Protein AF-0000000074755611 (afdb_homodimer)

Foldseek 3Di:
DDKDQLFDPLLCVVPPDGSCQFANDPAPDNFGPLVSQFFLDGSLRGGAIFAADPVLQVQLLVQQCPPPVRVVVSPDPLNVGSSLLLLLLLQQFLQSVCNRNNAPPVPQHAVQQVPQRDGDRHGLSSLVHNQTNLLNPVVDDDDPLLVVQLCVLCVPFAADEPVLVVVLCVVCVVLVNNQFKKKWWQDLNAIDIDDDDDDQLVLLVSLVRNLSSSDVSSDPFDTDIAMETSDLEPQEAEPPVVVPVRDQDDPSDAYEYFKYFPLDSHRFAHDSQLSHSNNQSVLLLVLSNLADDLVQAALAEEEEEELFFFAAVPQQDDPSRHGYGDDCDPVPSCQAQLNVLLVCCLVPVNHYHYAYEQPYPDPVCNVVCVVSVRYDPDDDDPSNVLNHQEYEDAAGNHHDPVVLNQLQSLHAYEYEDDSMDHSCVSVDDDPQQHPYAYNSRPCVVVSSVVCVVDPCRSRNSVRSNSSSSNQSGNSNSSSSVRVSSNVVCNRYPNPPDDDPDDPDNPDPPPVNVVVVVVSPPSVVSSVLSSCSSPPSDDPPDDDDDPVHDPPQPCLCPPPRDQCQQVVCVCHVLRPCVSADDQNGSVRHHDPPD/DDKDQLFDPLLCVVPPDGSCQFANPPAPDNFGPLVSQFFLDGSLRGGAIFAADPVLQVQLLVQQCVPPVRVVLSVDPLNVGSSLLLQQLLQQFLQSVCNRNNAPPVPQHAVQQVPQRDGDRDGLSSLVHNQGNLLNQVVDDDDPLLVVQLCVLCVPFAADEPVLVVVVCVVCVVLVNNQFKKKWWQDLNAIDIDDDDDDQLVLLVSLVRNLSSSDVSSDPFDTDIAMETSDLEPQEAEPPVVVVVRPQDDPSDAYEYFKYFPLDSHRFAHDSQLSHSNNQSVLLSVLSNLADDLVQAALAEEEEEELFFFFAVPQQDDSSRHGYGDDCDPVCSCQAQLNVLLVCCLVPVNHYHYAYEQPYPDPVCNVVCVVSVRYDPDDDDPSNVLNHQEYEDAAGNHHDPVVLNQLQSLHAYEYEDDSMDHSCVSVDDDPQQHPYAYNSNPCVVVSSVCCVVDPCRSRNSVRSNSSSSNQSGNSNSSSSVRVSSNVVPNRYDNPPDDDPDDDDNPDPDPVNVVVVVVSPPNVVSSVSSSLSSPPRDDDDDDDFDDVTPPPQPCLCPSVDDQCQQQVCVCHVLHDCVSADDQRGSVRNHDPPD

Nearest PDB structures (foldseek):
  5ub5-assembly1_A  TM=7.762E-01  e=1.566E-16  Homo sapiens
  5f87-assembly3_C  TM=6.706E-01  e=4.121E-13  Drosophila melanogaster
  7sch-assembly1_A  TM=5.087E-01  e=2.419E-03  Homo sapiens
  7sch-assembly1_B  TM=4.863E-01  e=8.321E-03  Homo sapiens
  7zay-assembly1_B  TM=4.577E-01  e=5.308E-02  Homo sapiens

Secondary structure (DSSP, 8-state):
-PEETT--GGGGTTSS--HHHHHSTTSSBTTB-GGG--TT--IIIIIS-EE--HHHHHHHHHHHHH-TTSHHHHT-GGGSSHHHHHHHHTSSSHHHHHHHH--GGGSS-EEE-TTT-PEEEEEHHHHHHS-HHHHHHTTSPPPHHHHHHHHHHHTT-----HHHHHHHHHHHHHTT-TTTEEEEEEETTEEE-----STHHHHHHHHHHHHHHHHHHHSPPPPEEEEEE-SSSTTEE-SGGGGS-PPP----S-EEESEEETT--PEE---GGGG-HHHHHHHHHHHHHT---GGGSEEEEEEEE-------TT-B-TTSS-EEPPP--TTTGGGSHHHHHHHHHHH-TTTEEEEE-SS-S-GGGHHHHHHTT-B-SS---GGGGGGEEEEEE--SSS--THHHHHTTSSSEEEEE--SEEETTTTT--BTTTBEEE-TT-TTHHHHHHHHHT-TTHHHHHHHHHHHHHHHSSHHHHHHHHHHHHHHHTTTS-----------------HHHHHHHHHHT-HHHHHHHHHHHHH-----------SS-S-----TTTTS--HHHHS-GGG-BTB-GGG-BTTB-HHHHS----/-EEETT--GGGGTTSS--HHHHHSTTSSBTTB-GGG--TT--IIIIIS-EEE-HHHHHHHHHHHHH-TTSHHHHT-GGGSSHHHHHHHHTSSSHHHHHHHH--GGGSS-EEE-TTT-PEEEEEHHHHHHS-HHHHHHTTSPPPHHHHHHHHHHHTT-----HHHHHHHHHHHHHTT-TTTEEEEEEETTEEE-----STHHHHHHHHHHHHHHHHHHHSPPPPEEEEEE-SSSTTEE-GGGGGS-PPP----S-EEESSEETT--PEE---HHHH-HHHHHHHHHHHHHT---GGGSEEEEEEEE-------TT-B-TTSS-EEPPP--TTTGGGSHHHHHHHHHHH-TTTEEEEE-SS-S-GGGHHHHHHTT-B-SS---GGGGGGEEEEEE--SSS--THHHHHTTSSSEEEEE--SEE-TTTTT--BTTTBEEE-TT-TTHHHHHHHHHT-TTHHHHHHHHHHHHHHHSSHHHHHHHHHHHHHHHTTTS-----------------HHHHHHHHHHT-HHHHHHHHHHHHH-----------SS-------TTTTS--HHHHS-GGG-TTS-GGG-BTTB-HHHHS----

Sequence (1186 aa):
MATSTQGNPLCWQDGGYSFDFCCGEGAHNMLGNPSCWEGPRSFQTCCLPASYEAACWREARDFLRTQTLLPSLADKEVLATDLNLAHFCCRPGSFSAEVCWGGESRGKGLVQEQVDGMALNMSLRYVECCFPRLQAALKTEPPKWMQAQISQDLQHWAPLNTSDLDAFERWTQEAGYSTRFCRFQVTRSGVQHCQVTKGSHVLLIETLRDALHVLRLLTPLPDLDFFVSQDEAMCVENAGHLEQALQPLNLTVPVLAQAQPASCAGILMPWWAFLQQDWTRRYTDKLARSRVPWEKKASKLFWRGSDTHCLLPGSCGEGGLACSCANFSAQQWMQFPRSRLVLYSMLMPDKVDAKFTKDVVNRELLEVFRGHQLLVQEIVPPEAHLDYKFLMYVDGVSLSDRLFWLLHTESVVFKAQSRLKVWLDRALRPWEHYLPVAEDLSDLPDRIRSAEEDVHLHEIALRAAHLASFDLSLEGSLLYLHHLLVALSQVSPTSAAPAPERAAPPAPSARWERQRQQQMNARQYLAHALEMLSSKEALVPEAPIQASVPAKLDCWTLGFSEDLCCNLALGPEGNAACWDEEYTFAACCPEPGMATSTQGNPLCWQDGGYSFDFCCGEGAHNMLGNPSCWEGPRSFQTCCLPASYEAACWREARDFLRTQTLLPSLADKEVLATDLNLAHFCCRPGSFSAEVCWGGESRGKGLVQEQVDGMALNMSLRYVECCFPRLQAALKTEPPKWMQAQISQDLQHWAPLNTSDLDAFERWTQEAGYSTRFCRFQVTRSGVQHCQVTKGSHVLLIETLRDALHVLRLLTPLPDLDFFVSQDEAMCVENAGHLEQALQPLNLTVPVLAQAQPASCAGILMPWWAFLQQDWTRRYTDKLARSRVPWEKKASKLFWRGSDTHCLLPGSCGEGGLACSCANFSAQQWMQFPRSRLVLYSMLMPDKVDAKFTKDVVNRELLEVFRGHQLLVQEIVPPEAHLDYKFLMYVDGVSLSDRLFWLLHTESVVFKAQSRLKVWLDRALRPWEHYLPVAEDLSDLPDRIRSAEEDVHLHEIALRAAHLASFDLSLEGSLLYLHHLLVALSQVSPTSAAPAPERAAPPAPSARWERQRQQQMNARQYLAHALEMLSSKEALVPEAPIQASVPAKLDCWTLGFSEDLCCNLALGPEGNAACWDEEYTFAACCPEPG

pLDDT: mean 78.22, std 20.44, range [22.06, 98.75]

Radius of gyration: 40.83 Å; Cα contacts (8 Å, |Δi|>4): 2053; chains: 2; bounding box: 84×118×88 Å

Organism: NCBI:txid2562239

Structure (mmCIF, N/CA/C/O backbone):
data_AF-0000000074755611-model_v1
#
loop_
_entity.id
_entity.type
_entity.pdbx_description
1 polymer 'Glycosyl transferase CAP10 domain-containing protein'
#
loop_
_atom_site.group_PDB
_atom_site.id
_atom_site.type_symbol
_atom_site.label_atom_id
_atom_site.label_alt_id
_atom_site.label_comp_id
_atom_site.label_asym_id
_atom_site.label_entity_id
_atom_site.label_seq_id
_atom_site.pdbx_PDB_ins_code
_atom_site.Cartn_x
_atom_site.Cartn_y
_atom_site.Cartn_z
_atom_site.occupancy
_atom_site.B_iso_or_equiv
_atom_site.auth_seq_id
_atom_site.auth_comp_id
_atom_site.auth_asym_id
_atom_site.auth_atom_id
_atom_site.pdbx_PDB_model_num
ATOM 1 N N . MET A 1 1 ? 0.108 -44.906 -36.031 1 47.44 1 MET A N 1
ATOM 2 C CA . MET A 1 1 ? -0.789 -43.781 -35.719 1 47.44 1 MET A CA 1
ATOM 3 C C . MET A 1 1 ? -0.455 -42.562 -36.562 1 47.44 1 MET A C 1
ATOM 5 O O . MET A 1 1 ? 0.716 -42.188 -36.719 1 47.44 1 MET A O 1
ATOM 9 N N . ALA A 1 2 ? -1.307 -42.125 -37.438 1 50.62 2 ALA A N 1
ATOM 10 C CA . ALA A 1 2 ? -1.07 -41 -38.312 1 50.62 2 ALA A CA 1
ATOM 11 C C . ALA A 1 2 ? -1.186 -39.656 -37.562 1 50.62 2 ALA A C 1
ATOM 13 O O . ALA A 1 2 ? -2.08 -39.5 -36.719 1 50.62 2 ALA A O 1
ATOM 14 N N . THR A 1 3 ? -0.082 -38.844 -37.562 1 64.38 3 THR A N 1
ATOM 15 C CA . THR A 1 3 ? -0.104 -37.531 -36.938 1 64.38 3 THR A CA 1
ATOM 16 C C . THR A 1 3 ? -0.869 -36.531 -37.844 1 64.38 3 THR A C 1
ATOM 18 O O . THR A 1 3 ? -0.642 -36.5 -39.031 1 64.38 3 THR A O 1
ATOM 21 N N . SER A 1 4 ? -2.004 -36.031 -37.25 1 67.56 4 SER A N 1
ATOM 22 C CA . SER A 1 4 ? -2.764 -35.031 -38 1 67.56 4 SER A CA 1
ATOM 23 C C . SER A 1 4 ? -2.268 -33.625 -37.688 1 67.56 4 SER A C 1
ATOM 25 O O . SER A 1 4 ? -2.244 -33.219 -36.5 1 67.56 4 SER A O 1
ATOM 27 N N . THR A 1 5 ? -1.87 -32.938 -38.75 1 71.62 5 THR A N 1
ATOM 28 C CA . THR A 1 5 ? -1.496 -31.547 -38.594 1 71.62 5 THR A CA 1
ATOM 29 C C . THR A 1 5 ? -2.736 -30.672 -38.531 1 71.62 5 THR A C 1
ATOM 31 O O . THR A 1 5 ? -2.639 -29.469 -38.219 1 71.62 5 THR A O 1
ATOM 34 N N . GLN A 1 6 ? -3.861 -31.469 -38.719 1 77.19 6 GLN A N 1
ATOM 35 C CA . GLN A 1 6 ? -5.117 -30.734 -38.656 1 77.19 6 GLN A CA 1
ATOM 36 C C . GLN A 1 6 ? -5.859 -31.016 -37.344 1 77.19 6 GLN A C 1
ATOM 38 O O . GLN A 1 6 ? -7.07 -31.25 -37.344 1 77.19 6 GLN A O 1
ATOM 43 N N . GLY A 1 7 ? -5.117 -31.125 -36.281 1 87.25 7 GLY A N 1
ATOM 44 C CA . GLY A 1 7 ? -5.695 -31.25 -34.969 1 87.25 7 GLY A CA 1
ATOM 45 C C . GLY A 1 7 ? -6.289 -32.625 -34.688 1 87.25 7 GLY A C 1
ATOM 46 O O . GLY A 1 7 ? -5.805 -33.625 -35.219 1 87.25 7 GLY A O 1
ATOM 47 N N . ASN A 1 8 ? -7.121 -32.719 -33.781 1 88.5 8 ASN A N 1
ATOM 48 C CA . ASN A 1 8 ? -7.836 -33.906 -33.406 1 88.5 8 ASN A CA 1
ATOM 49 C C . ASN A 1 8 ? -9.008 -34.219 -34.312 1 88.5 8 ASN A C 1
ATOM 51 O O . ASN A 1 8 ? -10.016 -33.5 -34.281 1 88.5 8 ASN A O 1
ATOM 55 N N . PRO A 1 9 ? -8.898 -35.219 -35.062 1 87.19 9 PRO A N 1
ATOM 56 C CA . PRO A 1 9 ? -9.961 -35.5 -36.031 1 87.19 9 PRO A CA 1
ATOM 57 C C . PRO A 1 9 ? -11.312 -35.75 -35.375 1 87.19 9 PRO A C 1
ATOM 59 O O . PRO A 1 9 ? -12.359 -35.562 -36 1 87.19 9 PRO A O 1
ATOM 62 N N . LEU A 1 10 ? -11.352 -36.156 -34.156 1 88.31 10 LEU A N 1
ATOM 63 C CA . LEU A 1 10 ? -12.594 -36.438 -33.438 1 88.31 10 LEU A CA 1
ATOM 64 C C . LEU A 1 10 ? -13.445 -35.188 -33.312 1 88.31 10 LEU A C 1
ATOM 66 O O . LEU A 1 10 ? -14.664 -35.25 -33.125 1 88.31 10 LEU A O 1
ATOM 70 N N . CYS A 1 11 ? -12.844 -34.031 -33.406 1 90.25 11 CYS A N 1
ATOM 71 C CA . CYS A 1 11 ? -13.516 -32.781 -33.188 1 90.25 11 CYS A CA 1
ATOM 72 C C . CYS A 1 11 ? -14.352 -32.375 -34.406 1 90.25 11 CYS A C 1
ATOM 74 O O . CYS A 1 11 ? -15.211 -31.484 -34.281 1 90.25 11 CYS A O 1
ATOM 76 N N . TRP A 1 12 ? -14.094 -33 -35.5 1 88.06 12 TRP A N 1
ATOM 77 C CA . TRP A 1 12 ? -14.695 -32.531 -36.75 1 88.06 12 TRP A CA 1
ATOM 78 C C . TRP A 1 12 ? -15.648 -33.594 -37.312 1 88.06 12 TRP A C 1
ATOM 80 O O . TRP A 1 12 ? -16.141 -33.438 -38.438 1 88.06 12 TRP A O 1
ATOM 90 N N . GLN A 1 13 ? -15.938 -34.625 -36.688 1 81.56 13 GLN A N 1
ATOM 91 C CA . GLN A 1 13 ? -16.688 -35.781 -37.219 1 81.56 13 GLN A CA 1
ATOM 92 C C . GLN A 1 13 ? -18.172 -35.438 -37.375 1 81.56 13 GLN A C 1
ATOM 94 O O . GLN A 1 13 ? -18.859 -36 -38.219 1 81.56 13 GLN A O 1
ATOM 99 N N . ASP A 1 14 ? -18.734 -34.531 -36.594 1 73.5 14 ASP A N 1
ATOM 100 C CA . ASP A 1 14 ? -20.172 -34.25 -36.625 1 73.5 14 ASP A CA 1
ATOM 101 C C . ASP A 1 14 ? -20.531 -33.219 -37.688 1 73.5 14 ASP A C 1
ATOM 103 O O . ASP A 1 14 ? -21.703 -32.844 -37.812 1 73.5 14 ASP A O 1
ATOM 107 N N . GLY A 1 15 ? -19.625 -32.844 -38.531 1 68 15 GLY A N 1
ATOM 108 C CA . GLY A 1 15 ? -19.844 -32 -39.719 1 68 15 GLY A CA 1
ATOM 109 C C . GLY A 1 15 ? -20.125 -30.547 -39.375 1 68 15 GLY A C 1
ATOM 110 O O . GLY A 1 15 ? -20.234 -29.703 -40.25 1 68 15 GLY A O 1
ATOM 111 N N . GLY A 1 16 ? -20.328 -30.125 -38.219 1 72.94 16 GLY A N 1
ATOM 112 C CA . GLY A 1 16 ? -20.672 -28.75 -37.938 1 72.94 16 GLY A CA 1
ATOM 113 C C . GLY A 1 16 ? -19.484 -27.812 -37.969 1 72.94 16 GLY A C 1
ATOM 114 O O . GLY A 1 16 ? -19.594 -26.672 -38.438 1 72.94 16 GLY A O 1
ATOM 115 N N . TYR A 1 17 ? -18.359 -28.234 -37.562 1 83.94 17 TYR A N 1
ATOM 116 C CA . TYR A 1 17 ? -17.188 -27.375 -37.5 1 83.94 17 TYR A CA 1
ATOM 117 C C . TYR A 1 17 ? -16.031 -28 -38.281 1 83.94 17 TYR A C 1
ATOM 119 O O . TYR A 1 17 ? -15.961 -29.234 -38.438 1 83.94 17 TYR A O 1
ATOM 127 N N . SER A 1 18 ? -15.219 -27.141 -38.969 1 88.12 18 SER A N 1
ATOM 128 C CA . SER A 1 18 ? -14.008 -27.594 -39.625 1 88.12 18 SER A CA 1
ATOM 129 C C . SER A 1 18 ? -12.758 -27.062 -38.938 1 88.12 18 SER A C 1
ATOM 131 O O . SER A 1 18 ? -12.828 -26.047 -38.219 1 88.12 18 SER A O 1
ATOM 133 N N . PHE A 1 19 ? -11.688 -27.781 -39.125 1 91.12 19 PHE A N 1
ATOM 134 C CA . PHE A 1 19 ? -10.414 -27.328 -38.594 1 91.12 19 PHE A CA 1
ATOM 135 C C . PHE A 1 19 ? -10.094 -25.906 -39.062 1 91.12 19 PHE A C 1
ATOM 137 O O . PHE A 1 19 ? -9.688 -25.062 -38.25 1 91.12 19 PHE A O 1
ATOM 144 N N . ASP A 1 20 ? -10.297 -25.625 -40.344 1 88.12 20 ASP A N 1
ATOM 145 C CA . ASP A 1 20 ? -9.961 -24.328 -40.906 1 88.12 20 ASP A CA 1
ATOM 146 C C . ASP A 1 20 ? -10.789 -23.219 -40.281 1 88.12 20 ASP A C 1
ATOM 148 O O . ASP A 1 20 ? -10.273 -22.125 -40 1 88.12 20 ASP A O 1
ATOM 152 N N . PHE A 1 21 ? -12.055 -23.516 -40.031 1 89.38 21 PHE A N 1
ATOM 153 C CA . PHE A 1 21 ? -12.953 -22.531 -39.438 1 89.38 21 PHE A CA 1
ATOM 154 C C . PHE A 1 21 ? -12.586 -22.281 -37.969 1 89.38 21 PHE A C 1
ATOM 156 O O . PHE A 1 21 ? -12.57 -21.141 -37.5 1 89.38 21 PHE A O 1
ATOM 163 N N . CYS A 1 22 ? -12.219 -23.328 -37.219 1 92.62 22 CYS A N 1
ATOM 164 C CA . CYS A 1 22 ? -12.016 -23.25 -35.781 1 92.62 22 CYS A CA 1
ATOM 165 C C . CYS A 1 22 ? -10.57 -22.922 -35.438 1 92.62 22 CYS A C 1
ATOM 167 O O . CYS A 1 22 ? -10.289 -22.188 -34.5 1 92.62 22 CYS A O 1
ATOM 169 N N . CYS A 1 23 ? -9.578 -23.438 -36.219 1 92.62 23 CYS A N 1
ATOM 170 C CA . CYS A 1 23 ? -8.18 -23.422 -35.844 1 92.62 23 CYS A CA 1
ATOM 171 C C . CYS A 1 23 ? -7.32 -22.734 -36.906 1 92.62 23 CYS A C 1
ATOM 173 O O . CYS A 1 23 ? -6.129 -22.516 -36.688 1 92.62 23 CYS A O 1
ATOM 175 N N . GLY A 1 24 ? -7.832 -22.484 -38.156 1 85.31 24 GLY A N 1
ATOM 176 C CA . GLY A 1 24 ? -7.043 -22.016 -39.281 1 85.31 24 GLY A CA 1
ATOM 177 C C . GLY A 1 24 ? -6.5 -20.609 -39.062 1 85.31 24 GLY A C 1
ATOM 178 O O . GLY A 1 24 ? -6.77 -19.969 -38.062 1 85.31 24 GLY A O 1
ATOM 179 N N . GLU A 1 25 ? -5.613 -20.297 -40.25 1 75.75 25 GLU A N 1
ATOM 180 C CA . GLU A 1 25 ? -4.949 -19 -40.344 1 75.75 25 GLU A CA 1
ATOM 181 C C . GLU A 1 25 ? -5.961 -17.859 -40.469 1 75.75 25 GLU A C 1
ATOM 183 O O . GLU A 1 25 ? -6.871 -17.938 -41.281 1 75.75 25 GLU A O 1
ATOM 188 N N . GLY A 1 26 ? -6.48 -17.328 -39.594 1 65.19 26 GLY A N 1
ATOM 189 C CA . GLY A 1 26 ? -7.473 -16.266 -39.625 1 65.19 26 GLY A CA 1
ATOM 190 C C . GLY A 1 26 ? -8.594 -16.469 -38.625 1 65.19 26 GLY A C 1
ATOM 191 O O . GLY A 1 26 ? -9.539 -15.672 -38.594 1 65.19 26 GLY A O 1
ATOM 192 N N . ALA A 1 27 ? -8.352 -17.5 -38.156 1 65.69 27 ALA A N 1
ATOM 193 C CA . ALA A 1 27 ? -9.336 -17.641 -37.062 1 65.69 27 ALA A CA 1
ATOM 194 C C . ALA A 1 27 ? -9.141 -16.562 -36 1 65.69 27 ALA A C 1
ATOM 196 O O . ALA A 1 27 ? -8.016 -16.109 -35.781 1 65.69 27 ALA A O 1
ATOM 197 N N . HIS A 1 28 ? -10.141 -15.93 -35.594 1 75.19 28 HIS A N 1
ATOM 198 C CA . HIS A 1 28 ? -10.438 -14.852 -34.625 1 75.19 28 HIS A CA 1
ATOM 199 C C . HIS A 1 28 ? -9.18 -14.406 -33.906 1 75.19 28 HIS A C 1
ATOM 201 O O . HIS A 1 28 ? -8.711 -13.281 -34.094 1 75.19 28 HIS A O 1
ATOM 207 N N . ASN A 1 29 ? -8.391 -15.477 -33.188 1 83.19 29 ASN A N 1
ATOM 208 C CA . ASN A 1 29 ? -7.148 -15.156 -32.469 1 83.19 29 ASN A CA 1
ATOM 209 C C . ASN A 1 29 ? -6.258 -16.391 -32.344 1 83.19 29 ASN A C 1
ATOM 211 O O . ASN A 1 29 ? -6.512 -17.422 -32.969 1 83.19 29 ASN A O 1
ATOM 215 N N . MET A 1 30 ? -5.148 -16.328 -31.672 1 88.69 30 MET A N 1
ATOM 216 C CA . MET A 1 30 ? -4.152 -17.391 -31.562 1 88.69 30 MET A CA 1
ATOM 217 C C . MET A 1 30 ? -4.727 -18.609 -30.844 1 88.69 30 MET A C 1
ATOM 219 O O . MET A 1 30 ? -4.133 -19.688 -30.875 1 88.69 30 MET A O 1
ATOM 223 N N . LEU A 1 31 ? -5.953 -18.484 -30.266 1 92.31 31 LEU A N 1
ATOM 224 C CA . LEU A 1 31 ? -6.617 -19.594 -29.609 1 92.31 31 LEU A CA 1
ATOM 225 C C . LEU A 1 31 ? -7.816 -20.062 -30.422 1 92.31 31 LEU A C 1
ATOM 227 O O . LEU A 1 31 ? -8.703 -20.75 -29.906 1 92.31 31 LEU A O 1
ATOM 231 N N . GLY A 1 32 ? -7.824 -19.656 -31.672 1 92.12 32 GLY A N 1
ATOM 232 C CA . GLY A 1 32 ? -8.875 -20.094 -32.562 1 92.12 32 GLY A CA 1
ATOM 233 C C . GLY A 1 32 ? -10.172 -19.328 -32.406 1 92.12 32 GLY A C 1
ATOM 234 O O . GLY A 1 32 ? -10.188 -18.25 -31.812 1 92.12 32 GLY A O 1
ATOM 235 N N . ASN A 1 33 ? -11.203 -19.812 -33.062 1 90.06 33 ASN A N 1
ATOM 236 C CA . ASN A 1 33 ? -12.531 -19.219 -33 1 90.06 33 ASN A CA 1
ATOM 237 C C . ASN A 1 33 ? -13.305 -19.641 -31.766 1 90.06 33 ASN A C 1
ATOM 239 O O . ASN A 1 33 ? -13.703 -20.812 -31.656 1 90.06 33 ASN A O 1
ATOM 243 N N . PRO A 1 34 ? -13.578 -18.688 -30.922 1 87.38 34 PRO A N 1
ATOM 244 C CA . PRO A 1 34 ? -14.203 -19.047 -29.656 1 87.38 34 PRO A CA 1
ATOM 245 C C . PRO A 1 34 ? -15.586 -19.672 -29.828 1 87.38 34 PRO A C 1
ATOM 247 O O . PRO A 1 34 ? -16.062 -20.391 -28.953 1 87.38 34 PRO A O 1
ATOM 250 N N . SER A 1 35 ? -16.203 -19.516 -30.922 1 86 35 SER A N 1
ATOM 251 C CA . SER A 1 35 ? -17.547 -20.031 -31.172 1 86 35 SER A CA 1
ATOM 252 C C . SER A 1 35 ? -17.516 -21.547 -31.359 1 86 35 SER A C 1
ATOM 254 O O . SER A 1 35 ? -18.562 -22.203 -31.297 1 86 35 SER A O 1
ATOM 256 N N . CYS A 1 36 ? -16.344 -22.047 -31.578 1 89.06 36 CYS A N 1
ATOM 257 C CA . CYS A 1 36 ? -16.203 -23.469 -31.859 1 89.06 36 CYS A CA 1
ATOM 258 C C . CYS A 1 36 ? -16.094 -24.266 -30.562 1 89.06 36 CYS A C 1
ATOM 260 O O . CYS A 1 36 ? -16.188 -25.5 -30.594 1 89.06 36 CYS A O 1
ATOM 262 N N . TRP A 1 37 ? -15.875 -23.609 -29.453 1 87.75 37 TRP A N 1
ATOM 263 C CA . TRP A 1 37 ? -15.523 -24.312 -28.219 1 87.75 37 TRP A CA 1
ATOM 264 C C . TRP A 1 37 ? -16.766 -24.578 -27.375 1 87.75 37 TRP A C 1
ATOM 266 O O . TRP A 1 37 ? -17.156 -23.75 -26.562 1 87.75 37 TRP A O 1
ATOM 276 N N . GLU A 1 38 ? -17.391 -25.656 -27.672 1 82 38 GLU A N 1
ATOM 277 C CA . GLU A 1 38 ? -18.562 -26.141 -26.938 1 82 38 GLU A CA 1
ATOM 278 C C . GLU A 1 38 ? -18.375 -27.594 -26.5 1 82 38 GLU A C 1
ATOM 280 O O . GLU A 1 38 ? -17.797 -28.406 -27.219 1 82 38 GLU A O 1
ATOM 285 N N . GLY A 1 39 ? -18.828 -27.922 -25.328 1 80.12 39 GLY A N 1
ATOM 286 C CA . GLY A 1 39 ? -18.641 -29.266 -24.828 1 80.12 39 GLY A CA 1
ATOM 287 C C . GLY A 1 39 ? -17.172 -29.609 -24.594 1 80.12 39 GLY A C 1
ATOM 288 O O . GLY A 1 39 ? -16.453 -28.859 -23.938 1 80.12 39 GLY A O 1
ATOM 289 N N . PRO A 1 40 ? -16.766 -30.812 -25.172 1 85.5 40 PRO A N 1
ATOM 290 C CA . PRO A 1 40 ? -15.367 -31.219 -24.969 1 85.5 40 PRO A CA 1
ATOM 291 C C . PRO A 1 40 ? -14.398 -30.516 -25.922 1 85.5 40 PRO A C 1
ATOM 293 O O . PRO A 1 40 ? -13.188 -30.75 -25.859 1 85.5 40 PRO A O 1
ATOM 296 N N . ARG A 1 41 ? -14.977 -29.656 -26.766 1 89.31 41 ARG A N 1
ATOM 297 C CA . ARG A 1 41 ? -14.125 -28.984 -27.719 1 89.31 41 ARG A CA 1
ATOM 298 C C . ARG A 1 41 ? -13.414 -27.797 -27.078 1 89.31 41 ARG A C 1
ATOM 300 O O . ARG A 1 41 ? -14.039 -27 -26.359 1 89.31 41 ARG A O 1
ATOM 307 N N . SER A 1 42 ? -12.227 -27.734 -27.297 1 90.94 42 SER A N 1
ATOM 308 C CA . SER A 1 42 ? -11.367 -26.625 -26.906 1 90.94 42 SER A CA 1
ATOM 309 C C . SER A 1 42 ? -10.203 -26.453 -27.875 1 90.94 42 SER A C 1
ATOM 311 O O . SER A 1 42 ? -9.938 -27.328 -28.703 1 90.94 42 SER A O 1
ATOM 313 N N . PHE A 1 43 ? -9.633 -25.359 -27.781 1 91.75 43 PHE A N 1
ATOM 314 C CA . PHE A 1 43 ? -8.461 -25.156 -28.609 1 91.75 43 PHE A CA 1
ATOM 315 C C . PHE A 1 43 ? -7.43 -26.25 -28.375 1 91.75 43 PHE A C 1
ATOM 317 O O . PHE A 1 43 ? -6.898 -26.828 -29.328 1 91.75 43 PHE A O 1
ATOM 324 N N . GLN A 1 44 ? -7.172 -26.578 -27.141 1 91.5 44 GLN A N 1
ATOM 325 C CA . GLN A 1 44 ? -6.164 -27.562 -26.781 1 91.5 44 GLN A CA 1
ATOM 326 C C . GLN A 1 44 ? -6.551 -28.953 -27.297 1 91.5 44 GLN A C 1
ATOM 328 O O . GLN A 1 44 ? -5.703 -29.688 -27.812 1 91.5 44 GLN A O 1
ATOM 333 N N . THR A 1 45 ? -7.773 -29.266 -27.234 1 90.12 45 THR A N 1
ATOM 334 C CA . THR A 1 45 ? -8.234 -30.594 -27.609 1 90.12 45 THR A CA 1
ATOM 335 C C . THR A 1 45 ? -8.352 -30.719 -29.125 1 90.12 45 THR A C 1
ATOM 337 O O . THR A 1 45 ? -8.086 -31.797 -29.688 1 90.12 45 THR A O 1
ATOM 340 N N . CYS A 1 46 ? -8.672 -29.641 -29.797 1 91.81 46 CYS A N 1
ATOM 341 C CA . CYS A 1 46 ? -9.094 -29.781 -31.188 1 91.81 46 CYS A CA 1
ATOM 342 C C . CYS A 1 46 ? -8.023 -29.266 -32.125 1 91.81 46 CYS A C 1
ATOM 344 O O . CYS A 1 46 ? -7.871 -29.781 -33.25 1 91.81 46 CYS A O 1
ATOM 346 N N . CYS A 1 47 ? -7.336 -28.281 -31.75 1 92.38 47 CYS A N 1
ATOM 347 C CA . CYS A 1 47 ? -6.543 -27.562 -32.719 1 92.38 47 CYS A CA 1
ATOM 348 C C . CYS A 1 47 ? -5.098 -28.031 -32.719 1 92.38 47 CYS A C 1
ATOM 350 O O . CYS A 1 47 ? -4.367 -27.812 -33.688 1 92.38 47 CYS A O 1
ATOM 352 N N . LEU A 1 48 ? -4.637 -28.594 -31.656 1 92.19 48 LEU A N 1
ATOM 353 C CA . LEU A 1 48 ? -3.236 -28.984 -31.547 1 92.19 48 LEU A CA 1
ATOM 354 C C . LEU A 1 48 ? -2.992 -30.312 -32.25 1 92.19 48 LEU A C 1
ATOM 356 O O . LEU A 1 48 ? -3.875 -31.172 -32.281 1 92.19 48 LEU A O 1
ATOM 360 N N . PRO A 1 49 ? -1.755 -30.484 -32.781 1 89.75 49 PRO A N 1
ATOM 361 C CA . PRO A 1 49 ? -1.442 -31.766 -33.406 1 89.75 49 PRO A CA 1
ATOM 362 C C . PRO A 1 49 ? -1.604 -32.938 -32.469 1 89.75 49 PRO A C 1
ATOM 364 O O . PRO A 1 49 ? -1.26 -32.844 -31.281 1 89.75 49 PRO A O 1
ATOM 367 N N . ALA A 1 50 ? -2.188 -34.062 -33 1 90.81 50 ALA A N 1
ATOM 368 C CA . ALA A 1 50 ? -2.449 -35.25 -32.188 1 90.81 50 ALA A CA 1
ATOM 369 C C . ALA A 1 50 ? -2.4 -36.531 -33.031 1 90.81 50 ALA A C 1
ATOM 371 O O . ALA A 1 50 ? -2.678 -36.5 -34.219 1 90.81 50 ALA A O 1
ATOM 372 N N . SER A 1 51 ? -1.934 -37.531 -32.375 1 87.06 51 SER A N 1
ATOM 373 C CA . SER A 1 51 ? -1.984 -38.875 -32.969 1 87.06 51 SER A CA 1
ATOM 374 C C . SER A 1 51 ? -3.15 -39.688 -32.406 1 87.06 51 SER A C 1
ATOM 376 O O . SER A 1 51 ? -3.18 -40 -31.219 1 87.06 51 SER A O 1
ATOM 378 N N . TYR A 1 52 ? -4.098 -39.938 -33.219 1 80.06 52 TYR A N 1
ATOM 379 C CA . TYR A 1 52 ? -5.297 -40.656 -32.781 1 80.06 52 TYR A CA 1
ATOM 380 C C . TYR A 1 52 ? -5.395 -42.031 -33.406 1 80.06 52 TYR A C 1
ATOM 382 O O . TYR A 1 52 ? -5.066 -42.219 -34.562 1 80.06 52 TYR A O 1
ATOM 390 N N . GLU A 1 53 ? -5.785 -42.938 -32.531 1 79.81 53 GLU A N 1
ATOM 391 C CA . GLU A 1 53 ? -6.105 -44.281 -33 1 79.81 53 GLU A CA 1
ATOM 392 C C . GLU A 1 53 ? -7.609 -44.531 -33 1 79.81 53 GLU A C 1
ATOM 394 O O . GLU A 1 53 ? -8.227 -44.656 -31.938 1 79.81 53 GLU A O 1
ATOM 399 N N . ALA A 1 54 ? -8.18 -44.625 -34.094 1 79.06 54 ALA A N 1
ATOM 400 C CA . ALA A 1 54 ? -9.617 -44.812 -34.219 1 79.06 54 ALA A CA 1
ATOM 401 C C . ALA A 1 54 ? -10.07 -46.062 -33.469 1 79.06 54 ALA A C 1
ATOM 403 O O . ALA A 1 54 ? -11.188 -46.125 -32.969 1 79.06 54 ALA A O 1
ATOM 404 N N . ALA A 1 55 ? -9.203 -47 -33.406 1 87.88 55 ALA A N 1
ATOM 405 C CA . ALA A 1 55 ? -9.523 -48.281 -32.781 1 87.88 55 ALA A CA 1
ATOM 406 C C . ALA A 1 55 ? -9.844 -48.094 -31.297 1 87.88 55 ALA A C 1
ATOM 408 O O . ALA A 1 55 ? -10.625 -48.844 -30.734 1 87.88 55 ALA A O 1
ATOM 409 N N . CYS A 1 56 ? -9.25 -47.094 -30.703 1 89.25 56 CYS A N 1
ATOM 410 C CA . CYS A 1 56 ? -9.461 -46.812 -29.281 1 89.25 56 CYS A CA 1
ATOM 411 C C . CYS A 1 56 ? -10.945 -46.656 -28.984 1 89.25 56 CYS A C 1
ATOM 413 O O . CYS A 1 56 ? -11.469 -47.281 -28.078 1 89.25 56 CYS A O 1
ATOM 415 N N . TRP A 1 57 ? -11.602 -45.938 -29.75 1 88.69 57 TRP A N 1
ATOM 416 C CA . TRP A 1 57 ? -12.961 -45.531 -29.438 1 88.69 57 TRP A CA 1
ATOM 417 C C . TRP A 1 57 ? -13.969 -46.531 -29.953 1 88.69 57 TRP A C 1
ATOM 419 O O . TRP A 1 57 ? -15.023 -46.75 -29.344 1 88.69 57 TRP A O 1
ATOM 429 N N . ARG A 1 58 ? -13.594 -47.156 -31.047 1 86.88 58 ARG A N 1
ATOM 430 C CA . ARG A 1 58 ? -14.406 -48.281 -31.484 1 86.88 58 ARG A CA 1
ATOM 431 C C . ARG A 1 58 ? -14.43 -49.406 -30.438 1 86.88 58 ARG A C 1
ATOM 433 O O . ARG A 1 58 ? -15.5 -49.938 -30.109 1 86.88 58 ARG A O 1
ATOM 440 N N . GLU A 1 59 ? -13.305 -49.688 -29.891 1 86.31 59 GLU A N 1
ATOM 441 C CA . GLU A 1 59 ? -13.188 -50.719 -28.875 1 86.31 59 GLU A CA 1
ATOM 442 C C . GLU A 1 59 ? -13.953 -50.344 -27.609 1 86.31 59 GLU A C 1
ATOM 444 O O . GLU A 1 59 ? -14.609 -51.188 -26.984 1 86.31 59 GLU A O 1
ATOM 449 N N . ALA A 1 60 ? -13.773 -49.094 -27.234 1 86.31 60 ALA A N 1
ATOM 450 C CA . ALA A 1 60 ? -14.469 -48.625 -26.047 1 86.31 60 ALA A CA 1
ATOM 451 C C . ALA A 1 60 ? -15.984 -48.719 -26.219 1 86.31 60 ALA A C 1
ATOM 453 O O . ALA A 1 60 ? -16.703 -49.188 -25.328 1 86.31 60 ALA A O 1
ATOM 454 N N . ARG A 1 61 ? -16.453 -48.281 -27.391 1 85.69 61 ARG A N 1
ATOM 455 C CA . ARG A 1 61 ? -17.875 -48.344 -27.688 1 85.69 61 ARG A CA 1
ATOM 456 C C . ARG A 1 61 ? -18.375 -49.781 -27.672 1 85.69 61 ARG A C 1
ATOM 458 O O . ARG A 1 61 ? -19.438 -50.062 -27.125 1 85.69 61 ARG A O 1
ATOM 465 N N . ASP A 1 62 ? -17.672 -50.594 -28.312 1 82.38 62 ASP A N 1
ATOM 466 C CA . ASP A 1 62 ? -18.031 -52 -28.359 1 82.38 62 ASP A CA 1
ATOM 467 C C . ASP A 1 62 ? -18.078 -52.625 -26.969 1 82.38 62 ASP A C 1
ATOM 469 O O . ASP A 1 62 ? -18.984 -53.375 -26.656 1 82.38 62 ASP A O 1
ATOM 473 N N . PHE A 1 63 ? -17.094 -52.281 -26.219 1 82 63 PHE A N 1
ATOM 474 C CA . PHE A 1 63 ? -17.031 -52.812 -24.859 1 82 63 PHE A CA 1
ATOM 475 C C . PHE A 1 63 ? -18.219 -52.344 -24.031 1 82 63 PHE A C 1
ATOM 477 O O . PHE A 1 63 ? -18.844 -53.125 -23.312 1 82 63 PHE A O 1
ATOM 484 N N . LEU A 1 64 ? -18.516 -51.094 -24.109 1 78 64 LEU A N 1
ATOM 485 C CA . LEU A 1 64 ? -19.641 -50.5 -23.375 1 78 64 LEU A CA 1
ATOM 486 C C . LEU A 1 64 ? -20.953 -51.156 -23.781 1 78 64 LEU A C 1
ATOM 488 O O . LEU A 1 64 ? -21.859 -51.312 -22.953 1 78 64 LEU A O 1
ATOM 492 N N . ARG A 1 65 ? -21.078 -51.531 -24.984 1 77.06 65 ARG A N 1
ATOM 493 C CA . ARG A 1 65 ? -22.312 -52.156 -25.484 1 77.06 65 ARG A CA 1
ATOM 494 C C . ARG A 1 65 ? -22.438 -53.594 -25.016 1 77.06 65 ARG A C 1
ATOM 496 O O . ARG A 1 65 ? -23.562 -54.094 -24.875 1 77.06 65 ARG A O 1
ATOM 503 N N . THR A 1 66 ? -21.391 -54.188 -24.859 1 74.5 66 THR A N 1
ATOM 504 C CA . THR A 1 66 ? -21.422 -55.625 -24.578 1 74.5 66 THR A CA 1
ATOM 505 C C . THR A 1 66 ? -21.516 -55.875 -23.062 1 74.5 66 THR A C 1
ATOM 507 O O . THR A 1 66 ? -21.859 -56.969 -22.641 1 74.5 66 THR A O 1
ATOM 510 N N . GLN A 1 67 ? -21.109 -54.844 -22.375 1 64.31 67 GLN A N 1
ATOM 511 C CA . GLN A 1 67 ? -21.188 -55.031 -20.938 1 64.31 67 GLN A CA 1
ATOM 512 C C . GLN A 1 67 ? -22.609 -54.875 -20.422 1 64.31 67 GLN A C 1
ATOM 514 O O . GLN A 1 67 ? -23.281 -53.875 -20.703 1 64.31 67 GLN A O 1
ATOM 519 N N . THR A 1 68 ? -23.188 -55.906 -19.938 1 52.34 68 THR A N 1
ATOM 520 C CA . THR A 1 68 ? -24.578 -56.094 -19.547 1 52.34 68 THR A CA 1
ATOM 521 C C . THR A 1 68 ? -25.031 -54.938 -18.641 1 52.34 68 THR A C 1
ATOM 523 O O . THR A 1 68 ? -26.188 -54.531 -18.688 1 52.34 68 THR A O 1
ATOM 526 N N . LEU A 1 69 ? -24.125 -54.531 -17.766 1 51.28 69 LEU A N 1
ATOM 527 C CA . LEU A 1 69 ? -24.531 -53.531 -16.766 1 51.28 69 LEU A CA 1
ATOM 528 C C . LEU A 1 69 ? -24.547 -52.125 -17.375 1 51.28 69 LEU A C 1
ATOM 530 O O . LEU A 1 69 ? -25.016 -51.188 -16.75 1 51.28 69 LEU A O 1
ATOM 534 N N . LEU A 1 70 ? -24.062 -52.031 -18.656 1 55.94 70 LEU A N 1
ATOM 535 C CA . LEU A 1 70 ? -23.891 -50.688 -19.141 1 55.94 70 LEU A CA 1
ATOM 536 C C . LEU A 1 70 ? -24.375 -50.531 -20.578 1 55.94 70 LEU A C 1
ATOM 538 O O . LEU A 1 70 ? -23.875 -49.688 -21.328 1 55.94 70 LEU A O 1
ATOM 542 N N . PRO A 1 71 ? -25.125 -51.562 -21.094 1 56.28 71 PRO A N 1
ATOM 543 C CA . PRO A 1 71 ? -25.469 -51.406 -22.516 1 56.28 71 PRO A CA 1
ATOM 544 C C . PRO A 1 71 ? -26.109 -50.031 -22.828 1 56.28 71 PRO A C 1
ATOM 546 O O . PRO A 1 71 ? -25.891 -49.5 -23.906 1 56.28 71 PRO A O 1
ATOM 549 N N . SER A 1 72 ? -26.781 -49.562 -21.781 1 59.72 72 SER A N 1
ATOM 550 C CA . SER A 1 72 ? -27.547 -48.344 -22.016 1 59.72 72 SER A CA 1
ATOM 551 C C . SER A 1 72 ? -26.641 -47.094 -21.969 1 59.72 72 SER A C 1
ATOM 553 O O . SER A 1 72 ? -26.984 -46.062 -22.516 1 59.72 72 SER A O 1
ATOM 555 N N . LEU A 1 73 ? -25.438 -47.219 -21.484 1 62.31 73 LEU A N 1
ATOM 556 C CA . LEU A 1 73 ? -24.547 -46.094 -21.375 1 62.31 73 LEU A CA 1
ATOM 557 C C . LEU A 1 73 ? -23.969 -45.719 -22.75 1 62.31 73 LEU A C 1
ATOM 559 O O . LEU A 1 73 ? -23.844 -44.531 -23.078 1 62.31 73 LEU A O 1
ATOM 563 N N . ALA A 1 74 ? -23.688 -46.781 -23.5 1 62.59 74 ALA A N 1
ATOM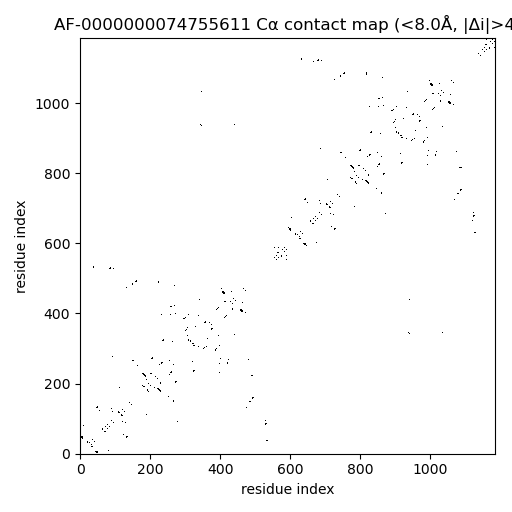 564 C CA . ALA A 1 74 ? -23.062 -46.562 -24.797 1 62.59 74 ALA A CA 1
ATOM 565 C C . ALA A 1 74 ? -23.969 -45.75 -25.719 1 62.59 74 ALA A C 1
ATOM 567 O O . ALA A 1 74 ? -23.484 -45.062 -26.625 1 62.59 74 ALA A O 1
ATOM 568 N N . ASP A 1 75 ? -25.234 -45.875 -25.391 1 64.31 75 ASP A N 1
ATOM 569 C CA . ASP A 1 75 ? -26.156 -45.281 -26.344 1 64.31 75 ASP A CA 1
ATOM 570 C C . ASP A 1 75 ? -26.703 -43.938 -25.828 1 64.31 75 ASP A C 1
ATOM 572 O O . ASP A 1 75 ? -27.562 -43.312 -26.453 1 64.31 75 ASP A O 1
ATOM 576 N N . LYS A 1 76 ? -26.062 -43.531 -24.797 1 70.62 76 LYS A N 1
ATOM 577 C CA . LYS A 1 76 ? -26.438 -42.219 -24.312 1 70.62 76 LYS A CA 1
ATOM 578 C C . LYS A 1 76 ? -25.953 -41.125 -25.25 1 70.62 76 LYS A C 1
ATOM 580 O O . LYS A 1 76 ? -24.844 -41.188 -25.797 1 70.62 76 LYS A O 1
ATOM 585 N N . GLU A 1 77 ? -26.766 -40.156 -25.391 1 65.25 77 GLU A N 1
ATOM 586 C CA . GLU A 1 77 ? -26.484 -39.062 -26.312 1 65.25 77 GLU A CA 1
ATOM 587 C C . GLU A 1 77 ? -25.188 -38.344 -25.922 1 65.25 77 GLU A C 1
ATOM 589 O O . GLU A 1 77 ? -24.438 -37.906 -26.797 1 65.25 77 GLU A O 1
ATOM 594 N N . VAL A 1 78 ? -24.875 -38.375 -24.656 1 67.12 78 VAL A N 1
ATOM 595 C CA . VAL A 1 78 ? -23.719 -37.656 -24.172 1 67.12 78 VAL A CA 1
ATOM 596 C C . VAL A 1 78 ? -22.438 -38.344 -24.562 1 67.12 78 VAL A C 1
ATOM 598 O O . VAL A 1 78 ? -21.359 -37.75 -24.625 1 67.12 78 VAL A O 1
ATOM 601 N N . LEU A 1 79 ? -22.578 -39.656 -24.969 1 77.81 79 LEU A N 1
ATOM 602 C CA . LEU A 1 79 ? -21.422 -40.406 -25.375 1 77.81 79 LEU A CA 1
ATOM 603 C C . LEU A 1 79 ? -21.516 -40.781 -26.859 1 77.81 79 LEU A C 1
ATOM 605 O O . LEU A 1 79 ? -20.797 -41.656 -27.328 1 77.81 79 LEU A O 1
ATOM 609 N N . ALA A 1 80 ? -22.406 -40.094 -27.531 1 76.75 80 ALA A N 1
ATOM 610 C CA . ALA A 1 80 ? -22.766 -40.469 -28.891 1 76.75 80 ALA A CA 1
ATOM 611 C C . ALA A 1 80 ? -21.594 -40.281 -29.844 1 76.75 80 ALA A C 1
ATOM 613 O O . ALA A 1 80 ? -21.359 -41.094 -30.75 1 76.75 80 ALA A O 1
ATOM 614 N N . THR A 1 81 ? -20.828 -39.219 -29.562 1 83.44 81 THR A N 1
ATOM 615 C CA . THR A 1 81 ? -19.703 -38.969 -30.453 1 83.44 81 THR A CA 1
ATOM 616 C C . THR A 1 81 ? -18.422 -39.562 -29.891 1 83.44 81 THR A C 1
ATOM 618 O O . THR A 1 81 ? -18.297 -39.719 -28.672 1 83.44 81 THR A O 1
ATOM 621 N N . ASP A 1 82 ? -17.484 -39.844 -30.734 1 86.31 82 ASP A N 1
ATOM 622 C CA . ASP A 1 82 ? -16.188 -40.344 -30.281 1 86.31 82 ASP A CA 1
ATOM 623 C C . ASP A 1 82 ? -15.469 -39.344 -29.422 1 86.31 82 ASP A C 1
ATOM 625 O O . ASP A 1 82 ? -14.727 -39.688 -28.5 1 86.31 82 ASP A O 1
ATOM 629 N N . LEU A 1 83 ? -15.742 -38.062 -29.75 1 87.69 83 LEU A N 1
ATOM 630 C CA . LEU A 1 83 ? -15.125 -37.031 -28.938 1 87.69 83 LEU A CA 1
ATOM 631 C C . LEU A 1 83 ? -15.656 -37.062 -27.516 1 87.69 83 LEU A C 1
ATOM 633 O O . LEU A 1 83 ? -14.891 -36.938 -26.547 1 87.69 83 LEU A O 1
ATOM 637 N N . ASN A 1 84 ? -16.938 -37.188 -27.375 1 85.31 84 ASN A N 1
ATOM 638 C CA . ASN A 1 84 ? -17.547 -37.281 -26.062 1 85.31 84 ASN A CA 1
ATOM 639 C C . ASN A 1 84 ? -17.094 -38.562 -25.328 1 85.31 84 ASN A C 1
ATOM 641 O O . ASN A 1 84 ? -16.891 -38.531 -24.125 1 85.31 84 ASN A O 1
ATOM 645 N N . LEU A 1 85 ? -17 -39.625 -26.109 1 85.69 85 LEU A N 1
ATOM 646 C CA . LEU A 1 85 ? -16.531 -40.875 -25.531 1 85.69 85 LEU A CA 1
ATOM 647 C C . LEU A 1 85 ? -15.086 -40.75 -25.031 1 85.69 85 LEU A C 1
ATOM 649 O O . LEU A 1 85 ? -14.75 -41.25 -23.953 1 85.69 85 LEU A O 1
ATOM 653 N N . ALA A 1 86 ? -14.266 -40.156 -25.844 1 88.56 86 ALA A N 1
ATOM 654 C CA . ALA A 1 86 ? -12.875 -39.906 -25.453 1 88.56 86 ALA A CA 1
ATOM 655 C C . ALA A 1 86 ? -12.797 -39.062 -24.188 1 88.56 86 ALA A C 1
ATOM 657 O O . ALA A 1 86 ? -11.977 -39.344 -23.312 1 88.56 86 ALA A O 1
ATOM 658 N N . HIS A 1 87 ? -13.609 -38.031 -24.188 1 86.12 87 HIS A N 1
ATOM 659 C CA . HIS A 1 87 ? -13.648 -37.156 -23.031 1 86.12 87 HIS A CA 1
ATOM 660 C C . HIS A 1 87 ? -14.031 -37.938 -21.766 1 86.12 87 HIS A C 1
ATOM 662 O O . HIS A 1 87 ? -13.523 -37.656 -20.688 1 86.12 87 HIS A O 1
ATOM 668 N N . PHE A 1 88 ? -14.859 -38.812 -21.891 1 80.62 88 PHE A N 1
ATOM 669 C CA . PHE A 1 88 ? -15.32 -39.625 -20.766 1 80.62 88 PHE A CA 1
ATOM 670 C C . PHE A 1 88 ? -14.266 -40.656 -20.391 1 80.62 88 PHE A C 1
ATOM 672 O O . PHE A 1 88 ? -13.891 -40.781 -19.219 1 80.62 88 PHE A O 1
ATOM 679 N N . CYS A 1 89 ? -13.766 -41.406 -21.344 1 83.06 89 CYS A N 1
ATOM 680 C CA . CYS A 1 89 ? -12.867 -42.531 -21.094 1 83.06 89 CYS A CA 1
ATOM 681 C C . CYS A 1 89 ? -11.516 -42.062 -20.594 1 83.06 89 CYS A C 1
ATOM 683 O O . CYS A 1 89 ? -10.82 -42.781 -19.875 1 83.06 89 CYS A O 1
ATOM 685 N N . CYS A 1 90 ? -11.125 -40.875 -20.938 1 87.69 90 CYS A N 1
ATOM 686 C CA . CYS A 1 90 ? -9.789 -40.375 -20.594 1 87.69 90 CYS A CA 1
ATOM 687 C C . CYS A 1 90 ? -9.805 -39.594 -19.297 1 87.69 90 CYS A C 1
ATOM 689 O O . CYS A 1 90 ? -8.812 -38.938 -18.938 1 87.69 90 CYS A O 1
ATOM 691 N N . ARG A 1 91 ? -10.922 -39.594 -18.688 1 76.62 91 ARG A N 1
ATOM 692 C CA . ARG A 1 91 ? -10.922 -39.094 -17.312 1 76.62 91 ARG A CA 1
ATOM 693 C C . ARG A 1 91 ? -10.055 -39.969 -16.406 1 76.62 91 ARG A C 1
ATOM 695 O O . ARG A 1 91 ? -10.094 -41.188 -16.484 1 76.62 91 ARG A O 1
ATOM 702 N N . PRO A 1 92 ? -9.188 -39.156 -15.758 1 65.19 92 PRO A N 1
ATOM 703 C CA . PRO A 1 92 ? -8.273 -40 -14.961 1 65.19 92 PRO A CA 1
ATOM 704 C C . PRO A 1 92 ? -8.992 -40.781 -13.867 1 65.19 92 PRO A C 1
ATOM 706 O O . PRO A 1 92 ? -9.945 -40.281 -13.266 1 65.19 92 PRO A O 1
ATOM 709 N N . GLY A 1 93 ? -8.672 -41.938 -13.656 1 62.34 93 GLY A N 1
ATOM 710 C CA . GLY A 1 93 ? -9.227 -42.844 -12.664 1 62.34 93 GLY A CA 1
ATOM 711 C C . GLY A 1 93 ? -9.445 -44.25 -13.203 1 62.34 93 GLY A C 1
ATOM 712 O O . GLY A 1 93 ? -9.547 -44.438 -14.414 1 62.34 93 GLY A O 1
ATOM 713 N N . SER A 1 94 ? -9.227 -45.062 -12.453 1 57.06 94 SER A N 1
ATOM 714 C CA . SER A 1 94 ? -9.352 -46.469 -12.836 1 57.06 94 SER A CA 1
ATOM 715 C C . SER A 1 94 ? -10.758 -46.781 -13.344 1 57.06 94 SER A C 1
ATOM 717 O O . SER A 1 94 ? -10.93 -47.625 -14.234 1 57.06 94 SER A O 1
ATOM 719 N N . PHE A 1 95 ? -11.594 -45.969 -13.039 1 58.09 95 PHE A N 1
ATOM 720 C CA . PHE A 1 95 ? -12.984 -46.312 -13.328 1 58.09 95 PHE A CA 1
ATOM 721 C C . PHE A 1 95 ? -13.289 -46.094 -14.805 1 58.09 95 PHE A C 1
ATOM 723 O O . PHE A 1 95 ? -13.797 -47 -15.477 1 58.09 95 PHE A O 1
ATOM 730 N N . SER A 1 96 ? -12.922 -44.875 -15.266 1 66.69 96 SER A N 1
ATOM 731 C CA . SER A 1 96 ? -13.242 -44.594 -16.656 1 66.69 96 SER A CA 1
ATOM 732 C C . SER A 1 96 ? -12.547 -45.594 -17.594 1 66.69 96 SER A C 1
ATOM 734 O O . SER A 1 96 ? -13.148 -46.062 -18.547 1 66.69 96 SER A O 1
ATOM 736 N N . ALA A 1 97 ? -11.438 -45.906 -17.156 1 69.62 97 ALA A N 1
ATOM 737 C CA . ALA A 1 97 ? -10.688 -46.844 -18 1 69.62 97 ALA A CA 1
ATOM 738 C C . ALA A 1 97 ? -11.32 -48.219 -17.969 1 69.62 97 ALA A C 1
ATOM 740 O O . ALA A 1 97 ? -11.438 -48.875 -19.016 1 69.62 97 ALA A O 1
ATOM 741 N N . GLU A 1 98 ? -11.844 -48.562 -16.797 1 68.56 98 GLU A N 1
ATOM 742 C CA . GLU A 1 98 ? -12.469 -49.875 -16.656 1 68.56 98 GLU A CA 1
ATOM 743 C C . GLU A 1 98 ? -13.797 -49.938 -17.391 1 68.56 98 GLU A C 1
ATOM 745 O O . GLU A 1 98 ? -14.125 -50.969 -18 1 68.56 98 GLU A O 1
ATOM 750 N N . VAL A 1 99 ? -14.43 -48.906 -17.312 1 71.81 99 VAL A N 1
ATOM 751 C CA . VAL A 1 99 ? -15.742 -48.844 -17.953 1 71.81 99 VAL A CA 1
ATOM 752 C C . VAL A 1 99 ? -15.578 -48.844 -19.469 1 71.81 99 VAL A C 1
ATOM 754 O O . VAL A 1 99 ? -16.391 -49.438 -20.188 1 71.81 99 VAL A O 1
ATOM 757 N N . CYS A 1 100 ? -14.562 -48.312 -19.906 1 81.12 100 CYS A N 1
ATOM 758 C CA . CYS A 1 100 ? -14.398 -48.094 -21.344 1 81.12 100 CYS A CA 1
ATOM 759 C C . CYS A 1 100 ? -13.672 -49.281 -21.969 1 81.12 100 CYS A C 1
ATOM 761 O O . CYS A 1 100 ? -13.945 -49.656 -23.109 1 81.12 100 CYS A O 1
ATOM 763 N N . TRP A 1 101 ? -12.82 -49.844 -21.234 1 79.06 101 TRP A N 1
ATOM 764 C CA . TRP A 1 101 ? -12 -50.844 -21.875 1 79.06 101 TRP A CA 1
ATOM 765 C C . TRP A 1 101 ? -11.906 -52.094 -21 1 79.06 101 TRP A C 1
ATOM 767 O O . TRP A 1 101 ? -11.211 -53.062 -21.344 1 79.06 101 TRP A O 1
ATOM 777 N N . GLY A 1 102 ? -12.656 -52.188 -19.875 1 66.94 102 GLY A N 1
ATOM 778 C CA . GLY A 1 102 ? -12.664 -53.344 -19.016 1 66.94 102 GLY A CA 1
ATOM 779 C C . GLY A 1 102 ? -11.547 -53.344 -17.984 1 66.94 102 GLY A C 1
ATOM 780 O O . GLY A 1 102 ? -10.57 -52.594 -18.141 1 66.94 102 GLY A O 1
ATOM 781 N N . GLY A 1 103 ? -11.898 -53.906 -16.734 1 55.75 103 GLY A N 1
ATOM 782 C CA . GLY A 1 103 ? -10.922 -54 -15.656 1 55.75 103 GLY A CA 1
ATOM 783 C C . GLY A 1 103 ? -9.945 -55.125 -15.812 1 55.75 103 GLY A C 1
ATOM 784 O O . GLY A 1 103 ? -9.953 -55.844 -16.828 1 55.75 103 GLY A O 1
ATOM 785 N N . GLU A 1 104 ? -9.094 -55.594 -14.781 1 48.88 104 GLU A N 1
ATOM 786 C CA . GLU A 1 104 ? -8.078 -56.625 -14.625 1 48.88 104 GLU A CA 1
ATOM 787 C C . GLU A 1 104 ? -8.625 -58 -15 1 48.88 104 GLU A C 1
ATOM 789 O O . GLU A 1 104 ? -7.863 -58.938 -15.188 1 48.88 104 GLU A O 1
ATOM 794 N N . SER A 1 105 ? -9.781 -58.406 -14.672 1 39.5 105 SER A N 1
ATOM 795 C CA . SER A 1 105 ? -10 -59.844 -14.719 1 39.5 105 SER A CA 1
ATOM 796 C C . SER A 1 105 ? -9.617 -60.406 -16.078 1 39.5 105 SER A C 1
ATOM 798 O O . SER A 1 105 ? -9.492 -61.625 -16.234 1 39.5 105 SER A O 1
ATOM 800 N N . ARG A 1 106 ? -9.844 -59.812 -17.109 1 39.44 106 ARG A N 1
ATOM 801 C CA . ARG A 1 106 ? -9.586 -60.531 -18.344 1 39.44 106 ARG A CA 1
ATOM 802 C C . ARG A 1 106 ? -8.148 -60.312 -18.812 1 39.44 106 ARG A C 1
ATOM 804 O O . ARG A 1 106 ? -7.852 -60.469 -20 1 39.44 106 ARG A O 1
ATOM 811 N N . GLY A 1 107 ? -7.074 -60.375 -18.047 1 35.66 107 GLY A N 1
ATOM 812 C CA . GLY A 1 107 ? -5.652 -60.469 -18.359 1 35.66 107 GLY A CA 1
ATOM 813 C C . GLY A 1 107 ? -5.035 -59.125 -18.703 1 35.66 107 GLY A C 1
ATOM 814 O O . GLY A 1 107 ? -3.814 -59.031 -18.859 1 35.66 107 GLY A O 1
ATOM 815 N N . LYS A 1 108 ? -5.629 -58.344 -19.438 1 41.5 108 LYS A N 1
ATOM 816 C CA . LYS A 1 108 ? -4.965 -57.125 -19.922 1 41.5 108 LYS A CA 1
ATOM 817 C C . LYS A 1 108 ? -4.879 -56.094 -18.828 1 41.5 108 LYS A C 1
ATOM 819 O O . LYS A 1 108 ? -5.828 -55.344 -18.609 1 41.5 108 LYS A O 1
ATOM 824 N N . GLY A 1 109 ? -4.297 -56.344 -17.625 1 41.47 109 GLY A N 1
ATOM 825 C CA . GLY A 1 109 ? -4.207 -55.719 -16.312 1 41.47 109 GLY A CA 1
ATOM 826 C C . GLY A 1 109 ? -3.729 -54.281 -16.375 1 41.47 109 GLY A C 1
ATOM 827 O O . GLY A 1 109 ? -3.215 -53.844 -17.391 1 41.47 109 GLY A O 1
ATOM 828 N N . LEU A 1 110 ? -4.207 -53.469 -15.219 1 50.28 110 LEU A N 1
ATOM 829 C CA . LEU A 1 110 ? -3.682 -52.219 -14.656 1 50.28 110 LEU A CA 1
ATOM 830 C C . LEU A 1 110 ? -2.156 -52.25 -14.633 1 50.28 110 LEU A C 1
ATOM 832 O O . LEU A 1 110 ? -1.547 -53.312 -14.438 1 50.28 110 LEU A O 1
ATOM 836 N N . VAL A 1 111 ? -1.643 -51.312 -15.492 1 53.59 111 VAL A N 1
ATOM 837 C CA . VAL A 1 111 ? -0.203 -51.125 -15.32 1 53.59 111 VAL A CA 1
ATOM 838 C C . VAL A 1 111 ? 0.17 -51.375 -13.859 1 53.59 111 VAL A C 1
ATOM 840 O O . VAL A 1 111 ? -0.4 -50.781 -12.953 1 53.59 111 VAL A O 1
ATOM 843 N N . GLN A 1 112 ? 0.251 -52.688 -13.477 1 49.69 112 GLN A N 1
ATOM 844 C CA . GLN A 1 112 ? 0.694 -52.969 -12.117 1 49.69 112 GLN A CA 1
ATOM 845 C C . GLN A 1 112 ? 2.166 -52.625 -11.93 1 49.69 112 GLN A C 1
ATOM 847 O O . GLN A 1 112 ? 2.982 -52.844 -12.828 1 49.69 112 GLN A O 1
ATOM 852 N N . GLU A 1 113 ? 2.344 -51.625 -11.031 1 51 113 GLU A N 1
ATOM 853 C CA . GLU A 1 113 ? 3.738 -51.469 -10.633 1 51 113 GLU A CA 1
ATOM 854 C C . GLU A 1 113 ? 4.297 -52.781 -10.078 1 51 113 GLU A C 1
ATOM 856 O O . GLU A 1 113 ? 3.801 -53.312 -9.07 1 51 113 GLU A O 1
ATOM 861 N N . GLN A 1 114 ? 4.734 -53.656 -10.906 1 46.84 114 GLN A N 1
ATOM 862 C CA . GLN A 1 114 ? 5.254 -54.938 -10.477 1 46.84 114 GLN A CA 1
ATOM 863 C C . GLN A 1 114 ? 6.18 -54.781 -9.273 1 46.84 114 GLN A C 1
ATOM 865 O O . GLN A 1 114 ? 6.309 -55.719 -8.461 1 46.84 114 GLN A O 1
ATOM 870 N N . VAL A 1 115 ? 6.852 -53.625 -9.242 1 45.84 115 VAL A N 1
ATOM 871 C CA . VAL A 1 115 ? 7.949 -53.594 -8.273 1 45.84 115 VAL A CA 1
ATOM 872 C C . VAL A 1 115 ? 7.402 -53.312 -6.879 1 45.84 115 VAL A C 1
ATOM 874 O O . VAL A 1 115 ? 7.742 -54 -5.918 1 45.84 115 VAL A O 1
ATOM 877 N N . ASP A 1 116 ? 6.664 -52.281 -6.707 1 49.47 116 ASP A N 1
ATOM 878 C CA . ASP A 1 116 ? 6.262 -51.938 -5.348 1 49.47 116 ASP A CA 1
ATOM 879 C C . ASP A 1 116 ? 4.852 -52.438 -5.047 1 49.47 116 ASP A C 1
ATOM 881 O O . ASP A 1 116 ? 4.371 -52.312 -3.918 1 49.47 116 ASP A O 1
ATOM 885 N N . GLY A 1 117 ? 4.359 -53.281 -5.98 1 51.94 117 GLY A N 1
ATOM 886 C CA . GLY A 1 117 ? 3.051 -53.875 -5.801 1 51.94 117 GLY A CA 1
ATOM 887 C C . GLY A 1 117 ? 1.923 -52.875 -5.777 1 51.94 117 GLY A C 1
ATOM 888 O O . GLY A 1 117 ? 0.786 -53.219 -5.441 1 51.94 117 GLY A O 1
ATOM 889 N N . MET A 1 118 ? 2.377 -51.594 -6.059 1 56.44 118 MET A N 1
ATOM 890 C CA . MET A 1 118 ? 1.341 -50.562 -5.969 1 56.44 118 MET A CA 1
ATOM 891 C C . MET A 1 118 ? 0.492 -50.562 -7.234 1 56.44 118 MET A C 1
ATOM 893 O O . MET A 1 118 ? 1.006 -50.75 -8.336 1 56.44 118 MET A O 1
ATOM 897 N N . ALA A 1 119 ? -0.732 -50.562 -7.012 1 56.28 119 ALA A N 1
ATOM 898 C CA . ALA A 1 119 ? -1.66 -50.5 -8.141 1 56.28 119 ALA A CA 1
ATOM 899 C C . ALA A 1 119 ? -1.617 -49.156 -8.812 1 56.28 119 ALA A C 1
ATOM 901 O O . ALA A 1 119 ? -1.54 -48.125 -8.148 1 56.28 119 ALA A O 1
ATOM 902 N N . LEU A 1 120 ? -1.263 -49.219 -10.164 1 67.69 120 LEU A N 1
ATOM 903 C CA . LEU A 1 120 ? -1.421 -48 -10.953 1 67.69 120 LEU A CA 1
ATOM 904 C C . LEU A 1 120 ? -2.871 -47.812 -11.391 1 67.69 120 LEU A C 1
ATOM 906 O O . LEU A 1 120 ? -3.568 -48.812 -11.664 1 67.69 120 LEU A O 1
ATOM 910 N N . ASN A 1 121 ? -3.451 -46.688 -11.172 1 63.88 121 ASN A N 1
ATOM 911 C CA . ASN A 1 121 ? -4.84 -46.438 -11.531 1 63.88 121 ASN A CA 1
ATOM 912 C C . ASN A 1 121 ? -4.98 -46.125 -13.023 1 63.88 121 ASN A C 1
ATOM 914 O O . ASN A 1 121 ? -5.637 -45.156 -13.406 1 63.88 121 ASN A O 1
ATOM 918 N N . MET A 1 122 ? -4.246 -46.969 -13.898 1 74.56 122 MET A N 1
ATOM 919 C CA . MET A 1 122 ? -4.391 -46.781 -15.344 1 74.56 122 MET A CA 1
ATOM 920 C C . MET A 1 122 ? -4.227 -48.125 -16.062 1 74.56 122 MET A C 1
ATOM 922 O O . MET A 1 122 ? -3.494 -49 -15.602 1 74.56 122 MET A O 1
ATOM 926 N N . SER A 1 123 ? -4.945 -48.281 -17.172 1 75.12 123 SER A N 1
ATOM 927 C CA . SER A 1 123 ? -4.805 -49.469 -18.031 1 75.12 123 SER A CA 1
ATOM 928 C C . SER A 1 123 ? -3.902 -49.156 -19.219 1 75.12 123 SER A C 1
ATOM 930 O O . SER A 1 123 ? -3.633 -48 -19.531 1 75.12 123 SER A O 1
ATOM 932 N N . LEU A 1 124 ? -3.404 -50.188 -19.812 1 79.69 124 LEU A N 1
ATOM 933 C CA . LEU A 1 124 ? -2.588 -50.031 -21.016 1 79.69 124 LEU A CA 1
ATOM 934 C C . LEU A 1 124 ? -3.35 -49.281 -22.094 1 79.69 124 LEU A C 1
ATOM 936 O O . LEU A 1 124 ? -2.793 -48.375 -22.734 1 79.69 124 LEU A O 1
ATOM 940 N N . ARG A 1 125 ? -4.645 -49.656 -22.25 1 82.56 125 ARG A N 1
ATOM 941 C CA . ARG A 1 125 ? -5.445 -49 -23.281 1 82.56 125 ARG A CA 1
ATOM 942 C C . ARG A 1 125 ? -5.672 -47.531 -22.969 1 82.56 125 ARG A C 1
ATOM 944 O O . ARG A 1 125 ? -5.742 -46.688 -23.875 1 82.56 125 ARG A O 1
ATOM 951 N N . TYR A 1 126 ? -5.805 -47.219 -21.703 1 86.56 126 TYR A N 1
ATOM 952 C CA . TYR A 1 126 ? -5.914 -45.844 -21.297 1 86.56 126 TYR A CA 1
ATOM 953 C C . TYR A 1 126 ? -4.688 -45.031 -21.734 1 86.56 126 TYR A C 1
ATOM 955 O O . TYR A 1 126 ? -4.816 -43.969 -22.312 1 86.56 126 TYR A O 1
ATOM 963 N N . VAL A 1 127 ? -3.479 -45.594 -21.5 1 87.5 127 VAL A N 1
ATOM 964 C CA . VAL A 1 127 ? -2.234 -44.906 -21.828 1 87.5 127 VAL A CA 1
ATOM 965 C C . VAL A 1 127 ? -2.111 -44.75 -23.344 1 87.5 127 VAL A C 1
ATOM 967 O O . VAL A 1 127 ? -1.736 -43.688 -23.844 1 87.5 127 VAL A O 1
ATOM 970 N N . GLU A 1 128 ? -2.543 -45.75 -24.031 1 87.62 128 GLU A N 1
ATOM 971 C CA . GLU A 1 128 ? -2.428 -45.75 -25.484 1 87.62 128 GLU A CA 1
ATOM 972 C C . GLU A 1 128 ? -3.398 -44.75 -26.109 1 87.62 128 GLU A C 1
ATOM 974 O O . GLU A 1 128 ? -3.096 -44.156 -27.156 1 87.62 128 GLU A O 1
ATOM 979 N N . CYS A 1 129 ? -4.531 -44.562 -25.5 1 90.69 129 CYS A N 1
ATOM 980 C CA . CYS A 1 129 ? -5.613 -43.812 -26.156 1 90.69 129 CYS A CA 1
ATOM 981 C C . CYS A 1 129 ? -5.691 -42.375 -25.656 1 90.69 129 CYS A C 1
ATOM 983 O O . CYS A 1 129 ? -6.215 -41.531 -26.344 1 90.69 129 CYS A O 1
ATOM 985 N N . CYS A 1 130 ? -5.188 -42.125 -24.484 1 91.94 130 CYS A N 1
ATOM 986 C CA . CYS A 1 130 ? -5.586 -40.875 -23.828 1 91.94 130 CYS A CA 1
ATOM 987 C C . CYS A 1 130 ? -4.445 -39.875 -23.828 1 91.94 130 CYS A C 1
ATOM 989 O O . CYS A 1 130 ? -4.5 -38.844 -23.109 1 91.94 130 CYS A O 1
ATOM 991 N N . PHE A 1 131 ? -3.352 -40.062 -24.594 1 93.5 131 PHE A N 1
ATOM 992 C CA . PHE A 1 131 ? -2.248 -39.125 -24.703 1 93.5 131 PHE A CA 1
ATOM 993 C C . PHE A 1 131 ? -1.873 -38.875 -26.156 1 93.5 131 PHE A C 1
ATOM 995 O O . PHE A 1 131 ? -0.708 -39.031 -26.547 1 93.5 131 PHE A O 1
ATOM 1002 N N . PRO A 1 132 ? -2.863 -38.406 -26.938 1 92.69 132 PRO A N 1
ATOM 1003 C CA . PRO A 1 132 ? -2.631 -38.312 -28.375 1 92.69 132 PRO A CA 1
ATOM 1004 C C . PRO A 1 132 ? -1.635 -37.219 -28.75 1 92.69 132 PRO A C 1
ATOM 1006 O O . PRO A 1 132 ? -0.875 -37.344 -29.703 1 92.69 132 PRO A O 1
ATOM 1009 N N . ARG A 1 133 ? -1.645 -36.125 -28.031 1 93.31 133 ARG A N 1
ATOM 1010 C CA . ARG A 1 133 ? -0.74 -35.031 -28.328 1 93.31 133 ARG A CA 1
ATOM 1011 C C . ARG A 1 133 ? 0.696 -35.375 -27.953 1 93.31 133 ARG A C 1
ATOM 1013 O O . ARG A 1 133 ? 1.636 -35 -28.656 1 93.31 133 ARG A O 1
ATOM 1020 N N . LEU A 1 134 ? 0.841 -36.031 -26.828 1 95.25 134 LEU A N 1
ATOM 1021 C CA . LEU A 1 134 ? 2.166 -36.5 -26.438 1 95.25 134 LEU A CA 1
ATOM 1022 C C . LEU A 1 134 ? 2.744 -37.438 -27.469 1 95.25 134 LEU A C 1
ATOM 1024 O O . LEU A 1 134 ? 3.914 -37.344 -27.844 1 95.25 134 LEU A O 1
ATOM 1028 N N . GLN A 1 135 ? 1.925 -38.375 -27.906 1 93.38 135 GLN A N 1
ATOM 1029 C CA . GLN A 1 135 ? 2.363 -39.375 -28.891 1 93.38 135 GLN A CA 1
ATOM 1030 C C . GLN A 1 135 ? 2.799 -38.688 -30.188 1 93.38 135 GLN A C 1
ATOM 1032 O O . GLN A 1 135 ? 3.758 -39.125 -30.828 1 93.38 135 GLN A O 1
ATOM 1037 N N . ALA A 1 136 ? 2.084 -37.656 -30.562 1 92.5 136 ALA A N 1
ATOM 1038 C CA . ALA A 1 136 ? 2.473 -36.875 -31.734 1 92.5 136 ALA A CA 1
ATOM 1039 C C . ALA A 1 136 ? 3.766 -36.094 -31.5 1 92.5 136 ALA A C 1
ATOM 1041 O O . ALA A 1 136 ? 4.645 -36.062 -32.344 1 92.5 136 ALA A O 1
ATOM 1042 N N . ALA A 1 137 ? 3.898 -35.5 -30.359 1 93.62 137 ALA A N 1
ATOM 1043 C CA . ALA A 1 137 ? 5.031 -34.656 -30.031 1 93.62 137 ALA A CA 1
ATOM 1044 C C . ALA A 1 137 ? 6.316 -35.469 -29.891 1 93.62 137 ALA A C 1
ATOM 1046 O O . ALA A 1 137 ? 7.406 -34.969 -30.203 1 93.62 137 ALA A O 1
ATOM 1047 N N . LEU A 1 138 ? 6.227 -36.719 -29.422 1 94.12 138 LEU A N 1
ATOM 1048 C CA . LEU A 1 138 ? 7.383 -37.594 -29.219 1 94.12 138 LEU A CA 1
ATOM 1049 C C . LEU A 1 138 ? 8.047 -37.906 -30.547 1 94.12 138 LEU A C 1
ATOM 1051 O O . LEU A 1 138 ? 9.188 -38.375 -30.562 1 94.12 138 LEU A O 1
ATOM 1055 N N . LYS A 1 139 ? 7.328 -37.656 -31.641 1 90.5 139 LYS A N 1
ATOM 1056 C CA . LYS A 1 139 ? 7.844 -37.969 -32.969 1 90.5 139 LYS A CA 1
ATOM 1057 C C . LYS A 1 139 ? 8.477 -36.75 -33.625 1 90.5 139 LYS A C 1
ATOM 1059 O O . LYS A 1 139 ? 8.977 -36.812 -34.75 1 90.5 139 LYS A O 1
ATOM 1064 N N . THR A 1 140 ? 8.43 -35.625 -32.938 1 89.5 140 THR A N 1
ATOM 1065 C CA . THR A 1 140 ? 8.969 -34.406 -33.469 1 89.5 140 THR A CA 1
ATOM 1066 C C . THR A 1 140 ? 10.062 -33.844 -32.562 1 89.5 140 THR A C 1
ATOM 1068 O O . THR A 1 140 ? 10.297 -34.375 -31.469 1 89.5 140 THR A O 1
ATOM 1071 N N . GLU A 1 141 ? 10.703 -32.75 -33.062 1 90.44 141 GLU A N 1
ATOM 1072 C CA . GLU A 1 141 ? 11.734 -32.125 -32.25 1 90.44 141 GLU A CA 1
ATOM 1073 C C . GLU A 1 141 ? 11.117 -31.375 -31.062 1 90.44 141 GLU A C 1
ATOM 1075 O O . GLU A 1 141 ? 10.062 -30.75 -31.188 1 90.44 141 GLU A O 1
ATOM 1080 N N . PRO A 1 142 ? 11.758 -31.594 -29.969 1 90.56 142 PRO A N 1
ATOM 1081 C CA . PRO A 1 142 ? 11.219 -30.859 -28.812 1 90.56 142 PRO A CA 1
ATOM 1082 C C . PRO A 1 142 ? 11.289 -29.344 -28.984 1 90.56 142 PRO A C 1
ATOM 1084 O O . PRO A 1 142 ? 12.164 -28.844 -29.703 1 90.56 142 PRO A O 1
ATOM 1087 N N . PRO A 1 143 ? 10.383 -28.625 -28.328 1 93.62 143 PRO A N 1
ATOM 1088 C CA . PRO A 1 143 ? 10.477 -27.172 -28.328 1 93.62 143 PRO A CA 1
ATOM 1089 C C . PRO A 1 143 ? 11.852 -26.672 -27.906 1 93.62 143 PRO A C 1
ATOM 1091 O O . PRO A 1 143 ? 12.484 -27.25 -27.016 1 93.62 143 PRO A O 1
ATOM 1094 N N . LYS A 1 144 ? 12.312 -25.578 -28.469 1 95.25 144 LYS A N 1
ATOM 1095 C CA . LYS A 1 144 ? 13.664 -25.047 -28.266 1 95.25 144 LYS A CA 1
ATOM 1096 C C . LYS A 1 144 ? 13.898 -24.688 -26.812 1 95.25 144 LYS A C 1
ATOM 1098 O O . LYS A 1 144 ? 15 -24.891 -26.281 1 95.25 144 LYS A O 1
ATOM 1103 N N . TRP A 1 145 ? 12.914 -24.141 -26.188 1 96.25 145 TRP A N 1
ATOM 1104 C CA . TRP A 1 145 ? 13.109 -23.719 -24.812 1 96.25 145 TRP A CA 1
ATOM 1105 C C . TRP A 1 145 ? 13.359 -24.906 -23.891 1 96.25 145 TRP A C 1
ATOM 1107 O O . TRP A 1 145 ? 14.141 -24.812 -22.938 1 96.25 145 TRP A O 1
ATOM 1117 N N . MET A 1 146 ? 12.695 -26.094 -24.156 1 97 146 MET A N 1
ATOM 1118 C CA . MET A 1 146 ? 12.922 -27.297 -23.359 1 97 146 MET A CA 1
ATOM 1119 C C . MET A 1 146 ? 14.375 -27.766 -23.469 1 97 146 MET A C 1
ATOM 1121 O O . MET A 1 146 ? 15.016 -28.062 -22.469 1 97 146 MET A O 1
ATOM 1125 N N . GLN A 1 147 ? 14.828 -27.75 -24.719 1 95.81 147 GLN A N 1
ATOM 1126 C CA . GLN A 1 147 ? 16.203 -28.141 -24.969 1 95.81 147 GLN A CA 1
ATOM 1127 C C . GLN A 1 147 ? 17.188 -27.234 -24.25 1 95.81 147 GLN A C 1
ATOM 1129 O O . GLN A 1 147 ? 18.156 -27.703 -23.656 1 95.81 147 GLN A O 1
ATOM 1134 N N . ALA A 1 148 ? 16.922 -26 -24.359 1 96.31 148 ALA A N 1
ATOM 1135 C CA . ALA A 1 148 ? 17.797 -25.016 -23.719 1 96.31 148 ALA A CA 1
ATOM 1136 C C . ALA A 1 148 ? 17.828 -25.203 -22.219 1 96.31 148 ALA A C 1
ATOM 1138 O O . ALA A 1 148 ? 18.906 -25.156 -21.609 1 96.31 148 ALA A O 1
ATOM 1139 N N . GLN A 1 149 ? 16.688 -25.375 -21.578 1 96.25 149 GLN A N 1
ATOM 1140 C CA . GLN A 1 149 ? 16.609 -25.547 -20.125 1 96.25 149 GLN A CA 1
ATOM 1141 C C . GLN A 1 149 ? 17.344 -26.812 -19.688 1 96.25 149 GLN A C 1
ATOM 1143 O O . GLN A 1 149 ? 18.141 -26.781 -18.766 1 96.25 149 GLN A O 1
ATOM 1148 N N . ILE A 1 150 ? 17.109 -27.906 -20.375 1 96.31 150 ILE A N 1
ATOM 1149 C CA . ILE A 1 150 ? 17.688 -29.203 -20.031 1 96.31 150 ILE A CA 1
ATOM 1150 C C . ILE A 1 150 ? 19.203 -29.156 -20.219 1 96.31 150 ILE A C 1
ATOM 1152 O O . ILE A 1 150 ? 19.953 -29.609 -19.344 1 96.31 150 ILE A O 1
ATOM 1156 N N . SER A 1 151 ? 19.609 -28.531 -21.312 1 94.56 151 SER A N 1
ATOM 1157 C CA . SER A 1 151 ? 21.047 -28.406 -21.578 1 94.56 151 SER A CA 1
ATOM 1158 C C . SER A 1 151 ? 21.734 -27.578 -20.5 1 94.56 151 SER A C 1
ATOM 1160 O O . SER A 1 151 ? 22.828 -27.922 -20.047 1 94.56 151 SER A O 1
ATOM 1162 N N . GLN A 1 152 ? 21.078 -26.562 -20.125 1 93.94 152 GLN A N 1
ATOM 1163 C CA . GLN A 1 152 ? 21.641 -25.703 -19.109 1 93.94 152 GLN A CA 1
ATOM 1164 C C . GLN A 1 152 ? 21.781 -26.438 -17.781 1 93.94 152 GLN A C 1
ATOM 1166 O O . GLN A 1 152 ? 22.812 -26.312 -17.109 1 93.94 152 GLN A O 1
ATOM 1171 N N . ASP A 1 153 ? 20.812 -27.188 -17.375 1 94 153 ASP A N 1
ATOM 1172 C CA . ASP A 1 153 ? 20.828 -27.875 -16.078 1 94 153 ASP A CA 1
ATOM 1173 C C . ASP A 1 153 ? 21.844 -29 -16.078 1 94 153 ASP A C 1
ATOM 1175 O O . ASP A 1 153 ? 22.406 -29.344 -15.039 1 94 153 ASP A O 1
ATOM 1179 N N . LEU A 1 154 ? 22.156 -29.578 -17.234 1 92.94 154 LEU A N 1
ATOM 1180 C CA . LEU A 1 154 ? 23 -30.766 -17.312 1 92.94 154 LEU A CA 1
ATOM 1181 C C . LEU A 1 154 ? 24.438 -30.391 -17.672 1 92.94 154 LEU A C 1
ATOM 1183 O O . LEU A 1 154 ? 25.328 -31.234 -17.656 1 92.94 154 LEU A O 1
ATOM 1187 N N . GLN A 1 155 ? 24.625 -29.109 -17.938 1 88.25 155 GLN A N 1
ATOM 1188 C CA . GLN A 1 155 ? 25.891 -28.656 -18.516 1 88.25 155 GLN A CA 1
ATOM 1189 C C . GLN A 1 155 ? 27.062 -28.984 -17.594 1 88.25 155 GLN A C 1
ATOM 1191 O O . GLN A 1 155 ? 28.172 -29.219 -18.062 1 88.25 155 GLN A O 1
ATOM 1196 N N . HIS A 1 156 ? 26.859 -29.094 -16.328 1 83.25 156 HIS A N 1
ATOM 1197 C CA . HIS A 1 156 ? 27.984 -29.25 -15.422 1 83.25 156 HIS A CA 1
ATOM 1198 C C . HIS A 1 156 ? 28.156 -30.703 -14.977 1 83.25 156 HIS A C 1
ATOM 1200 O O . HIS A 1 156 ? 29 -31 -14.148 1 83.25 156 HIS A O 1
ATOM 1206 N N . TRP A 1 157 ? 27.406 -31.562 -15.508 1 87.56 157 TRP A N 1
ATOM 1207 C CA . TRP A 1 157 ? 27.469 -32.938 -15.047 1 87.56 157 TRP A CA 1
ATOM 1208 C C . TRP A 1 157 ? 28.203 -33.812 -16.047 1 87.56 157 TRP A C 1
ATOM 1210 O O . TRP A 1 157 ? 27.953 -33.75 -17.25 1 87.56 157 TRP A O 1
ATOM 1220 N N . ALA A 1 158 ? 29.188 -34.562 -15.523 1 81 158 ALA A N 1
ATOM 1221 C CA . ALA A 1 158 ? 29.906 -35.562 -16.281 1 81 158 ALA A CA 1
ATOM 1222 C C . ALA A 1 158 ? 29.266 -36.938 -16.125 1 81 158 ALA A C 1
ATOM 1224 O O . ALA A 1 158 ? 28.453 -37.156 -15.219 1 81 158 ALA A O 1
ATOM 1225 N N . PRO A 1 159 ? 29.562 -37.844 -17 1 82.5 159 PRO A N 1
ATOM 1226 C CA . PRO A 1 159 ? 29.031 -39.219 -16.844 1 82.5 159 PRO A CA 1
ATOM 1227 C C . PRO A 1 159 ? 29.375 -39.812 -15.5 1 82.5 159 PRO A C 1
ATOM 1229 O O . PRO A 1 159 ? 30.484 -39.656 -15.008 1 82.5 159 PRO A O 1
ATOM 1232 N N . LEU A 1 160 ? 28.422 -40.375 -14.953 1 84.5 160 LEU A N 1
ATOM 1233 C CA . LEU A 1 160 ? 28.562 -41 -13.641 1 84.5 160 LEU A CA 1
ATOM 1234 C C . LEU A 1 160 ? 28.422 -42.5 -13.734 1 84.5 160 LEU A C 1
ATOM 1236 O O . LEU A 1 160 ? 27.938 -43.031 -14.742 1 84.5 160 LEU A O 1
ATOM 1240 N N . ASN A 1 161 ? 28.953 -43.156 -12.68 1 82.12 161 ASN A N 1
ATOM 1241 C CA . ASN A 1 161 ? 28.75 -44.594 -12.555 1 82.12 161 ASN A CA 1
ATOM 1242 C C . ASN A 1 161 ? 27.844 -44.938 -11.375 1 82.12 161 ASN A C 1
ATOM 1244 O O . ASN A 1 161 ? 27.484 -44.031 -10.594 1 82.12 161 ASN A O 1
ATOM 1248 N N . THR A 1 162 ? 27.406 -46.062 -11.344 1 85.25 162 THR A N 1
ATOM 1249 C CA . THR A 1 162 ? 26.5 -46.562 -10.312 1 85.25 162 THR A CA 1
ATOM 1250 C C . THR A 1 162 ? 27.094 -46.344 -8.922 1 85.25 162 THR A C 1
ATOM 1252 O O . THR A 1 162 ? 26.375 -46.094 -7.957 1 85.25 162 THR A O 1
ATOM 1255 N N . SER A 1 163 ? 28.375 -46.5 -8.859 1 88.19 163 SER A N 1
ATOM 1256 C CA . SER A 1 163 ? 29.062 -46.344 -7.574 1 88.19 163 SER A CA 1
ATOM 1257 C C . SER A 1 163 ? 28.906 -44.938 -7.027 1 88.19 163 SER A C 1
ATOM 1259 O O . SER A 1 163 ? 28.844 -44.75 -5.812 1 88.19 163 SER A O 1
ATOM 1261 N N . ASP A 1 164 ? 28.891 -44.031 -7.969 1 89.94 164 ASP A N 1
ATOM 1262 C CA . ASP A 1 164 ? 28.688 -42.656 -7.562 1 89.94 164 ASP A CA 1
ATOM 1263 C C . ASP A 1 164 ? 27.312 -42.469 -6.93 1 89.94 164 ASP A C 1
ATOM 1265 O O . ASP A 1 164 ? 27.188 -41.781 -5.906 1 89.94 164 ASP A O 1
ATOM 1269 N N . LEU A 1 165 ? 26.297 -43 -7.504 1 91.25 165 LEU A N 1
ATOM 1270 C CA . LEU A 1 165 ? 24.938 -42.938 -6.992 1 91.25 165 LEU A CA 1
ATOM 1271 C C . LEU A 1 165 ? 24.812 -43.625 -5.645 1 91.25 165 LEU A C 1
ATOM 1273 O O . LEU A 1 165 ? 24.156 -43.125 -4.73 1 91.25 165 LEU A O 1
ATOM 1277 N N . ASP A 1 166 ? 25.531 -44.75 -5.535 1 91.75 166 ASP A N 1
ATOM 1278 C CA . ASP A 1 166 ? 25.547 -45.5 -4.273 1 91.75 166 ASP A CA 1
ATOM 1279 C C . ASP A 1 166 ? 26.219 -44.656 -3.17 1 91.75 166 ASP A C 1
ATOM 1281 O O . ASP A 1 166 ? 25.766 -44.688 -2.023 1 91.75 166 ASP A O 1
ATOM 1285 N N . ALA A 1 167 ? 27.234 -44.062 -3.547 1 91.69 167 ALA A N 1
ATOM 1286 C CA . ALA A 1 167 ? 27.953 -43.219 -2.586 1 91.69 167 ALA A CA 1
ATOM 1287 C C . ALA A 1 167 ? 27.078 -42.062 -2.104 1 91.69 167 ALA A C 1
ATOM 1289 O O . ALA A 1 167 ? 27.078 -41.719 -0.919 1 91.69 167 ALA A O 1
ATOM 1290 N N . PHE A 1 168 ? 26.391 -41.438 -3.023 1 91.88 168 PHE A N 1
ATOM 1291 C CA . PHE A 1 168 ? 25.484 -40.375 -2.658 1 91.88 168 PHE A CA 1
ATOM 1292 C C . PHE A 1 168 ? 24.375 -40.875 -1.746 1 91.88 168 PHE A C 1
ATOM 1294 O O . PHE A 1 168 ? 24.031 -40.219 -0.755 1 91.88 168 PHE A O 1
ATOM 1301 N N . GLU A 1 169 ? 23.812 -41.969 -2.047 1 91.69 169 GLU A N 1
ATOM 1302 C CA . GLU A 1 169 ? 22.766 -42.562 -1.219 1 91.69 169 GLU A CA 1
ATOM 1303 C C . GLU A 1 169 ? 23.266 -42.844 0.199 1 91.69 169 GLU A C 1
ATOM 1305 O O . GLU A 1 169 ? 22.562 -42.531 1.173 1 91.69 169 GLU A O 1
ATOM 1310 N N . ARG A 1 170 ? 24.453 -43.375 0.302 1 92.06 170 ARG A N 1
ATOM 1311 C CA . ARG A 1 170 ? 25.062 -43.594 1.608 1 92.06 170 ARG A CA 1
ATOM 1312 C C . ARG A 1 170 ? 25.25 -42.281 2.365 1 92.06 170 ARG A C 1
ATOM 1314 O O . ARG A 1 170 ? 24.969 -42.219 3.564 1 92.06 170 ARG A O 1
ATOM 1321 N N . TRP A 1 171 ? 25.703 -41.375 1.645 1 89 171 TRP A N 1
ATOM 1322 C CA . TRP A 1 171 ? 25.922 -40.094 2.266 1 89 171 TRP A CA 1
ATOM 1323 C C . TRP A 1 171 ? 24.609 -39.531 2.811 1 89 171 TRP A C 1
ATOM 1325 O O . TRP A 1 171 ? 24.562 -38.969 3.92 1 89 171 TRP A O 1
ATOM 1335 N N . THR A 1 172 ? 23.531 -39.531 1.959 1 88.38 172 THR A N 1
ATOM 1336 C CA . THR A 1 172 ? 22.234 -39.031 2.4 1 88.38 172 THR A CA 1
ATOM 1337 C C . THR A 1 172 ? 21.781 -39.719 3.676 1 88.38 172 THR A C 1
ATOM 1339 O O . THR A 1 172 ? 21.188 -39.125 4.555 1 88.38 172 THR A O 1
ATOM 1342 N N . GLN A 1 173 ? 22.062 -41 3.855 1 86.31 173 GLN A N 1
ATOM 1343 C CA . GLN A 1 173 ? 21.703 -41.75 5.047 1 86.31 173 GLN A CA 1
ATOM 1344 C C . GLN A 1 173 ? 22.516 -41.312 6.258 1 86.31 173 GLN A C 1
ATOM 1346 O O . GLN A 1 173 ? 21.969 -41.094 7.34 1 86.31 173 GLN A O 1
ATOM 1351 N N . GLU A 1 174 ? 23.75 -41.094 6.059 1 86.5 174 GLU A N 1
ATOM 1352 C CA . GLU A 1 174 ? 24.656 -40.719 7.137 1 86.5 174 GLU A CA 1
ATOM 1353 C C . GLU A 1 174 ? 24.406 -39.281 7.594 1 86.5 174 GLU A C 1
ATOM 1355 O O . GLU A 1 174 ? 24.516 -38.969 8.781 1 86.5 174 GLU A O 1
ATOM 1360 N N . ALA A 1 175 ? 24.047 -38.469 6.648 1 82.25 175 ALA A N 1
ATOM 1361 C CA . ALA A 1 175 ? 23.859 -37.062 6.93 1 82.25 175 ALA A CA 1
ATOM 1362 C C . ALA A 1 175 ? 22.438 -36.781 7.438 1 82.25 175 ALA A C 1
ATOM 1364 O O . ALA A 1 175 ? 22.109 -35.656 7.793 1 82.25 175 ALA A O 1
ATOM 1365 N N . GLY A 1 176 ? 21.594 -37.844 7.445 1 78.62 176 GLY A N 1
ATOM 1366 C CA . GLY A 1 176 ? 20.219 -37.688 7.895 1 78.62 176 GLY A CA 1
ATOM 1367 C C . GLY A 1 176 ? 19.328 -37.062 6.84 1 78.62 176 GLY A C 1
ATOM 1368 O O . GLY A 1 176 ? 18.312 -36.438 7.168 1 78.62 176 GLY A O 1
ATOM 1369 N N . TYR A 1 177 ? 19.688 -37.156 5.543 1 81.44 177 TYR A N 1
ATOM 1370 C CA . TYR A 1 177 ? 18.938 -36.562 4.43 1 81.44 177 TYR A CA 1
ATOM 1371 C C . TYR A 1 177 ? 18.125 -37.625 3.699 1 81.44 177 TYR A C 1
ATOM 1373 O O . TYR A 1 177 ? 17.641 -37.406 2.594 1 81.44 177 TYR A O 1
ATOM 1381 N N . SER A 1 178 ? 18 -38.781 4.312 1 78.19 178 SER A N 1
ATOM 1382 C CA . SER A 1 178 ? 17.391 -39.906 3.609 1 78.19 178 SER A CA 1
ATOM 1383 C C . SER A 1 178 ? 15.953 -39.625 3.223 1 78.19 178 SER A C 1
ATOM 1385 O O . SER A 1 178 ? 15.438 -40.156 2.244 1 78.19 178 SER A O 1
ATOM 1387 N N . THR A 1 179 ? 15.312 -38.719 3.912 1 82.56 179 THR A N 1
ATOM 1388 C CA . THR A 1 179 ? 13.922 -38.406 3.615 1 82.56 179 THR A CA 1
ATOM 1389 C C . THR A 1 179 ? 13.812 -37.25 2.643 1 82.56 179 THR A C 1
ATOM 1391 O O . THR A 1 179 ? 12.711 -36.906 2.199 1 82.56 179 THR A O 1
ATOM 1394 N N . ARG A 1 180 ? 14.906 -36.719 2.27 1 87.81 180 ARG A N 1
ATOM 1395 C CA . ARG A 1 180 ? 14.891 -35.531 1.412 1 87.81 180 ARG A CA 1
ATOM 1396 C C . ARG A 1 180 ? 15.133 -35.906 -0.045 1 87.81 180 ARG A C 1
ATOM 1398 O O . ARG A 1 180 ? 14.883 -35.125 -0.95 1 87.81 180 ARG A O 1
ATOM 1405 N N . PHE A 1 181 ? 15.641 -37.156 -0.219 1 91.12 181 PHE A N 1
ATOM 1406 C CA . PHE A 1 181 ? 15.953 -37.625 -1.569 1 91.12 181 PHE A CA 1
ATOM 1407 C C . PHE A 1 181 ? 15.375 -39 -1.813 1 91.12 181 PHE A C 1
ATOM 1409 O O . PHE A 1 181 ? 15.414 -39.844 -0.927 1 91.12 181 PHE A O 1
ATOM 1416 N N . CYS A 1 182 ? 14.82 -39.188 -2.934 1 92.38 182 CYS A N 1
ATOM 1417 C CA . CYS A 1 182 ? 14.312 -40.5 -3.336 1 92.38 182 CYS A CA 1
ATOM 1418 C C . CYS A 1 182 ? 15.016 -41 -4.59 1 92.38 182 CYS A C 1
ATOM 1420 O O . CYS A 1 182 ? 15.086 -40.281 -5.598 1 92.38 182 CYS A O 1
ATOM 1422 N N . ARG A 1 183 ? 15.555 -42.156 -4.516 1 91.5 183 ARG A N 1
ATOM 1423 C CA . ARG A 1 183 ? 16.203 -42.781 -5.668 1 91.5 183 ARG A CA 1
ATOM 1424 C C . ARG A 1 183 ? 15.195 -43.5 -6.547 1 91.5 183 ARG A C 1
ATOM 1426 O O . ARG A 1 183 ? 14.352 -44.25 -6.047 1 91.5 183 ARG A O 1
ATOM 1433 N N . PHE A 1 184 ? 15.18 -43.219 -7.836 1 92.31 184 PHE A N 1
ATOM 1434 C CA . PHE A 1 184 ? 14.336 -43.875 -8.836 1 92.31 184 PHE A CA 1
ATOM 1435 C C . PHE A 1 184 ? 15.172 -44.719 -9.789 1 92.31 184 PHE A C 1
ATOM 1437 O O . PHE A 1 184 ? 16.266 -44.312 -10.195 1 92.31 184 PHE A O 1
ATOM 1444 N N . GLN A 1 185 ? 14.664 -45.875 -10.078 1 89.62 185 GLN A N 1
ATOM 1445 C CA . GLN A 1 185 ? 15.234 -46.719 -11.109 1 89.62 185 GLN A CA 1
ATOM 1446 C C . GLN A 1 185 ? 14.18 -47.156 -12.125 1 89.62 185 GLN A C 1
ATOM 1448 O O . GLN A 1 185 ? 13.133 -47.688 -11.758 1 89.62 185 GLN A O 1
ATOM 1453 N N . VAL A 1 186 ? 14.484 -46.812 -13.359 1 88.94 186 VAL A N 1
ATOM 1454 C CA . VAL A 1 186 ? 13.594 -47.156 -14.453 1 88.94 186 VAL A CA 1
ATOM 1455 C C . VAL A 1 186 ? 14.266 -48.219 -15.344 1 88.94 186 VAL A C 1
ATOM 1457 O O . VAL A 1 186 ? 15.375 -48.031 -15.828 1 88.94 186 VAL A O 1
ATOM 1460 N N . THR A 1 187 ? 13.656 -49.344 -15.484 1 83.31 187 THR A N 1
ATOM 1461 C CA . THR A 1 187 ? 14.133 -50.406 -16.344 1 83.31 187 THR A CA 1
ATOM 1462 C C . THR A 1 187 ? 13.016 -50.938 -17.25 1 83.31 187 THR A C 1
ATOM 1464 O O . THR A 1 187 ? 11.883 -50.438 -17.172 1 83.31 187 THR A O 1
ATOM 1467 N N . ARG A 1 188 ? 13.367 -51.844 -18.109 1 74.69 188 ARG A N 1
ATOM 1468 C CA . ARG A 1 188 ? 12.375 -52.438 -18.984 1 74.69 188 ARG A CA 1
ATOM 1469 C C . ARG A 1 188 ? 11.281 -53.125 -18.172 1 74.69 188 ARG A C 1
ATOM 1471 O O . ARG A 1 188 ? 10.133 -53.219 -18.609 1 74.69 188 ARG A O 1
ATOM 1478 N N . SER A 1 189 ? 11.664 -53.531 -16.969 1 71.62 189 SER A N 1
ATOM 1479 C CA . SER A 1 189 ? 10.734 -54.312 -16.156 1 71.62 189 SER A CA 1
ATOM 1480 C C . SER A 1 189 ? 9.828 -53.438 -15.32 1 71.62 189 SER A C 1
ATOM 1482 O O . SER A 1 189 ? 8.789 -53.875 -14.828 1 71.62 189 SER A O 1
ATOM 1484 N N . GLY A 1 190 ? 10.25 -52.219 -15.148 1 79.25 190 GLY A N 1
ATOM 1485 C CA . GLY A 1 190 ? 9.375 -51.375 -14.359 1 79.25 190 GLY A CA 1
ATOM 1486 C C . GLY A 1 190 ? 10.094 -50.219 -13.719 1 79.25 190 GLY A C 1
ATOM 1487 O O . GLY A 1 190 ? 11.156 -49.781 -14.188 1 79.25 190 GLY A O 1
ATOM 1488 N N . VAL A 1 191 ? 9.367 -49.562 -12.742 1 86.19 191 VAL A N 1
ATOM 1489 C CA . VAL A 1 191 ? 9.875 -48.375 -12.031 1 86.19 191 VAL A CA 1
ATOM 1490 C C . VAL A 1 191 ? 10.023 -48.719 -10.547 1 86.19 191 VAL A C 1
ATOM 1492 O O . VAL A 1 191 ? 9.086 -49.219 -9.922 1 86.19 191 VAL A O 1
ATOM 1495 N N . GLN A 1 192 ? 11.188 -48.531 -10.023 1 84.44 192 GLN A N 1
ATOM 1496 C CA . GLN A 1 192 ? 11.453 -48.656 -8.594 1 84.44 192 GLN A CA 1
ATOM 1497 C C . GLN A 1 192 ? 11.789 -47.312 -7.961 1 84.44 192 GLN A C 1
ATOM 1499 O O . GLN A 1 192 ? 12.477 -46.5 -8.57 1 84.44 192 GLN A O 1
ATOM 1504 N N . HIS A 1 193 ? 11.242 -47.094 -6.785 1 87.81 193 HIS A N 1
ATOM 1505 C CA . HIS A 1 193 ? 11.539 -45.844 -6.074 1 87.81 193 HIS A CA 1
ATOM 1506 C C . HIS A 1 193 ? 11.57 -46.062 -4.566 1 87.81 193 HIS A C 1
ATOM 1508 O O . HIS A 1 193 ? 11.312 -47.188 -4.094 1 87.81 193 HIS A O 1
ATOM 1514 N N . CYS A 1 194 ? 11.93 -45.031 -3.852 1 83.56 194 CYS A N 1
ATOM 1515 C CA . CYS A 1 194 ? 12.016 -45.125 -2.4 1 83.56 194 CYS A CA 1
ATOM 1516 C C . CYS A 1 194 ? 10.633 -45.312 -1.781 1 83.56 194 CYS A C 1
ATOM 1518 O O . CYS A 1 194 ? 9.617 -45.062 -2.443 1 83.56 194 CYS A O 1
ATOM 1520 N N . GLN A 1 195 ? 10.594 -45.812 -0.59 1 73.56 195 GLN A N 1
ATOM 1521 C CA . GLN A 1 195 ? 9.352 -45.938 0.157 1 73.56 195 GLN A CA 1
ATOM 1522 C C . GLN A 1 195 ? 9.062 -44.656 0.94 1 73.56 195 GLN A C 1
ATOM 1524 O O . GLN A 1 195 ? 9.938 -44.156 1.642 1 73.56 195 GLN A O 1
ATOM 1529 N N . VAL A 1 196 ? 8.078 -44.031 0.501 1 69.5 196 VAL A N 1
ATOM 1530 C CA . VAL A 1 196 ? 7.762 -42.781 1.22 1 69.5 196 VAL A CA 1
ATOM 1531 C C . VAL A 1 196 ? 6.422 -42.938 1.932 1 69.5 196 VAL A C 1
ATOM 1533 O O . VAL A 1 196 ? 5.5 -43.562 1.411 1 69.5 196 VAL A O 1
ATOM 1536 N N . THR A 1 197 ? 6.293 -42.75 3.281 1 58.16 197 THR A N 1
ATOM 1537 C CA . THR A 1 197 ? 5.059 -42.906 4.039 1 58.16 197 THR A CA 1
ATOM 1538 C C . THR A 1 197 ? 4.484 -41.562 4.43 1 58.16 197 THR A C 1
ATOM 1540 O O . THR A 1 197 ? 3.398 -41.469 5.004 1 58.16 197 THR A O 1
ATOM 1543 N N . LYS A 1 198 ? 5.148 -40.438 4.172 1 57.16 198 LYS A N 1
ATOM 1544 C CA . LYS A 1 198 ? 4.562 -39.25 4.812 1 57.16 198 LYS A CA 1
ATOM 1545 C C . LYS A 1 198 ? 4.355 -38.125 3.807 1 57.16 198 LYS A C 1
ATOM 1547 O O . LYS A 1 198 ? 5.266 -37.812 3.043 1 57.16 198 LYS A O 1
ATOM 1552 N N . GLY A 1 199 ? 3.131 -37.594 3.711 1 55.03 199 GLY A N 1
ATOM 1553 C CA . GLY A 1 199 ? 2.801 -36.219 3.379 1 55.03 199 GLY A CA 1
ATOM 1554 C C . GLY A 1 199 ? 2.951 -35.906 1.9 1 55.03 199 GLY A C 1
ATOM 1555 O O . GLY A 1 199 ? 2.66 -36.75 1.053 1 55.03 199 GLY A O 1
ATOM 1556 N N . SER A 1 200 ? 3.246 -34.562 1.563 1 57.03 200 SER A N 1
ATOM 1557 C CA . SER A 1 200 ? 3.463 -34.031 0.228 1 57.03 200 SER A CA 1
ATOM 1558 C C . SER A 1 200 ? 4.535 -34.812 -0.523 1 57.03 200 SER A C 1
ATOM 1560 O O . SER A 1 200 ? 4.5 -34.906 -1.753 1 57.03 200 SER A O 1
ATOM 1562 N N . HIS A 1 201 ? 5.211 -35.5 0.104 1 68.75 201 HIS A N 1
ATOM 1563 C CA . HIS A 1 201 ? 6.27 -36.312 -0.505 1 68.75 201 HIS A CA 1
ATOM 1564 C C . HIS A 1 201 ? 5.703 -37.531 -1.2 1 68.75 201 HIS A C 1
ATOM 1566 O O . HIS A 1 201 ? 6.195 -37.938 -2.256 1 68.75 201 HIS A O 1
ATOM 1572 N N . VAL A 1 202 ? 4.598 -37.812 -0.602 1 73.12 202 VAL A N 1
ATOM 1573 C CA . VAL A 1 202 ? 3.973 -39 -1.173 1 73.12 202 VAL A CA 1
ATOM 1574 C C . VAL A 1 202 ? 3.375 -38.688 -2.537 1 73.12 202 VAL A C 1
ATOM 1576 O O . VAL A 1 202 ? 3.527 -39.438 -3.494 1 73.12 202 VAL A O 1
ATOM 1579 N N . LEU A 1 203 ? 2.82 -37.5 -2.609 1 82.5 203 LEU A N 1
ATOM 1580 C CA . LEU A 1 203 ? 2.172 -37.125 -3.855 1 82.5 203 LEU A CA 1
ATOM 1581 C C . LEU A 1 203 ? 3.201 -36.906 -4.961 1 82.5 203 LEU A C 1
ATOM 1583 O O . LEU A 1 203 ? 2.969 -37.281 -6.109 1 82.5 203 LEU A O 1
ATOM 1587 N N . LEU A 1 204 ? 4.285 -36.344 -4.605 1 89.56 204 LEU A N 1
ATOM 1588 C CA . LEU A 1 204 ? 5.352 -36.156 -5.578 1 89.56 204 LEU A CA 1
ATOM 1589 C C . LEU A 1 204 ? 5.836 -37.469 -6.141 1 89.56 204 LEU A C 1
ATOM 1591 O O . LEU A 1 204 ? 5.918 -37.656 -7.359 1 89.56 204 LEU A O 1
ATOM 1595 N N . ILE A 1 205 ? 6.07 -38.438 -5.277 1 87.69 205 ILE A N 1
ATOM 1596 C CA . ILE A 1 205 ? 6.637 -39.719 -5.676 1 87.69 205 ILE A CA 1
ATOM 1597 C C . ILE A 1 205 ? 5.613 -40.5 -6.496 1 87.69 205 ILE A C 1
ATOM 1599 O O . ILE A 1 205 ? 5.949 -41.062 -7.539 1 87.69 205 ILE A O 1
ATOM 1603 N N . GLU A 1 206 ? 4.391 -40.406 -6.062 1 83.75 206 GLU A N 1
ATOM 1604 C CA . GLU A 1 206 ? 3.338 -41.156 -6.762 1 83.75 206 GLU A CA 1
ATOM 1605 C C . GLU A 1 206 ? 3.088 -40.562 -8.148 1 83.75 206 GLU A C 1
ATOM 1607 O O . GLU A 1 206 ? 2.912 -41.312 -9.117 1 83.75 206 GLU A O 1
ATOM 1612 N N . THR A 1 207 ? 3.08 -39.344 -8.188 1 89.88 207 THR A N 1
ATOM 1613 C CA . THR A 1 207 ? 2.807 -38.688 -9.453 1 89.88 207 THR A CA 1
ATOM 1614 C C . THR A 1 207 ? 3.951 -38.906 -10.438 1 89.88 207 THR A C 1
ATOM 1616 O O . THR A 1 207 ? 3.719 -39.125 -11.633 1 89.88 207 THR A O 1
ATOM 1619 N N . LEU A 1 208 ? 5.125 -38.812 -9.953 1 93 208 LEU A N 1
ATOM 1620 C CA . LEU A 1 208 ? 6.27 -39.062 -10.812 1 93 208 LEU A CA 1
ATOM 1621 C C . LEU A 1 208 ? 6.297 -40.5 -11.273 1 93 208 LEU A C 1
ATOM 1623 O O . LEU A 1 208 ? 6.582 -40.781 -12.445 1 93 208 LEU A O 1
ATOM 1627 N N . ARG A 1 209 ? 6.016 -41.406 -10.367 1 89.06 209 ARG A N 1
ATOM 1628 C CA . ARG A 1 209 ? 5.918 -42.844 -10.719 1 89.06 209 ARG A CA 1
ATOM 1629 C C . ARG A 1 209 ? 4.922 -43.031 -11.852 1 89.06 209 ARG A C 1
ATOM 1631 O O . ARG A 1 209 ? 5.23 -43.719 -12.844 1 89.06 209 ARG A O 1
ATOM 1638 N N . ASP A 1 210 ? 3.744 -42.469 -11.703 1 87.88 210 ASP A N 1
ATOM 1639 C CA . ASP A 1 210 ? 2.705 -42.594 -12.719 1 87.88 210 ASP A CA 1
ATOM 1640 C C . ASP A 1 210 ? 3.156 -42.031 -14.055 1 87.88 210 ASP A C 1
ATOM 1642 O O . ASP A 1 210 ? 2.902 -42.625 -15.109 1 87.88 210 ASP A O 1
ATOM 1646 N N . ALA A 1 211 ? 3.801 -40.906 -14 1 94.06 211 ALA A N 1
ATOM 1647 C CA . ALA A 1 211 ? 4.309 -40.281 -15.211 1 94.06 211 ALA A CA 1
ATOM 1648 C C . ALA A 1 211 ? 5.34 -41.156 -15.906 1 94.06 211 ALA A C 1
ATOM 1650 O O . ALA A 1 211 ? 5.324 -41.281 -17.141 1 94.06 211 ALA A O 1
ATOM 1651 N N . LEU A 1 212 ? 6.203 -41.781 -15.133 1 93.06 212 LEU A N 1
ATOM 1652 C CA . LEU A 1 212 ? 7.238 -42.656 -15.688 1 93.06 212 LEU A CA 1
ATOM 1653 C C . LEU A 1 212 ? 6.625 -43.875 -16.344 1 93.06 212 LEU A C 1
ATOM 1655 O O . LEU A 1 212 ? 7.098 -44.344 -17.391 1 93.06 212 LEU A O 1
ATOM 1659 N N . HIS A 1 213 ? 5.578 -44.344 -15.734 1 87.81 213 HIS A N 1
ATOM 1660 C CA . HIS A 1 213 ? 4.895 -45.469 -16.328 1 87.81 213 HIS A CA 1
ATOM 1661 C C . HIS A 1 213 ? 4.242 -45.094 -17.656 1 87.81 213 HIS A C 1
ATOM 1663 O O . HIS A 1 213 ? 4.297 -45.875 -18.609 1 87.81 213 HIS A O 1
ATOM 1669 N N . VAL A 1 214 ? 3.594 -43.969 -17.688 1 91.19 214 VAL A N 1
ATOM 1670 C CA . VAL A 1 214 ? 2.984 -43.5 -18.938 1 91.19 214 VAL A CA 1
ATOM 1671 C C . VAL A 1 214 ? 4.047 -43.406 -20.031 1 91.19 214 VAL A C 1
ATOM 1673 O O . VAL A 1 214 ? 3.854 -43.906 -21.141 1 91.19 214 VAL A O 1
ATOM 1676 N N . LEU A 1 215 ? 5.156 -42.844 -19.719 1 94.44 215 LEU A N 1
ATOM 1677 C CA . LEU A 1 215 ? 6.219 -42.656 -20.703 1 94.44 215 LEU A CA 1
ATOM 1678 C C . LEU A 1 215 ? 6.801 -44 -21.141 1 94.44 215 LEU A C 1
ATOM 1680 O O . LEU A 1 215 ? 7.016 -44.219 -22.328 1 94.44 215 LEU A O 1
ATOM 1684 N N . ARG A 1 216 ? 7.012 -44.844 -20.203 1 89.25 216 ARG A N 1
ATOM 1685 C CA . ARG A 1 216 ? 7.59 -46.156 -20.5 1 89.25 216 ARG A CA 1
ATOM 1686 C C . ARG A 1 216 ? 6.699 -46.938 -21.469 1 89.25 216 ARG A C 1
ATOM 1688 O O . ARG A 1 216 ? 7.195 -47.688 -22.297 1 89.25 216 ARG A O 1
ATOM 1695 N N . LEU A 1 217 ? 5.445 -46.75 -21.312 1 85.31 217 LEU A N 1
ATOM 1696 C CA . LEU A 1 217 ? 4.488 -47.5 -22.125 1 85.31 217 LEU A CA 1
ATOM 1697 C C . LEU A 1 217 ? 4.344 -46.875 -23.516 1 85.31 217 LEU A C 1
ATOM 1699 O O . LEU A 1 217 ? 4.043 -47.562 -24.484 1 85.31 217 LEU A O 1
ATOM 1703 N N . LEU A 1 218 ? 4.562 -45.625 -23.641 1 90.62 218 LEU A N 1
ATOM 1704 C CA . LEU A 1 218 ? 4.344 -44.938 -24.906 1 90.62 218 LEU A CA 1
ATOM 1705 C C . LEU A 1 218 ? 5.605 -44.938 -25.75 1 90.62 218 LEU A C 1
ATOM 1707 O O . LEU A 1 218 ? 5.531 -44.906 -26.984 1 90.62 218 LEU A O 1
ATOM 1711 N N . THR A 1 219 ? 6.73 -44.969 -25.141 1 90.38 219 THR A N 1
ATOM 1712 C CA . THR A 1 219 ? 7.996 -44.906 -25.859 1 90.38 219 THR A CA 1
ATOM 1713 C C . THR A 1 219 ? 9.102 -45.594 -25.078 1 90.38 219 THR A C 1
ATOM 1715 O O . THR A 1 219 ? 9.062 -45.656 -23.844 1 90.38 219 THR A O 1
ATOM 1718 N N . PRO A 1 220 ? 10.031 -46.188 -25.781 1 86.31 220 PRO A N 1
ATOM 1719 C CA . PRO A 1 220 ? 11.156 -46.812 -25.062 1 86.31 220 PRO A CA 1
ATOM 1720 C C . PRO A 1 220 ? 11.977 -45.781 -24.281 1 86.31 220 PRO A C 1
ATOM 1722 O O . PRO A 1 220 ? 12.383 -44.75 -24.828 1 86.31 220 PRO A O 1
ATOM 1725 N N . LEU A 1 221 ? 12.078 -46.031 -23.016 1 89.38 221 LEU A N 1
ATOM 1726 C CA . LEU A 1 221 ? 12.953 -45.219 -22.172 1 89.38 221 LEU A CA 1
ATOM 1727 C C . LEU A 1 221 ? 14.273 -45.938 -21.922 1 89.38 221 LEU A C 1
ATOM 1729 O O . LEU A 1 221 ? 14.312 -47.188 -21.828 1 89.38 221 LEU A O 1
ATOM 1733 N N . PRO A 1 222 ? 15.305 -45.188 -21.875 1 89.38 222 PRO A N 1
ATOM 1734 C CA . PRO A 1 222 ? 16.547 -45.812 -21.422 1 89.38 222 PRO A CA 1
ATOM 1735 C C . PRO A 1 222 ? 16.469 -46.281 -19.969 1 89.38 222 PRO A C 1
ATOM 1737 O O . PRO A 1 222 ? 15.602 -45.812 -19.219 1 89.38 222 PRO A O 1
ATOM 1740 N N . ASP A 1 223 ? 17.344 -47.25 -19.641 1 86.88 223 ASP A N 1
ATOM 1741 C CA . ASP A 1 223 ? 17.5 -47.531 -18.219 1 86.88 223 ASP A CA 1
ATOM 1742 C C . ASP A 1 223 ? 18.031 -46.312 -17.453 1 86.88 223 ASP A C 1
ATOM 1744 O O . ASP A 1 223 ? 18.953 -45.625 -17.922 1 86.88 223 ASP A O 1
ATOM 1748 N N . LEU A 1 224 ? 17.391 -46.062 -16.422 1 90.81 224 LEU A N 1
ATOM 1749 C CA . LEU A 1 224 ? 17.734 -44.844 -15.68 1 90.81 224 LEU A CA 1
ATOM 1750 C C . LEU A 1 224 ? 17.906 -45.125 -14.195 1 90.81 224 LEU A C 1
ATOM 1752 O O . LEU A 1 224 ? 17.25 -46.031 -13.656 1 90.81 224 LEU A O 1
ATOM 1756 N N . ASP A 1 225 ? 18.812 -44.469 -13.539 1 91.5 225 ASP A N 1
ATOM 1757 C CA . ASP A 1 225 ? 19.062 -44.438 -12.102 1 91.5 225 ASP A CA 1
ATOM 1758 C C . ASP A 1 225 ? 19.375 -43.031 -11.633 1 91.5 225 ASP A C 1
ATOM 1760 O O . ASP A 1 225 ? 20.406 -42.469 -12 1 91.5 225 ASP A O 1
ATOM 1764 N N . PHE A 1 226 ? 18.484 -42.469 -10.867 1 92.75 226 PHE A N 1
ATOM 1765 C CA . PHE A 1 226 ? 18.656 -41.062 -10.531 1 92.75 226 PHE A CA 1
ATOM 1766 C C . PHE A 1 226 ? 17.969 -40.75 -9.211 1 92.75 226 PHE A C 1
ATOM 1768 O O . PHE A 1 226 ? 17.203 -41.562 -8.68 1 92.75 226 PHE A O 1
ATOM 1775 N N . PHE A 1 227 ? 18.266 -39.562 -8.68 1 93.5 227 PHE A N 1
ATOM 1776 C CA . PHE A 1 227 ? 17.672 -39.094 -7.43 1 93.5 227 PHE A CA 1
ATOM 1777 C C . PHE A 1 227 ? 16.719 -37.938 -7.688 1 93.5 227 PHE A C 1
ATOM 1779 O O . PHE A 1 227 ? 16.922 -37.125 -8.594 1 93.5 227 PHE A O 1
ATOM 1786 N N . VAL A 1 228 ? 15.648 -37.844 -6.883 1 94.94 228 VAL A N 1
ATOM 1787 C CA . VAL A 1 228 ? 14.695 -36.75 -6.871 1 94.94 228 VAL A CA 1
ATOM 1788 C C . VAL A 1 228 ? 14.656 -36.094 -5.484 1 94.94 228 VAL A C 1
ATOM 1790 O O . VAL A 1 228 ? 14.562 -36.812 -4.477 1 94.94 228 VAL A O 1
ATOM 1793 N N . SER A 1 229 ? 14.805 -34.781 -5.496 1 93 229 SER A N 1
ATOM 1794 C CA . SER A 1 229 ? 14.617 -34.094 -4.234 1 93 229 SER A CA 1
ATOM 1795 C C . SER A 1 229 ? 13.148 -34.062 -3.822 1 93 229 SER A C 1
ATOM 1797 O O . SER A 1 229 ? 12.273 -33.75 -4.637 1 93 229 SER A O 1
ATOM 1799 N N . GLN A 1 230 ? 12.883 -34.344 -2.547 1 91.19 230 GLN A N 1
ATOM 1800 C CA . GLN A 1 230 ? 11.516 -34.344 -2.041 1 91.19 230 GLN A CA 1
ATOM 1801 C C . GLN A 1 230 ? 11.156 -33 -1.435 1 91.19 230 GLN A C 1
ATOM 1803 O O . GLN A 1 230 ? 10 -32.75 -1.079 1 91.19 230 GLN A O 1
ATOM 1808 N N . ASP A 1 231 ? 12.148 -32.094 -1.383 1 86.75 231 ASP A N 1
ATOM 1809 C CA . ASP A 1 231 ? 11.883 -30.75 -0.889 1 86.75 231 ASP A CA 1
ATOM 1810 C C . ASP A 1 231 ? 11.055 -29.953 -1.893 1 86.75 231 ASP A C 1
ATOM 1812 O O . ASP A 1 231 ? 11.227 -30.094 -3.104 1 86.75 231 ASP A O 1
ATOM 1816 N N . GLU A 1 232 ? 10.188 -29.078 -1.396 1 87.19 232 GLU A N 1
ATOM 1817 C CA . GLU A 1 232 ? 9.469 -28.188 -2.295 1 87.19 232 GLU A CA 1
ATOM 1818 C C . GLU A 1 232 ? 10.43 -27.281 -3.072 1 87.19 232 GLU A C 1
ATOM 1820 O O . GLU A 1 232 ? 10.203 -27 -4.25 1 87.19 232 GLU A O 1
ATOM 1825 N N . ALA A 1 233 ? 11.422 -26.844 -2.367 1 91.19 233 ALA A N 1
ATOM 1826 C CA . ALA A 1 233 ? 12.539 -26.125 -2.971 1 91.19 233 ALA A CA 1
ATOM 1827 C C . ALA A 1 233 ? 13.875 -26.672 -2.482 1 91.19 233 ALA A C 1
ATOM 1829 O O . ALA A 1 233 ? 14.234 -26.5 -1.316 1 91.19 233 ALA A O 1
ATOM 1830 N N . MET A 1 234 ? 14.578 -27.281 -3.396 1 90.88 234 MET A N 1
ATOM 1831 C CA . MET A 1 234 ? 15.875 -27.844 -3.02 1 90.88 234 MET A CA 1
ATOM 1832 C C . MET A 1 234 ? 16.859 -26.75 -2.643 1 90.88 234 MET A C 1
ATOM 1834 O O . MET A 1 234 ? 16.891 -25.688 -3.279 1 90.88 234 MET A O 1
ATOM 1838 N N . CYS A 1 235 ? 17.656 -26.938 -1.63 1 87.81 235 CYS A N 1
ATOM 1839 C CA . CYS A 1 235 ? 18.703 -26.047 -1.14 1 87.81 235 CYS A CA 1
ATOM 1840 C C . CYS A 1 235 ? 18.109 -24.906 -0.338 1 87.81 235 CYS A C 1
ATOM 1842 O O . CYS A 1 235 ? 18.75 -23.859 -0.159 1 87.81 235 CYS A O 1
ATOM 1844 N N . VAL A 1 236 ? 16.844 -24.922 -0.008 1 88.44 236 VAL A N 1
ATOM 1845 C CA . VAL A 1 236 ? 16.219 -23.953 0.89 1 88.44 236 VAL A CA 1
ATOM 1846 C C . VAL A 1 236 ? 15.961 -24.609 2.248 1 88.44 236 VAL A C 1
ATOM 1848 O O . VAL A 1 236 ? 15.312 -25.656 2.33 1 88.44 236 VAL A O 1
ATOM 1851 N N . GLU A 1 237 ? 16.453 -23.969 3.23 1 82.94 237 GLU A N 1
ATOM 1852 C CA . GLU A 1 237 ? 16.297 -24.531 4.57 1 82.94 237 GLU A CA 1
ATOM 1853 C C . GLU A 1 237 ? 15.195 -23.812 5.34 1 82.94 237 GLU A C 1
ATOM 1855 O O . GLU A 1 237 ? 14.945 -22.625 5.113 1 82.94 237 GLU A O 1
ATOM 1860 N N . ASN A 1 238 ? 14.5 -24.516 6.246 1 74.19 238 ASN A N 1
ATOM 1861 C CA . ASN A 1 238 ? 13.461 -23.906 7.066 1 74.19 238 ASN A CA 1
ATOM 1862 C C . ASN A 1 238 ? 14.062 -23.031 8.172 1 74.19 238 ASN A C 1
ATOM 1864 O O . ASN A 1 238 ? 15.172 -23.297 8.641 1 74.19 238 ASN A O 1
ATOM 1868 N N . ALA A 1 239 ? 13.477 -21.828 8.469 1 60.91 239 ALA A N 1
ATOM 1869 C CA . ALA A 1 239 ? 13.969 -20.906 9.484 1 60.91 239 ALA A CA 1
ATOM 1870 C C . ALA A 1 239 ? 14.406 -21.656 10.742 1 60.91 239 ALA A C 1
ATOM 1872 O O . ALA A 1 239 ? 15.469 -21.375 11.297 1 60.91 239 ALA A O 1
ATOM 1873 N N . GLY A 1 240 ? 13.594 -22.453 11.445 1 51.5 240 GLY A N 1
ATOM 1874 C CA . GLY A 1 240 ? 13.844 -23.078 12.734 1 51.5 240 GLY A CA 1
ATOM 1875 C C . GLY A 1 240 ? 14.75 -24.281 12.641 1 51.5 240 GLY A C 1
ATOM 1876 O O . GLY A 1 240 ? 15.195 -24.828 13.656 1 51.5 240 GLY A O 1
ATOM 1877 N N . HIS A 1 241 ? 14.789 -24.828 11.602 1 48 241 HIS A N 1
ATOM 1878 C CA . HIS A 1 241 ? 15.586 -26.047 11.547 1 48 241 HIS A CA 1
ATOM 1879 C C . HIS A 1 241 ? 17.078 -25.734 11.5 1 48 241 HIS A C 1
ATOM 1881 O O . HIS A 1 241 ? 17.906 -26.625 11.281 1 48 241 HIS A O 1
ATOM 1887 N N . LEU A 1 242 ? 17.328 -24.5 11.602 1 43.94 242 LEU A N 1
ATOM 1888 C CA . LEU A 1 242 ? 18.75 -24.172 11.625 1 43.94 242 LEU A CA 1
ATOM 1889 C C . LEU A 1 242 ? 19.453 -24.891 12.766 1 43.94 242 LEU A C 1
ATOM 1891 O O . LEU A 1 242 ? 20.688 -24.812 12.898 1 43.94 242 LEU A O 1
ATOM 1895 N N . GLU A 1 243 ? 18.734 -25.266 13.734 1 41.97 243 GLU A N 1
ATOM 1896 C CA . GLU A 1 243 ? 19.609 -25.875 14.742 1 41.97 243 GLU A CA 1
ATOM 1897 C C . GLU A 1 243 ? 20.453 -26.984 14.141 1 41.97 243 GLU A C 1
ATOM 1899 O O . GLU A 1 243 ? 21.562 -27.25 14.602 1 41.97 243 GLU A O 1
ATOM 1904 N N . GLN A 1 244 ? 19.844 -27.859 13.477 1 43.38 244 GLN A N 1
ATOM 1905 C CA . GLN A 1 244 ? 20.766 -28.891 13.031 1 43.38 244 GLN A CA 1
ATOM 1906 C C . GLN A 1 244 ? 21.484 -28.469 11.75 1 43.38 244 GLN A C 1
ATOM 1908 O O . GLN A 1 244 ? 20.844 -28.125 10.758 1 43.38 244 GLN A O 1
ATOM 1913 N N . ALA A 1 245 ? 22.594 -27.891 11.953 1 47.56 245 ALA A N 1
ATOM 1914 C CA . ALA A 1 245 ? 23.562 -27.5 10.938 1 47.56 245 ALA A CA 1
ATOM 1915 C C . ALA A 1 245 ? 23.5 -28.438 9.734 1 47.56 245 ALA A C 1
ATOM 1917 O O . ALA A 1 245 ? 24.016 -29.547 9.773 1 47.56 245 ALA A O 1
ATOM 1918 N N . LEU A 1 246 ? 22.328 -28.422 9.031 1 52.19 246 LEU A N 1
ATOM 1919 C CA . LEU A 1 246 ? 22.406 -29.281 7.859 1 52.19 246 LEU A CA 1
ATOM 1920 C C . LEU A 1 246 ? 23.625 -28.953 7.016 1 52.19 246 LEU A C 1
ATOM 1922 O O . LEU A 1 246 ? 24.016 -27.781 6.918 1 52.19 246 LEU A O 1
ATOM 1926 N N . GLN A 1 247 ? 24.469 -29.906 6.887 1 57.47 247 GLN A N 1
ATOM 1927 C CA . GLN A 1 247 ? 25.625 -29.797 6.004 1 57.47 247 GLN A CA 1
ATOM 1928 C C . GLN A 1 247 ? 25.203 -29.234 4.641 1 57.47 247 GLN A C 1
ATOM 1930 O O . GLN A 1 247 ? 24.078 -29.438 4.199 1 57.47 247 GLN A O 1
ATOM 1935 N N . PRO A 1 248 ? 26 -28.391 4.168 1 61.88 248 PRO A N 1
ATOM 1936 C CA . PRO A 1 248 ? 25.75 -27.938 2.795 1 61.88 248 PRO A CA 1
ATOM 1937 C C . PRO A 1 248 ? 25.5 -29.094 1.831 1 61.88 248 PRO A C 1
ATOM 1939 O O . PRO A 1 248 ? 26.109 -30.156 1.96 1 61.88 248 PRO A O 1
ATOM 1942 N N . LEU A 1 249 ? 24.375 -29.031 1.179 1 65.5 249 LEU A N 1
ATOM 1943 C CA . LEU A 1 249 ? 24.062 -30.062 0.197 1 65.5 249 LEU A CA 1
ATOM 1944 C C . LEU A 1 249 ? 25.234 -30.281 -0.762 1 65.5 249 LEU A C 1
ATOM 1946 O O . LEU A 1 249 ? 25.75 -29.328 -1.34 1 65.5 249 LEU A O 1
ATOM 1950 N N . ASN A 1 250 ? 25.844 -31.422 -0.633 1 65.31 250 ASN A N 1
ATOM 1951 C CA . ASN A 1 250 ? 26.906 -31.859 -1.53 1 65.31 250 ASN A CA 1
ATOM 1952 C C . ASN A 1 250 ? 26.344 -32.562 -2.756 1 65.31 250 ASN A C 1
ATOM 1954 O O . ASN A 1 250 ? 26.234 -33.812 -2.764 1 65.31 250 ASN A O 1
ATOM 1958 N N . LEU A 1 251 ? 26 -31.844 -3.723 1 75.38 251 LEU A N 1
ATOM 1959 C CA . LEU A 1 251 ? 25.422 -32.469 -4.898 1 75.38 251 LEU A CA 1
ATOM 1960 C C . LEU A 1 251 ? 26.516 -33.094 -5.777 1 75.38 251 LEU A C 1
ATOM 1962 O O . LEU A 1 251 ? 27.047 -32.438 -6.66 1 75.38 251 LEU A O 1
ATOM 1966 N N . THR A 1 252 ? 26.844 -34.406 -5.406 1 82.81 252 THR A N 1
ATOM 1967 C CA . THR A 1 252 ? 27.859 -35.094 -6.168 1 82.81 252 THR A CA 1
ATOM 1968 C C . THR A 1 252 ? 27.25 -35.844 -7.344 1 82.81 252 THR A C 1
ATOM 1970 O O . THR A 1 252 ? 27.953 -36.406 -8.188 1 82.81 252 THR A O 1
ATOM 1973 N N . VAL A 1 253 ? 25.969 -35.938 -7.352 1 89.19 253 VAL A N 1
ATOM 1974 C CA . VAL A 1 253 ? 25.234 -36.562 -8.445 1 89.19 253 VAL A CA 1
ATOM 1975 C C . VAL A 1 253 ? 24.094 -35.656 -8.898 1 89.19 253 VAL A C 1
ATOM 1977 O O . VAL A 1 253 ? 23.641 -34.781 -8.141 1 89.19 253 VAL A O 1
ATOM 1980 N N . PRO A 1 254 ? 23.688 -35.812 -10.102 1 89.44 254 PRO A N 1
ATOM 1981 C CA . PRO A 1 254 ? 22.531 -35.031 -10.523 1 89.44 254 PRO A CA 1
ATOM 1982 C C . PRO A 1 254 ? 21.266 -35.406 -9.766 1 89.44 254 PRO A C 1
ATOM 1984 O O . PRO A 1 254 ? 20.969 -36.594 -9.594 1 89.44 254 PRO A O 1
ATOM 1987 N N . VAL A 1 255 ? 20.594 -34.406 -9.211 1 93.88 255 VAL A N 1
ATOM 1988 C CA . VAL A 1 255 ? 19.328 -34.562 -8.5 1 93.88 255 VAL A CA 1
ATOM 1989 C C . VAL A 1 255 ? 18.234 -33.75 -9.195 1 93.88 255 VAL A C 1
ATOM 1991 O O . VAL A 1 255 ? 18.422 -32.594 -9.523 1 93.88 255 VAL A O 1
ATOM 1994 N N . LEU A 1 256 ? 17.156 -34.469 -9.539 1 96.38 256 LEU A N 1
ATOM 1995 C CA . LEU A 1 256 ? 16.016 -33.75 -10.07 1 96.38 256 LEU A CA 1
ATOM 1996 C C . LEU A 1 256 ? 15.328 -32.938 -8.984 1 96.38 256 LEU A C 1
ATOM 1998 O O . LEU A 1 256 ? 15.141 -33.406 -7.863 1 96.38 256 LEU A O 1
ATOM 2002 N N . ALA A 1 257 ? 15.086 -31.719 -9.273 1 95.44 257 ALA A N 1
ATOM 2003 C CA . ALA A 1 257 ? 14.438 -30.797 -8.344 1 95.44 257 ALA A CA 1
ATOM 2004 C C . ALA A 1 257 ? 13.266 -30.078 -9.008 1 95.44 257 ALA A C 1
ATOM 2006 O O . ALA A 1 257 ? 13.289 -29.812 -10.211 1 95.44 257 ALA A O 1
ATOM 2007 N N . GLN A 1 258 ? 12.242 -29.766 -8.234 1 95.62 258 GLN A N 1
ATOM 2008 C CA . GLN A 1 258 ? 11.07 -29.062 -8.766 1 95.62 258 GLN A CA 1
ATOM 2009 C C . GLN A 1 258 ? 11.281 -27.562 -8.766 1 95.62 258 GLN A C 1
ATOM 2011 O O . GLN A 1 258 ? 10.781 -26.859 -9.648 1 95.62 258 GLN A O 1
ATOM 2016 N N . ALA A 1 259 ? 11.93 -27.047 -7.766 1 95 259 ALA A N 1
ATOM 2017 C CA . ALA A 1 259 ? 12.297 -25.641 -7.59 1 95 259 ALA A CA 1
ATOM 2018 C C . ALA A 1 259 ? 13.594 -25.516 -6.793 1 95 259 ALA A C 1
ATOM 2020 O O . ALA A 1 259 ? 13.891 -26.359 -5.941 1 95 259 ALA A O 1
ATOM 2021 N N . GLN A 1 260 ? 14.352 -24.484 -7.082 1 92.69 260 GLN A N 1
ATOM 2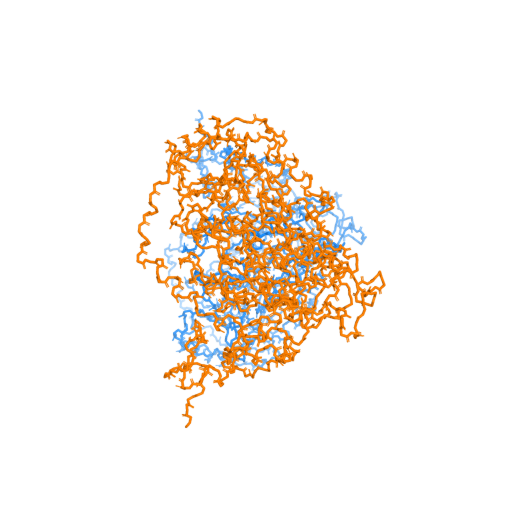022 C CA . GLN A 1 260 ? 15.617 -24.281 -6.383 1 92.69 260 GLN A CA 1
ATOM 2023 C C . GLN A 1 260 ? 16.141 -22.859 -6.586 1 92.69 260 GLN A C 1
ATOM 2025 O O . GLN A 1 260 ? 15.797 -22.203 -7.578 1 92.69 260 GLN A O 1
ATOM 2030 N N . PRO A 1 261 ? 16.891 -22.391 -5.66 1 89.81 261 PRO A N 1
ATOM 2031 C CA . PRO A 1 261 ? 17.562 -21.125 -5.922 1 89.81 261 PRO A CA 1
ATOM 2032 C C . PRO A 1 261 ? 18.594 -21.219 -7.047 1 89.81 261 PRO A C 1
ATOM 2034 O O . PRO A 1 261 ? 19 -22.312 -7.426 1 89.81 261 PRO A O 1
ATOM 2037 N N . ALA A 1 262 ? 18.984 -20.078 -7.555 1 83.94 262 ALA A N 1
ATOM 2038 C CA . ALA A 1 262 ? 19.906 -20.031 -8.688 1 83.94 262 ALA A CA 1
ATOM 2039 C C . ALA A 1 262 ? 21.25 -20.672 -8.336 1 83.94 262 ALA A C 1
ATOM 2041 O O . ALA A 1 262 ? 21.938 -21.203 -9.219 1 83.94 262 ALA A O 1
ATOM 2042 N N . SER A 1 263 ? 21.547 -20.703 -7.105 1 81.31 263 SER A N 1
ATOM 2043 C CA . SER A 1 263 ? 22.859 -21.203 -6.672 1 81.31 263 SER A CA 1
ATOM 2044 C C . SER A 1 263 ? 22.859 -22.719 -6.551 1 81.31 263 SER A C 1
ATOM 2046 O O . SER A 1 263 ? 23.906 -23.344 -6.402 1 81.31 263 SER A O 1
ATOM 2048 N N . CYS A 1 264 ? 21.766 -23.344 -6.645 1 86 264 CYS A N 1
ATOM 2049 C CA . CYS A 1 264 ? 21.641 -24.797 -6.504 1 86 264 CYS A CA 1
ATOM 2050 C C . CYS A 1 264 ? 21.781 -25.484 -7.855 1 86 264 CYS A C 1
ATOM 2052 O O . CYS A 1 264 ? 21.25 -25.016 -8.859 1 86 264 CYS A O 1
ATOM 2054 N N . ALA A 1 265 ? 22.469 -26.578 -7.887 1 87.31 265 ALA A N 1
ATOM 2055 C CA . ALA A 1 265 ? 22.828 -27.219 -9.156 1 87.31 265 ALA A CA 1
ATOM 2056 C C . ALA A 1 265 ? 21.938 -28.438 -9.422 1 87.31 265 ALA A C 1
ATOM 2058 O O . ALA A 1 265 ? 22.422 -29.469 -9.906 1 87.31 265 ALA A O 1
ATOM 2059 N N . GLY A 1 266 ? 20.75 -28.391 -9.023 1 92 266 GLY A N 1
ATOM 2060 C CA . GLY A 1 266 ? 19.812 -29.453 -9.375 1 92 266 GLY A CA 1
ATOM 2061 C C . GLY A 1 266 ? 19.359 -29.375 -10.82 1 92 266 GLY A C 1
ATOM 2062 O O . GLY A 1 266 ? 19.688 -28.438 -11.531 1 92 266 GLY A O 1
ATOM 2063 N N . ILE A 1 267 ? 18.797 -30.469 -11.312 1 95.56 267 ILE A N 1
ATOM 2064 C CA . ILE A 1 267 ? 18.172 -30.531 -12.625 1 95.56 267 ILE A CA 1
ATOM 2065 C C . ILE A 1 267 ? 16.656 -30.312 -12.484 1 95.56 267 ILE A C 1
ATOM 2067 O O . ILE A 1 267 ? 15.977 -31.109 -11.836 1 95.56 267 ILE A O 1
ATOM 2071 N N . LEU A 1 268 ? 16.156 -29.312 -13.156 1 96.88 268 LEU A N 1
ATOM 2072 C CA . LEU A 1 268 ? 14.773 -28.922 -12.945 1 96.88 268 LEU A CA 1
ATOM 2073 C C . LEU A 1 268 ? 13.82 -29.844 -13.695 1 96.88 268 LEU A C 1
ATOM 2075 O O . LEU A 1 268 ? 13.977 -30.062 -14.898 1 96.88 268 LEU A O 1
ATOM 2079 N N . MET A 1 269 ? 12.922 -30.438 -12.992 1 97.44 269 MET A N 1
ATOM 2080 C CA . MET A 1 269 ? 11.836 -31.25 -13.547 1 97.44 269 MET A CA 1
ATOM 2081 C C . MET A 1 269 ? 10.492 -30.562 -13.352 1 97.44 269 MET A C 1
ATOM 2083 O O . MET A 1 269 ? 10.383 -29.609 -12.586 1 97.44 269 MET A O 1
ATOM 2087 N N . PRO A 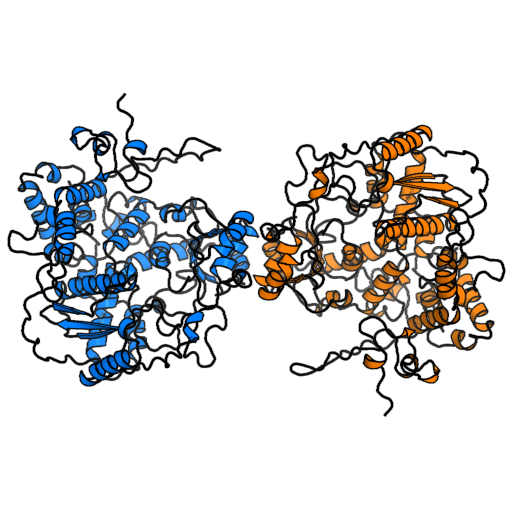1 270 ? 9.414 -30.984 -14.016 1 96.62 270 PRO A N 1
ATOM 2088 C CA . PRO A 1 270 ? 8.094 -30.359 -13.82 1 96.62 270 PRO A CA 1
ATOM 2089 C C . PRO A 1 270 ? 7.605 -30.469 -12.375 1 96.62 270 PRO A C 1
ATOM 2091 O O . PRO A 1 270 ? 7.875 -31.469 -11.703 1 96.62 270 PRO A O 1
ATOM 2094 N N . TRP A 1 271 ? 6.957 -29.453 -11.969 1 94.31 271 TRP A N 1
ATOM 2095 C CA . TRP A 1 271 ? 6.25 -29.484 -10.695 1 94.31 271 TRP A CA 1
ATOM 2096 C C . TRP A 1 271 ? 5.289 -30.672 -10.633 1 94.31 271 TRP A C 1
ATOM 2098 O O . TRP A 1 271 ? 4.629 -30.984 -11.625 1 94.31 271 TRP A O 1
ATOM 2108 N N . TRP A 1 272 ? 5.242 -31.375 -9.531 1 92.81 272 TRP A N 1
ATOM 2109 C CA . TRP A 1 272 ? 4.508 -32.625 -9.414 1 92.81 272 TRP A CA 1
ATOM 2110 C C . TRP A 1 272 ? 3.045 -32.438 -9.805 1 92.81 272 TRP A C 1
ATOM 2112 O O . TRP A 1 272 ? 2.455 -33.312 -10.453 1 92.81 272 TRP A O 1
ATOM 2122 N N . ALA A 1 273 ? 2.461 -31.328 -9.391 1 91.94 273 ALA A N 1
ATOM 2123 C CA . ALA A 1 273 ? 1.044 -31.109 -9.672 1 91.94 273 ALA A CA 1
ATOM 2124 C C . ALA A 1 273 ? 0.784 -31.031 -11.172 1 91.94 273 ALA A C 1
ATOM 2126 O O . ALA A 1 273 ? -0.289 -31.406 -11.641 1 91.94 273 ALA A O 1
ATOM 2127 N N . PHE A 1 274 ? 1.78 -30.609 -11.945 1 94.56 274 PHE A N 1
ATOM 2128 C CA . PHE A 1 274 ? 1.657 -30.516 -13.398 1 94.56 274 PHE A CA 1
ATOM 2129 C C . PHE A 1 274 ? 1.66 -31.891 -14.039 1 94.56 274 PHE A C 1
ATOM 2131 O O . PHE A 1 274 ? 1.291 -32.031 -15.211 1 94.56 274 PHE A O 1
ATOM 2138 N N . LEU A 1 275 ? 2.045 -32.938 -13.242 1 94.69 275 LEU A N 1
ATOM 2139 C CA . LEU A 1 275 ? 2.111 -34.312 -13.734 1 94.69 275 LEU A CA 1
ATOM 2140 C C . LEU A 1 275 ? 0.926 -35.125 -13.234 1 94.69 275 LEU A C 1
ATOM 2142 O O . LEU A 1 275 ? 0.738 -36.25 -13.648 1 94.69 275 LEU A O 1
ATOM 2146 N N . GLN A 1 276 ? 0.194 -34.469 -12.352 1 91 276 GLN A N 1
ATOM 2147 C CA . GLN A 1 276 ? -0.969 -35.156 -11.82 1 91 276 GLN A CA 1
ATOM 2148 C C . GLN A 1 276 ? -2.104 -35.188 -12.844 1 91 276 GLN A C 1
ATOM 2150 O O . GLN A 1 276 ? -2.713 -34.156 -13.133 1 91 276 GLN A O 1
ATOM 2155 N N . GLN A 1 277 ? -2.463 -36.344 -13.273 1 88.62 277 GLN A N 1
ATOM 2156 C CA . GLN A 1 277 ? -3.375 -36.5 -14.398 1 88.62 277 GLN A CA 1
ATOM 2157 C C . GLN A 1 277 ? -4.77 -35.969 -14.055 1 88.62 277 GLN A C 1
ATOM 2159 O O . GLN A 1 277 ? -5.355 -35.188 -14.812 1 88.62 277 GLN A O 1
ATOM 2164 N N . ASP A 1 278 ? -5.285 -36.406 -12.906 1 81.81 278 ASP A N 1
ATOM 2165 C CA . ASP A 1 278 ? -6.645 -36.031 -12.531 1 81.81 278 ASP A CA 1
ATOM 2166 C C . ASP A 1 278 ? -6.754 -34.5 -12.328 1 81.81 278 ASP A C 1
ATOM 2168 O O . ASP A 1 278 ? -7.656 -33.875 -12.875 1 81.81 278 ASP A O 1
ATOM 2172 N N . TRP A 1 279 ? -5.793 -33.969 -11.609 1 86.25 279 TRP A N 1
ATOM 2173 C CA . TRP A 1 279 ? -5.801 -32.562 -11.273 1 86.25 279 TRP A CA 1
ATOM 2174 C C . TRP A 1 279 ? -5.656 -31.688 -12.523 1 86.25 279 TRP A C 1
ATOM 2176 O O . TRP A 1 279 ? -6.449 -30.766 -12.742 1 86.25 279 TRP A O 1
ATOM 2186 N N . THR A 1 280 ? -4.711 -31.969 -13.414 1 90.69 280 THR A N 1
ATOM 2187 C CA . THR A 1 280 ? -4.434 -31.172 -14.609 1 90.69 280 THR A CA 1
ATOM 2188 C C . THR A 1 280 ? -5.602 -31.234 -15.586 1 90.69 280 THR A C 1
ATOM 2190 O O . THR A 1 280 ? -6.035 -30.219 -16.125 1 90.69 280 THR A O 1
ATOM 2193 N N . ARG A 1 281 ? -6.152 -32.438 -15.789 1 86.44 281 ARG A N 1
ATOM 2194 C CA . ARG A 1 281 ? -7.246 -32.594 -16.75 1 86.44 281 ARG A CA 1
ATOM 2195 C C . ARG A 1 281 ? -8.523 -31.938 -16.234 1 86.44 281 ARG A C 1
ATOM 2197 O O . ARG A 1 281 ? -9.258 -31.312 -17 1 86.44 281 ARG A O 1
ATOM 2204 N N . ARG A 1 282 ? -8.703 -32.062 -14.984 1 81.56 282 ARG A N 1
ATOM 2205 C CA . ARG A 1 282 ? -9.891 -31.469 -14.383 1 81.56 282 ARG A CA 1
ATOM 2206 C C . ARG A 1 282 ? -9.852 -29.953 -14.523 1 81.56 282 ARG A C 1
ATOM 2208 O O . ARG A 1 282 ? -10.836 -29.328 -14.945 1 81.56 282 ARG A O 1
ATOM 2215 N N . TYR A 1 283 ? -8.766 -29.344 -14.211 1 85.44 283 TYR A N 1
ATOM 2216 C CA . TYR A 1 283 ? -8.672 -27.875 -14.234 1 85.44 283 TYR A CA 1
ATOM 2217 C C . TYR A 1 283 ? -8.688 -27.359 -15.672 1 85.44 283 TYR A C 1
ATOM 2219 O O . TYR A 1 283 ? -9.305 -26.328 -15.953 1 85.44 283 TYR A O 1
ATOM 2227 N N . THR A 1 284 ? -8.023 -28.094 -16.531 1 86.81 284 THR A N 1
ATOM 2228 C CA . THR A 1 284 ? -8.031 -27.656 -17.922 1 86.81 284 THR A CA 1
ATOM 2229 C C . THR A 1 284 ? -9.445 -27.703 -18.5 1 86.81 284 THR A C 1
ATOM 2231 O O . THR A 1 284 ? -9.867 -26.766 -19.188 1 86.81 284 THR A O 1
ATOM 2234 N N . ASP A 1 285 ? -10.141 -28.719 -18.172 1 82.44 285 ASP A N 1
ATOM 2235 C CA . ASP A 1 285 ? -11.508 -28.859 -18.641 1 82.44 285 ASP A CA 1
ATOM 2236 C C . ASP A 1 285 ? -12.414 -27.781 -18.047 1 82.44 285 ASP A C 1
ATOM 2238 O O . ASP A 1 285 ? -13.195 -27.156 -18.75 1 82.44 285 ASP A O 1
ATOM 2242 N N . LYS A 1 286 ? -12.273 -27.594 -16.781 1 82 286 LYS A N 1
ATOM 2243 C CA . LYS A 1 286 ? -13.094 -26.625 -16.078 1 82 286 LYS A CA 1
ATOM 2244 C C . LYS A 1 286 ? -12.852 -25.219 -16.594 1 82 286 LYS A C 1
ATOM 2246 O O . LYS A 1 286 ? -13.797 -24.453 -16.812 1 82 286 LYS A O 1
ATOM 2251 N N . LEU A 1 287 ? -11.672 -24.844 -16.828 1 87.69 287 LEU A N 1
ATOM 2252 C CA . LEU A 1 287 ? -11.32 -23.5 -17.281 1 87.69 287 LEU A CA 1
ATOM 2253 C C . LEU A 1 287 ? -11.789 -23.281 -18.719 1 87.69 287 LEU A C 1
ATOM 2255 O O . LEU A 1 287 ? -12.242 -22.188 -19.062 1 87.69 287 LEU A O 1
ATOM 2259 N N . ALA A 1 288 ? -11.688 -24.328 -19.516 1 84.75 288 ALA A N 1
ATOM 2260 C CA . ALA A 1 288 ? -12.141 -24.219 -20.891 1 84.75 288 ALA A CA 1
ATOM 2261 C C . ALA A 1 288 ? -13.648 -23.984 -20.969 1 84.75 288 ALA A C 1
ATOM 2263 O O . ALA A 1 288 ? -14.133 -23.219 -21.797 1 84.75 288 ALA A O 1
ATOM 2264 N N . ARG A 1 289 ? -14.336 -24.516 -20.062 1 81.19 289 ARG A N 1
ATOM 2265 C CA . ARG A 1 289 ? -15.789 -24.438 -20.062 1 81.19 289 ARG A CA 1
ATOM 2266 C C . ARG A 1 289 ? -16.266 -23.141 -19.422 1 81.19 289 ARG A C 1
ATOM 2268 O O . ARG A 1 289 ? -17.391 -22.688 -19.672 1 81.19 289 ARG A O 1
ATOM 2275 N N . SER A 1 290 ? -15.453 -22.594 -18.609 1 86.56 290 SER A N 1
ATOM 2276 C CA . SER A 1 290 ? -15.844 -21.406 -17.844 1 86.56 290 SER A CA 1
ATOM 2277 C C . SER A 1 290 ? -15.242 -20.141 -18.453 1 86.56 290 SER A C 1
ATOM 2279 O O . SER A 1 290 ? -15.156 -19.109 -17.781 1 86.56 290 SER A O 1
ATOM 2281 N N . ARG A 1 291 ? -14.898 -20.25 -19.641 1 88.94 291 ARG A N 1
ATOM 2282 C CA . ARG A 1 291 ? -14.195 -19.156 -20.297 1 88.94 291 ARG A CA 1
ATOM 2283 C C . ARG A 1 291 ? -15.039 -17.875 -20.266 1 88.94 291 ARG A C 1
ATOM 2285 O O . ARG A 1 291 ? -16.25 -17.922 -20.484 1 88.94 291 ARG A O 1
ATOM 2292 N N . VAL A 1 292 ? -14.43 -16.703 -19.938 1 93.31 292 VAL A N 1
ATOM 2293 C CA . VAL A 1 292 ? -15.039 -15.375 -19.953 1 93.31 292 VAL A CA 1
ATOM 2294 C C . VAL A 1 292 ? -14.352 -14.508 -21 1 93.31 292 VAL A C 1
ATOM 2296 O O . VAL A 1 292 ? -13.133 -14.352 -20.984 1 93.31 292 VAL A O 1
ATOM 2299 N N . PRO A 1 293 ? -15.148 -13.977 -21.953 1 92.94 293 PRO A N 1
ATOM 2300 C CA . PRO A 1 293 ? -14.547 -13.086 -22.938 1 92.94 293 PRO A CA 1
ATOM 2301 C C . PRO A 1 293 ? -13.836 -11.891 -22.312 1 92.94 293 PRO A C 1
ATOM 2303 O O . PRO A 1 293 ? -14.289 -11.367 -21.281 1 92.94 293 PRO A O 1
ATOM 2306 N N . TRP A 1 294 ? -12.797 -11.445 -22.922 1 94.31 294 TRP A N 1
ATOM 2307 C CA . TRP A 1 294 ? -11.938 -10.375 -22.438 1 94.31 294 TRP A CA 1
ATOM 2308 C C . TRP A 1 294 ? -12.758 -9.133 -22.094 1 94.31 294 TRP A C 1
ATOM 2310 O O . TRP A 1 294 ? -12.539 -8.5 -21.062 1 94.31 294 TRP A O 1
ATOM 2320 N N . GLU A 1 295 ? -13.742 -8.789 -22.906 1 93.88 295 GLU A N 1
ATOM 2321 C CA . GLU A 1 295 ? -14.523 -7.562 -22.781 1 93.88 295 GLU A CA 1
ATOM 2322 C C . GLU A 1 295 ? -15.438 -7.602 -21.562 1 93.88 295 GLU A C 1
ATOM 2324 O O . GLU A 1 295 ? -15.883 -6.562 -21.078 1 93.88 295 GLU A O 1
ATOM 2329 N N . LYS A 1 296 ? -15.688 -8.812 -21.062 1 96.06 296 LYS A N 1
ATOM 2330 C CA . LYS A 1 296 ? -16.594 -8.969 -19.922 1 96.06 296 LYS A CA 1
ATOM 2331 C C . LYS A 1 296 ? -15.828 -9.062 -18.609 1 96.06 296 LYS A C 1
ATOM 2333 O O . LYS A 1 296 ? -16.438 -9.055 -17.531 1 96.06 296 LYS A O 1
ATOM 2338 N N . LYS A 1 297 ? -14.578 -9.133 -18.688 1 97.19 297 LYS A N 1
ATOM 2339 C CA . LYS A 1 297 ? -13.75 -9.25 -17.484 1 97.19 297 LYS A CA 1
ATOM 2340 C C . LYS A 1 297 ? -13.578 -7.902 -16.797 1 97.19 297 LYS A C 1
ATOM 2342 O O . LYS A 1 297 ? -13.461 -6.871 -17.453 1 97.19 297 LYS A O 1
ATOM 2347 N N . ALA A 1 298 ? -13.516 -7.91 -15.477 1 97 298 ALA A N 1
ATOM 2348 C CA . ALA A 1 298 ? -13.297 -6.699 -14.688 1 97 298 ALA A CA 1
ATOM 2349 C C . ALA A 1 298 ? -11.836 -6.277 -14.727 1 97 298 ALA A C 1
ATOM 2351 O O . ALA A 1 298 ? -10.938 -7.121 -14.648 1 97 298 ALA A O 1
ATOM 2352 N N . SER A 1 299 ? -11.602 -5.004 -14.836 1 95.94 299 SER A N 1
ATOM 2353 C CA . SER A 1 299 ? -10.242 -4.465 -14.82 1 95.94 299 SER A CA 1
ATOM 2354 C C . SER A 1 299 ? -9.742 -4.281 -13.391 1 95.94 299 SER A C 1
ATOM 2356 O O . SER A 1 299 ? -9.641 -3.152 -12.898 1 95.94 299 SER A O 1
ATOM 2358 N N . LYS A 1 300 ? -9.438 -5.273 -12.734 1 97.06 300 LYS A N 1
ATOM 2359 C CA . LYS A 1 300 ? -8.992 -5.332 -11.352 1 97.06 300 LYS A CA 1
ATOM 2360 C C . LYS A 1 300 ? -8.055 -6.512 -11.117 1 97.06 300 LYS A C 1
ATOM 2362 O O . LYS A 1 300 ? -8.258 -7.59 -11.68 1 97.06 300 LYS A O 1
ATOM 2367 N N . LEU A 1 301 ? -6.977 -6.277 -10.352 1 98.69 301 LEU A N 1
ATOM 2368 C CA . LEU A 1 301 ? -6.062 -7.359 -10 1 98.69 301 LEU A CA 1
ATOM 2369 C C . LEU A 1 301 ? -6.66 -8.242 -8.906 1 98.69 301 LEU A C 1
ATOM 2371 O O . LEU A 1 301 ? -6.992 -7.754 -7.824 1 98.69 301 LEU A O 1
ATOM 2375 N N . PHE A 1 302 ? -6.875 -9.492 -9.242 1 98.44 302 PHE A N 1
ATOM 2376 C CA . PHE A 1 302 ? -7.578 -10.406 -8.352 1 98.44 302 PHE A CA 1
ATOM 2377 C C . PHE A 1 302 ? -6.645 -11.508 -7.867 1 98.44 302 PHE A C 1
ATOM 2379 O O . PHE A 1 302 ? -5.824 -12.016 -8.633 1 98.44 302 PHE A O 1
ATOM 2386 N N . TRP A 1 303 ? -6.758 -11.914 -6.531 1 98 303 TRP A N 1
ATOM 2387 C CA . TRP A 1 303 ? -5.953 -12.992 -5.961 1 98 303 TRP A CA 1
ATOM 2388 C C . TRP A 1 303 ? -6.598 -13.539 -4.691 1 98 303 TRP A C 1
ATOM 2390 O O . TRP A 1 303 ? -7.133 -12.773 -3.883 1 98 303 TRP A O 1
ATOM 2400 N N . ARG A 1 304 ? -6.578 -14.844 -4.484 1 96.06 304 ARG A N 1
ATOM 2401 C CA . ARG A 1 304 ? -6.871 -15.562 -3.248 1 96.06 304 ARG A CA 1
ATOM 2402 C C . ARG A 1 304 ? -5.805 -16.609 -2.957 1 96.06 304 ARG A C 1
ATOM 2404 O O . ARG A 1 304 ? -5.395 -17.344 -3.854 1 96.06 304 ARG A O 1
ATOM 2411 N N . GLY A 1 305 ? -5.312 -16.656 -1.807 1 92.94 305 GLY A N 1
ATOM 2412 C CA . GLY A 1 305 ? -4.32 -17.656 -1.466 1 92.94 305 GLY A CA 1
ATOM 2413 C C . GLY A 1 305 ? -4.012 -17.719 0.019 1 92.94 305 GLY A C 1
ATOM 2414 O O . GLY A 1 305 ? -4.504 -16.891 0.792 1 92.94 305 GLY A O 1
ATOM 2415 N N . SER A 1 306 ? -3.242 -18.688 0.38 1 90.62 306 SER A N 1
ATOM 2416 C CA . SER A 1 306 ? -2.855 -18.844 1.778 1 90.62 306 SER A CA 1
ATOM 2417 C C . SER A 1 306 ? -1.777 -17.844 2.172 1 90.62 306 SER A C 1
ATOM 2419 O O . SER A 1 306 ? -1.182 -17.203 1.311 1 90.62 306 SER A O 1
ATOM 2421 N N . ASP A 1 307 ? -1.555 -17.734 3.545 1 91.75 307 ASP A N 1
ATOM 2422 C CA . ASP A 1 307 ? -0.51 -16.859 4.051 1 91.75 307 ASP A CA 1
ATOM 2423 C C . ASP A 1 307 ? 0.83 -17.578 4.137 1 91.75 307 ASP A C 1
ATOM 2425 O O . ASP A 1 307 ? 1.705 -17.188 4.91 1 91.75 307 ASP A O 1
ATOM 2429 N N . THR A 1 308 ? 0.978 -18.688 3.338 1 88.88 308 THR A N 1
ATOM 2430 C CA . THR A 1 308 ? 2.254 -19.391 3.334 1 88.88 308 THR A CA 1
ATOM 2431 C C . THR A 1 308 ? 3.371 -18.5 2.822 1 88.88 308 THR A C 1
ATOM 2433 O O . THR A 1 308 ? 3.133 -17.609 2.004 1 88.88 308 THR A O 1
ATOM 2436 N N . HIS A 1 309 ? 4.555 -18.75 3.322 1 85.31 309 HIS A N 1
ATOM 2437 C CA . HIS A 1 309 ? 5.699 -17.891 3.092 1 85.31 309 HIS A CA 1
ATOM 2438 C C . HIS A 1 309 ? 7.012 -18.641 3.248 1 85.31 309 HIS A C 1
ATOM 2440 O O . HIS A 1 309 ? 7.047 -19.703 3.873 1 85.31 309 HIS A O 1
ATOM 2446 N N . CYS A 1 310 ? 8.055 -18.016 2.631 1 90.38 310 CYS A N 1
ATOM 2447 C CA . CYS A 1 310 ? 9.367 -18.594 2.936 1 90.38 310 CYS A CA 1
ATOM 2448 C C . CYS A 1 310 ? 10.469 -17.562 2.74 1 90.38 310 CYS A C 1
ATOM 2450 O O . CYS A 1 310 ? 10.945 -16.953 3.709 1 90.38 310 CYS A O 1
ATOM 2452 N N . LEU A 1 311 ? 10.664 -17.156 1.522 1 88.38 311 LEU A N 1
ATOM 2453 C CA . LEU A 1 311 ? 11.867 -16.391 1.225 1 88.38 311 LEU A CA 1
ATOM 2454 C C . LEU A 1 311 ? 11.562 -14.891 1.225 1 88.38 311 LEU A C 1
ATOM 2456 O O . LEU A 1 311 ? 10.547 -14.453 0.679 1 88.38 311 LEU A O 1
ATOM 2460 N N . LEU A 1 312 ? 12.367 -14.148 1.968 1 87.62 312 LEU A N 1
ATOM 2461 C CA . LEU A 1 312 ? 12.414 -12.688 1.938 1 87.62 312 LEU A CA 1
ATOM 2462 C C . LEU A 1 312 ? 13.719 -12.195 1.31 1 87.62 312 LEU A C 1
ATOM 2464 O O . LEU A 1 312 ? 14.672 -12.961 1.167 1 87.62 312 LEU A O 1
ATOM 2468 N N . PRO A 1 313 ? 13.586 -10.914 0.868 1 74.88 313 PRO A N 1
ATOM 2469 C CA . PRO A 1 313 ? 14.883 -10.406 0.418 1 74.88 313 PRO A CA 1
ATOM 2470 C C . PRO A 1 313 ? 15.984 -10.602 1.454 1 74.88 313 PRO A C 1
ATOM 2472 O O . PRO A 1 313 ? 15.773 -10.359 2.645 1 74.88 313 PRO A O 1
ATOM 2475 N N . GLY A 1 314 ? 17.109 -11.164 1.064 1 73.94 314 GLY A N 1
ATOM 2476 C CA . GLY A 1 314 ? 18.234 -11.383 1.953 1 73.94 314 GLY A CA 1
ATOM 2477 C C . GLY A 1 314 ? 18.266 -12.773 2.549 1 73.94 314 GLY A C 1
ATOM 2478 O O . GLY A 1 314 ? 19.188 -13.125 3.279 1 73.94 314 GLY A O 1
ATOM 2479 N N . SER A 1 315 ? 17.281 -13.484 2.291 1 78.94 315 SER A N 1
ATOM 2480 C CA . SER A 1 315 ? 17.188 -14.828 2.859 1 78.94 315 SER A CA 1
ATOM 2481 C C . SER A 1 315 ? 18.25 -15.75 2.293 1 78.94 315 SER A C 1
ATOM 2483 O O . SER A 1 315 ? 18.516 -16.828 2.848 1 78.94 315 SER A O 1
ATOM 2485 N N . CYS A 1 316 ? 18.828 -15.32 1.168 1 77.44 316 CYS A N 1
ATOM 2486 C CA . CYS A 1 316 ? 19.844 -16.172 0.562 1 77.44 316 CYS A CA 1
ATOM 2487 C C . CYS A 1 316 ? 21.25 -15.602 0.809 1 77.44 316 CYS A C 1
ATOM 2489 O O . CYS A 1 316 ? 21.484 -14.414 0.578 1 77.44 316 CYS A O 1
ATOM 2491 N N . GLY A 1 317 ? 21.938 -16.141 1.954 1 62.81 317 GLY A N 1
ATOM 2492 C CA . GLY A 1 317 ? 23.266 -15.672 2.354 1 62.81 317 GLY A CA 1
ATOM 2493 C C . GLY A 1 317 ? 24.172 -15.375 1.178 1 62.81 317 GLY A C 1
ATOM 2494 O O . GLY A 1 317 ? 23.812 -15.625 0.027 1 62.81 317 GLY A O 1
ATOM 2495 N N . GLU A 1 318 ? 25.359 -14.719 1.695 1 56.66 318 GLU A N 1
ATOM 2496 C CA . GLU A 1 318 ? 26.422 -14.445 0.738 1 56.66 318 GLU A CA 1
ATOM 2497 C C . GLU A 1 318 ? 26.922 -15.734 0.091 1 56.66 318 GLU A C 1
ATOM 2499 O O . GLU A 1 318 ? 27.016 -16.766 0.749 1 56.66 318 GLU A O 1
ATOM 2504 N N . GLY A 1 319 ? 27.094 -15.812 -1.172 1 51.31 319 GLY A N 1
ATOM 2505 C CA . GLY A 1 319 ? 27.547 -16.922 -1.988 1 51.31 319 GLY A CA 1
ATOM 2506 C C . GLY A 1 319 ? 26.406 -17.828 -2.457 1 51.31 319 GLY A C 1
ATOM 2507 O O . GLY A 1 319 ? 26.641 -18.766 -3.211 1 51.31 319 GLY A O 1
ATOM 2508 N N . GLY A 1 320 ? 25.203 -17.484 -2.057 1 52.25 320 GLY A N 1
ATOM 2509 C CA . GLY A 1 320 ? 24 -18.047 -2.66 1 52.25 320 GLY A CA 1
ATOM 2510 C C . GLY A 1 320 ? 23.781 -19.5 -2.297 1 52.25 320 GLY A C 1
ATOM 2511 O O . GLY A 1 320 ? 22.922 -20.156 -2.877 1 52.25 320 GLY A O 1
ATOM 2512 N N . LEU A 1 321 ? 24.672 -20.125 -1.5 1 54.66 321 LEU A N 1
ATOM 2513 C CA . LEU A 1 321 ? 24.672 -21.578 -1.37 1 54.66 321 LEU A CA 1
ATOM 2514 C C . LEU A 1 321 ? 23.531 -22.047 -0.468 1 54.66 321 LEU A C 1
ATOM 2516 O O . LEU A 1 321 ? 23.047 -23.156 -0.612 1 54.66 321 LEU A O 1
ATOM 2520 N N . ALA A 1 322 ? 23.078 -21.172 0.461 1 67.44 322 ALA A N 1
ATOM 2521 C CA . ALA A 1 322 ? 21.953 -21.734 1.203 1 67.44 322 ALA A CA 1
ATOM 2522 C C . ALA A 1 322 ? 20.922 -20.656 1.539 1 67.44 322 ALA A C 1
ATOM 2524 O O . ALA A 1 322 ? 21.281 -19.562 1.993 1 67.44 322 ALA A O 1
ATOM 2525 N N . CYS A 1 323 ? 19.75 -20.797 0.956 1 83.31 323 CYS A N 1
ATOM 2526 C CA . CYS A 1 323 ? 18.609 -19.953 1.284 1 83.31 323 CYS A CA 1
ATOM 2527 C C . CYS A 1 323 ? 17.828 -20.516 2.465 1 83.31 323 CYS A C 1
ATOM 2529 O O . CYS A 1 323 ? 17.766 -21.734 2.643 1 83.31 323 CYS A O 1
ATOM 2531 N N . SER A 1 324 ? 17.406 -19.609 3.314 1 85.19 324 SER A N 1
ATOM 2532 C CA . SER A 1 324 ? 16.609 -20.031 4.465 1 85.19 324 SER A CA 1
ATOM 2533 C C . SER A 1 324 ? 15.297 -19.266 4.531 1 85.19 324 SER A C 1
ATOM 2535 O O . SER A 1 324 ? 15.25 -18.062 4.273 1 85.19 324 SER A O 1
ATOM 2537 N N . CYS A 1 325 ? 14.266 -19.984 4.879 1 88.56 325 CYS A N 1
ATOM 2538 C CA . CYS A 1 325 ? 12.961 -19.344 5.059 1 88.56 325 CYS A CA 1
ATOM 2539 C C . CYS A 1 325 ? 12.977 -18.406 6.25 1 88.56 325 CYS A C 1
ATOM 2541 O O . CYS A 1 325 ? 13.578 -18.703 7.281 1 88.56 325 CYS A O 1
ATOM 2543 N N . ALA A 1 326 ? 12.32 -17.281 6.094 1 85.75 326 ALA A N 1
ATOM 2544 C CA . ALA A 1 326 ? 12.188 -16.328 7.191 1 85.75 326 ALA A CA 1
ATOM 2545 C C . ALA A 1 326 ? 11.008 -16.703 8.094 1 85.75 326 ALA A C 1
ATOM 2547 O O . ALA A 1 326 ? 10.117 -17.438 7.688 1 85.75 326 ALA A O 1
ATOM 2548 N N . ASN A 1 327 ? 11.109 -16.141 9.297 1 82.81 327 ASN A N 1
ATOM 2549 C CA . ASN A 1 327 ? 10.031 -16.391 10.25 1 82.81 327 ASN A CA 1
ATOM 2550 C C . ASN A 1 327 ? 8.797 -15.539 9.93 1 82.81 327 ASN A C 1
ATOM 2552 O O . ASN A 1 327 ? 8.914 -14.352 9.633 1 82.81 327 ASN A O 1
ATOM 2556 N N . PHE A 1 328 ? 7.668 -16.156 9.953 1 87.62 328 PHE A N 1
ATOM 2557 C CA . PHE A 1 328 ? 6.383 -15.484 9.828 1 87.62 328 PHE A CA 1
ATOM 2558 C C . PHE A 1 328 ? 5.781 -15.203 11.195 1 87.62 328 PHE A C 1
ATOM 2560 O O . PHE A 1 328 ? 5.27 -16.109 11.852 1 87.62 328 PHE A O 1
ATOM 2567 N N . SER A 1 329 ? 5.887 -13.945 11.656 1 87.25 329 SER A N 1
ATOM 2568 C CA . SER A 1 329 ? 5.469 -13.547 13 1 87.25 329 SER A CA 1
ATOM 2569 C C . SER A 1 329 ? 4.652 -12.258 12.969 1 87.25 329 SER A C 1
ATOM 2571 O O . SER A 1 329 ? 4.531 -11.625 11.922 1 87.25 329 SER A O 1
ATOM 2573 N N . ALA A 1 330 ? 4.102 -11.914 14.117 1 87.56 330 ALA A N 1
ATOM 2574 C CA . ALA A 1 330 ? 3.322 -10.688 14.258 1 87.56 330 ALA A CA 1
ATOM 2575 C C . ALA A 1 330 ? 4.176 -9.461 13.945 1 87.56 330 ALA A C 1
ATOM 2577 O O . ALA A 1 330 ? 3.646 -8.406 13.562 1 87.56 330 ALA A O 1
ATOM 2578 N N . GLN A 1 331 ? 5.539 -9.617 14.016 1 89.06 331 GLN A N 1
ATOM 2579 C CA . GLN A 1 331 ? 6.438 -8.484 13.852 1 89.06 331 GLN A CA 1
ATOM 2580 C C . GLN A 1 331 ? 7.047 -8.461 12.453 1 89.06 331 GLN A C 1
ATOM 2582 O O . GLN A 1 331 ? 7.754 -7.516 12.094 1 89.06 331 GLN A O 1
ATOM 2587 N N . GLN A 1 332 ? 6.617 -9.516 11.641 1 90.5 332 GLN A N 1
ATOM 2588 C CA . GLN A 1 332 ? 7.34 -9.555 10.375 1 90.5 332 GLN A CA 1
ATOM 2589 C C . GLN A 1 332 ? 6.418 -9.953 9.227 1 90.5 332 GLN A C 1
ATOM 2591 O O . GLN A 1 332 ? 6.797 -9.859 8.055 1 90.5 332 GLN A O 1
ATOM 2596 N N . TRP A 1 333 ? 5.207 -10.312 9.461 1 93.38 333 TRP A N 1
ATOM 2597 C CA . TRP A 1 333 ? 4.344 -10.938 8.469 1 93.38 333 TRP A CA 1
ATOM 2598 C C . TRP A 1 333 ? 4.094 -10 7.293 1 93.38 333 TRP A C 1
ATOM 2600 O O . TRP A 1 333 ? 3.93 -10.445 6.152 1 93.38 333 TRP A O 1
ATOM 2610 N N . MET A 1 334 ? 4.18 -8.68 7.504 1 95.5 334 MET A N 1
ATOM 2611 C CA . MET A 1 334 ? 3.816 -7.719 6.465 1 95.5 334 MET A CA 1
ATOM 2612 C C . MET A 1 334 ? 4.91 -7.621 5.406 1 95.5 334 MET A C 1
ATOM 2614 O O . MET A 1 334 ? 4.699 -7.039 4.34 1 95.5 334 MET A O 1
ATOM 2618 N N . GLN A 1 335 ? 6.066 -8.227 5.699 1 93.88 335 GLN A N 1
ATOM 2619 C CA . GLN A 1 335 ? 7.199 -8.094 4.789 1 93.88 335 GLN A CA 1
ATOM 2620 C C . GLN A 1 335 ? 7.109 -9.117 3.656 1 93.88 335 GLN A C 1
ATOM 2622 O O . GLN A 1 335 ? 7.793 -8.977 2.637 1 93.88 335 GLN A O 1
ATOM 2627 N N . PHE A 1 336 ? 6.359 -10.109 3.82 1 94.19 336 PHE A N 1
ATOM 2628 C CA . PHE A 1 336 ? 6.293 -11.188 2.842 1 94.19 336 PHE A CA 1
ATOM 2629 C C . PHE A 1 336 ? 5.453 -10.773 1.638 1 94.19 336 PHE A C 1
ATOM 2631 O O . PHE A 1 336 ? 4.465 -10.047 1.781 1 94.19 336 PHE A O 1
ATOM 2638 N N . PRO A 1 337 ? 5.754 -11.258 0.47 1 95.06 337 PRO A N 1
ATOM 2639 C CA . PRO A 1 337 ? 5.121 -10.797 -0.767 1 95.06 337 PRO A CA 1
ATOM 2640 C C . PRO A 1 337 ? 3.609 -10.992 -0.766 1 95.06 337 PRO A C 1
ATOM 2642 O O . PRO A 1 337 ? 2.865 -10.102 -1.171 1 95.06 337 PRO A O 1
ATOM 2645 N N . ARG A 1 338 ? 3.072 -12.148 -0.349 1 95.88 338 ARG A N 1
ATOM 2646 C CA . ARG A 1 338 ? 1.631 -12.375 -0.344 1 95.88 338 ARG A CA 1
ATOM 2647 C C . ARG A 1 338 ? 0.933 -11.43 0.63 1 95.88 338 ARG A C 1
ATOM 2649 O O . ARG A 1 338 ? -0.172 -10.953 0.359 1 95.88 338 ARG A O 1
ATOM 2656 N N . SER A 1 339 ? 1.609 -11.164 1.751 1 96.06 339 SER A N 1
ATOM 2657 C CA . SER A 1 339 ? 1.074 -10.195 2.707 1 96.06 339 SER A CA 1
ATOM 2658 C C . SER A 1 339 ? 1.03 -8.797 2.109 1 96.06 339 SER A C 1
ATOM 2660 O O . SER A 1 339 ? 0.042 -8.07 2.273 1 96.06 339 SER A O 1
ATOM 2662 N N . ARG A 1 340 ? 2.09 -8.414 1.482 1 97.31 340 ARG A N 1
ATOM 2663 C CA . ARG A 1 340 ? 2.145 -7.105 0.838 1 97.31 340 ARG A CA 1
ATOM 2664 C C . ARG A 1 340 ? 1.028 -6.957 -0.191 1 97.31 340 ARG A C 1
ATOM 2666 O O . ARG A 1 340 ? 0.428 -5.887 -0.312 1 97.31 340 ARG A O 1
ATOM 2673 N N . LEU A 1 341 ? 0.776 -8.031 -0.917 1 98.12 341 LEU A N 1
ATOM 2674 C CA . LEU A 1 341 ? -0.305 -8.023 -1.896 1 98.12 341 LEU A CA 1
ATOM 2675 C C . LEU A 1 341 ? -1.647 -7.766 -1.221 1 98.12 341 LEU A C 1
ATOM 2677 O O . LEU A 1 341 ? -2.443 -6.953 -1.701 1 98.12 341 LEU A O 1
ATOM 2681 N N . VAL A 1 342 ? -1.903 -8.422 -0.176 1 97.69 342 VAL A N 1
ATOM 2682 C CA . VAL A 1 342 ? -3.16 -8.273 0.55 1 97.69 342 VAL A CA 1
ATOM 2683 C C . VAL A 1 342 ? -3.258 -6.867 1.138 1 97.69 342 VAL A C 1
ATOM 2685 O O . VAL A 1 342 ? -4.34 -6.277 1.173 1 97.69 342 VAL A O 1
ATOM 2688 N N . LEU A 1 343 ? -2.166 -6.344 1.59 1 98.06 343 LEU A N 1
ATOM 2689 C CA . LEU A 1 343 ? -2.146 -4.98 2.107 1 98.06 343 LEU A CA 1
ATOM 2690 C C . LEU A 1 343 ? -2.461 -3.977 1.003 1 98.06 343 LEU A C 1
ATOM 2692 O O . LEU A 1 343 ? -3.166 -2.99 1.235 1 98.06 343 LEU A O 1
ATOM 2696 N N . TYR A 1 344 ? -1.898 -4.156 -0.173 1 98.56 344 TYR A N 1
ATOM 2697 C CA . TYR A 1 344 ? -2.275 -3.309 -1.298 1 98.56 344 TYR A CA 1
ATOM 2698 C C . TYR A 1 344 ? -3.783 -3.324 -1.514 1 98.56 344 TYR A C 1
ATOM 2700 O O . TYR A 1 344 ? -4.379 -2.299 -1.851 1 98.56 344 TYR A O 1
ATOM 2708 N N . SER A 1 345 ? -4.375 -4.551 -1.381 1 98.12 345 SER A N 1
ATOM 2709 C CA . SER A 1 345 ? -5.824 -4.66 -1.545 1 98.12 345 SER A CA 1
ATOM 2710 C C . SER A 1 345 ? -6.562 -3.775 -0.546 1 98.12 345 SER A C 1
ATOM 2712 O O . SER A 1 345 ? -7.57 -3.152 -0.888 1 98.12 345 SER A O 1
ATOM 2714 N N . MET A 1 346 ? -6.094 -3.725 0.667 1 97.19 346 MET A N 1
ATOM 2715 C CA . MET A 1 346 ? -6.699 -2.889 1.701 1 97.19 346 MET A CA 1
ATOM 2716 C C . MET A 1 346 ? -6.512 -1.41 1.383 1 97.19 346 MET A C 1
ATOM 2718 O O . MET A 1 346 ? -7.438 -0.614 1.553 1 97.19 346 MET A O 1
ATOM 2722 N N . LEU A 1 347 ? -5.402 -1.028 0.871 1 97.69 347 LEU A N 1
ATOM 2723 C CA . LEU A 1 347 ? -5.035 0.367 0.651 1 97.69 347 LEU A CA 1
ATOM 2724 C C . LEU A 1 347 ? -5.641 0.889 -0.647 1 97.69 347 LEU A C 1
ATOM 2726 O O . LEU A 1 347 ? -5.984 2.07 -0.748 1 97.69 347 LEU A O 1
ATOM 2730 N N . MET A 1 348 ? -5.754 0.034 -1.666 1 97.38 348 MET A N 1
ATOM 2731 C CA . MET A 1 348 ? -6.281 0.395 -2.979 1 97.38 348 MET A CA 1
ATOM 2732 C C . MET A 1 348 ? -7.363 -0.585 -3.418 1 97.38 348 MET A C 1
ATOM 2734 O O . MET A 1 348 ? -7.215 -1.265 -4.438 1 97.38 348 MET A O 1
ATOM 2738 N N . PRO A 1 349 ? -8.492 -0.585 -2.797 1 96.19 349 PRO A N 1
ATOM 2739 C CA . PRO A 1 349 ? -9.516 -1.612 -3.02 1 96.19 349 PRO A CA 1
ATOM 2740 C C . PRO A 1 349 ? -10.141 -1.534 -4.41 1 96.19 349 PRO A C 1
ATOM 2742 O O . PRO A 1 349 ? -10.695 -2.52 -4.898 1 96.19 349 PRO A O 1
ATOM 2745 N N . ASP A 1 350 ? -10.016 -0.423 -5.094 1 96.12 350 ASP A N 1
ATOM 2746 C CA . ASP A 1 350 ? -10.594 -0.287 -6.426 1 96.12 350 ASP A CA 1
ATOM 2747 C C . ASP A 1 350 ? -9.703 -0.939 -7.48 1 96.12 350 ASP A C 1
ATOM 2749 O O . ASP A 1 350 ? -10.164 -1.242 -8.586 1 96.12 350 ASP A O 1
ATOM 2753 N N . LYS A 1 351 ? -8.398 -1.241 -7.125 1 97.75 351 LYS A N 1
ATOM 2754 C CA . LYS A 1 351 ? -7.441 -1.729 -8.109 1 97.75 351 LYS A CA 1
ATOM 2755 C C . LYS A 1 351 ? -7.035 -3.17 -7.816 1 97.75 351 LYS A C 1
ATOM 2757 O O . LYS A 1 351 ? -6.625 -3.902 -8.719 1 97.75 351 LYS A O 1
ATOM 2762 N N . VAL A 1 352 ? -7.031 -3.512 -6.566 1 98.5 352 VAL A N 1
ATOM 2763 C CA . VAL A 1 352 ? -6.566 -4.824 -6.133 1 98.5 352 VAL A CA 1
ATOM 2764 C C . VAL A 1 352 ? -7.621 -5.484 -5.25 1 98.5 352 VAL A C 1
ATOM 2766 O O . VAL A 1 352 ? -8.172 -4.848 -4.348 1 98.5 352 VAL A O 1
ATOM 2769 N N . ASP A 1 353 ? -7.996 -6.621 -5.496 1 98 353 ASP A N 1
ATOM 2770 C CA . ASP A 1 353 ? -8.82 -7.48 -4.648 1 98 353 ASP A CA 1
ATOM 2771 C C . ASP A 1 353 ? -8.086 -8.766 -4.285 1 98 353 ASP A C 1
ATOM 2773 O O . ASP A 1 353 ? -8.227 -9.781 -4.969 1 98 353 ASP A O 1
ATOM 2777 N N . ALA A 1 354 ? -7.289 -8.773 -3.293 1 98.12 354 ALA A N 1
ATOM 2778 C CA . ALA A 1 354 ? -6.473 -9.883 -2.795 1 98.12 354 ALA A CA 1
ATOM 2779 C C . ALA A 1 354 ? -6.754 -10.148 -1.318 1 98.12 354 ALA A C 1
ATOM 2781 O O . ALA A 1 354 ? -6.684 -9.234 -0.491 1 98.12 354 ALA A O 1
ATOM 2782 N N . LYS A 1 355 ? -7.07 -11.359 -0.972 1 96.5 355 LYS A N 1
ATOM 2783 C CA . LYS A 1 355 ? -7.355 -11.75 0.405 1 96.5 355 LYS A CA 1
ATOM 2784 C C . LYS A 1 355 ? -6.785 -13.125 0.716 1 96.5 355 LYS A C 1
ATOM 2786 O O . LYS A 1 355 ? -6.641 -13.961 -0.18 1 96.5 355 LYS A O 1
ATOM 2791 N N . PHE A 1 356 ? -6.496 -13.32 1.986 1 94.88 356 PHE A N 1
ATOM 2792 C CA . PHE A 1 356 ? -6.117 -14.648 2.461 1 94.88 356 PHE A CA 1
ATOM 2793 C C . PHE A 1 356 ? -7.332 -15.562 2.541 1 94.88 356 PHE A C 1
ATOM 2795 O O . PHE A 1 356 ? -8.438 -15.117 2.859 1 94.88 356 PHE A O 1
ATOM 2802 N N . THR A 1 357 ? -7.035 -16.781 2.221 1 88.5 357 THR A N 1
ATOM 2803 C CA . THR A 1 357 ? -8.086 -17.766 2.469 1 88.5 357 THR A CA 1
ATOM 2804 C C . THR A 1 357 ? -8.219 -18.031 3.963 1 88.5 357 THR A C 1
ATOM 2806 O O . THR A 1 357 ? -7.273 -17.844 4.727 1 88.5 357 THR A O 1
ATOM 2809 N N . LYS A 1 358 ? -9.383 -18.359 4.473 1 76 358 LYS A N 1
ATOM 2810 C CA . LYS A 1 358 ? -9.734 -18.531 5.883 1 76 358 LYS A CA 1
ATOM 2811 C C . LYS A 1 358 ? -8.844 -19.578 6.547 1 76 358 LYS A C 1
ATOM 2813 O O . LYS A 1 358 ? -8.711 -19.594 7.773 1 76 358 LYS A O 1
ATOM 2818 N N . ASP A 1 359 ? -8.32 -20.516 5.844 1 73.62 359 ASP A N 1
ATOM 2819 C CA . ASP A 1 359 ? -7.434 -21.531 6.391 1 73.62 359 ASP A CA 1
ATOM 2820 C C . ASP A 1 359 ? -6.016 -21 6.562 1 73.62 359 ASP A C 1
ATOM 2822 O O . ASP A 1 359 ? -5.074 -21.516 5.953 1 73.62 359 ASP A O 1
ATOM 2826 N N . VAL A 1 360 ? -5.914 -20 7.449 1 68.94 360 VAL A N 1
ATOM 2827 C CA . VAL A 1 360 ? -4.656 -19.312 7.695 1 68.94 360 VAL A CA 1
ATOM 2828 C C . VAL A 1 360 ? -3.664 -20.266 8.367 1 68.94 360 VAL A C 1
ATOM 2830 O O . VAL A 1 360 ? -4.047 -21.062 9.219 1 68.94 360 VAL A O 1
ATOM 2833 N N . VAL A 1 361 ? -2.498 -20.172 7.945 1 69 361 VAL A N 1
ATOM 2834 C CA . VAL A 1 361 ? -1.443 -21.016 8.492 1 69 361 VAL A CA 1
ATOM 2835 C C . VAL A 1 361 ? -1.04 -20.5 9.875 1 69 361 VAL A C 1
ATOM 2837 O O . VAL A 1 361 ? -0.849 -21.297 10.805 1 69 361 VAL A O 1
ATOM 2840 N N . ASN A 1 362 ? -0.957 -19.203 10 1 77.38 362 ASN A N 1
ATOM 2841 C CA . ASN A 1 362 ? -0.558 -18.625 11.281 1 77.38 362 ASN A CA 1
ATOM 2842 C C . ASN A 1 362 ? -1.769 -18.203 12.102 1 77.38 362 ASN A C 1
ATOM 2844 O O . ASN A 1 362 ? -2.252 -17.062 11.969 1 77.38 362 ASN A O 1
ATOM 2848 N N . ARG A 1 363 ? -2.141 -18.906 13.07 1 80.38 363 ARG A N 1
ATOM 2849 C CA . ARG A 1 363 ? -3.363 -18.703 13.844 1 80.38 363 ARG A CA 1
ATOM 2850 C C . ARG A 1 363 ? -3.275 -17.453 14.703 1 80.38 363 ARG A C 1
ATOM 2852 O O . ARG A 1 363 ? -4.297 -16.828 15.008 1 80.38 363 ARG A O 1
ATOM 2859 N N . GLU A 1 364 ? -2.066 -17.109 15.102 1 82.88 364 GLU A N 1
ATOM 2860 C CA . GLU A 1 364 ? -1.882 -15.93 15.953 1 82.88 364 GLU A CA 1
ATOM 2861 C C . GLU A 1 364 ? -2.301 -14.656 15.227 1 82.88 364 GLU A C 1
ATOM 2863 O O . GLU A 1 364 ? -2.641 -13.648 15.859 1 82.88 364 GLU A O 1
ATOM 2868 N N . LEU A 1 365 ? -2.322 -14.727 13.961 1 89.94 365 LEU A N 1
ATOM 2869 C CA . LEU A 1 365 ? -2.613 -13.539 13.156 1 89.94 365 LEU A CA 1
ATOM 2870 C C . LEU A 1 365 ? -4.059 -13.555 12.672 1 89.94 365 LEU A C 1
ATOM 2872 O O . LEU A 1 365 ? -4.512 -12.602 12.031 1 89.94 365 LEU A O 1
ATOM 2876 N N . LEU A 1 366 ? -4.793 -14.609 13.062 1 89.69 366 LEU A N 1
ATOM 2877 C CA . LEU A 1 366 ? -6.156 -14.773 12.578 1 89.69 366 LEU A CA 1
ATOM 2878 C C . LEU A 1 366 ? -7.012 -13.562 12.93 1 89.69 366 LEU A C 1
ATOM 2880 O O . LEU A 1 366 ? -7.715 -13.023 12.078 1 89.69 366 LEU A O 1
ATOM 2884 N N . GLU A 1 367 ? -6.965 -13.078 14.195 1 89.5 367 GLU A N 1
ATOM 2885 C CA . GLU A 1 367 ? -7.789 -11.961 14.633 1 89.5 367 GLU A CA 1
ATOM 2886 C C . GLU A 1 367 ? -7.34 -10.656 13.977 1 89.5 367 GLU A C 1
ATOM 2888 O O . GLU A 1 367 ? -8.164 -9.781 13.695 1 89.5 367 GLU A O 1
ATOM 2893 N N . VAL A 1 368 ? -6.062 -10.516 13.781 1 91.25 368 VAL A N 1
ATOM 2894 C CA . VAL A 1 368 ? -5.527 -9.352 13.086 1 91.25 368 VAL A CA 1
ATOM 2895 C C . VAL A 1 368 ? -6.059 -9.312 11.656 1 91.25 368 VAL A C 1
ATOM 2897 O O . VAL A 1 368 ? -6.535 -8.273 11.195 1 91.25 368 VAL A O 1
ATOM 2900 N N . PHE A 1 369 ? -6.043 -10.477 10.977 1 93.69 369 PHE A N 1
ATOM 2901 C CA . PHE A 1 369 ? -6.516 -10.555 9.602 1 93.69 369 PHE A CA 1
ATOM 2902 C C . PHE A 1 369 ? -8.016 -10.305 9.523 1 93.69 369 PHE A C 1
ATOM 2904 O O . PHE A 1 369 ? -8.484 -9.586 8.641 1 93.69 369 PHE A O 1
ATOM 2911 N N . ARG A 1 370 ? -8.711 -10.883 10.469 1 90.94 370 ARG A N 1
ATOM 2912 C CA . ARG A 1 370 ? -10.156 -10.695 10.5 1 90.94 370 ARG A CA 1
ATOM 2913 C C . ARG A 1 370 ? -10.516 -9.242 10.773 1 90.94 370 ARG A C 1
ATOM 2915 O O . ARG A 1 370 ? -11.367 -8.664 10.094 1 90.94 370 ARG A O 1
ATOM 2922 N N . GLY A 1 371 ? -9.906 -8.672 11.766 1 90.5 371 GLY A N 1
ATOM 2923 C CA . GLY A 1 371 ? -10.18 -7.297 12.156 1 90.5 371 GLY A CA 1
ATOM 2924 C C . GLY A 1 371 ? -9.93 -6.297 11.047 1 90.5 371 GLY A C 1
ATOM 2925 O O . GLY A 1 371 ? -10.664 -5.312 10.906 1 90.5 371 GLY A O 1
ATOM 2926 N N . HIS A 1 372 ? -8.922 -6.539 10.266 1 93.06 372 HIS A N 1
ATOM 2927 C CA . HIS A 1 372 ? -8.578 -5.633 9.18 1 93.06 372 HIS A CA 1
ATOM 2928 C C . HIS A 1 372 ? -9.227 -6.066 7.867 1 93.06 372 HIS A C 1
ATOM 2930 O O . HIS A 1 372 ? -8.914 -5.527 6.805 1 93.06 372 HIS A O 1
ATOM 2936 N N . GLN A 1 373 ? -10.055 -7.145 7.906 1 91.56 373 GLN A N 1
ATOM 2937 C CA . GLN A 1 373 ? -10.812 -7.648 6.766 1 91.56 373 GLN A CA 1
ATOM 2938 C C . GLN A 1 373 ? -9.883 -8.117 5.652 1 91.56 373 GLN A C 1
ATOM 2940 O O . GLN A 1 373 ? -10.086 -7.781 4.484 1 91.56 373 GLN A O 1
ATOM 2945 N N . LEU A 1 374 ? -8.836 -8.875 6.051 1 95.19 374 LEU A N 1
ATOM 2946 C CA . LEU A 1 374 ? -7.844 -9.359 5.098 1 95.19 374 LEU A CA 1
ATOM 2947 C C . LEU A 1 374 ? -8.141 -10.797 4.684 1 95.19 374 LEU A C 1
ATOM 2949 O O . LEU A 1 374 ? -7.398 -11.391 3.902 1 95.19 374 LEU A O 1
ATOM 2953 N N . LEU A 1 375 ? -9.297 -11.359 5.199 1 91.06 375 LEU A N 1
ATOM 2954 C CA . LEU A 1 375 ? -9.656 -12.75 4.957 1 91.06 375 LEU A CA 1
ATOM 2955 C C . LEU A 1 375 ? -10.914 -12.844 4.102 1 91.06 375 LEU A C 1
ATOM 2957 O O . LEU A 1 375 ? -11.766 -11.953 4.148 1 91.06 375 LEU A O 1
ATOM 2961 N N . VAL A 1 376 ? -10.875 -13.852 3.316 1 85.44 376 VAL A N 1
ATOM 2962 C CA . VAL A 1 376 ? -12.133 -14.219 2.686 1 85.44 376 VAL A CA 1
ATOM 2963 C C . VAL A 1 376 ? -12.82 -15.32 3.49 1 85.44 376 VAL A C 1
ATOM 2965 O O . VAL A 1 376 ? -12.148 -16.203 4.043 1 85.44 376 VAL A O 1
ATOM 2968 N N . GLN A 1 377 ? -14.07 -15.18 3.529 1 77.06 377 GLN A N 1
ATOM 2969 C CA . GLN A 1 377 ? -14.836 -16.094 4.355 1 77.06 377 GLN A CA 1
ATOM 2970 C C . GLN A 1 377 ? -15.031 -17.438 3.652 1 77.06 377 GLN A C 1
ATOM 2972 O O . GLN A 1 377 ? -15.062 -18.484 4.301 1 77.06 377 GLN A O 1
ATOM 2977 N N . GLU A 1 378 ? -15.109 -17.406 2.309 1 78.31 378 GLU A N 1
ATOM 2978 C CA . GLU A 1 378 ? -15.352 -18.625 1.54 1 78.31 378 GLU A CA 1
ATOM 2979 C C . GLU A 1 378 ? -14.273 -18.828 0.477 1 78.31 378 GLU A C 1
ATOM 2981 O O . GLU A 1 378 ? -13.727 -17.859 -0.056 1 78.31 378 GLU A O 1
ATOM 2986 N N . ILE A 1 379 ? -13.977 -20.125 0.22 1 79.69 379 ILE A N 1
ATOM 2987 C CA . ILE A 1 379 ? -13 -20.453 -0.814 1 79.69 379 ILE A CA 1
ATOM 2988 C C . ILE A 1 379 ? -13.523 -20 -2.176 1 79.69 379 ILE A C 1
ATOM 2990 O O . ILE A 1 379 ? -14.688 -20.219 -2.51 1 79.69 379 ILE A O 1
ATOM 2994 N N . VAL A 1 380 ? -12.734 -19.297 -2.875 1 86.75 380 VAL A N 1
ATOM 2995 C CA . VAL A 1 380 ? -13.055 -18.875 -4.23 1 86.75 380 VAL A CA 1
ATOM 2996 C C . VAL A 1 380 ? -12.453 -19.844 -5.238 1 86.75 380 VAL A C 1
ATOM 2998 O O . VAL A 1 380 ? -11.227 -20 -5.309 1 86.75 380 VAL A O 1
ATOM 3001 N N . PRO A 1 381 ? -13.242 -20.547 -5.992 1 86.12 381 PRO A N 1
ATOM 3002 C CA . PRO A 1 381 ? -12.711 -21.516 -6.945 1 86.12 381 PRO A CA 1
ATOM 3003 C C . PRO A 1 381 ? -11.977 -20.859 -8.117 1 86.12 381 PRO A C 1
ATOM 3005 O O . PRO A 1 381 ? -12.211 -19.688 -8.414 1 86.12 381 PRO A O 1
ATOM 3008 N N . PRO A 1 382 ? -11.156 -21.562 -8.836 1 89.56 382 PRO A N 1
ATOM 3009 C CA . PRO A 1 382 ? -10.352 -21.016 -9.938 1 89.56 382 PRO A CA 1
ATOM 3010 C C . PRO A 1 382 ? -11.211 -20.391 -11.031 1 89.56 382 PRO A C 1
ATOM 3012 O O . PRO A 1 382 ? -10.805 -19.391 -11.633 1 89.56 382 PRO A O 1
ATOM 3015 N N . GLU A 1 383 ? -12.422 -20.891 -11.273 1 89.88 383 GLU A N 1
ATOM 3016 C CA . GLU A 1 383 ? -13.266 -20.391 -12.352 1 89.88 383 GLU A CA 1
ATOM 3017 C C . GLU A 1 383 ? -13.703 -18.953 -12.086 1 89.88 383 GLU A C 1
ATOM 3019 O O . GLU A 1 383 ? -13.875 -18.172 -13.016 1 89.88 383 GLU A O 1
ATOM 3024 N N . ALA A 1 384 ? -13.789 -18.656 -10.781 1 91.06 384 ALA A N 1
ATOM 3025 C CA . ALA A 1 384 ? -14.195 -17.297 -10.414 1 91.06 384 ALA A CA 1
ATOM 3026 C C . ALA A 1 384 ? -13.102 -16.297 -10.742 1 91.06 384 ALA A C 1
ATOM 3028 O O . ALA A 1 384 ? -13.375 -15.094 -10.898 1 91.06 384 ALA A O 1
ATOM 3029 N N . HIS A 1 385 ? -11.891 -16.734 -10.875 1 96.38 385 HIS A N 1
ATOM 3030 C CA . HIS A 1 385 ? -10.766 -15.859 -11.211 1 96.38 385 HIS A CA 1
ATOM 3031 C C . HIS A 1 385 ? -10.852 -15.375 -12.648 1 96.38 385 HIS A C 1
ATOM 3033 O O . HIS A 1 385 ? -10.273 -14.344 -13 1 96.38 385 HIS A O 1
ATOM 3039 N N . LEU A 1 386 ? -11.617 -16.094 -13.477 1 96.75 386 LEU A N 1
ATOM 3040 C CA . LEU A 1 386 ? -11.719 -15.797 -14.898 1 96.75 386 LEU A CA 1
ATOM 3041 C C . LEU A 1 386 ? -12.484 -14.5 -15.133 1 96.75 386 LEU A C 1
ATOM 3043 O O . LEU A 1 386 ? -12.469 -13.945 -16.234 1 96.75 386 LEU A O 1
ATOM 3047 N N . ASP A 1 387 ? -13.141 -13.945 -14.094 1 97.5 387 ASP A N 1
ATOM 3048 C CA . ASP A 1 387 ? -13.93 -12.719 -14.195 1 97.5 387 ASP A CA 1
ATOM 3049 C C . ASP A 1 387 ? -13.031 -11.484 -14.219 1 97.5 387 ASP A C 1
ATOM 3051 O O . ASP A 1 387 ? -13.508 -10.367 -14.422 1 97.5 387 ASP A O 1
ATOM 3055 N N . TYR A 1 388 ? -11.734 -11.695 -14.094 1 98.12 388 TYR A N 1
ATOM 3056 C CA . TYR A 1 388 ? -10.836 -10.562 -13.938 1 98.12 388 TYR A CA 1
ATOM 3057 C C . TYR A 1 388 ? -9.789 -10.531 -15.047 1 98.12 388 TYR A C 1
ATOM 3059 O O . TYR A 1 388 ? -9.281 -11.578 -15.453 1 98.12 388 TYR A O 1
ATOM 3067 N N . LYS A 1 389 ? -9.43 -9.375 -15.484 1 97.81 389 LYS A N 1
ATOM 3068 C CA . LYS A 1 389 ? -8.422 -9.203 -16.516 1 97.81 389 LYS A CA 1
ATOM 3069 C C . LYS A 1 389 ? -7.023 -9.461 -15.984 1 97.81 389 LYS A C 1
ATOM 3071 O O . LYS A 1 389 ? -6.141 -9.914 -16.719 1 97.81 389 LYS A O 1
ATOM 3076 N N . PHE A 1 390 ? -6.855 -9.109 -14.68 1 98.56 390 PHE A N 1
ATOM 3077 C CA . PHE A 1 390 ? -5.531 -9.203 -14.07 1 98.56 390 PHE A CA 1
ATOM 3078 C C . PHE A 1 390 ? -5.523 -10.227 -12.945 1 98.56 390 PHE A C 1
ATOM 3080 O O . PHE A 1 390 ? -6.363 -10.172 -12.039 1 98.56 390 PHE A O 1
ATOM 3087 N N . LEU A 1 391 ? -4.621 -11.148 -13.008 1 98.62 391 LEU A N 1
ATOM 3088 C CA . LEU A 1 391 ? -4.43 -12.141 -11.961 1 98.62 391 LEU A CA 1
ATOM 3089 C C . LEU A 1 391 ? -2.996 -12.109 -11.438 1 98.62 391 LEU A C 1
ATOM 3091 O O . LEU A 1 391 ? -2.062 -11.828 -12.188 1 98.62 391 LEU A O 1
ATOM 3095 N N . MET A 1 392 ? -2.834 -12.406 -10.164 1 98.56 392 MET A N 1
ATOM 3096 C CA . MET A 1 392 ? -1.514 -12.305 -9.547 1 98.56 392 MET A CA 1
ATOM 3097 C C . MET A 1 392 ? -0.925 -13.695 -9.297 1 98.56 392 MET A C 1
ATOM 3099 O O . MET A 1 392 ? -1.627 -14.594 -8.836 1 98.56 392 MET A O 1
ATOM 3103 N N . TYR A 1 393 ? 0.306 -13.836 -9.664 1 97.94 393 TYR A N 1
ATOM 3104 C CA . TYR A 1 393 ? 1.101 -14.977 -9.211 1 97.94 393 TYR A CA 1
ATOM 3105 C C . TYR A 1 393 ? 2.221 -14.516 -8.281 1 97.94 393 TYR A C 1
ATOM 3107 O O . TYR A 1 393 ? 3.061 -13.703 -8.664 1 97.94 393 TYR A O 1
ATOM 3115 N N . VAL A 1 394 ? 2.227 -15.039 -7.121 1 96.44 394 VAL A N 1
ATOM 3116 C CA . VAL A 1 394 ? 3.24 -14.805 -6.102 1 96.44 394 VAL A CA 1
ATOM 3117 C C . VAL A 1 394 ? 3.582 -16.109 -5.398 1 96.44 394 VAL A C 1
ATOM 3119 O O . VAL A 1 394 ? 2.693 -16.922 -5.094 1 96.44 394 VAL A O 1
ATOM 3122 N N . ASP A 1 395 ? 4.895 -16.297 -5.125 1 94.25 395 ASP A N 1
ATOM 3123 C CA . ASP A 1 395 ? 5.34 -17.516 -4.461 1 94.25 395 ASP A CA 1
ATOM 3124 C C . ASP A 1 395 ? 4.75 -17.625 -3.055 1 94.25 395 ASP A C 1
ATOM 3126 O O . ASP A 1 395 ? 4.43 -16.609 -2.434 1 94.25 395 ASP A O 1
ATOM 3130 N N . GLY A 1 396 ? 4.516 -18.844 -2.621 1 91.44 396 GLY A N 1
ATOM 3131 C CA . GLY A 1 396 ? 4.316 -19.141 -1.211 1 91.44 396 GLY A CA 1
ATOM 3132 C C . GLY A 1 396 ? 5.582 -19.609 -0.512 1 91.44 396 GLY A C 1
ATOM 3133 O O . GLY A 1 396 ? 6.602 -18.906 -0.535 1 91.44 396 GLY A O 1
ATOM 3134 N N . VAL A 1 397 ? 5.5 -20.844 -0.098 1 88.25 397 VAL A N 1
ATOM 3135 C CA . VAL A 1 397 ? 6.73 -21.438 0.397 1 88.25 397 VAL A CA 1
ATOM 3136 C C . VAL A 1 397 ? 7.703 -21.656 -0.759 1 88.25 397 VAL A C 1
ATOM 3138 O O . VAL A 1 397 ? 8.906 -21.422 -0.619 1 88.25 397 VAL A O 1
ATOM 3141 N N . SER A 1 398 ? 7.18 -22.125 -1.779 1 90.94 398 SER A N 1
ATOM 3142 C CA . SER A 1 398 ? 7.883 -22.281 -3.049 1 90.94 398 SER A CA 1
ATOM 3143 C C . SER A 1 398 ? 6.977 -21.953 -4.227 1 90.94 398 SER A C 1
ATOM 3145 O O . SER A 1 398 ? 6.199 -21 -4.164 1 90.94 398 SER A O 1
ATOM 3147 N N . LEU A 1 399 ? 7.121 -22.75 -5.273 1 91.5 399 LEU A N 1
ATOM 3148 C CA . LEU A 1 399 ? 6.246 -22.594 -6.43 1 91.5 399 LEU A CA 1
ATOM 3149 C C . LEU A 1 399 ? 4.809 -22.953 -6.078 1 91.5 399 LEU A C 1
ATOM 3151 O O . LEU A 1 399 ? 4.57 -23.969 -5.402 1 91.5 399 LEU A O 1
ATOM 3155 N N . SER A 1 400 ? 3.916 -22.062 -6.484 1 92.06 400 SER A N 1
ATOM 3156 C CA . SER A 1 400 ? 2.494 -22.359 -6.328 1 92.06 400 SER A CA 1
ATOM 3157 C C . SER A 1 400 ? 1.939 -23.078 -7.551 1 92.06 400 SER A C 1
ATOM 3159 O O . SER A 1 400 ? 2.162 -22.656 -8.688 1 92.06 400 SER A O 1
ATOM 3161 N N . ASP A 1 401 ? 1.136 -24.125 -7.289 1 91.19 401 ASP A N 1
ATOM 3162 C CA . ASP A 1 401 ? 0.54 -24.906 -8.359 1 91.19 401 ASP A CA 1
ATOM 3163 C C . ASP A 1 401 ? -0.412 -24.062 -9.203 1 91.19 401 ASP A C 1
ATOM 3165 O O . ASP A 1 401 ? -0.708 -24.406 -10.352 1 91.19 401 ASP A O 1
ATOM 3169 N N . ARG A 1 402 ? -0.81 -22.922 -8.625 1 93.44 402 ARG A N 1
ATOM 3170 C CA . ARG A 1 402 ? -1.809 -22.125 -9.32 1 93.44 402 ARG A CA 1
ATOM 3171 C C . ARG A 1 402 ? -1.252 -21.562 -10.625 1 93.44 402 ARG A C 1
ATOM 3173 O O . ARG A 1 402 ? -2.01 -21.125 -11.492 1 93.44 402 ARG A O 1
ATOM 3180 N N . LEU A 1 403 ? 0.102 -21.547 -10.703 1 94.5 403 LEU A N 1
ATOM 3181 C CA . LEU A 1 403 ? 0.69 -21.047 -11.945 1 94.5 403 LEU A CA 1
ATOM 3182 C C . LEU A 1 403 ? 0.166 -21.828 -13.148 1 94.5 403 LEU A C 1
ATOM 3184 O O . LEU A 1 403 ? -0.021 -21.25 -14.227 1 94.5 403 LEU A O 1
ATOM 3188 N N . PHE A 1 404 ? -0.136 -23.141 -12.938 1 91.94 404 PHE A N 1
ATOM 3189 C CA . PHE A 1 404 ? -0.667 -23.984 -14 1 91.94 404 PHE A CA 1
ATOM 3190 C C . PHE A 1 404 ? -1.962 -23.406 -14.555 1 91.94 404 PHE A C 1
ATOM 3192 O O . PHE A 1 404 ? -2.047 -23.094 -15.75 1 91.94 404 PHE A O 1
ATOM 3199 N N . TRP A 1 405 ? -2.895 -23.188 -13.688 1 93.5 405 TRP A N 1
ATOM 3200 C CA . TRP A 1 405 ? -4.207 -22.828 -14.211 1 93.5 405 TRP A CA 1
ATOM 3201 C C . TRP A 1 405 ? -4.293 -21.328 -14.477 1 93.5 405 TRP A C 1
ATOM 3203 O O . TRP A 1 405 ? -5.039 -20.891 -15.359 1 93.5 405 TRP A O 1
ATOM 3213 N N . LEU A 1 406 ? -3.465 -20.5 -13.828 1 96.5 406 LEU A N 1
ATOM 3214 C CA . LEU A 1 406 ? -3.453 -19.062 -14.117 1 96.5 406 LEU A CA 1
ATOM 3215 C C . LEU A 1 406 ? -3.115 -18.812 -15.578 1 96.5 406 LEU A C 1
ATOM 3217 O O . LEU A 1 406 ? -3.742 -17.969 -16.234 1 96.5 406 LEU A O 1
ATOM 3221 N N . LEU A 1 407 ? -2.164 -19.578 -16.109 1 95.44 407 LEU A N 1
ATOM 3222 C CA . LEU A 1 407 ? -1.684 -19.359 -17.469 1 95.44 407 LEU A CA 1
ATOM 3223 C C . LEU A 1 407 ? -2.721 -19.812 -18.484 1 95.44 407 LEU A C 1
ATOM 3225 O O . LEU A 1 407 ? -2.643 -19.438 -19.656 1 95.44 407 LEU A O 1
ATOM 3229 N N . HIS A 1 408 ? -3.736 -20.562 -18.047 1 93.88 408 HIS A N 1
ATOM 3230 C CA . HIS A 1 408 ? -4.766 -21.078 -18.938 1 93.88 408 HIS A CA 1
ATOM 3231 C C . HIS A 1 408 ? -5.988 -20.172 -18.953 1 93.88 408 HIS A C 1
ATOM 3233 O O . HIS A 1 408 ? -6.938 -20.406 -19.703 1 93.88 408 HIS A O 1
ATOM 3239 N N . THR A 1 409 ? -6.098 -19.016 -18.219 1 94.88 409 THR A N 1
ATOM 3240 C CA . THR A 1 409 ? -7.316 -18.266 -17.953 1 94.88 409 THR A CA 1
ATOM 3241 C C . THR A 1 409 ? -7.547 -17.219 -19.047 1 94.88 409 THR A C 1
ATOM 3243 O O . THR A 1 409 ? -8.617 -16.625 -19.109 1 94.88 409 THR A O 1
ATOM 3246 N N . GLU A 1 410 ? -6.668 -16.938 -19.938 1 94.94 410 GLU A N 1
ATOM 3247 C CA . GLU A 1 410 ? -6.715 -15.852 -20.906 1 94.94 410 GLU A CA 1
ATOM 3248 C C . GLU A 1 410 ? -6.793 -14.492 -20.203 1 94.94 410 GLU A C 1
ATOM 3250 O O . GLU A 1 410 ? -7.426 -13.562 -20.719 1 94.94 410 GLU A O 1
ATOM 3255 N N . SER A 1 411 ? -6.398 -14.391 -18.984 1 97.75 411 SER A N 1
ATOM 3256 C CA . SER A 1 411 ? -6.152 -13.156 -18.25 1 97.75 411 SER A CA 1
ATOM 3257 C C . SER A 1 411 ? -4.664 -12.82 -18.219 1 97.75 411 SER A C 1
ATOM 3259 O O . SER A 1 411 ? -3.826 -13.664 -18.547 1 97.75 411 SER A O 1
ATOM 3261 N N . VAL A 1 412 ? -4.375 -11.609 -17.953 1 98.44 412 VAL A N 1
ATOM 3262 C CA . VAL A 1 412 ? -2.98 -11.211 -17.812 1 98.44 412 VAL A CA 1
ATOM 3263 C C . VAL A 1 412 ? -2.471 -11.586 -16.422 1 98.44 412 VAL A C 1
ATOM 3265 O O . VAL A 1 412 ? -3.051 -11.18 -15.414 1 98.44 412 VAL A O 1
ATOM 3268 N N . VAL A 1 413 ? -1.457 -12.336 -16.438 1 98.56 413 VAL A N 1
ATOM 3269 C CA . VAL A 1 413 ? -0.869 -12.734 -15.172 1 98.56 413 VAL A CA 1
ATOM 3270 C C . VAL A 1 413 ? 0.243 -11.766 -14.789 1 98.56 413 VAL A C 1
ATOM 3272 O O . VAL A 1 413 ? 1.193 -11.562 -15.547 1 98.56 413 VAL A O 1
ATOM 3275 N N . PHE A 1 414 ? 0.048 -11.047 -13.664 1 98.75 414 PHE A N 1
ATOM 3276 C CA . PHE A 1 414 ? 1.167 -10.383 -13.008 1 98.75 414 PHE A CA 1
ATOM 3277 C C . PHE A 1 414 ? 2.029 -11.383 -12.25 1 98.75 414 PHE A C 1
ATOM 3279 O O . PHE A 1 414 ? 1.539 -12.094 -11.367 1 98.75 414 PHE A O 1
ATOM 3286 N N . LYS A 1 415 ? 3.24 -11.477 -12.617 1 98.38 415 LYS A N 1
ATOM 3287 C CA . LYS A 1 415 ? 4.105 -12.469 -11.992 1 98.38 415 LYS A CA 1
ATOM 3288 C C . LYS A 1 415 ? 5.234 -11.805 -11.211 1 98.38 415 LYS A C 1
ATOM 3290 O O . LYS A 1 415 ? 6.059 -11.094 -11.789 1 98.38 415 LYS A O 1
ATOM 3295 N N . ALA A 1 416 ? 5.246 -12.008 -9.93 1 97.19 416 ALA A N 1
ATOM 3296 C CA . ALA A 1 416 ? 6.32 -11.484 -9.086 1 97.19 416 ALA A CA 1
ATOM 3297 C C . ALA A 1 416 ? 7.637 -12.203 -9.367 1 97.19 416 ALA A C 1
ATOM 3299 O O . ALA A 1 416 ? 7.656 -13.414 -9.562 1 97.19 416 ALA A O 1
ATOM 3300 N N . GLN A 1 417 ? 8.688 -11.453 -9.391 1 95.44 417 GLN A N 1
ATOM 3301 C CA . GLN A 1 417 ? 10.008 -12.062 -9.492 1 95.44 417 GLN A CA 1
ATOM 3302 C C . GLN A 1 417 ? 10.258 -13.047 -8.359 1 95.44 417 GLN A C 1
ATOM 3304 O O . GLN A 1 417 ? 9.875 -12.797 -7.215 1 95.44 417 GLN A O 1
ATOM 3309 N N . SER A 1 418 ? 10.812 -14.164 -8.688 1 93 418 SER A N 1
ATOM 3310 C CA . SER A 1 418 ? 11.07 -15.219 -7.715 1 93 418 SER A CA 1
ATOM 3311 C C . SER A 1 418 ? 12.562 -15.469 -7.547 1 93 418 SER A C 1
ATOM 3313 O O . SER A 1 418 ? 13.328 -15.336 -8.508 1 93 418 SER A O 1
ATOM 3315 N N . ARG A 1 419 ? 12.945 -15.867 -6.414 1 90.19 419 ARG A N 1
ATOM 3316 C CA . ARG A 1 419 ? 14.312 -16.297 -6.164 1 90.19 419 ARG A CA 1
ATOM 3317 C C . ARG A 1 419 ? 14.516 -17.766 -6.547 1 90.19 419 ARG A C 1
ATOM 3319 O O . ARG A 1 419 ? 15.648 -18.25 -6.598 1 90.19 419 ARG A O 1
ATOM 3326 N N . LEU A 1 420 ? 13.469 -18.359 -6.84 1 93.12 420 LEU A N 1
ATOM 3327 C CA . LEU A 1 420 ? 13.508 -19.766 -7.215 1 93.12 420 LEU A CA 1
ATOM 3328 C C . LEU A 1 420 ? 13.453 -19.938 -8.727 1 93.12 420 LEU A C 1
ATOM 3330 O O . LEU A 1 420 ? 12.734 -19.188 -9.414 1 93.12 420 LEU A O 1
ATOM 3334 N N . LYS A 1 421 ? 14.234 -20.875 -9.148 1 94.19 421 LYS A N 1
ATOM 3335 C CA . LYS A 1 421 ? 14.172 -21.312 -10.539 1 94.19 421 LYS A CA 1
ATOM 3336 C C . LYS A 1 421 ? 13.281 -22.547 -10.68 1 94.19 421 LYS A C 1
ATOM 3338 O O . LYS A 1 421 ? 13.281 -23.422 -9.812 1 94.19 421 LYS A O 1
ATOM 3343 N N . VAL A 1 422 ? 12.562 -22.547 -11.742 1 95.88 422 VAL A N 1
ATOM 3344 C CA . VAL A 1 422 ? 11.711 -23.688 -12.047 1 95.88 422 VAL A CA 1
ATOM 3345 C C . VAL A 1 422 ? 11.836 -24.047 -13.531 1 95.88 422 VAL A C 1
ATOM 3347 O O . VAL A 1 422 ? 12.414 -23.281 -14.305 1 95.88 422 VAL A O 1
ATOM 3350 N N . TRP A 1 423 ? 11.273 -25.172 -13.93 1 95.19 423 TRP A N 1
ATOM 3351 C CA . TRP A 1 423 ? 11.492 -25.766 -15.242 1 95.19 423 TRP A CA 1
ATOM 3352 C C . TRP A 1 423 ? 10.922 -24.875 -16.344 1 95.19 423 TRP A C 1
ATOM 3354 O O . TRP A 1 423 ? 11.391 -24.906 -17.484 1 95.19 423 TRP A O 1
ATOM 3364 N N . LEU A 1 424 ? 9.945 -24.031 -16.047 1 94.06 424 LEU A N 1
ATOM 3365 C CA . LEU A 1 424 ? 9.234 -23.281 -17.078 1 94.06 424 LEU A CA 1
ATOM 3366 C C . LEU A 1 424 ? 9.852 -21.891 -17.266 1 94.06 424 LEU A C 1
ATOM 3368 O O . LEU A 1 424 ? 9.375 -21.109 -18.078 1 94.06 424 LEU A O 1
ATOM 3372 N N . ASP A 1 425 ? 10.867 -21.609 -16.594 1 92.94 425 ASP A N 1
ATOM 3373 C CA . ASP A 1 425 ? 11.43 -20.266 -16.562 1 92.94 425 ASP A CA 1
ATOM 3374 C C . ASP A 1 425 ? 11.859 -19.812 -17.953 1 92.94 425 ASP A C 1
ATOM 3376 O O . ASP A 1 425 ? 11.703 -18.641 -18.312 1 92.94 425 ASP A O 1
ATOM 3380 N N . ARG A 1 426 ? 12.336 -20.75 -18.75 1 94.44 426 ARG A N 1
ATOM 3381 C CA . ARG A 1 426 ? 12.805 -20.375 -20.078 1 94.44 426 ARG A CA 1
ATOM 3382 C C . ARG A 1 426 ? 11.656 -20.312 -21.078 1 94.44 426 ARG A C 1
ATOM 3384 O O . ARG A 1 426 ? 11.797 -19.766 -22.172 1 94.44 426 ARG A O 1
ATOM 3391 N N . ALA A 1 427 ? 10.562 -20.922 -20.719 1 96.31 427 ALA A N 1
ATOM 3392 C CA . ALA A 1 427 ? 9.383 -20.891 -21.578 1 96.31 427 ALA A CA 1
ATOM 3393 C C . ALA A 1 427 ? 8.641 -19.562 -21.453 1 96.31 427 ALA A C 1
ATOM 3395 O O . ALA A 1 427 ? 8.164 -19.016 -22.438 1 96.31 427 ALA A O 1
ATOM 3396 N N . LEU A 1 428 ? 8.516 -19.031 -20.25 1 97.06 428 LEU A N 1
ATOM 3397 C CA . LEU A 1 428 ? 7.742 -17.828 -19.938 1 97.06 428 LEU A CA 1
ATOM 3398 C C . LEU A 1 428 ? 8.602 -16.578 -20.078 1 97.06 428 LEU A C 1
ATOM 3400 O O . LEU A 1 428 ? 9.531 -16.375 -19.297 1 97.06 428 LEU A O 1
ATOM 3404 N N . ARG A 1 429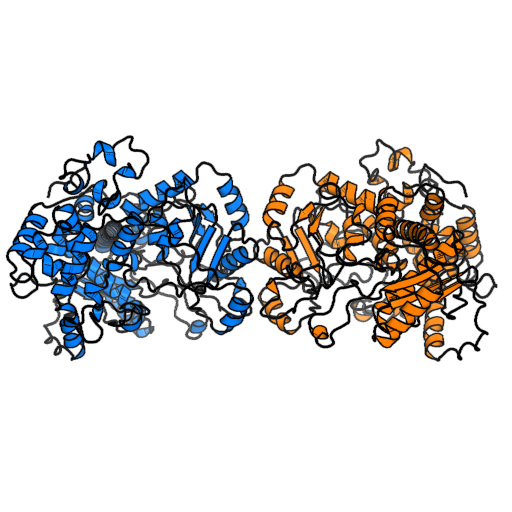 ? 8.25 -15.734 -20.969 1 97.06 429 ARG A N 1
ATOM 3405 C CA . ARG A 1 429 ? 8.984 -14.492 -21.203 1 97.06 429 ARG A CA 1
ATOM 3406 C C . ARG A 1 429 ? 8.195 -13.289 -20.688 1 97.06 429 ARG A C 1
ATOM 3408 O O . ARG A 1 429 ? 7.016 -13.133 -21 1 97.06 429 ARG A O 1
ATOM 3415 N N . PRO A 1 430 ? 8.867 -12.445 -19.891 1 97.56 430 PRO A N 1
ATOM 3416 C CA . PRO A 1 430 ? 8.18 -11.234 -19.406 1 97.56 430 PRO A CA 1
ATOM 3417 C C . PRO A 1 430 ? 7.695 -10.344 -20.562 1 97.56 430 PRO A C 1
ATOM 3419 O O . PRO A 1 430 ? 8.359 -10.242 -21.594 1 97.56 430 PRO A O 1
ATOM 3422 N N . TRP A 1 431 ? 6.512 -9.703 -20.422 1 97.12 431 TRP A N 1
ATOM 3423 C CA . TRP A 1 431 ? 5.883 -8.773 -21.344 1 97.12 431 TRP A CA 1
ATOM 3424 C C . TRP A 1 431 ? 5.34 -9.516 -22.562 1 97.12 431 TRP A C 1
ATOM 3426 O O . TRP A 1 431 ? 4.645 -8.922 -23.406 1 97.12 431 TRP A O 1
ATOM 3436 N N . GLU A 1 432 ? 5.688 -10.758 -22.672 1 97.31 432 GLU A N 1
ATOM 3437 C CA . GLU A 1 432 ? 5.133 -11.57 -23.75 1 97.31 432 GLU A CA 1
ATOM 3438 C C . GLU A 1 432 ? 4.059 -12.523 -23.219 1 97.31 432 GLU A C 1
ATOM 3440 O O . GLU A 1 432 ? 3.016 -12.695 -23.844 1 97.31 432 GLU A O 1
ATOM 3445 N N . HIS A 1 433 ? 4.375 -13.125 -22.062 1 97.81 433 HIS A N 1
ATOM 3446 C CA . HIS A 1 433 ? 3.461 -14.117 -21.531 1 97.81 433 HIS A CA 1
ATOM 3447 C C . HIS A 1 433 ? 2.896 -13.68 -20.188 1 97.81 433 HIS A C 1
ATOM 3449 O O . HIS A 1 433 ? 1.924 -14.258 -19.688 1 97.81 433 HIS A O 1
ATOM 3455 N N . TYR A 1 434 ? 3.539 -12.68 -19.578 1 98.06 434 TYR A N 1
ATOM 3456 C CA . TYR A 1 434 ? 3.088 -12.148 -18.297 1 98.06 434 TYR A CA 1
ATOM 3457 C C . TYR A 1 434 ? 3.67 -10.758 -18.062 1 98.06 434 TYR A C 1
ATOM 3459 O O . TYR A 1 434 ? 4.574 -10.32 -18.781 1 98.06 434 TYR A O 1
ATOM 3467 N N . LEU A 1 435 ? 3.125 -10.031 -17.156 1 98.31 435 LEU A N 1
ATOM 3468 C CA . LEU A 1 435 ? 3.691 -8.766 -16.703 1 98.31 435 LEU A CA 1
ATOM 3469 C C . LEU A 1 435 ? 4.547 -8.969 -15.453 1 98.31 435 LEU A C 1
ATOM 3471 O O . LEU A 1 435 ? 4.047 -9.406 -14.422 1 98.31 435 LEU A O 1
ATOM 3475 N N . PRO A 1 436 ? 5.836 -8.672 -15.578 1 98.31 436 PRO A N 1
ATOM 3476 C CA . PRO A 1 436 ? 6.703 -8.867 -14.414 1 98.31 436 PRO A CA 1
ATOM 3477 C C . PRO A 1 436 ? 6.531 -7.777 -13.359 1 98.31 436 PRO A C 1
ATOM 3479 O O . PRO A 1 436 ? 6.316 -6.609 -13.695 1 98.31 436 PRO A O 1
ATOM 3482 N N . VAL A 1 437 ? 6.527 -8.109 -12.109 1 98 437 VAL A N 1
ATOM 3483 C CA . VAL A 1 437 ? 6.578 -7.176 -10.984 1 98 437 VAL A CA 1
ATOM 3484 C C . VAL A 1 437 ? 7.711 -7.566 -10.039 1 98 437 VAL A C 1
ATOM 3486 O O . VAL A 1 437 ? 8.195 -8.695 -10.078 1 98 437 VAL A O 1
ATOM 3489 N N . ALA A 1 438 ? 8.148 -6.66 -9.266 1 97.06 438 ALA A N 1
ATOM 3490 C CA . ALA A 1 438 ? 9.25 -6.895 -8.328 1 97.06 438 ALA A CA 1
ATOM 3491 C C . ALA A 1 438 ? 8.875 -7.965 -7.301 1 97.06 438 ALA A C 1
ATOM 3493 O O . ALA A 1 438 ? 7.699 -8.172 -7.012 1 97.06 438 ALA A O 1
ATOM 3494 N N . GLU A 1 439 ? 9.898 -8.625 -6.754 1 94.31 439 GLU A N 1
ATOM 3495 C CA . GLU A 1 439 ? 9.695 -9.672 -5.758 1 94.31 439 GLU A CA 1
ATOM 3496 C C . GLU A 1 439 ? 8.922 -9.148 -4.551 1 94.31 439 GLU A C 1
ATOM 3498 O O . GLU A 1 439 ? 8.039 -9.836 -4.027 1 94.31 439 GLU A O 1
ATOM 3503 N N . ASP A 1 440 ? 9.258 -7.93 -4.129 1 94.94 440 ASP A N 1
ATOM 3504 C CA . ASP A 1 440 ? 8.617 -7.352 -2.949 1 94.94 440 ASP A CA 1
ATOM 3505 C C . ASP A 1 440 ? 7.387 -6.539 -3.33 1 94.94 440 ASP A C 1
ATOM 3507 O O . ASP A 1 440 ? 6.809 -5.844 -2.49 1 94.94 440 ASP A O 1
ATOM 3511 N N . LEU A 1 441 ? 7.031 -6.449 -4.629 1 97.5 441 LEU A N 1
ATOM 3512 C CA . LEU A 1 441 ? 5.836 -5.824 -5.188 1 97.5 441 LEU A CA 1
ATOM 3513 C C . LEU A 1 441 ? 5.898 -4.309 -5.047 1 97.5 441 LEU A C 1
ATOM 3515 O O . LEU A 1 441 ? 4.867 -3.633 -5.09 1 97.5 441 LEU A O 1
ATOM 3519 N N . SER A 1 442 ? 7.078 -3.727 -4.855 1 97.06 442 SER A N 1
ATOM 3520 C CA . SER A 1 442 ? 7.211 -2.287 -4.664 1 97.06 442 SER A CA 1
ATOM 3521 C C . SER A 1 442 ? 6.766 -1.521 -5.906 1 97.06 442 SER A C 1
ATOM 3523 O O . SER A 1 442 ? 6.449 -0.331 -5.828 1 97.06 442 SER A O 1
ATOM 3525 N N . ASP A 1 443 ? 6.727 -2.148 -7.051 1 97.44 443 ASP A N 1
ATOM 3526 C CA . ASP A 1 443 ? 6.371 -1.486 -8.305 1 97.44 443 ASP A CA 1
ATOM 3527 C C . ASP A 1 443 ? 4.953 -1.861 -8.734 1 97.44 443 ASP A C 1
ATOM 3529 O O . ASP A 1 443 ? 4.531 -1.528 -9.844 1 97.44 443 ASP A O 1
ATOM 3533 N N . LEU A 1 444 ? 4.199 -2.584 -7.902 1 98.25 444 LEU A N 1
ATOM 3534 C CA . LEU A 1 444 ? 2.902 -3.129 -8.297 1 98.25 444 LEU A CA 1
ATOM 3535 C C . LEU A 1 444 ? 1.938 -2.012 -8.68 1 98.25 444 LEU A C 1
ATOM 3537 O O . LEU A 1 444 ? 1.297 -2.078 -9.734 1 98.25 444 LEU A O 1
ATOM 3541 N N . PRO A 1 445 ? 1.795 -0.869 -7.852 1 97.5 445 PRO A N 1
ATOM 3542 C CA . PRO A 1 445 ? 0.85 0.179 -8.25 1 97.5 445 PRO A CA 1
ATOM 3543 C C . PRO A 1 445 ? 1.178 0.79 -9.609 1 97.5 445 PRO A C 1
ATOM 3545 O O . PRO A 1 445 ? 0.28 1.004 -10.422 1 97.5 445 PRO A O 1
ATOM 3548 N N . ASP A 1 446 ? 2.477 1.015 -9.867 1 95.75 446 ASP A N 1
ATOM 3549 C CA . ASP A 1 446 ? 2.893 1.552 -11.164 1 95.75 446 ASP A CA 1
ATOM 3550 C C . ASP A 1 446 ? 2.584 0.568 -12.289 1 95.75 446 ASP A C 1
ATOM 3552 O O . ASP A 1 446 ? 2.176 0.975 -13.383 1 95.75 446 ASP A O 1
ATOM 3556 N N . ARG A 1 447 ? 2.822 -0.722 -12.016 1 97.19 447 ARG A N 1
ATOM 3557 C CA . ARG A 1 447 ? 2.57 -1.751 -13.023 1 97.19 447 ARG A CA 1
ATOM 3558 C C . ARG A 1 447 ? 1.084 -1.841 -13.352 1 97.19 447 ARG A C 1
ATOM 3560 O O . ARG A 1 447 ? 0.708 -1.979 -14.516 1 97.19 447 ARG A O 1
ATOM 3567 N N . ILE A 1 448 ? 0.215 -1.747 -12.32 1 97.38 448 ILE A N 1
ATOM 3568 C CA . ILE A 1 448 ? -1.229 -1.788 -12.531 1 97.38 448 ILE A CA 1
ATOM 3569 C C . ILE A 1 448 ? -1.661 -0.596 -13.383 1 97.38 448 ILE A C 1
ATOM 3571 O O . ILE A 1 448 ? -2.414 -0.754 -14.344 1 97.38 448 ILE A O 1
ATOM 3575 N N . ARG A 1 449 ? -1.174 0.574 -13.078 1 93.88 449 ARG A N 1
ATOM 3576 C CA . ARG A 1 449 ? -1.536 1.773 -13.828 1 93.88 449 ARG A CA 1
ATOM 3577 C C . ARG A 1 449 ? -1.102 1.661 -15.289 1 93.88 449 ARG A C 1
ATOM 3579 O O . ARG A 1 449 ? -1.864 1.998 -16.188 1 93.88 449 ARG A O 1
ATOM 3586 N N . SER A 1 450 ? 0.12 1.196 -15.453 1 94 450 SER A N 1
ATOM 3587 C CA . SER A 1 450 ? 0.627 1.018 -16.812 1 94 450 SER A CA 1
ATOM 3588 C C . SER A 1 450 ? -0.209 0.005 -17.594 1 94 450 SER A C 1
ATOM 3590 O O . SER A 1 450 ? -0.456 0.18 -18.781 1 94 450 SER A O 1
ATOM 3592 N N . ALA A 1 451 ? -0.621 -1.039 -16.906 1 95.62 451 ALA A N 1
ATOM 3593 C CA . ALA A 1 451 ? -1.428 -2.078 -17.531 1 95.62 451 ALA A CA 1
ATOM 3594 C C . ALA A 1 451 ? -2.795 -1.539 -17.953 1 95.62 451 ALA A C 1
ATOM 3596 O O . ALA A 1 451 ? -3.314 -1.885 -19.016 1 95.62 451 ALA A O 1
ATOM 3597 N N . GLU A 1 452 ? -3.385 -0.659 -17.125 1 91.62 452 GLU A N 1
ATOM 3598 C CA . GLU A 1 452 ? -4.695 -0.079 -17.406 1 91.62 452 GLU A CA 1
ATOM 3599 C C . GLU A 1 452 ? -4.664 0.77 -18.672 1 91.62 452 GLU A C 1
ATOM 3601 O O . GLU A 1 452 ? -5.684 0.923 -19.344 1 91.62 452 GLU A O 1
ATOM 3606 N N . GLU A 1 453 ? -3.527 1.219 -19.016 1 86.88 453 GLU A N 1
ATOM 3607 C CA . GLU A 1 453 ? -3.389 2.115 -20.156 1 86.88 453 GLU A CA 1
ATOM 3608 C C . GLU A 1 453 ? -2.836 1.378 -21.375 1 86.88 453 GLU A C 1
ATOM 3610 O O . GLU A 1 453 ? -2.744 1.948 -22.469 1 86.88 453 GLU A O 1
ATOM 3615 N N . ASP A 1 454 ? -2.473 0.106 -21.156 1 87.31 454 ASP A N 1
ATOM 3616 C CA . ASP A 1 454 ? -1.793 -0.654 -22.203 1 87.31 454 ASP A CA 1
ATOM 3617 C C . ASP A 1 454 ? -2.797 -1.34 -23.125 1 87.31 454 ASP A C 1
ATOM 3619 O O . ASP A 1 454 ? -3.484 -2.279 -22.719 1 87.31 454 ASP A O 1
ATOM 3623 N N . VAL A 1 455 ? -2.752 -1.104 -24.359 1 86.19 455 VAL A N 1
ATOM 3624 C CA . VAL A 1 455 ? -3.705 -1.612 -25.344 1 86.19 455 VAL A CA 1
ATOM 3625 C C . VAL A 1 455 ? -3.303 -3.021 -25.781 1 86.19 455 VAL A C 1
ATOM 3627 O O . VAL A 1 455 ? -4.094 -3.736 -26.391 1 86.19 455 VAL A O 1
ATOM 3630 N N . HIS A 1 456 ? -2.148 -3.518 -25.391 1 91.88 456 HIS A N 1
ATOM 3631 C CA . HIS A 1 456 ? -1.64 -4.805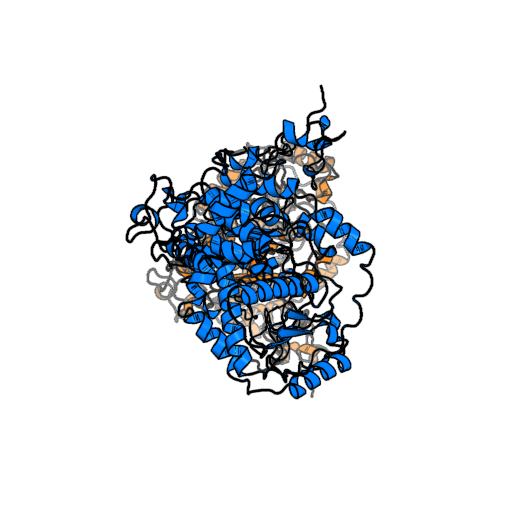 -25.844 1 91.88 456 HIS A CA 1
ATOM 3632 C C . HIS A 1 456 ? -1.844 -5.891 -24.797 1 91.88 456 HIS A C 1
ATOM 3634 O O . HIS A 1 456 ? -1.388 -7.023 -24.969 1 91.88 456 HIS A O 1
ATOM 3640 N N . LEU A 1 457 ? -2.529 -5.609 -23.781 1 94.88 457 LEU A N 1
ATOM 3641 C CA . LEU A 1 457 ? -2.646 -6.52 -22.641 1 94.88 457 LEU A CA 1
ATOM 3642 C C . LEU A 1 457 ? -3.334 -7.816 -23.047 1 94.88 457 LEU A C 1
ATOM 3644 O O . LEU A 1 457 ? -2.949 -8.898 -22.594 1 94.88 457 LEU A O 1
ATOM 3648 N N . HIS A 1 458 ? -4.332 -7.664 -23.891 1 95.19 458 HIS A N 1
ATOM 3649 C CA . HIS A 1 458 ? -5.066 -8.852 -24.328 1 95.19 458 HIS A CA 1
ATOM 3650 C C . HIS A 1 458 ? -4.156 -9.828 -25.062 1 95.19 458 HIS A C 1
ATOM 3652 O O . HIS A 1 458 ? -4.266 -11.039 -24.875 1 95.19 458 HIS A O 1
ATOM 3658 N N . GLU A 1 459 ? -3.283 -9.344 -25.812 1 95.88 459 GLU A N 1
ATOM 3659 C CA . GLU A 1 459 ? -2.354 -10.188 -26.562 1 95.88 459 GLU A CA 1
ATOM 3660 C C . GLU A 1 459 ? -1.426 -10.953 -25.625 1 95.88 459 GLU A C 1
ATOM 3662 O O . GLU A 1 459 ? -1.083 -12.109 -25.891 1 95.88 459 GLU A O 1
ATOM 3667 N N . ILE A 1 460 ? -0.988 -10.344 -24.578 1 97.31 460 ILE A N 1
ATOM 3668 C CA . ILE A 1 460 ? -0.144 -11.008 -23.578 1 97.31 460 ILE A CA 1
ATOM 3669 C C . ILE A 1 460 ? -0.894 -12.18 -22.969 1 97.31 460 ILE A C 1
ATOM 3671 O O . ILE A 1 460 ? -0.344 -13.281 -22.844 1 97.31 460 ILE A O 1
ATOM 3675 N N . ALA A 1 461 ? -2.17 -11.961 -22.641 1 97.12 461 ALA A N 1
ATOM 3676 C CA . ALA A 1 461 ? -3.018 -13 -22.062 1 97.12 461 ALA A CA 1
ATOM 3677 C C . ALA A 1 461 ? -3.182 -14.172 -23.031 1 97.12 461 ALA A C 1
ATOM 3679 O O . ALA A 1 461 ? -3.068 -15.336 -22.641 1 97.12 461 ALA A O 1
ATOM 3680 N N . LEU A 1 462 ? -3.393 -13.875 -24.297 1 95.5 462 LEU A N 1
ATOM 3681 C CA . LEU A 1 462 ? -3.602 -14.898 -25.312 1 95.5 462 LEU A CA 1
ATOM 3682 C C . LEU A 1 462 ? -2.324 -15.695 -25.547 1 95.5 462 LEU A C 1
ATOM 3684 O O . LEU A 1 462 ? -2.369 -16.922 -25.703 1 95.5 462 LEU A O 1
ATOM 3688 N N . ARG A 1 463 ? -1.204 -15.039 -25.562 1 96.62 463 ARG A N 1
ATOM 3689 C CA . ARG A 1 463 ? 0.07 -15.719 -25.766 1 96.62 463 ARG A CA 1
ATOM 3690 C C . ARG A 1 463 ? 0.381 -16.672 -24.625 1 96.62 463 ARG A C 1
ATOM 3692 O O . ARG A 1 463 ? 0.922 -17.75 -24.828 1 96.62 463 ARG A O 1
ATOM 3699 N N . ALA A 1 464 ? 0.065 -16.172 -23.438 1 97.31 464 ALA A N 1
ATOM 3700 C CA . ALA A 1 464 ? 0.268 -17.031 -22.281 1 97.31 464 ALA A CA 1
ATOM 3701 C C . ALA A 1 464 ? -0.603 -18.281 -22.359 1 97.31 464 ALA A C 1
ATOM 3703 O O . ALA A 1 464 ? -0.12 -19.391 -22.156 1 97.31 464 ALA A O 1
ATOM 3704 N N . ALA A 1 465 ? -1.847 -18.125 -22.703 1 95.94 465 ALA A N 1
ATOM 3705 C CA . ALA A 1 465 ? -2.775 -19.25 -22.797 1 95.94 465 ALA A CA 1
ATOM 3706 C C . ALA A 1 465 ? -2.379 -20.188 -23.938 1 95.94 465 ALA A C 1
ATOM 3708 O O . ALA A 1 465 ? -2.539 -21.406 -23.828 1 95.94 465 ALA A O 1
ATOM 3709 N N . HIS A 1 466 ? -1.917 -19.609 -24.969 1 95.25 466 HIS A N 1
ATOM 3710 C CA . HIS A 1 466 ? -1.443 -20.406 -26.094 1 95.25 466 HIS A CA 1
ATOM 3711 C C . HIS A 1 466 ? -0.257 -21.281 -25.703 1 95.25 466 HIS A C 1
ATOM 3713 O O . HIS A 1 466 ? -0.255 -22.484 -25.969 1 95.25 466 HIS A O 1
ATOM 3719 N N . LEU A 1 467 ? 0.693 -20.688 -25.062 1 96.06 467 LEU A N 1
ATOM 3720 C CA . LEU A 1 467 ? 1.854 -21.438 -24.578 1 96.06 467 LEU A CA 1
ATOM 3721 C C . LEU A 1 467 ? 1.438 -22.516 -23.594 1 96.06 467 LEU A C 1
ATOM 3723 O O . LEU A 1 467 ? 1.949 -23.641 -23.641 1 96.06 467 LEU A O 1
ATOM 3727 N N . ALA A 1 468 ? 0.552 -22.172 -22.719 1 95.5 468 ALA A N 1
ATOM 3728 C CA . ALA A 1 468 ? 0.077 -23.109 -21.703 1 95.5 468 ALA A CA 1
ATOM 3729 C C . ALA A 1 468 ? -0.597 -24.328 -22.344 1 95.5 468 ALA A C 1
ATOM 3731 O O . ALA A 1 468 ? -0.382 -25.453 -21.922 1 95.5 468 ALA A O 1
ATOM 3732 N N . SER A 1 469 ? -1.353 -24.094 -23.375 1 93.38 469 SER A N 1
ATOM 3733 C CA . SER A 1 469 ? -2.074 -25.172 -24.062 1 93.38 469 SER A CA 1
ATOM 3734 C C . SER A 1 469 ? -1.112 -26.156 -24.703 1 93.38 469 SER A C 1
ATOM 3736 O O . SER A 1 469 ? -1.38 -27.359 -24.75 1 93.38 469 SER A O 1
ATOM 3738 N N . PHE A 1 470 ? -0.01 -25.672 -25.078 1 89.88 470 PHE A N 1
ATOM 3739 C CA . PHE A 1 470 ? 0.965 -26.516 -25.75 1 89.88 470 PHE A CA 1
ATOM 3740 C C . PHE A 1 470 ? 1.913 -27.156 -24.75 1 89.88 470 PHE A C 1
ATOM 3742 O O . PHE A 1 470 ? 1.955 -28.391 -24.625 1 89.88 470 PHE A O 1
ATOM 3749 N N . ASP A 1 471 ? 2.498 -26.219 -23.953 1 90.62 471 ASP A N 1
ATOM 3750 C CA . ASP A 1 471 ? 3.717 -26.641 -23.266 1 90.62 471 ASP A CA 1
ATOM 3751 C C . ASP A 1 471 ? 3.467 -26.844 -21.781 1 90.62 471 ASP A C 1
ATOM 3753 O O . ASP A 1 471 ? 4.246 -27.531 -21.109 1 90.62 471 ASP A O 1
ATOM 3757 N N . LEU A 1 472 ? 2.422 -26.328 -21.281 1 88.12 472 LEU A N 1
ATOM 3758 C CA . LEU A 1 472 ? 2.24 -26.391 -19.828 1 88.12 472 LEU A CA 1
ATOM 3759 C C . LEU A 1 472 ? 0.985 -27.172 -19.469 1 88.12 472 LEU A C 1
ATOM 3761 O O . LEU A 1 472 ? 0.374 -26.938 -18.438 1 88.12 472 LEU A O 1
ATOM 3765 N N . SER A 1 473 ? 0.607 -28.016 -20.406 1 92.94 473 SER A N 1
ATOM 3766 C CA . SER A 1 473 ? -0.418 -29.031 -20.203 1 92.94 473 SER A CA 1
ATOM 3767 C C . SER A 1 473 ? 0.18 -30.312 -19.594 1 92.94 473 SER A C 1
ATOM 3769 O O . SER A 1 473 ? 1.4 -30.422 -19.469 1 92.94 473 SER A O 1
ATOM 3771 N N . LEU A 1 474 ? -0.707 -31.203 -19.203 1 95.06 474 LEU A N 1
ATOM 3772 C CA . LEU A 1 474 ? -0.236 -32.5 -18.75 1 95.06 474 LEU A CA 1
ATOM 3773 C C . LEU A 1 474 ? 0.708 -33.125 -19.766 1 95.06 474 LEU A C 1
ATOM 3775 O O . LEU A 1 474 ? 1.822 -33.531 -19.422 1 95.06 474 LEU A O 1
ATOM 3779 N N . GLU A 1 475 ? 0.305 -33.188 -21.016 1 95.94 475 GLU A N 1
ATOM 3780 C CA . GLU A 1 475 ? 1.088 -33.844 -22.062 1 95.94 475 GLU A CA 1
ATOM 3781 C C . GLU A 1 475 ? 2.352 -33.062 -22.391 1 95.94 475 GLU A C 1
ATOM 3783 O O . GLU A 1 475 ? 3.385 -33.656 -22.719 1 95.94 475 GLU A O 1
ATOM 3788 N N . GLY A 1 476 ? 2.234 -31.672 -22.266 1 95.94 476 GLY A N 1
ATOM 3789 C CA . GLY A 1 476 ? 3.441 -30.875 -22.391 1 95.94 476 GLY A CA 1
ATOM 3790 C C . GLY A 1 476 ? 4.441 -31.125 -21.281 1 95.94 476 GLY A C 1
ATOM 3791 O O . GLY A 1 476 ? 5.648 -31.203 -21.531 1 95.94 476 GLY A O 1
ATOM 3792 N N . SER A 1 477 ? 4.023 -31.297 -20.078 1 96.88 477 SER A N 1
ATOM 3793 C CA . SER A 1 477 ? 4.883 -31.594 -18.938 1 96.88 477 SER A CA 1
ATOM 3794 C C . SER A 1 477 ? 5.543 -32.969 -19.094 1 96.88 477 SER A C 1
ATOM 3796 O O . SER A 1 477 ? 6.719 -33.125 -18.766 1 96.88 477 SER A O 1
ATOM 3798 N N . LEU A 1 478 ? 4.75 -33.906 -19.578 1 97.5 478 LEU A N 1
ATOM 3799 C CA . LEU A 1 478 ? 5.277 -35.25 -19.812 1 97.5 478 LEU A CA 1
ATOM 3800 C C . LEU A 1 478 ? 6.336 -35.25 -20.922 1 97.5 478 LEU A C 1
ATOM 3802 O O . LEU A 1 478 ? 7.324 -35.969 -20.844 1 97.5 478 LEU A O 1
ATOM 3806 N N . LEU A 1 479 ? 6.066 -34.406 -21.922 1 97.5 479 LEU A N 1
ATOM 3807 C CA . LEU A 1 479 ? 7.051 -34.281 -22.984 1 97.5 479 LEU A CA 1
ATOM 3808 C C . LEU A 1 479 ? 8.375 -33.781 -22.438 1 97.5 479 LEU A C 1
ATOM 3810 O O . LEU A 1 479 ? 9.438 -34.312 -22.781 1 97.5 479 LEU A O 1
ATOM 3814 N N . TYR A 1 480 ? 8.344 -32.719 -21.609 1 97.81 480 TYR A N 1
ATOM 3815 C CA . TYR A 1 480 ? 9.555 -32.188 -20.984 1 97.81 480 TYR A CA 1
ATOM 3816 C C . TYR A 1 480 ? 10.266 -33.281 -20.188 1 97.81 480 TYR A C 1
ATOM 3818 O O . TYR A 1 480 ? 11.484 -33.438 -20.297 1 97.81 480 TYR A O 1
ATOM 3826 N N . LEU A 1 481 ? 9.469 -33.969 -19.359 1 97.88 481 LEU A N 1
ATOM 3827 C CA . LEU A 1 481 ? 10.039 -35.031 -18.547 1 97.88 481 LEU A CA 1
ATOM 3828 C C . LEU A 1 481 ? 10.719 -36.094 -19.406 1 97.88 481 LEU A C 1
ATOM 3830 O O . LEU A 1 481 ? 11.812 -36.562 -19.078 1 97.88 481 LEU A O 1
ATOM 3834 N N . HIS A 1 482 ? 10.125 -36.5 -20.531 1 97.44 482 HIS A N 1
ATOM 3835 C CA . HIS A 1 482 ? 10.711 -37.469 -21.438 1 97.44 482 HIS A CA 1
ATOM 3836 C C . HIS A 1 482 ? 12.078 -37 -21.938 1 97.44 482 HIS A C 1
ATOM 3838 O O . HIS A 1 482 ? 13.055 -37.75 -21.844 1 97.44 482 HIS A O 1
ATOM 3844 N N . HIS A 1 483 ? 12.086 -35.812 -22.438 1 96.81 483 HIS A N 1
ATOM 3845 C CA . HIS A 1 483 ? 13.336 -35.281 -22.984 1 96.81 483 HIS A CA 1
ATOM 3846 C C . HIS A 1 483 ? 14.391 -35.125 -21.891 1 96.81 483 HIS A C 1
ATOM 3848 O O . HIS A 1 483 ? 15.586 -35.344 -22.141 1 96.81 483 HIS A O 1
ATOM 3854 N N . LEU A 1 484 ? 13.961 -34.75 -20.734 1 96.94 484 LEU A N 1
ATOM 3855 C CA . LEU A 1 484 ? 14.859 -34.656 -19.594 1 96.94 484 LEU A CA 1
ATOM 3856 C C . LEU A 1 484 ? 15.477 -36 -19.266 1 96.94 484 LEU A C 1
ATOM 3858 O O . LEU A 1 484 ? 16.688 -36.125 -19.062 1 96.94 484 LEU A O 1
ATOM 3862 N N . LEU A 1 485 ? 14.648 -37.062 -19.219 1 95.88 485 LEU A N 1
ATOM 3863 C CA . LEU A 1 485 ? 15.102 -38.406 -18.875 1 95.88 485 LEU A CA 1
ATOM 3864 C C . LEU A 1 485 ? 16.062 -38.969 -19.938 1 95.88 485 LEU A C 1
ATOM 3866 O O . LEU A 1 485 ? 17.062 -39.594 -19.594 1 95.88 485 LEU A O 1
ATOM 3870 N N . VAL A 1 486 ? 15.766 -38.719 -21.156 1 94.31 486 VAL A N 1
ATOM 3871 C CA . VAL A 1 486 ? 16.641 -39.125 -22.234 1 94.31 486 VAL A CA 1
ATOM 3872 C C . VAL A 1 486 ? 18 -38.438 -22.109 1 94.31 486 VAL A C 1
ATOM 3874 O O . VAL A 1 486 ? 19.047 -39.094 -22.203 1 94.31 486 VAL A O 1
ATOM 3877 N N . ALA A 1 487 ? 17.953 -37.156 -21.844 1 93.81 487 ALA A N 1
ATOM 3878 C CA . ALA A 1 487 ? 19.203 -36.406 -21.688 1 93.81 487 ALA A CA 1
ATOM 3879 C C . ALA A 1 487 ? 19.969 -36.906 -20.453 1 93.81 487 ALA A C 1
ATOM 3881 O O . ALA A 1 487 ? 21.203 -37 -20.469 1 93.81 487 ALA A O 1
ATOM 3882 N N . LEU A 1 488 ? 19.25 -37.125 -19.391 1 93.56 488 LEU A N 1
ATOM 3883 C CA . LEU A 1 488 ? 19.844 -37.594 -18.141 1 93.56 488 LEU A CA 1
ATOM 3884 C C . LEU A 1 488 ? 20.562 -38.906 -18.328 1 93.56 488 LEU A C 1
ATOM 3886 O O . LEU A 1 488 ? 21.578 -39.188 -17.672 1 93.56 488 LEU A O 1
ATOM 3890 N N . SER A 1 489 ? 20.062 -39.812 -19.172 1 90.88 489 SER A N 1
ATOM 3891 C CA . SER A 1 489 ? 20.625 -41.125 -19.406 1 90.88 489 SER A CA 1
ATOM 3892 C C . SER A 1 489 ? 22.031 -41.062 -19.984 1 90.88 489 SER A C 1
ATOM 3894 O O . SER A 1 489 ? 22.797 -42 -19.906 1 90.88 489 SER A O 1
ATOM 3896 N N . GLN A 1 490 ? 22.328 -39.906 -20.547 1 86.69 490 GLN A N 1
ATOM 3897 C CA . GLN A 1 490 ? 23.656 -39.719 -21.109 1 86.69 490 GLN A CA 1
ATOM 3898 C C . GLN A 1 490 ? 24.672 -39.344 -20.031 1 86.69 490 GLN A C 1
ATOM 3900 O O . GLN A 1 490 ? 25.875 -39.469 -20.25 1 86.69 490 GLN A O 1
ATOM 3905 N N . VAL A 1 491 ? 24.234 -38.938 -18.938 1 85.06 491 VAL A N 1
ATOM 3906 C CA . VAL A 1 491 ? 25.094 -38.562 -17.828 1 85.06 491 VAL A CA 1
ATOM 3907 C C . VAL A 1 491 ? 25.156 -39.688 -16.812 1 85.06 491 VAL A C 1
ATOM 3909 O O . VAL A 1 491 ? 26.203 -39.906 -16.188 1 85.06 491 VAL A O 1
ATOM 3912 N N . SER A 1 492 ? 24.125 -40.344 -16.422 1 72.94 492 SER A N 1
ATOM 3913 C CA . SER A 1 492 ? 24.047 -41.406 -15.422 1 72.94 492 SER A CA 1
ATOM 3914 C C . SER A 1 492 ? 23.922 -42.781 -16.078 1 72.94 492 SER A C 1
ATOM 3916 O O . SER A 1 492 ? 23.031 -43 -16.875 1 72.94 492 SER A O 1
ATOM 3918 N N . PRO A 1 493 ? 25.125 -43.625 -15.922 1 60.56 493 PRO A N 1
ATOM 3919 C CA . PRO A 1 493 ? 25.125 -44.906 -16.594 1 60.56 493 PRO A CA 1
ATOM 3920 C C . PRO A 1 493 ? 24.125 -45.906 -15.961 1 60.56 493 PRO A C 1
ATOM 3922 O O . PRO A 1 493 ? 23.703 -45.719 -14.82 1 60.56 493 PRO A O 1
ATOM 3925 N N . THR A 1 494 ? 23.5 -46.844 -16.812 1 57.56 494 THR A N 1
ATOM 3926 C CA . THR A 1 494 ? 22.609 -47.938 -16.438 1 57.56 494 THR A CA 1
ATOM 3927 C C . THR A 1 494 ? 23.359 -49 -15.625 1 57.56 494 THR A C 1
ATOM 3929 O O . THR A 1 494 ? 24.438 -49.438 -16.016 1 57.56 494 THR A O 1
ATOM 3932 N N . SER A 1 495 ? 23.453 -48.938 -14.305 1 49.41 495 SER A N 1
ATOM 3933 C CA . SER A 1 495 ? 23.953 -50.188 -13.711 1 49.41 495 SER A CA 1
ATOM 3934 C C . SER A 1 495 ? 23.031 -51.375 -14.023 1 49.41 495 SER A C 1
ATOM 3936 O O . SER A 1 495 ? 21.828 -51.312 -13.734 1 49.41 495 SER A O 1
ATOM 3938 N N . ALA A 1 496 ? 23.281 -52.125 -15.039 1 44.66 496 ALA A N 1
ATOM 3939 C CA . ALA A 1 496 ? 22.578 -53.375 -15.234 1 44.66 496 ALA A CA 1
ATOM 3940 C C . ALA A 1 496 ? 22.641 -54.219 -13.969 1 44.66 496 ALA A C 1
ATOM 3942 O O . ALA A 1 496 ? 23.547 -55.062 -13.82 1 44.66 496 ALA A O 1
ATOM 3943 N N . ALA A 1 497 ? 22.812 -53.875 -12.703 1 42.31 497 ALA A N 1
ATOM 3944 C CA . ALA A 1 497 ? 22.891 -55 -11.773 1 42.31 497 ALA A CA 1
ATOM 3945 C C . ALA A 1 497 ? 21.594 -55.781 -11.773 1 42.31 497 ALA A C 1
ATOM 3947 O O . ALA A 1 497 ? 20.516 -55.219 -11.93 1 42.31 497 ALA A O 1
ATOM 3948 N N . PRO A 1 498 ? 21.719 -57.219 -11.672 1 37.44 498 PRO A N 1
ATOM 3949 C CA . PRO A 1 498 ? 20.594 -58.125 -11.641 1 37.44 498 PRO A CA 1
ATOM 3950 C C . PRO A 1 498 ? 19.625 -57.844 -10.5 1 37.44 498 PRO A C 1
ATOM 3952 O O . PRO A 1 498 ? 20.016 -57.312 -9.461 1 37.44 498 PRO A O 1
ATOM 3955 N N . ALA A 1 499 ? 18.328 -57.812 -10.727 1 36.84 499 ALA A N 1
ATOM 3956 C CA . ALA A 1 499 ? 17.219 -57.656 -9.789 1 36.84 499 ALA A CA 1
ATOM 3957 C C . ALA A 1 499 ? 17.453 -58.469 -8.523 1 36.84 499 ALA A C 1
ATOM 3959 O O . ALA A 1 499 ? 17.781 -59.656 -8.594 1 36.84 499 ALA A O 1
ATOM 3960 N N . PRO A 1 500 ? 17.922 -58.031 -7.375 1 34.56 500 PRO A N 1
ATOM 3961 C CA . PRO A 1 500 ? 17.875 -59 -6.27 1 34.56 500 PRO A CA 1
ATOM 3962 C C . PRO A 1 500 ? 16.625 -59.875 -6.297 1 34.56 500 PRO A C 1
ATOM 3964 O O . PRO A 1 500 ? 15.602 -59.469 -6.863 1 34.56 500 PRO A O 1
ATOM 3967 N N . GLU A 1 501 ? 16.734 -61.25 -5.898 1 31.92 501 GLU A N 1
ATOM 3968 C CA . GLU A 1 501 ? 15.672 -62.25 -5.844 1 31.92 501 GLU A CA 1
ATOM 3969 C C . GLU A 1 501 ? 14.414 -61.656 -5.211 1 31.92 501 GLU A C 1
ATOM 3971 O O . GLU A 1 501 ? 14.484 -60.906 -4.25 1 31.92 501 GLU A O 1
ATOM 3976 N N . ARG A 1 502 ? 13.266 -61.969 -5.672 1 35.47 502 ARG A N 1
ATOM 3977 C CA . ARG A 1 502 ? 11.852 -61.719 -5.402 1 35.47 502 ARG A CA 1
ATOM 3978 C C . ARG A 1 502 ? 11.539 -61.875 -3.918 1 35.47 502 ARG A C 1
ATOM 3980 O O . ARG A 1 502 ? 11.523 -63 -3.398 1 35.47 502 ARG A O 1
ATOM 3987 N N . ALA A 1 503 ? 12 -61.125 -2.965 1 34.56 503 ALA A N 1
ATOM 3988 C CA . ALA A 1 503 ? 11.266 -61.531 -1.762 1 34.56 503 ALA A CA 1
ATOM 3989 C C . ALA A 1 503 ? 9.758 -61.469 -1.984 1 34.56 503 ALA A C 1
ATOM 3991 O O . ALA A 1 503 ? 9.281 -60.625 -2.75 1 34.56 503 ALA A O 1
ATOM 3992 N N . ALA A 1 504 ? 8.945 -62.531 -1.593 1 31.33 504 ALA A N 1
ATOM 3993 C CA . ALA A 1 504 ? 7.496 -62.625 -1.703 1 31.33 504 ALA A CA 1
ATOM 3994 C C . ALA A 1 504 ? 6.812 -61.344 -1.235 1 31.33 504 ALA A C 1
ATOM 3996 O O . ALA A 1 504 ? 7.227 -60.75 -0.246 1 31.33 504 ALA A O 1
ATOM 3997 N N . PRO A 1 505 ? 6.16 -60.719 -2.125 1 31.52 505 PRO A N 1
ATOM 3998 C CA . PRO A 1 505 ? 5.469 -59.5 -1.743 1 31.52 505 PRO A CA 1
ATOM 3999 C C . PRO A 1 505 ? 4.871 -59.562 -0.341 1 31.52 505 PRO A C 1
ATOM 4001 O O . PRO A 1 505 ? 4.41 -60.625 0.088 1 31.52 505 PRO A O 1
ATOM 4004 N N . PRO A 1 506 ? 5.391 -58.875 0.601 1 33.34 506 PRO A N 1
ATOM 4005 C CA . PRO A 1 506 ? 4.656 -59.094 1.849 1 33.34 506 PRO A CA 1
ATOM 4006 C C . PRO A 1 506 ? 3.143 -59.125 1.646 1 33.34 506 PRO A C 1
ATOM 4008 O O . PRO A 1 506 ? 2.637 -58.594 0.651 1 33.34 506 PRO A O 1
ATOM 4011 N N . ALA A 1 507 ? 2.322 -59.969 2.352 1 31.67 507 ALA A N 1
ATOM 4012 C CA . ALA A 1 507 ? 0.873 -60.156 2.314 1 31.67 507 ALA A CA 1
ATOM 4013 C C . ALA A 1 507 ? 0.151 -58.812 2.287 1 31.67 507 ALA A C 1
ATOM 4015 O O . ALA A 1 507 ? 0.629 -57.844 2.863 1 31.67 507 ALA A O 1
ATOM 4016 N N . PRO A 1 508 ? -0.672 -58.562 1.259 1 31.56 508 PRO A N 1
ATOM 4017 C CA . PRO A 1 508 ? -1.467 -57.344 1.189 1 31.56 508 PRO A CA 1
ATOM 4018 C C . PRO A 1 508 ? -1.882 -56.812 2.566 1 31.56 508 PRO A C 1
ATOM 4020 O O . PRO A 1 508 ? -2.369 -57.594 3.396 1 31.56 508 PRO A O 1
ATOM 4023 N N . SER A 1 509 ? -1.15 -55.969 3.1 1 31.98 509 SER A N 1
ATOM 4024 C CA . SER A 1 509 ? -1.669 -55.5 4.379 1 31.98 509 SER A CA 1
ATOM 4025 C C . SER A 1 509 ? -3.15 -55.156 4.277 1 31.98 509 SER A C 1
ATOM 4027 O O . SER A 1 509 ? -3.676 -54.969 3.18 1 31.98 509 SER A O 1
ATOM 4029 N N . ALA A 1 510 ? -3.977 -55.25 5.355 1 33.81 510 ALA A N 1
ATOM 4030 C CA . ALA A 1 510 ? -5.406 -55 5.488 1 33.81 510 ALA A CA 1
ATOM 4031 C C . ALA A 1 510 ? -5.777 -53.656 4.844 1 33.81 510 ALA A C 1
ATOM 4033 O O . ALA A 1 510 ? -6.93 -53.438 4.465 1 33.81 510 ALA A O 1
ATOM 4034 N N . ARG A 1 511 ? -4.895 -52.75 4.812 1 33.22 511 ARG A N 1
ATOM 4035 C CA . ARG A 1 511 ? -5.215 -51.406 4.328 1 33.22 511 ARG A CA 1
ATOM 4036 C C . ARG A 1 511 ? -5.387 -51.406 2.814 1 33.22 511 ARG A C 1
ATOM 4038 O O . ARG A 1 511 ? -6.125 -50.594 2.273 1 33.22 511 ARG A O 1
ATOM 4045 N N . TRP A 1 512 ? -4.684 -52.219 2.049 1 31.72 512 TRP A N 1
ATOM 4046 C CA . TRP A 1 512 ? -4.781 -52.312 0.599 1 31.72 512 TRP A CA 1
ATOM 4047 C C . TRP A 1 512 ? -6.148 -52.875 0.189 1 31.72 512 TRP A C 1
ATOM 4049 O O . TRP A 1 512 ? -6.754 -52.375 -0.771 1 31.72 512 TRP A O 1
ATOM 4059 N N . GLU A 1 513 ? -6.645 -53.938 0.886 1 32.47 513 GLU A N 1
ATOM 4060 C CA . GLU A 1 513 ? -7.984 -54.469 0.654 1 32.47 513 GLU A CA 1
ATOM 4061 C C . GLU A 1 513 ? -9.039 -53.375 0.793 1 32.47 513 GLU A C 1
ATOM 4063 O O . GLU A 1 513 ? -10.016 -53.344 0.034 1 32.47 513 GLU A O 1
ATOM 4068 N N . ARG A 1 514 ? -8.82 -52.375 1.649 1 33.97 514 ARG A N 1
ATOM 4069 C CA . ARG A 1 514 ? -9.797 -51.312 1.825 1 33.97 514 ARG A CA 1
ATOM 4070 C C . ARG A 1 514 ? -9.773 -50.344 0.642 1 33.97 514 ARG A C 1
ATOM 4072 O O . ARG A 1 514 ? -10.828 -49.906 0.186 1 33.97 514 ARG A O 1
ATOM 4079 N N . GLN A 1 515 ? -8.648 -50.031 0.071 1 32.91 515 GLN A N 1
ATOM 4080 C CA . GLN A 1 515 ? -8.562 -49.125 -1.061 1 32.91 515 GLN A CA 1
ATOM 4081 C C . GLN A 1 515 ? -9.055 -49.781 -2.344 1 32.91 515 GLN A C 1
ATOM 4083 O O . GLN A 1 515 ? -9.719 -49.125 -3.164 1 32.91 515 GLN A O 1
ATOM 4088 N N . ARG A 1 516 ? -8.688 -51.062 -2.727 1 34.31 516 ARG A N 1
ATOM 4089 C CA . ARG A 1 516 ? -9.211 -51.812 -3.854 1 34.31 516 ARG A CA 1
ATOM 4090 C C . ARG A 1 516 ? -10.727 -51.938 -3.771 1 34.31 516 ARG A C 1
ATOM 4092 O O . ARG A 1 516 ? -11.422 -51.844 -4.785 1 34.31 516 ARG A O 1
ATOM 4099 N N . GLN A 1 517 ? -11.203 -52.312 -2.578 1 33.78 517 GLN A N 1
ATOM 4100 C CA . GLN A 1 517 ? -12.648 -52.375 -2.385 1 33.78 517 GLN A CA 1
ATOM 4101 C C . GLN A 1 517 ? -13.305 -51.031 -2.67 1 33.78 517 GLN A C 1
ATOM 4103 O O . GLN A 1 517 ? -14.43 -51 -3.178 1 33.78 517 GLN A O 1
ATOM 4108 N N . GLN A 1 518 ? -12.617 -49.906 -2.52 1 35.25 518 GLN A N 1
ATOM 4109 C CA . GLN A 1 518 ? -13.086 -48.562 -2.826 1 35.25 518 GLN A CA 1
ATOM 4110 C C . GLN A 1 518 ? -13.008 -48.281 -4.324 1 35.25 518 GLN A C 1
ATOM 4112 O O . GLN A 1 518 ? -13.875 -47.625 -4.883 1 35.25 518 GLN A O 1
ATOM 4117 N N . GLN A 1 519 ? -12 -48.688 -5.078 1 35.84 519 GLN A N 1
ATOM 4118 C CA . GLN A 1 519 ? -11.812 -48.5 -6.516 1 35.84 519 GLN A CA 1
ATOM 4119 C C . GLN A 1 519 ? -12.805 -49.375 -7.305 1 35.84 519 GLN A C 1
ATOM 4121 O O . GLN A 1 519 ? -13.031 -49.125 -8.492 1 35.84 519 GLN A O 1
ATOM 4126 N N . MET A 1 520 ? -13.047 -50.656 -6.945 1 34.47 520 MET A N 1
ATOM 4127 C CA . MET A 1 520 ? -13.859 -51.625 -7.68 1 34.47 520 MET A CA 1
ATOM 4128 C C . MET A 1 520 ? -15.258 -51.062 -7.941 1 34.47 520 MET A C 1
ATOM 4130 O O . MET A 1 520 ? -16.078 -51.719 -8.562 1 34.47 520 MET A O 1
ATOM 4134 N N . ASN A 1 521 ? -15.68 -50.094 -7.172 1 36.97 521 ASN A N 1
ATOM 4135 C CA . ASN A 1 521 ? -17.047 -49.906 -7.648 1 36.97 521 ASN A CA 1
ATOM 4136 C C . ASN A 1 521 ? -17.062 -49.219 -9.016 1 36.97 521 ASN A C 1
ATOM 4138 O O . ASN A 1 521 ? -16.906 -48 -9.117 1 36.97 521 ASN A O 1
ATOM 4142 N N . ALA A 1 522 ? -16.781 -49.844 -10.117 1 38.22 522 ALA A N 1
ATOM 4143 C CA . ALA A 1 522 ? -16.719 -49.688 -11.57 1 38.22 522 ALA A CA 1
ATOM 4144 C C . ALA A 1 522 ? -17.859 -48.812 -12.078 1 38.22 522 ALA A C 1
ATOM 4146 O O . ALA A 1 522 ? -17.672 -48 -12.977 1 38.22 522 ALA A O 1
ATOM 4147 N N . ARG A 1 523 ? -19.016 -49 -11.586 1 40.06 523 ARG A N 1
ATOM 4148 C CA . ARG A 1 523 ? -20.234 -48.344 -12.07 1 40.06 523 ARG A CA 1
ATOM 4149 C C . ARG A 1 523 ? -20.188 -46.844 -11.805 1 40.06 523 ARG A C 1
ATOM 4151 O O . ARG A 1 523 ? -20.609 -46.062 -12.648 1 40.06 523 ARG A O 1
ATOM 4158 N N . GLN A 1 524 ? -19.531 -46.469 -10.742 1 40.69 524 GLN A N 1
ATOM 4159 C CA . GLN A 1 524 ? -19.5 -45.062 -10.312 1 40.69 524 GLN A CA 1
ATOM 4160 C C . GLN A 1 524 ? -18.531 -44.25 -11.164 1 40.69 524 GLN A C 1
ATOM 4162 O O . GLN A 1 524 ? -18.844 -43.125 -11.555 1 40.69 524 GLN A O 1
ATOM 4167 N N . TYR A 1 525 ? -17.578 -44.812 -11.656 1 41.56 525 TYR A N 1
ATOM 4168 C CA . TYR A 1 525 ? -16.609 -44.156 -12.539 1 41.56 525 TYR A CA 1
ATOM 4169 C C . TYR A 1 525 ? -17.188 -43.938 -13.93 1 41.56 525 TYR A C 1
ATOM 4171 O O . TYR A 1 525 ? -17.047 -42.875 -14.516 1 41.56 525 TYR A O 1
ATOM 4179 N N . LEU A 1 526 ? -17.969 -44.812 -14.469 1 41.06 526 LEU A N 1
ATOM 4180 C CA . LEU A 1 526 ? -18.5 -44.75 -15.82 1 41.06 526 LEU A CA 1
ATOM 4181 C C . LEU A 1 526 ? -19.578 -43.656 -15.93 1 41.06 526 LEU A C 1
ATOM 4183 O O . LEU A 1 526 ? -19.594 -42.906 -16.891 1 41.06 526 LEU A O 1
ATOM 4187 N N . ALA A 1 527 ? -20.328 -43.438 -15.016 1 43.97 527 ALA A N 1
ATOM 4188 C CA . ALA A 1 527 ? -21.391 -42.406 -14.977 1 43.97 527 ALA A CA 1
ATOM 4189 C C . ALA A 1 527 ? -20.797 -41 -14.969 1 43.97 527 ALA A C 1
ATOM 4191 O O . ALA A 1 527 ? -21.25 -40.125 -15.703 1 43.97 527 ALA A O 1
ATOM 4192 N N . HIS A 1 528 ? -19.719 -40.844 -14.383 1 44.34 528 HIS A N 1
ATOM 4193 C CA . HIS A 1 528 ? -19.031 -39.562 -14.273 1 44.34 528 HIS A CA 1
ATOM 4194 C C . HIS A 1 528 ? -18.422 -39.156 -15.609 1 44.34 528 HIS A C 1
ATOM 4196 O O . HIS A 1 528 ? -18.531 -38 -16.016 1 44.34 528 HIS A O 1
ATOM 4202 N N . ALA A 1 529 ? -17.906 -40 -16.422 1 41.56 529 ALA A N 1
ATOM 4203 C CA . ALA A 1 529 ? -17.312 -39.75 -17.734 1 41.56 529 ALA A CA 1
ATOM 4204 C C . ALA A 1 529 ? -18.359 -39.375 -18.766 1 41.56 529 ALA A C 1
ATOM 4206 O O . ALA A 1 529 ? -18.172 -38.438 -19.547 1 41.56 529 ALA A O 1
ATOM 4207 N N . LEU A 1 530 ? -19.516 -39.875 -18.734 1 43.81 530 LEU A N 1
ATOM 4208 C CA . LEU A 1 530 ? -20.531 -39.625 -19.75 1 43.81 530 LEU A CA 1
ATOM 4209 C C . LEU A 1 530 ? -21.219 -38.281 -19.516 1 43.81 530 LEU A C 1
ATOM 4211 O O . LEU A 1 530 ? -21.531 -37.562 -20.469 1 43.81 530 LEU A O 1
ATOM 4215 N N . GLU A 1 531 ? -21.375 -37.75 -18.406 1 45.19 531 GLU A N 1
ATOM 4216 C CA . GLU A 1 531 ? -21.938 -36.438 -18.062 1 45.19 531 GLU A CA 1
ATOM 4217 C C . GLU A 1 531 ? -21.031 -35.312 -18.562 1 45.19 531 GLU A C 1
ATOM 4219 O O . GLU A 1 531 ? -21.516 -34.312 -19.094 1 45.19 531 GLU A O 1
ATOM 4224 N N . MET A 1 532 ? -19.797 -35.5 -18.5 1 42.5 532 MET A N 1
ATOM 4225 C CA . MET A 1 532 ? -18.844 -34.531 -19.031 1 42.5 532 MET A CA 1
ATOM 4226 C C . MET A 1 532 ? -19.047 -34.344 -20.531 1 42.5 532 MET A C 1
ATOM 4228 O O . MET A 1 532 ? -18.875 -33.25 -21.062 1 42.5 532 MET A O 1
ATOM 4232 N N . LEU A 1 533 ? -19.469 -35.375 -21.25 1 41.34 533 LEU A N 1
ATOM 4233 C CA . LEU A 1 533 ? -19.625 -35.25 -22.688 1 41.34 533 LEU A CA 1
ATOM 4234 C C . LEU A 1 533 ? -20.938 -34.594 -23.047 1 41.34 533 LEU A C 1
ATOM 4236 O O . LEU A 1 533 ? -21.062 -33.938 -24.094 1 41.34 533 LEU A O 1
ATOM 4240 N N . SER A 1 534 ? -21.969 -34.625 -22.359 1 35.34 534 SER A N 1
ATOM 4241 C CA . SER A 1 534 ? -23.281 -34.125 -22.75 1 35.34 534 SER A CA 1
ATOM 4242 C C . SER A 1 534 ? -23.484 -32.688 -22.266 1 35.34 534 SER A C 1
ATOM 4244 O O . SER A 1 534 ? -24.516 -32.094 -22.547 1 35.34 534 SER A O 1
ATOM 4246 N N . SER A 1 535 ? -22.859 -32.312 -21.438 1 34.5 535 SER A N 1
ATOM 4247 C CA . SER A 1 535 ? -23.328 -31.125 -20.75 1 34.5 535 SER A CA 1
ATOM 4248 C C . SER A 1 535 ? -23.25 -29.906 -21.656 1 34.5 535 SER A C 1
ATOM 4250 O O . SER A 1 535 ? -22.156 -29.516 -22.109 1 34.5 535 SER A O 1
ATOM 4252 N N . LYS A 1 536 ? -24.25 -29.719 -22.531 1 34.47 536 LYS A N 1
ATOM 4253 C CA . LYS A 1 536 ? -24.5 -28.422 -23.156 1 34.47 536 LYS A CA 1
ATOM 4254 C C . LYS A 1 536 ? -24.516 -27.312 -22.109 1 34.47 536 LYS A C 1
ATOM 4256 O O . LYS A 1 536 ? -24.703 -26.141 -22.453 1 34.47 536 LYS A O 1
ATOM 4261 N N . GLU A 1 537 ? -25.125 -27.484 -21.016 1 28.8 537 GLU A N 1
ATOM 4262 C CA . GLU A 1 537 ? -25.906 -26.453 -20.328 1 28.8 537 GLU A CA 1
ATOM 4263 C C . GLU A 1 537 ? -25.047 -25.234 -20.016 1 28.8 537 GLU A C 1
ATOM 4265 O O . GLU A 1 537 ? -23.844 -25.344 -19.797 1 28.8 537 GLU A O 1
ATOM 4270 N N . ALA A 1 538 ? -25.891 -24 -20.047 1 25.98 538 ALA A N 1
ATOM 4271 C CA . ALA A 1 538 ? -26.141 -22.578 -19.797 1 25.98 538 ALA A CA 1
ATOM 4272 C C . ALA A 1 538 ? -25.766 -22.203 -18.359 1 25.98 538 ALA A C 1
ATOM 4274 O O . ALA A 1 538 ? -26.266 -22.812 -17.406 1 25.98 538 ALA A O 1
ATOM 4275 N N . LEU A 1 539 ? -24.75 -21.5 -18.109 1 25.39 539 LEU A N 1
ATOM 4276 C CA . LEU A 1 539 ? -24.234 -20.812 -16.938 1 25.39 539 LEU A CA 1
ATOM 4277 C C . LEU A 1 539 ? -25.188 -19.703 -16.5 1 25.39 539 LEU A C 1
ATOM 4279 O O . LEU A 1 539 ? -25.188 -18.609 -17.078 1 25.39 539 LEU A O 1
ATOM 4283 N N . VAL A 1 540 ? -26.516 -19.828 -16.328 1 23.94 540 VAL A N 1
ATOM 4284 C CA . VAL A 1 540 ? -27.234 -18.656 -15.812 1 23.94 540 VAL A CA 1
ATOM 4285 C C . VAL A 1 540 ? -26.641 -18.234 -14.469 1 23.94 540 VAL A C 1
ATOM 4287 O O . VAL A 1 540 ? -26.281 -19.078 -13.648 1 23.94 540 VAL A O 1
ATOM 4290 N N . PRO A 1 541 ? -26.656 -16.812 -14.203 1 22.06 541 PRO A N 1
ATOM 4291 C CA . PRO A 1 541 ? -26.031 -15.883 -13.258 1 22.06 541 PRO A CA 1
ATOM 4292 C C . PRO A 1 541 ? -26.641 -15.961 -11.859 1 22.06 541 PRO A C 1
ATOM 4294 O O . PRO A 1 541 ? -27.859 -15.891 -11.711 1 22.06 541 PRO A O 1
ATOM 4297 N N . GLU A 1 542 ? -26.297 -16.672 -10.891 1 25.12 542 GLU A N 1
ATOM 4298 C CA . GLU A 1 542 ? -26.875 -16.562 -9.555 1 25.12 542 GLU A CA 1
ATOM 4299 C C . GLU A 1 542 ? -26.703 -15.148 -9 1 25.12 542 GLU A C 1
ATOM 4301 O O . GLU A 1 542 ? -25.625 -14.547 -9.133 1 25.12 542 GLU A O 1
ATOM 4306 N N . ALA A 1 543 ? -27.812 -14.352 -8.695 1 27.27 543 ALA A N 1
ATOM 4307 C CA . ALA A 1 543 ? -27.953 -13.078 -8 1 27.27 543 ALA A CA 1
ATOM 4308 C C . ALA A 1 543 ? -27.219 -13.102 -6.668 1 27.27 543 ALA A C 1
ATOM 4310 O O . ALA A 1 543 ? -27.109 -14.148 -6.023 1 27.27 543 ALA A O 1
ATOM 4311 N N . PRO A 1 544 ? -26.578 -11.945 -6.27 1 23.3 544 PRO A N 1
ATOM 4312 C CA . PRO A 1 544 ? -25.859 -11.719 -5.008 1 23.3 544 PRO A CA 1
ATOM 4313 C C . PRO A 1 544 ? -26.781 -11.836 -3.791 1 23.3 544 PRO A C 1
ATOM 4315 O O . PRO A 1 544 ? -27.922 -11.383 -3.832 1 23.3 544 PRO A O 1
ATOM 4318 N N . ILE A 1 545 ? -26.688 -12.883 -2.727 1 24.5 545 ILE A N 1
ATOM 4319 C CA . ILE A 1 545 ? -27.219 -12.828 -1.369 1 24.5 545 ILE A CA 1
ATOM 4320 C C . ILE A 1 545 ? -27.031 -11.422 -0.798 1 24.5 545 ILE A C 1
ATOM 4322 O O . ILE A 1 545 ? -25.906 -10.906 -0.776 1 24.5 545 ILE A O 1
ATOM 4326 N N . GLN A 1 546 ? -27.922 -10.359 -0.527 1 26.66 546 GLN A N 1
ATOM 4327 C CA . GLN A 1 546 ? -28.25 -9.594 0.669 1 26.66 546 GLN A CA 1
ATOM 4328 C C . GLN A 1 546 ? -28.062 -10.43 1.93 1 26.66 546 GLN A C 1
ATOM 4330 O O . GLN A 1 546 ? -28.047 -11.664 1.866 1 26.66 546 GLN A O 1
ATOM 4335 N N . ALA A 1 547 ? -28.141 -10.125 3.549 1 30.47 547 ALA A N 1
ATOM 4336 C CA . ALA A 1 547 ? -27.906 -11.203 4.508 1 30.47 547 ALA A CA 1
ATOM 4337 C C . ALA A 1 547 ? -28.562 -12.5 4.059 1 30.47 547 ALA A C 1
ATOM 4339 O O . ALA A 1 547 ? -29.625 -12.875 4.574 1 30.47 547 ALA A O 1
ATOM 4340 N N . SER A 1 548 ? -28.938 -12.812 2.885 1 25.55 548 SER A N 1
ATOM 4341 C CA . SER A 1 548 ? -29.875 -13.469 1.995 1 25.55 548 SER A CA 1
ATOM 4342 C C . SER A 1 548 ? -29.859 -14.984 2.186 1 25.55 548 SER A C 1
ATOM 4344 O O . SER A 1 548 ? -28.891 -15.531 2.742 1 25.55 548 SER A O 1
ATOM 4346 N N . VAL A 1 549 ? -30.781 -15.844 1.493 1 25.47 549 VAL A N 1
ATOM 4347 C CA . VAL A 1 549 ? -31.109 -17.266 1.523 1 25.47 549 VAL A CA 1
ATOM 4348 C C . VAL A 1 549 ? -29.828 -18.094 1.488 1 25.47 549 VAL A C 1
ATOM 4350 O O . VAL A 1 549 ? -28.891 -17.75 0.78 1 25.47 549 VAL A O 1
ATOM 4353 N N . PRO A 1 550 ? -29.766 -19 2.645 1 29.08 550 PRO A N 1
ATOM 4354 C CA . PRO A 1 550 ? -28.703 -20.016 2.643 1 29.08 550 PRO A CA 1
ATOM 4355 C C . PRO A 1 550 ? -28.281 -20.422 1.233 1 29.08 550 PRO A C 1
ATOM 4357 O O . PRO A 1 550 ? -29.141 -20.688 0.386 1 29.08 550 PRO A O 1
ATOM 4360 N N . ALA A 1 551 ? -27.5 -19.672 0.73 1 31.22 551 ALA A N 1
ATOM 4361 C CA . ALA A 1 551 ? -27.047 -20.141 -0.583 1 31.22 551 ALA A CA 1
ATOM 4362 C C . ALA A 1 551 ? -27.297 -21.625 -0.752 1 31.22 551 ALA A C 1
ATOM 4364 O O . ALA A 1 551 ? -26.828 -22.438 0.054 1 31.22 551 ALA A O 1
ATOM 4365 N N . LYS A 1 552 ? -28.578 -22 -1.113 1 38.84 552 LYS A N 1
ATOM 4366 C CA . LYS A 1 552 ? -28.969 -23.375 -1.418 1 38.84 552 LYS A CA 1
ATOM 4367 C C . LYS A 1 552 ? -27.781 -24.188 -1.905 1 38.84 552 LYS A C 1
ATOM 4369 O O . LYS A 1 552 ? -27.094 -23.781 -2.852 1 38.84 552 LYS A O 1
ATOM 4374 N N . LEU A 1 553 ? -27.266 -24.844 -0.936 1 40.44 553 LEU A N 1
ATOM 4375 C CA . LEU A 1 553 ? -26.25 -25.781 -1.407 1 40.44 553 LEU A CA 1
ATOM 4376 C C . LEU A 1 553 ? -26.609 -26.312 -2.791 1 40.44 553 LEU A C 1
ATOM 4378 O O . LEU A 1 553 ? -27.688 -26.891 -2.98 1 40.44 553 LEU A O 1
ATOM 4382 N N . ASP A 1 554 ? -26.453 -25.516 -3.686 1 43.69 554 ASP A N 1
ATOM 4383 C CA . ASP A 1 554 ? -26.75 -26.047 -5.02 1 43.69 554 ASP A CA 1
ATOM 4384 C C . ASP A 1 554 ? -26.234 -27.469 -5.176 1 43.69 554 ASP A C 1
ATOM 4386 O O . ASP A 1 554 ? -25.125 -27.688 -5.68 1 43.69 554 ASP A O 1
ATOM 4390 N N . CYS A 1 555 ? -27.031 -28.219 -4.418 1 47.91 555 CYS A N 1
ATOM 4391 C CA . CYS A 1 555 ? -26.719 -29.625 -4.266 1 47.91 555 CYS A CA 1
ATOM 4392 C C . CYS A 1 555 ? -26.5 -30.297 -5.621 1 47.91 555 CYS A C 1
ATOM 4394 O O . CYS A 1 555 ? -25.891 -31.359 -5.707 1 47.91 555 CYS A O 1
ATOM 4396 N N . TRP A 1 556 ? -27.219 -29.531 -6.398 1 52.22 556 TRP A N 1
ATOM 4397 C CA . TRP A 1 556 ? -27.281 -30.156 -7.711 1 52.22 556 TRP A CA 1
ATOM 4398 C C . TRP A 1 556 ? -26.359 -29.453 -8.695 1 52.22 556 TRP A C 1
ATOM 4400 O O . TRP A 1 556 ? -26.562 -29.531 -9.914 1 52.22 556 TRP A O 1
ATOM 4410 N N . THR A 1 557 ? -25.375 -28.828 -7.977 1 44.41 557 THR A N 1
ATOM 4411 C CA . THR A 1 557 ? -24.219 -28.234 -8.641 1 44.41 557 THR A CA 1
ATOM 4412 C C . THR A 1 557 ? -23.094 -29.266 -8.805 1 44.41 557 THR A C 1
ATOM 4414 O O . THR A 1 557 ? -23.062 -30.266 -8.102 1 44.41 557 THR A O 1
ATOM 4417 N N . LEU A 1 558 ? -22.703 -29.578 -10.156 1 41.66 558 LEU A N 1
ATOM 4418 C CA . LEU A 1 558 ? -21.625 -30.453 -10.617 1 41.66 558 LEU A CA 1
ATOM 4419 C C . LEU A 1 558 ? -22.188 -31.781 -11.125 1 41.66 558 LEU A C 1
ATOM 4421 O O . LEU A 1 558 ? -21.609 -32.844 -10.898 1 41.66 558 LEU A O 1
ATOM 4425 N N . GLY A 1 559 ? -23.578 -31.641 -11.594 1 42.5 559 GLY A N 1
ATOM 4426 C CA . GLY A 1 559 ? -24.25 -32.719 -12.289 1 42.5 559 GLY A CA 1
ATOM 4427 C C . GLY A 1 559 ? -25 -33.656 -11.352 1 42.5 559 GLY A C 1
ATOM 4428 O O . GLY A 1 559 ? -25.5 -34.719 -11.773 1 42.5 559 GLY A O 1
ATOM 4429 N N . PHE A 1 560 ? -25.047 -33.156 -10.164 1 54.34 560 PHE A N 1
ATOM 4430 C CA . PHE A 1 560 ? -25.891 -33.906 -9.25 1 54.34 560 PHE A CA 1
ATOM 4431 C C . PHE A 1 560 ? -27.344 -33.438 -9.352 1 54.34 560 PHE A C 1
ATOM 4433 O O . PHE A 1 560 ? -27.609 -32.312 -9.695 1 54.34 560 PHE A O 1
ATOM 4440 N N . SER A 1 561 ? -28.375 -34.406 -9.438 1 57.34 561 SER A N 1
ATOM 4441 C CA . SER A 1 561 ? -29.797 -34.094 -9.391 1 57.34 561 SER A CA 1
ATOM 4442 C C . SER A 1 561 ? -30.453 -34.625 -8.125 1 57.34 561 SER A C 1
ATOM 4444 O O . SER A 1 561 ? -29.922 -35.562 -7.504 1 57.34 561 SER A O 1
ATOM 4446 N N . GLU A 1 562 ? -31.531 -34.188 -7.938 1 66.12 562 GLU A N 1
ATOM 4447 C CA . GLU A 1 562 ? -32.312 -34.625 -6.781 1 66.12 562 GLU A CA 1
ATOM 4448 C C . GLU A 1 562 ? -32.688 -36.094 -6.898 1 66.12 562 GLU A C 1
ATOM 4450 O O . GLU A 1 562 ? -32.594 -36.844 -5.93 1 66.12 562 GLU A O 1
ATOM 4455 N N . ASP A 1 563 ? -33.219 -36.531 -8.055 1 62.94 563 ASP A N 1
ATOM 4456 C CA . ASP A 1 563 ? -33.688 -37.906 -8.281 1 62.94 563 ASP A CA 1
ATOM 4457 C C . ASP A 1 563 ? -32.531 -38.875 -8.086 1 62.94 563 ASP A C 1
ATOM 4459 O O . ASP A 1 563 ? -32.719 -39.969 -7.523 1 62.94 563 ASP A O 1
ATOM 4463 N N . LEU A 1 564 ? -31.359 -38.469 -8.492 1 59.62 564 LEU A N 1
ATOM 4464 C CA . LEU A 1 564 ? -30.156 -39.281 -8.336 1 59.62 564 LEU A CA 1
ATOM 4465 C C . LEU A 1 564 ? -29.688 -39.281 -6.887 1 59.62 564 LEU A C 1
ATOM 4467 O O . LEU A 1 564 ? -29.312 -40.312 -6.348 1 59.62 564 LEU A O 1
ATOM 4471 N N . CYS A 1 565 ? -29.625 -38.125 -6.363 1 65 565 CYS A N 1
ATOM 4472 C CA . CYS A 1 565 ? -29 -37.969 -5.051 1 65 565 CYS A CA 1
ATOM 4473 C C . CYS A 1 565 ? -30 -38.25 -3.938 1 65 565 CYS A C 1
ATOM 4475 O O . CYS A 1 565 ? -29.641 -38.875 -2.938 1 65 565 CYS A O 1
ATOM 4477 N N . CYS A 1 566 ? -31.094 -37.969 -4.27 1 67.19 566 CYS A N 1
ATOM 4478 C CA . CYS A 1 566 ? -32.062 -38 -3.193 1 67.19 566 CYS A CA 1
ATOM 4479 C C . CYS A 1 566 ? -32.969 -39.25 -3.338 1 67.19 566 CYS A C 1
ATOM 4481 O O . CYS A 1 566 ? -33.969 -39.344 -2.645 1 67.19 566 CYS A O 1
ATOM 4483 N N . ASN A 1 567 ? -32.719 -40.125 -4.305 1 62.16 567 ASN A N 1
ATOM 4484 C CA . ASN A 1 567 ? -33.469 -41.344 -4.5 1 62.16 567 ASN A CA 1
ATOM 4485 C C . ASN A 1 567 ? -33.25 -42.344 -3.357 1 62.16 567 ASN A C 1
ATOM 4487 O O . ASN A 1 567 ? -32.156 -42.938 -3.246 1 62.16 567 ASN A O 1
ATOM 4491 N N . LEU A 1 568 ? -34.25 -42.5 -2.561 1 65 568 LEU A N 1
ATOM 4492 C CA . LEU A 1 568 ? -34.219 -43.312 -1.334 1 65 568 LEU A CA 1
ATOM 4493 C C . LEU A 1 568 ? -34.031 -44.781 -1.646 1 65 568 LEU A C 1
ATOM 4495 O O . LEU A 1 568 ? -33.75 -45.562 -0.751 1 65 568 LEU A O 1
ATOM 4499 N N . ALA A 1 569 ? -34.281 -45.188 -2.867 1 63 569 ALA A N 1
ATOM 4500 C CA . ALA A 1 569 ? -34 -46.594 -3.24 1 63 569 ALA A CA 1
ATOM 4501 C C . ALA A 1 569 ? -32.531 -46.906 -3.162 1 63 569 ALA A C 1
ATOM 4503 O O . ALA A 1 569 ? -32.125 -48.062 -3.029 1 63 569 ALA A O 1
ATOM 4504 N N . LEU A 1 570 ? -31.703 -45.812 -3.115 1 62.41 570 LEU A N 1
ATOM 4505 C CA . LEU A 1 570 ? -30.25 -46 -3.131 1 62.41 570 LEU A CA 1
ATOM 4506 C C . LEU A 1 570 ? -29.672 -45.906 -1.724 1 62.41 570 LEU A C 1
ATOM 4508 O O . LEU A 1 570 ? -28.484 -46.125 -1.521 1 62.41 570 LEU A O 1
ATOM 4512 N N . GLY A 1 571 ? -30.562 -45.5 -0.774 1 65.25 571 GLY A N 1
ATOM 4513 C CA . GLY A 1 571 ? -30.234 -45.469 0.644 1 65.25 571 GLY A CA 1
ATOM 4514 C C . GLY A 1 571 ? -31.062 -44.469 1.423 1 65.25 571 GLY A C 1
ATOM 4515 O O . GLY A 1 571 ? -31.734 -43.625 0.833 1 65.25 571 GLY A O 1
ATOM 4516 N N . PRO A 1 572 ? -31.016 -44.625 2.768 1 72.56 572 PRO A N 1
ATOM 4517 C CA . PRO A 1 572 ? -31.844 -43.75 3.598 1 72.56 572 PRO A CA 1
ATOM 4518 C C . PRO A 1 572 ? -31.469 -42.281 3.469 1 72.56 572 PRO A C 1
ATOM 4520 O O . PRO A 1 572 ? -32.312 -41.406 3.707 1 72.56 572 PRO A O 1
ATOM 4523 N N . GLU A 1 573 ? -30.375 -42.062 3.137 1 71.31 573 GLU A N 1
ATOM 4524 C CA . GLU A 1 573 ? -29.922 -40.688 2.904 1 71.31 573 GLU A CA 1
ATOM 4525 C C . GLU A 1 573 ? -29.547 -40.469 1.441 1 71.31 573 GLU A C 1
ATOM 4527 O O . GLU A 1 573 ? -28.641 -39.688 1.135 1 71.31 573 GLU A O 1
ATOM 4532 N N . GLY A 1 574 ? -30.406 -41.156 0.645 1 66.88 574 GLY A N 1
ATOM 4533 C CA . GLY A 1 574 ? -30.219 -41.062 -0.794 1 66.88 574 GLY A CA 1
ATOM 4534 C C . GLY A 1 574 ? -28.875 -41.594 -1.257 1 66.88 574 GLY A C 1
ATOM 4535 O O . GLY A 1 574 ? -28.312 -42.5 -0.612 1 66.88 574 GLY A O 1
ATOM 4536 N N . ASN A 1 575 ? -28.484 -41.125 -2.201 1 60.16 575 ASN A N 1
ATOM 4537 C CA . ASN A 1 575 ? -27.219 -41.531 -2.799 1 60.16 575 ASN A CA 1
ATOM 4538 C C . ASN A 1 575 ? -26.031 -40.938 -2.061 1 60.16 575 ASN A C 1
ATOM 4540 O O . ASN A 1 575 ? -25.734 -39.75 -2.211 1 60.16 575 ASN A O 1
ATOM 4544 N N . ALA A 1 576 ? -25.5 -41.594 -1.156 1 64.19 576 ALA A N 1
ATOM 4545 C CA . ALA A 1 576 ? -24.438 -41.156 -0.251 1 64.19 576 ALA A CA 1
ATOM 4546 C C . ALA A 1 576 ? -23.266 -40.562 -1.028 1 64.19 576 ALA A C 1
ATOM 4548 O O . ALA A 1 576 ? -22.516 -39.719 -0.513 1 64.19 576 ALA A O 1
ATOM 4549 N N . ALA A 1 577 ? -23.094 -40.938 -2.232 1 57.16 577 ALA A N 1
ATOM 4550 C CA . ALA A 1 577 ? -22 -40.5 -3.082 1 57.16 577 ALA A CA 1
ATOM 4551 C C . ALA A 1 577 ? -22.156 -39.031 -3.48 1 57.16 577 ALA A C 1
ATOM 4553 O O . ALA A 1 577 ? -21.203 -38.406 -3.943 1 57.16 577 ALA A O 1
ATOM 4554 N N . CYS A 1 578 ? -23.344 -38.625 -3.23 1 58.34 578 CYS A N 1
ATOM 4555 C CA . CYS A 1 578 ? -23.688 -37.25 -3.59 1 58.34 578 CYS A CA 1
ATOM 4556 C C . CYS A 1 578 ? -23.203 -36.281 -2.531 1 58.34 578 CYS A C 1
ATOM 4558 O O . CYS A 1 578 ? -23.219 -35.062 -2.752 1 58.34 578 CYS A O 1
ATOM 4560 N N . TRP A 1 579 ? -22.797 -36.875 -1.432 1 62.91 579 TRP A N 1
ATOM 4561 C CA . TRP A 1 579 ? -22.641 -36 -0.281 1 62.91 579 TRP A CA 1
ATOM 4562 C C . TRP A 1 579 ? -21.172 -35.781 0.034 1 62.91 579 TRP A C 1
ATOM 4564 O O . TRP A 1 579 ? -20.391 -36.719 0.092 1 62.91 579 TRP A O 1
ATOM 4574 N N . ASP A 1 580 ? -20.547 -34.594 -0.152 1 52.69 580 ASP A N 1
ATOM 4575 C CA . ASP A 1 580 ? -19.203 -34.156 0.2 1 52.69 580 ASP A CA 1
ATOM 4576 C C . ASP A 1 580 ? -19.219 -32.812 0.916 1 52.69 580 ASP A C 1
ATOM 4578 O O . ASP A 1 580 ? -19.766 -31.828 0.396 1 52.69 580 ASP A O 1
ATOM 4582 N N . GLU A 1 581 ? -18.562 -32.75 1.879 1 54.47 581 GLU A N 1
ATOM 4583 C CA . GLU A 1 581 ? -18.406 -31.609 2.758 1 54.47 581 GLU A CA 1
ATOM 4584 C C . GLU A 1 581 ? -19.75 -31 3.131 1 54.47 581 GLU A C 1
ATOM 4586 O O . GLU A 1 581 ? -20.531 -31.625 3.854 1 54.47 581 GLU A O 1
ATOM 4591 N N . GLU A 1 582 ? -20.062 -30 2.328 1 55.91 582 GLU A N 1
ATOM 4592 C CA . GLU A 1 582 ? -21.281 -29.281 2.682 1 55.91 582 GLU A CA 1
ATOM 4593 C C . GLU A 1 582 ? -22.5 -29.859 1.969 1 55.91 582 GLU A C 1
ATOM 4595 O O . GLU A 1 582 ? -23.641 -29.625 2.369 1 55.91 582 GLU A O 1
ATOM 4600 N N . TYR A 1 583 ? -22.188 -30.812 1.037 1 59.44 583 TYR A N 1
ATOM 4601 C CA . TYR A 1 583 ? -23.297 -31.484 0.364 1 59.44 583 TYR A CA 1
ATOM 4602 C C . TYR A 1 583 ? -23.656 -32.781 1.071 1 59.44 583 TYR A C 1
ATOM 4604 O O . TYR A 1 583 ? -22.906 -33.75 1.028 1 59.44 583 TYR A O 1
ATOM 4612 N N . THR A 1 584 ? -24.781 -32.719 1.851 1 66.69 584 THR A N 1
ATOM 4613 C CA . THR A 1 584 ? -25.344 -33.875 2.584 1 66.69 584 THR A CA 1
ATOM 4614 C C . THR A 1 584 ? -26.766 -34.156 2.115 1 66.69 584 THR A C 1
ATOM 4616 O O . THR A 1 584 ? -27.406 -33.312 1.496 1 66.69 584 THR A O 1
ATOM 4619 N N . PHE A 1 585 ? -27.109 -35.406 2.361 1 68.19 585 PHE A N 1
ATOM 4620 C CA . PHE A 1 585 ? -28.5 -35.719 2.084 1 68.19 585 PHE A CA 1
ATOM 4621 C C . PHE A 1 585 ? -29.438 -34.719 2.746 1 68.19 585 PHE A C 1
ATOM 4623 O O . PHE A 1 585 ? -30.375 -34.25 2.113 1 68.19 585 PHE A O 1
ATOM 4630 N N . ALA A 1 586 ? -29.094 -34.312 3.928 1 71.69 586 ALA A N 1
ATOM 4631 C CA . ALA A 1 586 ? -29.953 -33.438 4.695 1 71.69 586 ALA A CA 1
ATOM 4632 C C . ALA A 1 586 ? -29.953 -32.031 4.098 1 71.69 586 ALA A C 1
ATOM 4634 O O . ALA A 1 586 ? -30.984 -31.344 4.086 1 71.69 586 ALA A O 1
ATOM 4635 N N . ALA A 1 587 ? -28.859 -31.719 3.42 1 66.94 587 ALA A N 1
ATOM 4636 C CA . ALA A 1 587 ? -28.703 -30.344 2.928 1 66.94 587 ALA A CA 1
ATOM 4637 C C . ALA A 1 587 ? -29.25 -30.203 1.514 1 66.94 587 ALA A C 1
ATOM 4639 O O . ALA A 1 587 ? -29.766 -29.141 1.143 1 66.94 587 ALA A O 1
ATOM 4640 N N . CYS A 1 588 ? -29.125 -31.281 0.703 1 68.69 588 CYS A N 1
ATOM 4641 C CA . CYS A 1 588 ? -29.391 -31.172 -0.725 1 68.69 588 CYS A CA 1
ATOM 4642 C C . CYS A 1 588 ? -30.734 -31.797 -1.072 1 68.69 588 CYS A C 1
ATOM 4644 O O . CYS A 1 588 ? -31.391 -31.375 -2.023 1 68.69 588 CYS A O 1
ATOM 4646 N N . CYS A 1 589 ? -31.141 -32.875 -0.327 1 68.88 589 CYS A N 1
ATOM 4647 C CA . CYS A 1 589 ? -32.344 -33.625 -0.708 1 68.88 589 CYS A CA 1
ATOM 4648 C C . CYS A 1 589 ? -33.562 -33.188 0.099 1 68.88 589 CYS A C 1
ATOM 4650 O O . CYS A 1 589 ? -33.469 -33.031 1.319 1 68.88 589 CYS A O 1
ATOM 4652 N N . PRO A 1 590 ? -34.5 -32.688 -0.645 1 61.81 590 PRO A N 1
ATOM 4653 C CA . PRO A 1 590 ? -35.688 -32.219 0.061 1 61.81 590 PRO A CA 1
ATOM 4654 C C . PRO A 1 590 ? -36.281 -33.281 0.979 1 61.81 590 PRO A C 1
ATOM 4656 O O . PRO A 1 590 ? -36.156 -34.469 0.714 1 61.81 590 PRO A O 1
ATOM 4659 N N . GLU A 1 591 ? -36.625 -33.031 2.121 1 55.84 591 GLU A N 1
ATOM 4660 C CA . GLU A 1 591 ? -37.406 -33.906 2.98 1 55.84 591 GLU A CA 1
ATOM 4661 C C . GLU A 1 591 ? -38.531 -34.562 2.217 1 55.84 591 GLU A C 1
ATOM 4663 O O . GLU A 1 591 ? -39.188 -33.906 1.382 1 55.84 591 GLU A O 1
ATOM 4668 N N . PRO A 1 592 ? -38.5 -35.781 2.137 1 47.09 592 PRO A N 1
ATOM 4669 C CA . PRO A 1 592 ? -39.781 -36.312 1.617 1 47.09 592 PRO A CA 1
ATOM 4670 C C . PRO A 1 592 ? -41 -35.594 2.205 1 47.09 592 PRO A C 1
ATOM 4672 O O . PRO A 1 592 ? -41.062 -35.375 3.42 1 47.09 592 PRO A O 1
ATOM 4675 N N . GLY A 1 593 ? -41.5 -34.656 1.5 1 38.72 593 GLY A N 1
ATOM 4676 C CA . GLY A 1 593 ? -42.844 -34.344 1.98 1 38.72 593 GLY A CA 1
ATOM 4677 C C . GLY A 1 593 ? -43.719 -35.562 2.186 1 38.72 593 GLY A C 1
ATOM 4678 O O . GLY A 1 593 ? -43.5 -36.594 1.549 1 38.72 593 GLY A O 1
ATOM 4679 N N . MET B 1 1 ? 0.925 56.219 11.281 1 48.59 1 MET B N 1
ATOM 4680 C CA . MET B 1 1 ? 1.819 55.25 10.68 1 48.59 1 MET B CA 1
ATOM 4681 C C . MET B 1 1 ? 1.556 55.094 9.188 1 48.59 1 MET B C 1
ATOM 4683 O O . MET B 1 1 ? 0.402 55.031 8.758 1 48.59 1 MET B O 1
ATOM 4687 N N . ALA B 1 2 ? 2.469 55.438 8.336 1 53.31 2 ALA B N 1
ATOM 4688 C CA . ALA B 1 2 ? 2.309 55.375 6.891 1 53.31 2 ALA B CA 1
ATOM 4689 C C . ALA B 1 2 ? 2.41 53.969 6.367 1 53.31 2 ALA B C 1
ATOM 4691 O O . ALA B 1 2 ? 3.254 53.188 6.824 1 53.31 2 ALA B O 1
ATOM 4692 N N . THR B 1 3 ? 1.348 53.469 5.672 1 67.94 3 THR B N 1
ATOM 4693 C CA . THR B 1 3 ? 1.37 52.125 5.039 1 67.94 3 THR B CA 1
ATOM 4694 C C . THR B 1 3 ? 2.197 52.156 3.758 1 67.94 3 THR B C 1
ATOM 4696 O O . THR B 1 3 ? 2.031 53.062 2.928 1 67.94 3 THR B O 1
ATOM 4699 N N . SER B 1 4 ? 3.295 51.375 3.797 1 68.75 4 SER B N 1
ATOM 4700 C CA . SER B 1 4 ? 4.113 51.281 2.592 1 68.75 4 SER B CA 1
ATOM 4701 C C . SER B 1 4 ? 3.633 50.125 1.694 1 68.75 4 SER B C 1
ATOM 4703 O O . SER B 1 4 ? 3.559 48.969 2.129 1 68.75 4 SER B O 1
ATOM 4705 N N . THR B 1 5 ? 3.328 50.5 0.48 1 72 5 THR B N 1
ATOM 4706 C CA . THR B 1 5 ? 2.977 49.5 -0.517 1 72 5 THR B CA 1
ATOM 4707 C C . THR B 1 5 ? 4.23 48.844 -1.093 1 72 5 THR B C 1
ATOM 4709 O O . THR B 1 5 ? 4.145 47.844 -1.808 1 72 5 THR B O 1
ATOM 4712 N N . GLN B 1 6 ? 5.34 49.5 -0.572 1 77.44 6 GLN B N 1
ATOM 4713 C CA . GLN B 1 6 ? 6.613 48.938 -1.033 1 77.44 6 GLN B CA 1
ATOM 4714 C C . GLN B 1 6 ? 7.277 48.094 0.056 1 77.44 6 GLN B C 1
ATOM 4716 O O . GLN B 1 6 ? 8.484 48.219 0.295 1 77.44 6 GLN B O 1
ATOM 4721 N N . GLY B 1 7 ? 6.496 47.406 0.783 1 87.44 7 GLY B N 1
ATOM 4722 C CA . GLY B 1 7 ? 7 46.438 1.761 1 87.44 7 GLY B CA 1
ATOM 4723 C C . GLY B 1 7 ? 7.543 47.094 3.012 1 87.44 7 GLY B C 1
ATOM 4724 O O . GLY B 1 7 ? 7.07 48.156 3.412 1 87.44 7 GLY B O 1
ATOM 4725 N N . ASN B 1 8 ? 8.328 46.438 3.707 1 88.56 8 ASN B N 1
ATOM 4726 C CA . ASN B 1 8 ? 8.992 46.906 4.926 1 88.56 8 ASN B CA 1
ATOM 4727 C C . ASN B 1 8 ? 10.203 47.781 4.609 1 88.56 8 ASN B C 1
ATOM 4729 O O . ASN B 1 8 ? 11.227 47.25 4.133 1 88.56 8 ASN B O 1
ATOM 4733 N N . PRO B 1 9 ? 10.109 49 4.914 1 87.19 9 PRO B N 1
ATOM 4734 C CA . PRO B 1 9 ? 11.219 49.875 4.559 1 87.19 9 PRO B CA 1
ATOM 4735 C C . PRO B 1 9 ? 12.523 49.5 5.246 1 87.19 9 PRO B C 1
ATOM 4737 O O . PRO B 1 9 ? 13.609 49.844 4.75 1 87.19 9 PRO B O 1
ATOM 4740 N N . LEU B 1 10 ? 12.5 48.812 6.352 1 88.25 10 LEU B N 1
ATOM 4741 C CA . LEU B 1 10 ? 13.695 48.438 7.082 1 88.25 10 LEU B CA 1
ATOM 4742 C C . LEU B 1 10 ? 14.562 47.5 6.234 1 88.25 10 LEU B C 1
ATOM 4744 O O . LEU B 1 10 ? 15.766 47.375 6.465 1 88.25 10 LEU B O 1
ATOM 4748 N N . CYS B 1 11 ? 14 46.875 5.262 1 90.25 11 CYS B N 1
ATOM 4749 C CA . CYS B 1 11 ? 14.688 45.844 4.469 1 90.25 11 CYS B CA 1
ATOM 4750 C C . CYS B 1 11 ? 15.594 46.5 3.428 1 90.25 11 CYS B C 1
ATOM 4752 O O . CYS B 1 11 ? 16.469 45.844 2.869 1 90.25 11 CYS B O 1
ATOM 4754 N N . TRP B 1 12 ? 15.367 47.781 3.203 1 88.12 12 TRP B N 1
ATOM 4755 C CA . TRP B 1 12 ? 16.047 48.406 2.078 1 88.12 12 TRP B CA 1
ATOM 4756 C C . TRP B 1 12 ? 17 49.5 2.559 1 88.12 12 TRP B C 1
ATOM 4758 O O . TRP B 1 12 ? 17.562 50.25 1.752 1 88.12 12 TRP B O 1
ATOM 4768 N N . GLN B 1 13 ? 17.234 49.656 3.785 1 81.44 13 GLN B N 1
ATOM 4769 C CA . GLN B 1 13 ? 18 50.781 4.363 1 81.44 13 GLN B CA 1
ATOM 4770 C C . GLN B 1 13 ? 19.484 50.625 4.074 1 81.44 13 GLN B C 1
ATOM 4772 O O . GLN B 1 13 ? 20.219 51.625 4.012 1 81.44 13 GLN B O 1
ATOM 4777 N N . ASP B 1 14 ? 20.031 49.438 3.895 1 73.44 14 ASP B N 1
ATOM 4778 C CA . ASP B 1 14 ? 21.469 49.281 3.758 1 73.44 14 ASP B CA 1
ATOM 4779 C C . ASP B 1 14 ? 21.906 49.406 2.301 1 73.44 14 ASP B C 1
ATOM 4781 O O . ASP B 1 14 ? 23.078 49.25 1.982 1 73.44 14 ASP B O 1
ATOM 4785 N N . GLY B 1 15 ? 21.062 49.844 1.421 1 67.94 15 GLY B N 1
ATOM 4786 C CA . GLY B 1 15 ? 21.375 50.188 0.046 1 67.94 15 GLY B CA 1
ATOM 4787 C C . GLY B 1 15 ? 21.641 49 -0.84 1 67.94 15 GLY B C 1
ATOM 4788 O O . GLY B 1 15 ? 21.797 49.156 -2.055 1 67.94 15 GLY B O 1
ATOM 4789 N N . GLY B 1 16 ? 21.812 47.844 -0.443 1 72.56 16 GLY B N 1
ATOM 4790 C CA . GLY B 1 16 ? 22.172 46.75 -1.309 1 72.56 16 GLY B CA 1
ATOM 4791 C C . GLY B 1 16 ? 21 46.219 -2.111 1 72.56 16 GLY B C 1
ATOM 4792 O O . GLY B 1 16 ? 21.156 45.844 -3.281 1 72.56 16 GLY B O 1
ATOM 4793 N N . TYR B 1 17 ? 19.859 46.188 -1.579 1 83.94 17 TYR B N 1
ATOM 4794 C CA . TYR B 1 17 ? 18.688 45.625 -2.26 1 83.94 17 TYR B CA 1
ATOM 4795 C C . TYR B 1 17 ? 17.562 46.656 -2.33 1 83.94 17 TYR B C 1
ATOM 4797 O O . TYR B 1 17 ? 17.5 47.562 -1.499 1 83.94 17 TYR B O 1
ATOM 4805 N N . SER B 1 18 ? 16.797 46.656 -3.477 1 88.12 18 SER B N 1
ATOM 4806 C CA . SER B 1 18 ? 15.609 47.469 -3.604 1 88.12 18 SER B CA 1
ATOM 4807 C C . SER B 1 18 ? 14.344 46.625 -3.637 1 88.12 18 SER B C 1
ATOM 4809 O O . SER B 1 18 ? 14.398 45.438 -3.945 1 88.12 18 SER B O 1
ATOM 4811 N N . PHE B 1 19 ? 13.25 47.281 -3.291 1 91.12 19 PHE B N 1
ATOM 4812 C CA . PHE B 1 19 ? 11.961 46.594 -3.348 1 91.12 19 PHE B CA 1
ATOM 4813 C C . PHE B 1 19 ? 11.703 46.062 -4.746 1 91.12 19 PHE B C 1
ATOM 4815 O O . PHE B 1 19 ? 11.258 44.906 -4.902 1 91.12 19 PHE B O 1
ATOM 4822 N N . ASP B 1 20 ? 12.008 46.875 -5.77 1 88 20 ASP B N 1
ATOM 4823 C CA . ASP B 1 20 ? 11.734 46.469 -7.148 1 88 20 ASP B CA 1
ATOM 4824 C C . ASP B 1 20 ? 12.555 45.25 -7.539 1 88 20 ASP B C 1
ATOM 4826 O O . ASP B 1 20 ? 12.055 44.344 -8.227 1 88 20 ASP B O 1
ATOM 4830 N N . PHE B 1 21 ? 13.789 45.219 -7.098 1 89.44 21 PHE B N 1
ATOM 4831 C CA . PHE B 1 21 ? 14.68 44.094 -7.414 1 89.44 21 PHE B CA 1
ATOM 4832 C C . PHE B 1 21 ? 14.242 42.844 -6.691 1 89.44 21 PHE B C 1
ATOM 4834 O O . PHE B 1 21 ? 14.234 41.75 -7.273 1 89.44 21 PHE B O 1
ATOM 4841 N N . CYS B 1 22 ? 13.82 42.938 -5.434 1 92.69 22 CYS B N 1
ATOM 4842 C CA . CYS B 1 22 ? 13.547 41.781 -4.586 1 92.69 22 CYS B CA 1
ATOM 4843 C C . CYS B 1 22 ? 12.086 41.344 -4.699 1 92.69 22 CYS B C 1
ATOM 4845 O O . CYS B 1 22 ? 11.781 40.156 -4.664 1 92.69 22 CYS B O 1
ATOM 4847 N N . CYS B 1 23 ? 11.117 42.281 -4.863 1 92.56 23 CYS B N 1
ATOM 4848 C CA . CYS B 1 23 ? 9.695 42 -4.699 1 92.56 23 CYS B CA 1
ATOM 4849 C C . CYS B 1 23 ? 8.914 42.406 -5.949 1 92.56 23 CYS B C 1
ATOM 4851 O O . CYS B 1 23 ? 7.715 42.125 -6.051 1 92.56 23 CYS B O 1
ATOM 4853 N N . GLY B 1 24 ? 9.492 43.094 -6.93 1 85.5 24 GLY B N 1
ATOM 4854 C CA . GLY B 1 24 ? 8.773 43.625 -8.062 1 85.5 24 GLY B CA 1
ATOM 4855 C C . GLY B 1 24 ? 8.266 42.562 -9.023 1 85.5 24 GLY B C 1
ATOM 4856 O O . GLY B 1 24 ? 8.539 41.375 -8.844 1 85.5 24 GLY B O 1
ATOM 4857 N N . GLU B 1 25 ? 7.25 42.875 -10.039 1 73.81 25 GLU B N 1
ATOM 4858 C CA . GLU B 1 25 ? 6.555 42 -10.977 1 73.81 25 GLU B CA 1
ATOM 4859 C C . GLU B 1 25 ? 7.539 41.156 -11.773 1 73.81 25 GLU B C 1
ATOM 4861 O O . GLU B 1 25 ? 7.254 40 -12.086 1 73.81 25 GLU B O 1
ATOM 4866 N N . GLY B 1 26 ? 8.633 41.656 -11.922 1 64.69 26 GLY B N 1
ATOM 4867 C CA . GLY B 1 26 ? 9.648 40.969 -12.711 1 64.69 26 GLY B CA 1
ATOM 4868 C C . GLY B 1 26 ? 10.656 40.219 -11.852 1 64.69 26 GLY B C 1
ATOM 4869 O O . GLY B 1 26 ? 11.633 39.688 -12.375 1 64.69 26 GLY B O 1
ATOM 4870 N N . ALA B 1 27 ? 10.133 40.156 -10.766 1 64.81 27 ALA B N 1
ATOM 4871 C CA . ALA B 1 27 ? 11.047 39.375 -9.945 1 64.81 27 ALA B CA 1
ATOM 4872 C C . ALA B 1 27 ? 10.859 37.875 -10.195 1 64.81 27 ALA B C 1
ATOM 4874 O O . ALA B 1 27 ? 9.922 37.469 -10.875 1 64.81 27 ALA B O 1
ATOM 4875 N N . HIS B 1 28 ? 11.797 37.031 -10.094 1 74.62 28 HIS B N 1
ATOM 4876 C CA . HIS B 1 28 ? 12.078 35.625 -10.32 1 74.62 28 HIS B CA 1
ATOM 4877 C C . HIS B 1 28 ? 10.805 34.781 -10.258 1 74.62 28 HIS B C 1
ATOM 4879 O O . HIS B 1 28 ? 10.367 34.219 -11.273 1 74.62 28 HIS B O 1
ATOM 4885 N N . ASN B 1 29 ? 9.953 34.938 -9.062 1 82.75 29 ASN B N 1
ATOM 4886 C CA . ASN B 1 29 ? 8.695 34.219 -8.914 1 82.75 29 ASN B CA 1
ATOM 4887 C C . ASN B 1 29 ? 7.77 34.938 -7.918 1 82.75 29 ASN B C 1
ATOM 4889 O O . ASN B 1 29 ? 8.016 36.062 -7.52 1 82.75 29 ASN B O 1
ATOM 4893 N N . MET B 1 30 ? 6.625 34.406 -7.594 1 88.69 30 MET B N 1
ATOM 4894 C CA . MET B 1 30 ? 5.594 35.031 -6.762 1 88.69 30 MET B CA 1
ATOM 4895 C C . MET B 1 30 ? 6.105 35.219 -5.34 1 88.69 30 MET B C 1
ATOM 4897 O O . MET B 1 30 ? 5.492 35.969 -4.559 1 88.69 30 MET B O 1
ATOM 4901 N N . LEU B 1 31 ? 7.297 34.656 -5.012 1 92.25 31 LEU B N 1
ATOM 4902 C CA . LEU B 1 31 ? 7.902 34.875 -3.701 1 92.25 31 LEU B CA 1
ATOM 4903 C C . LEU B 1 31 ? 9.133 35.781 -3.803 1 92.25 31 LEU B C 1
ATOM 4905 O O . LEU B 1 31 ? 9.969 35.781 -2.898 1 92.25 31 LEU B O 1
ATOM 4909 N N . GLY B 1 32 ? 9.219 36.438 -4.898 1 92.12 32 GLY B N 1
ATOM 4910 C CA . GLY B 1 32 ? 10.305 37.406 -5.094 1 92.12 32 GLY B CA 1
ATOM 4911 C C . GLY B 1 32 ? 11.609 36.75 -5.496 1 92.12 32 GLY B C 1
ATOM 4912 O O . GLY B 1 32 ? 11.617 35.594 -5.945 1 92.12 32 GLY B O 1
ATOM 4913 N N . ASN B 1 33 ? 12.664 37.531 -5.512 1 90.19 33 ASN B N 1
ATOM 4914 C CA . ASN B 1 33 ? 14.008 37.094 -5.875 1 90.19 33 ASN B CA 1
ATOM 4915 C C . ASN B 1 33 ? 14.695 36.375 -4.707 1 90.19 33 ASN B C 1
ATOM 4917 O O . ASN B 1 33 ? 15.062 37.031 -3.723 1 90.19 33 ASN B O 1
ATOM 4921 N N . PRO B 1 34 ? 14.938 35.094 -4.898 1 87.69 34 PRO B N 1
ATOM 4922 C CA . PRO B 1 34 ? 15.492 34.344 -3.773 1 87.69 34 PRO B CA 1
ATOM 4923 C C . PRO B 1 34 ? 16.875 34.844 -3.342 1 87.69 34 PRO B C 1
ATOM 4925 O O . PRO B 1 34 ? 17.281 34.625 -2.203 1 87.69 34 PRO B O 1
ATOM 4928 N N . SER B 1 35 ? 17.547 35.562 -4.125 1 86.12 35 SER B N 1
ATOM 4929 C CA . SER B 1 35 ? 18.891 36.062 -3.807 1 86.12 35 SER B CA 1
ATOM 4930 C C . SER B 1 35 ? 18.828 37.188 -2.762 1 86.12 35 SER B C 1
ATOM 4932 O O . SER B 1 35 ? 19.859 37.531 -2.162 1 86.12 35 SER B O 1
ATOM 4934 N N . CYS B 1 36 ? 17.656 37.688 -2.594 1 89.12 36 CYS B N 1
ATOM 4935 C CA . CYS B 1 36 ? 17.5 38.812 -1.69 1 89.12 36 CYS B CA 1
ATOM 4936 C C . CYS B 1 36 ? 17.297 38.344 -0.254 1 89.12 36 CYS B C 1
ATOM 4938 O O . CYS B 1 36 ? 17.359 39.156 0.68 1 89.12 36 CYS B O 1
ATOM 4940 N N . TRP B 1 37 ? 17.047 37.062 -0.059 1 88 37 TRP B N 1
ATOM 4941 C CA . TRP B 1 37 ? 16.609 36.594 1.246 1 88 37 TRP B CA 1
ATOM 4942 C C . TRP B 1 37 ? 17.797 36.094 2.059 1 88 37 TRP B C 1
ATOM 4944 O O . TRP B 1 37 ? 18.172 34.906 1.963 1 88 37 TRP B O 1
ATOM 4954 N N . GLU B 1 38 ? 18.406 36.969 2.74 1 82.25 38 GLU B N 1
ATOM 4955 C CA . GLU B 1 38 ? 19.531 36.688 3.627 1 82.25 38 GLU B CA 1
ATOM 4956 C C . GLU B 1 38 ? 19.297 37.281 5.016 1 82.25 38 GLU B C 1
ATOM 4958 O O . GLU B 1 38 ? 18.734 38.375 5.148 1 82.25 38 GLU B O 1
ATOM 4963 N N . GLY B 1 39 ? 19.688 36.594 6.035 1 80.25 39 GLY B N 1
ATOM 4964 C CA . GLY B 1 39 ? 19.438 37.062 7.383 1 80.25 39 GLY B CA 1
ATOM 4965 C C . GLY B 1 39 ? 17.953 37.125 7.727 1 80.25 39 GLY B C 1
ATOM 4966 O O . GLY B 1 39 ? 17.219 36.188 7.527 1 80.25 39 GLY B O 1
ATOM 4967 N N . PRO B 1 40 ? 17.531 38.375 8.242 1 85.44 40 PRO B N 1
ATOM 4968 C CA . PRO B 1 40 ? 16.125 38.531 8.609 1 85.44 40 PRO B CA 1
ATOM 4969 C C . PRO B 1 40 ? 15.227 38.812 7.414 1 85.44 40 PRO B C 1
ATOM 4971 O O . PRO B 1 40 ? 14.008 38.969 7.566 1 85.44 40 PRO B O 1
ATOM 4974 N N . ARG B 1 41 ? 15.875 38.906 6.262 1 89.12 41 ARG B N 1
ATOM 4975 C CA . ARG B 1 41 ? 15.078 39.25 5.078 1 89.12 41 ARG B CA 1
ATOM 4976 C C . ARG B 1 41 ? 14.367 38 4.543 1 89.12 41 ARG B C 1
ATOM 4978 O O . ARG B 1 41 ? 14.969 36.938 4.438 1 89.12 41 ARG B O 1
ATOM 4985 N N . SER B 1 42 ? 13.188 38.156 4.285 1 90.94 42 SER B N 1
ATOM 4986 C CA . SER B 1 42 ? 12.344 37.156 3.637 1 90.94 42 SER B CA 1
ATOM 4987 C C . SER B 1 42 ? 11.227 37.844 2.832 1 90.94 42 SER B C 1
ATOM 4989 O O . SER B 1 42 ? 10.992 39.031 2.969 1 90.94 42 SER B O 1
ATOM 4991 N N . PHE B 1 43 ? 10.68 37.062 2.023 1 91.69 43 PHE B N 1
ATOM 4992 C CA . PHE B 1 43 ? 9.555 37.625 1.276 1 91.69 43 PHE B CA 1
ATOM 4993 C C . PHE B 1 43 ? 8.492 38.156 2.221 1 91.69 43 PHE B C 1
ATOM 4995 O O . PHE B 1 43 ? 7.988 39.281 2.023 1 91.69 43 PHE B O 1
ATOM 5002 N N . GLN B 1 44 ? 8.172 37.438 3.24 1 91.5 44 GLN B N 1
ATOM 5003 C CA . GLN B 1 44 ? 7.121 37.812 4.18 1 91.5 44 GLN B CA 1
ATOM 5004 C C . GLN B 1 44 ? 7.5 39.094 4.934 1 91.5 44 GLN B C 1
ATOM 5006 O O . GLN B 1 44 ? 6.668 39.969 5.117 1 91.5 44 GLN B O 1
ATOM 5011 N N . THR B 1 45 ? 8.703 39.188 5.277 1 90.19 45 THR B N 1
ATOM 5012 C CA . THR B 1 45 ? 9.148 40.344 6.09 1 90.19 45 THR B CA 1
ATOM 5013 C C . THR B 1 45 ? 9.352 41.562 5.227 1 90.19 45 THR B C 1
ATOM 5015 O O . THR B 1 45 ? 9.094 42.688 5.676 1 90.19 45 THR B O 1
ATOM 5018 N N . CYS B 1 46 ? 9.727 41.375 3.984 1 91.81 46 CYS B N 1
ATOM 5019 C CA . CYS B 1 46 ? 10.227 42.5 3.225 1 91.81 46 CYS B CA 1
ATOM 5020 C C . CYS B 1 46 ? 9.219 42.938 2.164 1 91.81 46 CYS B C 1
ATOM 5022 O O . CYS B 1 46 ? 9.109 44.125 1.85 1 91.81 46 CYS B O 1
ATOM 5024 N N . CYS B 1 47 ? 8.523 42.062 1.625 1 92.62 47 CYS B N 1
ATOM 5025 C CA . CYS B 1 47 ? 7.809 42.344 0.393 1 92.62 47 CYS B CA 1
ATOM 5026 C C . CYS B 1 47 ? 6.352 42.688 0.681 1 92.62 47 CYS B C 1
ATOM 5028 O O . CYS B 1 47 ? 5.68 43.312 -0.139 1 92.62 47 CYS B O 1
ATOM 5030 N N . LEU B 1 48 ? 5.824 42.25 1.769 1 92.25 48 LEU B N 1
ATOM 5031 C CA . LEU B 1 48 ? 4.41 42.469 2.066 1 92.25 48 LEU B CA 1
ATOM 5032 C C . LEU B 1 48 ? 4.168 43.844 2.631 1 92.25 48 LEU B C 1
ATOM 5034 O O . LEU B 1 48 ? 5.035 44.406 3.312 1 92.25 48 LEU B O 1
ATOM 5038 N N . PRO B 1 49 ? 2.951 44.406 2.35 1 89.88 49 PRO B N 1
ATOM 5039 C CA . PRO B 1 49 ? 2.639 45.719 2.908 1 89.88 49 PRO B CA 1
ATOM 5040 C C . PRO B 1 49 ? 2.727 45.75 4.434 1 89.88 49 PRO B C 1
ATOM 5042 O O . PRO B 1 49 ? 2.322 44.781 5.098 1 89.88 49 PRO B O 1
ATOM 5045 N N . ALA B 1 50 ? 3.303 46.875 4.973 1 90.94 50 ALA B N 1
ATOM 5046 C CA . ALA B 1 50 ? 3.498 46.969 6.414 1 90.94 50 ALA B CA 1
ATOM 5047 C C . ALA B 1 50 ? 3.461 48.438 6.859 1 90.94 50 ALA B C 1
ATOM 5049 O O . ALA B 1 50 ? 3.809 49.344 6.09 1 90.94 50 ALA B O 1
ATOM 5050 N N . SER B 1 51 ? 2.936 48.625 8.023 1 87.19 51 SER B N 1
ATOM 5051 C CA . SER B 1 51 ? 2.988 49.938 8.688 1 87.19 51 SER B CA 1
ATOM 5052 C C . SER B 1 51 ? 4.109 49.969 9.719 1 87.19 51 SER B C 1
ATOM 5054 O O . SER B 1 51 ? 4.078 49.25 10.711 1 87.19 51 SER B O 1
ATOM 5056 N N . TYR B 1 52 ? 5.082 50.75 9.445 1 80.06 52 TYR B N 1
ATOM 5057 C CA . TYR B 1 52 ? 6.242 50.812 10.32 1 80.06 52 TYR B CA 1
ATOM 5058 C C . TYR B 1 52 ? 6.336 52.188 11 1 80.06 52 TYR B C 1
ATOM 5060 O O . TYR B 1 52 ? 6.062 53.219 10.383 1 80.06 52 TYR B O 1
ATOM 5068 N N . GLU B 1 53 ? 6.668 52.094 12.266 1 79.56 53 GLU B N 1
ATOM 5069 C CA . GLU B 1 53 ? 6.977 53.312 13.023 1 79.56 53 GLU B CA 1
ATOM 5070 C C . GLU B 1 53 ? 8.477 53.406 13.281 1 79.56 53 GLU B C 1
ATOM 5072 O O . GLU B 1 53 ? 9.031 52.656 14.086 1 79.56 53 GLU B O 1
ATOM 5077 N N . ALA B 1 54 ? 9.102 54.312 12.688 1 78.88 54 ALA B N 1
ATOM 5078 C CA . ALA B 1 54 ? 10.539 54.469 12.82 1 78.88 54 ALA B CA 1
ATOM 5079 C C . ALA B 1 54 ? 10.93 54.719 14.281 1 78.88 54 ALA B C 1
ATOM 5081 O O . ALA B 1 54 ? 12.023 54.312 14.703 1 78.88 54 ALA B O 1
ATOM 5082 N N . ALA B 1 55 ? 10.039 55.281 15 1 87.5 55 ALA B N 1
ATOM 5083 C CA . ALA B 1 55 ? 10.305 55.625 16.406 1 87.5 55 ALA B CA 1
ATOM 5084 C C . ALA B 1 55 ? 10.555 54.344 17.219 1 87.5 55 ALA B C 1
ATOM 5086 O O . ALA B 1 55 ? 11.289 54.375 18.203 1 87.5 55 ALA B O 1
ATOM 5087 N N . CYS B 1 56 ? 9.961 53.25 16.797 1 89.12 56 CYS B N 1
ATOM 5088 C CA . CYS B 1 56 ? 10.109 52 17.516 1 89.12 56 CYS B CA 1
ATOM 5089 C C . CYS B 1 56 ? 11.57 51.594 17.656 1 89.12 56 CYS B C 1
ATOM 5091 O O . CYS B 1 56 ? 12.039 51.312 18.766 1 89.12 56 CYS B O 1
ATOM 5093 N N . TRP B 1 57 ? 12.266 51.719 16.641 1 88.38 57 TRP B N 1
ATOM 5094 C CA . TRP B 1 57 ? 13.625 51.188 16.594 1 88.38 57 TRP B CA 1
ATOM 5095 C C . TRP B 1 57 ? 14.633 52.219 17.109 1 88.38 57 TRP B C 1
ATOM 5097 O O . TRP B 1 57 ? 15.641 51.844 17.703 1 88.38 57 TRP B O 1
ATOM 5107 N N . ARG B 1 58 ? 14.305 53.438 16.844 1 86.44 58 ARG B N 1
ATOM 5108 C CA . ARG B 1 58 ? 15.109 54.5 17.469 1 86.44 58 ARG B CA 1
ATOM 5109 C C . ARG B 1 58 ? 15.062 54.406 18.984 1 86.44 58 ARG B C 1
ATOM 5111 O O . ARG B 1 58 ? 16.094 54.469 19.656 1 86.44 58 ARG B O 1
ATOM 5118 N N . GLU B 1 59 ? 13.898 54.188 19.516 1 86 59 GLU B N 1
ATOM 5119 C CA . GLU B 1 59 ? 13.703 54.094 20.953 1 86 59 GLU B CA 1
ATOM 5120 C C . GLU B 1 59 ? 14.398 52.844 21.516 1 86 59 GLU B C 1
ATOM 5122 O O . GLU B 1 59 ? 15.008 52.906 22.594 1 86 59 GLU B O 1
ATOM 5127 N N . ALA B 1 60 ? 14.234 51.781 20.797 1 86.06 60 ALA B N 1
ATOM 5128 C CA . ALA B 1 60 ? 14.883 50.531 21.234 1 86.06 60 ALA B CA 1
ATOM 5129 C C . ALA B 1 60 ? 16.406 50.688 21.281 1 86.06 60 ALA B C 1
ATOM 5131 O O . ALA B 1 60 ? 17.047 50.281 22.234 1 86.06 60 ALA B O 1
ATOM 5132 N N . ARG B 1 61 ? 16.922 51.312 20.203 1 85.25 61 ARG B N 1
ATOM 5133 C CA . ARG B 1 61 ? 18.359 51.531 20.125 1 85.25 61 ARG B CA 1
ATOM 5134 C C . ARG B 1 61 ? 18.828 52.438 21.266 1 85.25 61 ARG B C 1
ATOM 5136 O O . ARG B 1 61 ? 19.859 52.188 21.891 1 85.25 61 ARG B O 1
ATOM 5143 N N . ASP B 1 62 ? 18.141 53.438 21.438 1 81.88 62 ASP B N 1
ATOM 5144 C CA . ASP B 1 62 ? 18.469 54.406 22.5 1 81.88 62 ASP B CA 1
ATOM 5145 C C . ASP B 1 62 ? 18.422 53.719 23.875 1 81.88 62 ASP B C 1
ATOM 5147 O O . ASP B 1 62 ? 19.297 53.938 24.719 1 81.88 62 ASP B O 1
ATOM 5151 N N . PHE B 1 63 ? 17.422 52.969 24.062 1 81.56 63 PHE B N 1
ATOM 5152 C CA . PHE B 1 63 ? 17.281 52.281 25.344 1 81.56 63 PHE B CA 1
ATOM 5153 C C . PHE B 1 63 ? 18.438 51.312 25.562 1 81.56 63 PHE B C 1
ATOM 5155 O O . PHE B 1 63 ? 18.984 51.25 26.656 1 81.56 63 PHE B O 1
ATOM 5162 N N . LEU B 1 64 ? 18.766 50.562 24.562 1 77.56 64 LEU B N 1
ATOM 5163 C CA . LEU B 1 64 ? 19.844 49.594 24.656 1 77.56 64 LEU B CA 1
ATOM 5164 C C . LEU B 1 64 ? 21.172 50.281 24.969 1 77.56 64 LEU B C 1
ATOM 5166 O O . LEU B 1 64 ? 22.016 49.719 25.656 1 77.56 64 LEU B O 1
ATOM 5170 N N . ARG B 1 65 ? 21.344 51.438 24.484 1 76.69 65 ARG B N 1
ATOM 5171 C CA . ARG B 1 65 ? 22.594 52.188 24.688 1 76.69 65 ARG B CA 1
ATOM 5172 C C . ARG B 1 65 ? 22.672 52.719 26.109 1 76.69 65 ARG B C 1
ATOM 5174 O O . ARG B 1 65 ? 23.75 52.938 26.641 1 76.69 65 ARG B O 1
ATOM 5181 N N . THR B 1 66 ? 21.578 53 26.609 1 73.81 66 THR B N 1
ATOM 5182 C CA . THR B 1 66 ? 21.578 53.719 27.891 1 73.81 66 THR B CA 1
ATOM 5183 C C . THR B 1 66 ? 21.609 52.719 29.047 1 73.81 66 THR B C 1
ATOM 5185 O O . THR B 1 66 ? 21.891 53.062 30.188 1 73.81 66 THR B O 1
ATOM 5188 N N . GLN B 1 67 ? 21.219 51.531 28.703 1 63.53 67 GLN B N 1
ATOM 5189 C CA . GLN B 1 67 ? 21.219 50.531 29.766 1 63.53 67 GLN B CA 1
ATOM 5190 C C . GLN B 1 67 ? 22.625 50.031 30.062 1 63.53 67 GLN B C 1
ATOM 5192 O O . GLN B 1 67 ? 23.359 49.656 29.141 1 63.53 67 GLN B O 1
ATOM 5197 N N . THR B 1 68 ? 23.125 50.344 31.203 1 51.94 68 THR B N 1
ATOM 5198 C CA . THR B 1 68 ? 24.484 50.125 31.656 1 51.94 68 THR B CA 1
ATOM 5199 C C . THR B 1 68 ? 24.906 48.688 31.406 1 51.94 68 THR B C 1
ATOM 5201 O O . THR B 1 68 ? 26.094 48.406 31.156 1 51.94 68 THR B O 1
ATOM 5204 N N . LEU B 1 69 ? 23.984 47.781 31.656 1 50.84 69 LEU B N 1
ATOM 5205 C CA . LEU B 1 69 ? 24.344 46.375 31.594 1 50.84 69 LEU B CA 1
ATOM 5206 C C . LEU B 1 69 ? 24.453 45.875 30.156 1 50.84 69 LEU B C 1
ATOM 5208 O O . LEU B 1 69 ? 24.891 44.781 29.891 1 50.84 69 LEU B O 1
ATOM 5212 N N . LEU B 1 70 ? 24.062 46.812 29.188 1 54.53 70 LEU B N 1
ATOM 5213 C CA . LEU B 1 70 ? 23.969 46.281 27.844 1 54.53 70 LEU B CA 1
ATOM 5214 C C . LEU B 1 70 ? 24.547 47.25 26.828 1 54.53 70 LEU B C 1
ATOM 5216 O O . LEU B 1 70 ? 24.109 47.281 25.672 1 54.53 70 LEU B O 1
ATOM 5220 N N . PRO B 1 71 ? 25.281 48.281 27.281 1 55.22 71 PRO B N 1
ATOM 5221 C CA . PRO B 1 71 ? 25.719 49.25 26.266 1 55.22 71 PRO B CA 1
ATOM 5222 C C . PRO B 1 71 ? 26.375 48.594 25.062 1 55.22 71 PRO B C 1
ATOM 5224 O O . PRO B 1 71 ? 26.234 49.062 23.938 1 55.22 71 PRO B O 1
ATOM 5227 N N . SER B 1 72 ? 26.969 47.438 25.375 1 58.84 72 SER B N 1
ATOM 5228 C CA . SER B 1 72 ? 27.766 46.812 24.328 1 58.84 72 SER B CA 1
ATOM 5229 C C . SER B 1 72 ? 26.859 46.031 23.375 1 58.84 72 SER B C 1
ATOM 5231 O O . SER B 1 72 ? 27.25 45.75 22.234 1 58.84 72 SER B O 1
ATOM 5233 N N . LEU B 1 73 ? 25.625 45.812 23.719 1 61.5 73 LEU B N 1
ATOM 5234 C CA . LEU B 1 73 ? 24.75 45.031 22.859 1 61.5 73 LEU B CA 1
ATOM 5235 C C . LEU B 1 73 ? 24.266 45.875 21.672 1 61.5 73 LEU B C 1
ATOM 5237 O O . LEU B 1 73 ? 24.203 45.375 20.547 1 61.5 73 LEU B O 1
ATOM 5241 N N . ALA B 1 74 ? 24.016 47.125 21.984 1 61.78 74 ALA B N 1
ATOM 5242 C CA . ALA B 1 74 ? 23.484 48 20.953 1 61.78 74 ALA B CA 1
ATOM 5243 C C . ALA B 1 74 ? 24.469 48.156 19.797 1 61.78 74 ALA B C 1
ATOM 5245 O O . ALA B 1 74 ? 24.078 48.438 18.656 1 61.78 74 ALA B O 1
ATOM 5246 N N . ASP B 1 75 ? 25.703 47.938 20.172 1 63.5 75 ASP B N 1
ATOM 5247 C CA . ASP B 1 75 ? 26.719 48.25 19.172 1 63.5 75 ASP B CA 1
ATOM 5248 C C . ASP B 1 75 ? 27.234 47 18.484 1 63.5 75 ASP B C 1
ATOM 5250 O O . ASP B 1 75 ? 28.141 47.031 17.656 1 63.5 75 ASP B O 1
ATOM 5254 N N . LYS B 1 76 ? 26.516 45.969 18.781 1 69.94 76 LYS B N 1
ATOM 5255 C CA . LYS B 1 76 ? 26.891 44.75 18.094 1 69.94 76 LYS B CA 1
ATOM 5256 C C . LYS B 1 76 ? 26.469 44.781 16.625 1 69.94 76 LYS B C 1
ATOM 5258 O O . LYS B 1 76 ? 25.391 45.281 16.297 1 69.94 76 LYS B O 1
ATOM 5263 N N . GLU B 1 77 ? 27.312 44.219 15.852 1 64.56 77 GLU B N 1
ATOM 5264 C CA . GLU B 1 77 ? 27.094 44.25 14.414 1 64.56 77 GLU B CA 1
ATOM 5265 C C . GLU B 1 77 ? 25.797 43.531 14.039 1 64.56 77 GLU B C 1
ATOM 5267 O O . GLU B 1 77 ? 25.109 43.938 13.109 1 64.56 77 GLU B O 1
ATOM 5272 N N . VAL B 1 78 ? 25.422 42.594 14.867 1 66.62 78 VAL B N 1
ATOM 5273 C CA . VAL B 1 78 ? 24.266 41.781 14.555 1 66.62 78 VAL B CA 1
ATOM 5274 C C . VAL B 1 78 ? 22.984 42.594 14.773 1 66.62 78 VAL B C 1
ATOM 5276 O O . VAL B 1 78 ? 21.938 42.281 14.203 1 66.62 78 VAL B O 1
ATOM 5279 N N . LEU B 1 79 ? 23.125 43.719 15.508 1 77.31 79 LEU B N 1
ATOM 5280 C CA . LEU B 1 79 ? 21.969 44.562 15.758 1 77.31 79 LEU B CA 1
ATOM 5281 C C . LEU B 1 79 ? 22.141 45.938 15.086 1 77.31 79 LEU B C 1
ATOM 5283 O O . LEU B 1 79 ? 21.453 46.875 15.422 1 77.31 79 LEU B O 1
ATOM 5287 N N . ALA B 1 80 ? 23.094 45.969 14.172 1 76.5 80 ALA B N 1
ATOM 5288 C CA . ALA B 1 80 ? 23.516 47.219 13.609 1 76.5 80 ALA B CA 1
ATOM 5289 C C . ALA B 1 80 ? 22.406 47.875 12.789 1 76.5 80 ALA B C 1
ATOM 5291 O O . ALA B 1 80 ? 22.219 49.094 12.828 1 76.5 80 ALA B O 1
ATOM 5292 N N . THR B 1 81 ? 21.641 47 12.125 1 83.19 81 THR B N 1
ATOM 5293 C CA . THR B 1 81 ? 20.578 47.562 11.297 1 83.19 81 THR B CA 1
ATOM 5294 C C . THR B 1 81 ? 19.25 47.562 12.039 1 83.19 81 THR B C 1
ATOM 5296 O O . THR B 1 81 ? 19.047 46.75 12.945 1 83.19 81 THR B O 1
ATOM 5299 N N . ASP B 1 82 ? 18.359 48.406 11.672 1 86.12 82 ASP B N 1
ATOM 5300 C CA . ASP B 1 82 ? 17.031 48.438 12.281 1 86.12 82 ASP B CA 1
ATOM 5301 C C . ASP B 1 82 ? 16.281 47.125 12.008 1 86.12 82 ASP B C 1
ATOM 5303 O O . ASP B 1 82 ? 15.492 46.688 12.836 1 86.12 82 ASP B O 1
ATOM 5307 N N . LEU B 1 83 ? 16.594 46.562 10.844 1 87.5 83 LEU B N 1
ATOM 5308 C CA . LEU B 1 83 ? 15.969 45.281 10.531 1 87.5 83 LEU B CA 1
ATOM 5309 C C . LEU B 1 83 ? 16.422 44.188 11.5 1 87.5 83 LEU B C 1
ATOM 5311 O O . LEU B 1 83 ? 15.609 43.406 11.977 1 87.5 83 LEU B O 1
ATOM 5315 N N . ASN B 1 84 ? 17.672 44.156 11.75 1 85.12 84 ASN B N 1
ATOM 5316 C CA . ASN B 1 84 ? 18.203 43.188 12.711 1 85.12 84 ASN B CA 1
ATOM 5317 C C . ASN B 1 84 ? 17.688 43.438 14.117 1 85.12 84 ASN B C 1
ATOM 5319 O O . ASN B 1 84 ? 17.422 42.5 14.875 1 85.12 84 ASN B O 1
ATOM 5323 N N . LEU B 1 85 ? 17.625 44.75 14.445 1 85.31 85 LEU B N 1
ATOM 5324 C CA . LEU B 1 85 ? 17.078 45.125 15.75 1 85.31 85 LEU B CA 1
ATOM 5325 C C . LEU B 1 85 ? 15.625 44.688 15.883 1 85.31 85 LEU B C 1
ATOM 5327 O O . LEU B 1 85 ? 15.211 44.188 16.922 1 85.31 85 LEU B O 1
ATOM 5331 N N . ALA B 1 86 ? 14.867 44.938 14.867 1 88.25 86 ALA B N 1
ATOM 5332 C CA . ALA B 1 86 ? 13.469 44.531 14.852 1 88.25 86 ALA B CA 1
ATOM 5333 C C . ALA B 1 86 ? 13.336 43.031 15.016 1 88.25 86 ALA B C 1
ATOM 5335 O O . ALA B 1 86 ? 12.461 42.531 15.742 1 88.25 86 ALA B O 1
ATOM 5336 N N . HIS B 1 87 ? 14.164 42.344 14.266 1 85.81 87 HIS B N 1
ATOM 5337 C CA . HIS B 1 87 ? 14.156 40.875 14.344 1 85.81 87 HIS B CA 1
ATOM 5338 C C . HIS B 1 87 ? 14.453 40.406 15.758 1 85.81 87 HIS B C 1
ATOM 5340 O O . HIS B 1 87 ? 13.891 39.406 16.203 1 85.81 87 HIS B O 1
ATOM 5346 N N . PHE B 1 88 ? 15.258 41.031 16.391 1 80.44 88 PHE B N 1
ATOM 5347 C CA . PHE B 1 88 ? 15.633 40.688 17.766 1 80.44 88 PHE B CA 1
ATOM 5348 C C . PHE B 1 88 ? 14.547 41.094 18.75 1 80.44 88 PHE B C 1
ATOM 5350 O O . PHE B 1 88 ? 14.102 40.281 19.547 1 80.44 88 PHE B O 1
ATOM 5357 N N . CYS B 1 89 ? 14.086 42.344 18.688 1 82.75 89 CYS B N 1
ATOM 5358 C CA . CYS B 1 89 ? 13.148 42.906 19.656 1 82.75 89 CYS B CA 1
ATOM 5359 C C . CYS B 1 89 ? 11.781 42.219 19.531 1 82.75 89 CYS B C 1
ATOM 5361 O O . CYS B 1 89 ? 11.039 42.156 20.5 1 82.75 89 CYS B O 1
ATOM 5363 N N . CYS B 1 90 ? 11.445 41.75 18.406 1 87.44 90 CYS B N 1
ATOM 5364 C CA . CYS B 1 90 ? 10.109 41.219 18.172 1 87.44 90 CYS B CA 1
ATOM 5365 C C . CYS B 1 90 ? 10.078 39.688 18.391 1 87.44 90 CYS B C 1
ATOM 5367 O O . CYS B 1 90 ? 9.078 39.031 18.078 1 87.44 90 CYS B O 1
ATOM 5369 N N . ARG B 1 91 ? 11.141 39.219 18.859 1 76.06 91 ARG B N 1
ATOM 5370 C CA . ARG B 1 91 ? 11.086 37.844 19.328 1 76.06 91 ARG B CA 1
ATOM 5371 C C . ARG B 1 91 ? 10.164 37.719 20.547 1 76.06 91 ARG B C 1
ATOM 5373 O O . ARG B 1 91 ? 10.203 38.562 21.438 1 76.06 91 ARG B O 1
ATOM 5380 N N . PRO B 1 92 ? 9.281 36.75 20.328 1 64.38 92 PRO B N 1
ATOM 5381 C CA . PRO B 1 92 ? 8.312 36.688 21.422 1 64.38 92 PRO B CA 1
ATOM 5382 C C . PRO B 1 92 ? 8.953 36.312 22.766 1 64.38 92 PRO B C 1
ATOM 5384 O O . PRO B 1 92 ? 9.875 35.5 22.797 1 64.38 92 PRO B O 1
ATOM 5387 N N . GLY B 1 93 ? 8.633 36.906 23.734 1 61.56 93 GLY B N 1
ATOM 5388 C CA . GLY B 1 93 ? 9.117 36.688 25.094 1 61.56 93 GLY B CA 1
ATOM 5389 C C . GLY B 1 93 ? 9.336 38 25.844 1 61.56 93 GLY B C 1
ATOM 5390 O O . GLY B 1 93 ? 9.516 39.062 25.234 1 61.56 93 GLY B O 1
ATOM 5391 N N . SER B 1 94 ? 9.023 37.969 26.938 1 56.12 94 SER B N 1
ATOM 5392 C CA . SER B 1 94 ? 9.141 39.156 27.781 1 56.12 94 SER B CA 1
ATOM 5393 C C . SER B 1 94 ? 10.562 39.688 27.766 1 56.12 94 SER B C 1
ATOM 5395 O O . SER B 1 94 ? 10.758 40.906 27.859 1 56.12 94 SER B O 1
ATOM 5397 N N . PHE B 1 95 ? 11.375 38.906 27.391 1 57.91 95 PHE B N 1
ATOM 5398 C CA . PHE B 1 95 ? 12.773 39.281 27.516 1 57.91 95 PHE B CA 1
ATOM 5399 C C . PHE B 1 95 ? 13.164 40.281 26.438 1 57.91 95 PHE B C 1
ATOM 5401 O O . PHE B 1 95 ? 13.688 41.375 26.719 1 57.91 95 PHE B O 1
ATOM 5408 N N . SER B 1 96 ? 12.852 39.906 25.203 1 66.44 96 SER B N 1
ATOM 5409 C CA . SER B 1 96 ? 13.25 40.781 24.109 1 66.44 96 SER B CA 1
ATOM 5410 C C . SER B 1 96 ? 12.578 42.156 24.234 1 66.44 96 SER B C 1
ATOM 5412 O O . SER B 1 96 ? 13.227 43.188 24.031 1 66.44 96 SER B O 1
ATOM 5414 N N . ALA B 1 97 ? 11.438 42.031 24.688 1 69.12 97 ALA B N 1
ATOM 5415 C CA . ALA B 1 97 ? 10.711 43.312 24.844 1 69.12 97 ALA B CA 1
ATOM 5416 C C . ALA B 1 97 ? 11.312 44.156 25.953 1 69.12 97 ALA B C 1
ATOM 5418 O O . ALA B 1 97 ? 11.453 45.375 25.797 1 69.12 97 ALA B O 1
ATOM 5419 N N . GLU B 1 98 ? 11.766 43.438 26.969 1 68.25 98 GLU B N 1
ATOM 5420 C CA . GLU B 1 98 ? 12.344 44.156 28.094 1 68.25 98 GLU B CA 1
ATOM 5421 C C . GLU B 1 98 ? 13.711 44.75 27.75 1 68.25 98 GLU B C 1
ATOM 5423 O O . GLU B 1 98 ? 14.055 45.844 28.172 1 68.25 98 GLU B O 1
ATOM 5428 N N . VAL B 1 99 ? 14.367 44 27.047 1 71.69 99 VAL B N 1
ATOM 5429 C CA . VAL B 1 99 ? 15.711 44.438 26.656 1 71.69 99 VAL B CA 1
ATOM 5430 C C . VAL B 1 99 ? 15.625 45.594 25.688 1 71.69 99 VAL B C 1
ATOM 5432 O O . VAL B 1 99 ? 16.469 46.5 25.719 1 71.69 99 VAL B O 1
ATOM 5435 N N . CYS B 1 100 ? 14.648 45.594 24.922 1 81 100 CYS B N 1
ATOM 5436 C CA . CYS B 1 100 ? 14.562 46.594 23.844 1 81 100 CYS B CA 1
ATOM 5437 C C . CYS B 1 100 ? 13.852 47.844 24.312 1 81 100 CYS B C 1
ATOM 5439 O O . CYS B 1 100 ? 14.188 48.938 23.875 1 81 100 CYS B O 1
ATOM 5441 N N . TRP B 1 101 ? 12.945 47.656 25.172 1 79 101 TRP B N 1
ATOM 5442 C CA . TRP B 1 101 ? 12.141 48.812 25.5 1 79 101 TRP B CA 1
ATOM 5443 C C . TRP B 1 101 ? 11.977 48.969 27 1 79 101 TRP B C 1
ATOM 5445 O O . TRP B 1 101 ? 11.297 49.875 27.484 1 79 101 TRP B O 1
ATOM 5455 N N . GLY B 1 102 ? 12.672 48.125 27.812 1 66.69 102 GLY B N 1
ATOM 5456 C CA . GLY B 1 102 ? 12.60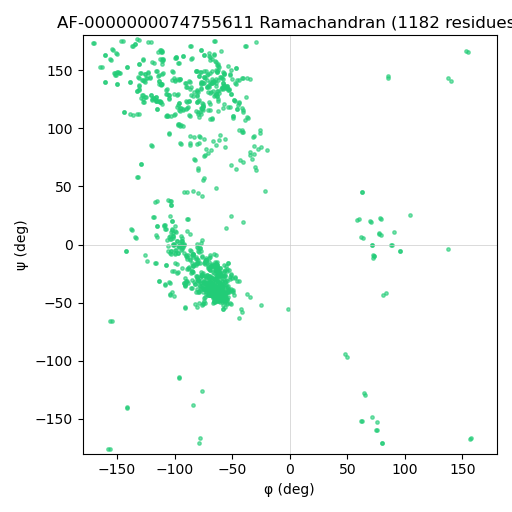9 48.219 29.266 1 66.69 102 GLY B CA 1
ATOM 5457 C C . GLY B 1 102 ? 11.43 47.469 29.859 1 66.69 102 GLY B C 1
ATOM 5458 O O . GLY B 1 102 ? 10.477 47.125 29.156 1 66.69 102 GLY B O 1
ATOM 5459 N N . GLY B 1 103 ? 11.719 46.844 31.109 1 55.78 103 GLY B N 1
ATOM 5460 C CA . GLY B 1 103 ? 10.695 46.094 31.812 1 55.78 103 GLY B CA 1
ATOM 5461 C C . GLY B 1 103 ? 9.703 46.969 32.562 1 55.78 103 GLY B C 1
ATOM 5462 O O . GLY B 1 103 ? 9.773 48.188 32.469 1 55.78 103 GLY B O 1
ATOM 5463 N N . GLU B 1 104 ? 8.742 46.469 33.469 1 48.41 104 GLU B N 1
ATOM 5464 C CA . GLU B 1 104 ? 7.688 47.031 34.312 1 48.41 104 GLU B CA 1
ATOM 5465 C C . GLU B 1 104 ? 8.234 48.125 35.219 1 48.41 104 GLU B C 1
ATOM 5467 O O . GLU B 1 104 ? 7.465 48.875 35.812 1 48.41 104 GLU B O 1
ATOM 5472 N N . SER B 1 105 ? 9.328 48.094 35.781 1 39.62 105 SER B N 1
ATOM 5473 C CA . SER B 1 105 ? 9.523 48.969 36.938 1 39.62 105 SER B CA 1
ATOM 5474 C C . SER B 1 105 ? 9.242 50.438 36.562 1 39.62 105 SER B C 1
ATOM 5476 O O . SER B 1 105 ? 9.102 51.281 37.438 1 39.62 105 SER B O 1
ATOM 5478 N N . ARG B 1 106 ? 9.555 50.875 35.469 1 39.44 106 ARG B N 1
ATOM 5479 C CA . ARG B 1 106 ? 9.383 52.312 35.312 1 39.44 106 ARG B CA 1
ATOM 5480 C C . ARG B 1 106 ? 8 52.625 34.75 1 39.44 106 ARG B C 1
ATOM 5482 O O . ARG B 1 106 ? 7.805 53.688 34.125 1 39.44 106 ARG B O 1
ATOM 5489 N N . GLY B 1 107 ? 6.844 52.094 35.156 1 35.41 107 GLY B N 1
ATOM 5490 C CA . GLY B 1 107 ? 5.453 52.469 34.969 1 35.41 107 GLY B CA 1
ATOM 5491 C C . GLY B 1 107 ? 4.883 51.969 33.656 1 35.41 107 GLY B C 1
ATOM 5492 O O . GLY B 1 107 ? 3.688 52.125 33.406 1 35.41 107 GLY B O 1
ATOM 5493 N N . LYS B 1 108 ? 5.543 52.031 32.625 1 41.81 108 LYS B N 1
ATOM 5494 C CA . LYS B 1 108 ? 4.926 51.688 31.359 1 41.81 108 LYS B CA 1
ATOM 5495 C C . LYS B 1 108 ? 4.758 50.156 31.234 1 41.81 108 LYS B C 1
ATOM 5497 O O . LYS B 1 108 ? 5.695 49.469 30.859 1 41.81 108 LYS B O 1
ATOM 5502 N N . GLY B 1 109 ? 4.062 49.406 32.156 1 42 109 GLY B N 1
ATOM 5503 C CA . GLY B 1 109 ? 3.863 48.031 32.5 1 42 109 GLY B CA 1
ATOM 5504 C C . GLY B 1 109 ? 3.453 47.156 31.297 1 42 109 GLY B C 1
ATOM 5505 O O . GLY B 1 109 ? 3.047 47.688 30.266 1 42 109 GLY B O 1
ATOM 5506 N N . LEU B 1 110 ? 3.916 45.75 31.422 1 50.09 110 LEU B N 1
ATOM 5507 C CA . LEU B 1 110 ? 3.428 44.531 30.766 1 50.09 110 LEU B CA 1
ATOM 5508 C C . LEU B 1 110 ? 1.904 44.531 30.703 1 50.09 110 LEU B C 1
ATOM 5510 O O . LEU B 1 110 ? 1.238 45.062 31.594 1 50.09 110 LEU B O 1
ATOM 5514 N N . VAL B 1 111 ? 1.48 44.562 29.375 1 53.56 111 VAL B N 1
ATOM 5515 C CA . VAL B 1 111 ? 0.042 44.344 29.297 1 53.56 111 VAL B CA 1
ATOM 5516 C C . VAL B 1 111 ? -0.389 43.375 30.391 1 53.56 111 VAL B C 1
ATOM 5518 O O . VAL B 1 111 ? 0.167 42.281 30.516 1 53.56 111 VAL B O 1
ATOM 5521 N N . GLN B 1 112 ? -0.529 43.875 31.641 1 49.81 112 GLN B N 1
ATOM 5522 C CA . GLN B 1 112 ? -1.053 43.031 32.688 1 49.81 112 GLN B CA 1
ATOM 5523 C C . GLN B 1 112 ? -2.539 42.75 32.5 1 49.81 112 GLN B C 1
ATOM 5525 O O . GLN B 1 112 ? -3.291 43.656 32.094 1 49.81 112 GLN B O 1
ATOM 5530 N N . GLU B 1 113 ? -2.771 41.438 32.281 1 51.22 113 GLU B N 1
ATOM 5531 C CA . GLU B 1 113 ? -4.195 41.125 32.344 1 51.22 113 GLU B CA 1
ATOM 5532 C C . GLU B 1 113 ? -4.781 41.562 33.688 1 51.22 113 GLU B C 1
ATOM 5534 O O . GLU B 1 113 ? -4.309 41.156 34.75 1 51.22 113 GLU B O 1
ATOM 5539 N N . GLN B 1 114 ? -5.266 42.75 33.781 1 46.38 114 GLN B N 1
ATOM 5540 C CA . GLN B 1 114 ? -5.875 43.25 35 1 46.38 114 GLN B CA 1
ATOM 5541 C C . GLN B 1 114 ? -6.836 42.219 35.594 1 46.38 114 GLN B C 1
ATOM 5543 O O . GLN B 1 114 ? -7.027 42.188 36.812 1 46.38 114 GLN B O 1
ATOM 5548 N N . VAL B 1 115 ? -7.453 41.438 34.688 1 45.59 115 VAL B N 1
ATOM 5549 C CA . VAL B 1 115 ? -8.594 40.688 35.219 1 45.59 115 VAL B CA 1
ATOM 5550 C C . VAL B 1 115 ? -8.109 39.406 35.938 1 45.59 115 VAL B C 1
ATOM 5552 O O . VAL B 1 115 ? -8.539 39.125 37.031 1 45.59 115 VAL B O 1
ATOM 5555 N N . ASP B 1 116 ? -7.309 38.625 35.312 1 48.69 116 ASP B N 1
ATOM 5556 C CA . ASP B 1 116 ? -6.961 37.375 35.938 1 48.69 116 ASP B CA 1
ATOM 5557 C C . ASP B 1 116 ? -5.598 37.438 36.625 1 48.69 116 ASP B C 1
ATOM 5559 O O . ASP B 1 116 ? -5.16 36.5 37.281 1 48.69 116 ASP B O 1
ATOM 5563 N N . GLY B 1 117 ? -5.117 38.688 36.719 1 51.44 117 GLY B N 1
ATOM 5564 C CA . GLY B 1 117 ? -3.848 38.938 37.375 1 51.44 117 GLY B CA 1
ATOM 5565 C C . GLY B 1 117 ? -2.674 38.25 36.688 1 51.44 117 GLY B C 1
ATOM 5566 O O . GLY B 1 117 ? -1.575 38.188 37.25 1 51.44 117 GLY B O 1
ATOM 5567 N N . MET B 1 118 ? -3.035 37.656 35.5 1 55.91 118 MET B N 1
ATOM 5568 C CA . MET B 1 118 ? -1.955 36.906 34.844 1 55.91 118 MET B CA 1
ATOM 5569 C C . MET B 1 118 ? -1.07 37.844 34.031 1 55.91 118 MET B C 1
ATOM 5571 O O . MET B 1 118 ? -1.561 38.812 33.438 1 55.91 118 MET B O 1
ATOM 5575 N N . ALA B 1 119 ? 0.141 37.688 34.25 1 56.16 119 ALA B N 1
ATOM 5576 C CA . ALA B 1 119 ? 1.094 38.531 33.5 1 56.16 119 ALA B CA 1
ATOM 5577 C C . ALA B 1 119 ? 1.124 38.125 32.031 1 56.16 119 ALA B C 1
ATOM 5579 O O . ALA B 1 119 ? 1.073 36.938 31.703 1 56.16 119 ALA B O 1
ATOM 5580 N N . LEU B 1 120 ? 0.816 39.188 31.188 1 67.5 120 LEU B N 1
ATOM 5581 C CA . LEU B 1 120 ? 1.039 38.969 29.766 1 67.5 120 LEU B CA 1
ATOM 5582 C C . LEU B 1 120 ? 2.514 39.156 29.406 1 67.5 120 LEU B C 1
ATOM 5584 O O . LEU B 1 120 ? 3.203 40 30 1 67.5 120 LEU B O 1
ATOM 5588 N N . ASN B 1 121 ? 3.115 38.25 28.766 1 63.81 121 ASN B N 1
ATOM 5589 C CA . ASN B 1 121 ? 4.527 38.281 28.391 1 63.81 121 ASN B CA 1
ATOM 5590 C C . ASN B 1 121 ? 4.766 39.219 27.219 1 63.81 121 ASN B C 1
ATOM 5592 O O . ASN B 1 121 ? 5.449 38.875 26.25 1 63.81 121 ASN B O 1
ATOM 5596 N N . MET B 1 122 ? 4.074 40.469 27.234 1 74.25 122 MET B N 1
ATOM 5597 C CA . MET B 1 122 ? 4.301 41.438 26.188 1 74.25 122 MET B CA 1
ATOM 5598 C C . MET B 1 122 ? 4.16 42.875 26.734 1 74.25 122 MET B C 1
ATOM 5600 O O . MET B 1 122 ? 3.391 43.094 27.656 1 74.25 122 MET B O 1
ATOM 5604 N N . SER B 1 123 ? 4.922 43.781 26.172 1 74.81 123 SER B N 1
ATOM 5605 C CA . SER B 1 123 ? 4.805 45.188 26.5 1 74.81 123 SER B CA 1
ATOM 5606 C C . SER B 1 123 ? 3.969 45.938 25.469 1 74.81 123 SER B C 1
ATOM 5608 O O . SER B 1 123 ? 3.744 45.438 24.359 1 74.81 123 SER B O 1
ATOM 5610 N N . LEU B 1 124 ? 3.49 47.094 25.859 1 79.56 124 LEU B N 1
ATOM 5611 C CA . LEU B 1 124 ? 2.74 47.938 24.922 1 79.56 124 LEU B CA 1
ATOM 5612 C C . LEU B 1 124 ? 3.57 48.25 23.688 1 79.56 124 LEU B C 1
ATOM 5614 O O . LEU B 1 124 ? 3.066 48.188 22.562 1 79.56 124 LEU B O 1
ATOM 5618 N N . ARG B 1 125 ? 4.867 48.562 23.922 1 82.38 125 ARG B N 1
ATOM 5619 C CA . ARG B 1 125 ? 5.734 48.906 22.812 1 82.38 125 ARG B CA 1
ATOM 5620 C C . ARG B 1 125 ? 5.969 47.719 21.891 1 82.38 125 ARG B C 1
ATOM 5622 O O . ARG B 1 125 ? 6.105 47.875 20.688 1 82.38 125 ARG B O 1
ATOM 5629 N N . TYR B 1 126 ? 6.047 46.531 22.5 1 86.5 126 TYR B N 1
ATOM 5630 C CA . TYR B 1 126 ? 6.156 45.312 21.688 1 86.5 126 TYR B CA 1
ATOM 5631 C C . TYR B 1 126 ? 4.969 45.188 20.734 1 86.5 126 TYR B C 1
ATOM 5633 O O . TYR B 1 126 ? 5.145 44.906 19.547 1 86.5 126 TYR B O 1
ATOM 5641 N N . VAL B 1 127 ? 3.738 45.375 21.25 1 87.38 127 VAL B N 1
ATOM 5642 C CA . VAL B 1 127 ? 2.527 45.219 20.438 1 87.38 127 VAL B CA 1
ATOM 5643 C C . VAL B 1 127 ? 2.492 46.312 19.359 1 87.38 127 VAL B C 1
ATOM 5645 O O . VAL B 1 127 ? 2.154 46.031 18.203 1 87.38 127 VAL B O 1
ATOM 5648 N N . GLU B 1 128 ? 2.934 47.438 19.688 1 87.44 128 GLU B N 1
ATOM 5649 C CA . GLU B 1 128 ? 2.896 48.562 18.75 1 87.44 128 GLU B CA 1
ATOM 5650 C C . GLU B 1 128 ? 3.92 48.375 17.641 1 87.44 128 GLU B C 1
ATOM 5652 O O . GLU B 1 128 ? 3.688 48.812 16.5 1 87.44 128 GLU B O 1
ATOM 5657 N N . CYS B 1 129 ? 5.02 47.75 17.938 1 90.56 129 CYS B N 1
ATOM 5658 C CA . CYS B 1 129 ? 6.148 47.781 17.016 1 90.56 129 CYS B CA 1
ATOM 5659 C C . CYS B 1 129 ? 6.234 46.469 16.25 1 90.56 129 CYS B C 1
ATOM 5661 O O . CYS B 1 129 ? 6.82 46.406 15.164 1 90.56 129 CYS B O 1
ATOM 5663 N N . CYS B 1 130 ? 5.688 45.406 16.75 1 91.81 130 CYS B N 1
ATOM 5664 C CA . CYS B 1 130 ? 6.078 44.094 16.25 1 91.81 130 CYS B CA 1
ATOM 5665 C C . CYS B 1 130 ? 4.961 43.469 15.422 1 91.81 130 CYS B C 1
ATOM 5667 O O . CYS B 1 130 ? 5 42.281 15.109 1 91.81 130 CYS B O 1
ATOM 5669 N N . PHE B 1 131 ? 3.912 44.219 15.016 1 93.5 131 PHE B N 1
ATOM 5670 C CA . PHE B 1 131 ? 2.836 43.719 14.172 1 93.5 131 PHE B CA 1
ATOM 5671 C C . PHE B 1 131 ? 2.543 44.688 13.039 1 93.5 131 PHE B C 1
ATOM 5673 O O . PHE B 1 131 ? 1.395 45.094 12.844 1 93.5 131 PHE B O 1
ATOM 5680 N N . PRO B 1 132 ? 3.578 44.969 12.234 1 92.69 132 PRO B N 1
ATOM 5681 C CA . PRO B 1 132 ? 3.422 46.031 11.227 1 92.69 132 PRO B CA 1
ATOM 5682 C C . PRO B 1 132 ? 2.473 45.625 10.102 1 92.69 132 PRO B C 1
ATOM 5684 O O . PRO B 1 132 ? 1.76 46.469 9.555 1 92.69 132 PRO B O 1
ATOM 5687 N N . ARG B 1 133 ? 2.469 44.375 9.727 1 93.31 133 ARG B N 1
ATOM 5688 C CA . ARG B 1 133 ? 1.608 43.938 8.641 1 93.31 133 ARG B CA 1
ATOM 5689 C C . ARG B 1 133 ? 0.146 43.906 9.07 1 93.31 133 ARG B C 1
ATOM 5691 O O . ARG B 1 133 ? -0.746 44.219 8.281 1 93.31 133 ARG B O 1
ATOM 5698 N N . LEU B 1 134 ? -0.07 43.438 10.289 1 95.31 134 LEU B N 1
ATOM 5699 C CA . LEU B 1 134 ? -1.425 43.469 10.828 1 95.31 134 LEU B CA 1
ATOM 5700 C C . LEU B 1 134 ? -1.969 44.906 10.875 1 95.31 134 LEU B C 1
ATOM 5702 O O . LEU B 1 134 ? -3.115 45.125 10.484 1 95.31 134 LEU B O 1
ATOM 5706 N N . GLN B 1 135 ? -1.157 45.812 11.359 1 93.31 135 GLN B N 1
ATOM 5707 C CA . GLN B 1 135 ? -1.565 47.219 11.461 1 93.31 135 GLN B CA 1
ATOM 5708 C C . GLN B 1 135 ? -1.916 47.781 10.094 1 93.31 135 GLN B C 1
ATOM 5710 O O . GLN B 1 135 ? -2.848 48.594 9.969 1 93.31 135 GLN B O 1
ATOM 5715 N N . ALA B 1 136 ? -1.166 47.375 9.078 1 92.5 136 ALA B N 1
ATOM 5716 C CA . ALA B 1 136 ? -1.474 47.812 7.719 1 92.5 136 ALA B CA 1
ATOM 5717 C C . ALA B 1 136 ? -2.76 47.156 7.219 1 92.5 136 ALA B C 1
ATOM 5719 O O . ALA B 1 136 ? -3.592 47.812 6.586 1 92.5 136 ALA B O 1
ATOM 5720 N N . ALA B 1 137 ? -2.934 45.906 7.477 1 93.62 137 ALA B N 1
ATOM 5721 C CA . ALA B 1 137 ? -4.062 45.125 6.969 1 93.62 137 ALA B CA 1
ATOM 5722 C C . ALA B 1 137 ? -5.371 45.562 7.613 1 93.62 137 ALA B C 1
ATOM 5724 O O . ALA B 1 137 ? -6.43 45.5 6.98 1 93.62 137 ALA B O 1
ATOM 5725 N N . LEU B 1 138 ? -5.328 46 8.883 1 94.06 138 LEU B N 1
ATOM 5726 C CA . LEU B 1 138 ? -6.508 46.438 9.617 1 94.06 138 LEU B CA 1
ATOM 5727 C C . LEU B 1 138 ? -7.113 47.688 8.992 1 94.06 138 LEU B C 1
ATOM 5729 O O . LEU B 1 138 ? -8.266 48.031 9.273 1 94.06 138 LEU B O 1
ATOM 5733 N N . LYS B 1 139 ? -6.328 48.344 8.117 1 90.38 139 LYS B N 1
ATOM 5734 C CA . LYS B 1 139 ? -6.781 49.594 7.484 1 90.38 139 LYS B CA 1
ATOM 5735 C C . LYS B 1 139 ? -7.355 49.312 6.098 1 90.38 139 LYS B C 1
ATOM 5737 O O . LYS B 1 139 ? -7.812 50.25 5.418 1 90.38 139 LYS B O 1
ATOM 5742 N N . THR B 1 140 ? -7.336 48.062 5.703 1 89.44 140 THR B N 1
ATOM 5743 C CA . THR B 1 140 ? -7.816 47.719 4.375 1 89.44 140 THR B CA 1
ATOM 5744 C C . THR B 1 140 ? -8.945 46.688 4.473 1 89.44 140 THR B C 1
ATOM 5746 O O . THR B 1 140 ? -9.234 46.188 5.562 1 89.44 140 THR B O 1
ATOM 5749 N N . GLU B 1 141 ? -9.523 46.406 3.297 1 90.44 141 GLU B N 1
ATOM 5750 C CA . GLU B 1 141 ? -10.57 45.375 3.264 1 90.44 141 GLU B CA 1
ATOM 5751 C C . GLU B 1 141 ? -10 43.969 3.49 1 90.44 141 GLU B C 1
ATOM 5753 O O . GLU B 1 141 ? -8.93 43.656 2.975 1 90.44 141 GLU B O 1
ATOM 5758 N N . PRO B 1 142 ? -10.703 43.281 4.316 1 90.69 142 PRO B N 1
ATOM 5759 C CA . PRO B 1 142 ? -10.203 41.906 4.527 1 90.69 142 PRO B CA 1
ATOM 5760 C C . PRO B 1 142 ? -10.227 41.094 3.254 1 90.69 142 PRO B C 1
ATOM 5762 O O . PRO B 1 142 ? -11.047 41.312 2.363 1 90.69 142 PRO B O 1
ATOM 5765 N N . PRO B 1 143 ? -9.344 40.094 3.174 1 93.69 143 PRO B N 1
ATOM 5766 C CA . PRO B 1 143 ? -9.398 39.156 2.049 1 93.69 143 PRO B CA 1
ATOM 5767 C C . PRO B 1 143 ? -10.789 38.562 1.86 1 93.69 143 PRO B C 1
ATOM 5769 O O . PRO B 1 143 ? -11.469 38.25 2.842 1 93.69 143 PRO B O 1
ATOM 5772 N N . LYS B 1 144 ? -11.18 38.281 0.637 1 95.31 144 LYS B N 1
ATOM 5773 C CA . LYS B 1 144 ? -12.523 37.844 0.293 1 95.31 144 LYS B CA 1
ATOM 5774 C C . LYS B 1 144 ? -12.828 36.5 0.938 1 95.31 144 LYS B C 1
ATOM 5776 O O . LYS B 1 144 ? -13.961 36.25 1.364 1 95.31 144 LYS B O 1
ATOM 5781 N N . TRP B 1 145 ? -11.867 35.625 0.975 1 96.31 145 TRP B N 1
ATOM 5782 C CA . TRP B 1 145 ? -12.117 34.312 1.52 1 96.31 145 TRP B CA 1
ATOM 5783 C C . TRP B 1 145 ? -12.453 34.375 3.006 1 96.31 145 TRP B C 1
ATOM 5785 O O . TRP B 1 145 ? -13.273 33.625 3.504 1 96.31 145 TRP B O 1
ATOM 5795 N N . MET B 1 146 ? -11.797 35.344 3.779 1 97 146 MET B N 1
ATOM 5796 C CA . MET B 1 146 ? -12.094 35.5 5.199 1 97 146 MET B CA 1
ATOM 5797 C C . MET B 1 146 ? -13.547 35.906 5.406 1 97 146 MET B C 1
ATOM 5799 O O . MET B 1 146 ? -14.25 35.344 6.242 1 97 146 MET B O 1
ATOM 5803 N N . GLN B 1 147 ? -13.945 36.875 4.559 1 95.88 147 GLN B N 1
ATOM 5804 C CA . GLN B 1 147 ? -15.32 37.375 4.629 1 95.88 147 GLN B CA 1
ATOM 5805 C C . GLN B 1 147 ? -16.312 36.25 4.336 1 95.88 147 GLN B C 1
ATOM 5807 O O . GLN B 1 147 ? -17.328 36.094 5.027 1 95.88 147 GLN B O 1
ATOM 5812 N N . ALA B 1 148 ? -16 35.531 3.357 1 96.38 148 ALA B N 1
ATOM 5813 C CA . ALA B 1 148 ? -16.891 34.438 2.955 1 96.38 148 ALA B CA 1
ATOM 5814 C C . ALA B 1 148 ? -17.016 33.375 4.062 1 96.38 148 ALA B C 1
ATOM 5816 O O . ALA B 1 148 ? -18.109 32.906 4.352 1 96.38 148 ALA B O 1
ATOM 5817 N N . GLN B 1 149 ? -15.898 32.969 4.66 1 96.31 149 GLN B N 1
ATOM 5818 C CA . GLN B 1 149 ? -15.906 31.984 5.727 1 96.31 149 GLN B CA 1
ATOM 5819 C C . GLN B 1 149 ? -16.688 32.469 6.938 1 96.31 149 GLN B C 1
ATOM 5821 O O . GLN B 1 149 ? -17.547 31.75 7.469 1 96.31 149 GLN B O 1
ATOM 5826 N N . ILE B 1 150 ? -16.438 33.688 7.344 1 96.38 150 ILE B N 1
ATOM 5827 C CA . ILE B 1 150 ? -17.078 34.281 8.523 1 96.38 150 ILE B CA 1
ATOM 5828 C C . ILE B 1 150 ? -18.578 34.438 8.281 1 96.38 150 ILE B C 1
ATOM 5830 O O . ILE B 1 150 ? -19.391 34.062 9.148 1 96.38 150 ILE B O 1
ATOM 5834 N N . SER B 1 151 ? -18.922 34.875 7.094 1 94.56 151 SER B N 1
ATOM 5835 C CA . SER B 1 151 ? -20.328 35.031 6.746 1 94.56 151 SER B CA 1
ATOM 5836 C C . SER B 1 151 ? -21.047 33.688 6.762 1 94.56 151 SER B C 1
ATOM 5838 O O . SER B 1 151 ? -22.188 33.594 7.242 1 94.56 151 SER B O 1
ATOM 5840 N N . GLN B 1 152 ? -20.391 32.75 6.266 1 94.06 152 GLN B N 1
ATOM 5841 C CA . GLN B 1 152 ? -20.984 31.422 6.227 1 94.06 152 GLN B CA 1
ATOM 5842 C C . GLN B 1 152 ? -21.219 30.891 7.637 1 94.06 152 GLN B C 1
ATOM 5844 O O . GLN B 1 152 ? -22.281 30.312 7.918 1 94.06 152 GLN B O 1
ATOM 5849 N N . ASP B 1 153 ? -20.281 31.016 8.516 1 94.12 153 ASP B N 1
ATOM 5850 C CA . ASP B 1 153 ? -20.375 30.484 9.867 1 94.12 153 ASP B CA 1
ATOM 5851 C C . ASP B 1 153 ? -21.438 31.234 10.68 1 94.12 153 ASP B C 1
ATOM 5853 O O . ASP B 1 153 ? -22.047 30.656 11.578 1 94.12 153 ASP B O 1
ATOM 5857 N N . LEU B 1 154 ? -21.688 32.5 10.359 1 93 154 LEU B N 1
ATOM 5858 C CA . LEU B 1 154 ? -22.562 33.344 11.18 1 93 154 LEU B CA 1
ATOM 5859 C C . LEU B 1 154 ? -23.969 33.406 10.586 1 93 154 LEU B C 1
ATOM 5861 O O . LEU B 1 154 ? -24.875 33.969 11.195 1 93 154 LEU B O 1
ATOM 5865 N N . GLN B 1 155 ? -24.109 32.781 9.422 1 88.44 155 GLN B N 1
ATOM 5866 C CA . GLN B 1 155 ? -25.328 32.969 8.641 1 88.44 155 GLN B CA 1
ATOM 5867 C C . GLN B 1 155 ? -26.547 32.5 9.414 1 88.44 155 GLN B C 1
ATOM 5869 O O . GLN B 1 155 ? -27.641 33.031 9.242 1 88.44 155 GLN B O 1
ATOM 5874 N N . HIS B 1 156 ? -26.406 31.609 10.336 1 83.44 156 HIS B N 1
ATOM 5875 C CA . HIS B 1 156 ? -27.578 31.031 10.969 1 83.44 156 HIS B CA 1
ATOM 5876 C C . HIS B 1 156 ? -27.812 31.625 12.359 1 83.44 156 HIS B C 1
ATOM 5878 O O . HIS B 1 156 ? -28.719 31.203 13.078 1 83.44 156 HIS B O 1
ATOM 5884 N N . TRP B 1 157 ? -27.062 32.562 12.719 1 87.69 157 TRP B N 1
ATOM 5885 C CA . TRP B 1 157 ? -27.188 33.094 14.07 1 87.69 157 TRP B CA 1
ATOM 5886 C C . TRP B 1 157 ? -27.891 34.438 14.062 1 87.69 157 TRP B C 1
ATOM 5888 O O . TRP B 1 157 ? -27.578 35.312 13.234 1 87.69 157 TRP B O 1
ATOM 5898 N N . ALA B 1 158 ? -28.922 34.531 14.914 1 81.06 158 ALA B N 1
ATOM 5899 C CA . ALA B 1 158 ? -29.625 35.781 15.164 1 81.06 158 ALA B CA 1
ATOM 5900 C C . ALA B 1 158 ? -29.031 36.531 16.359 1 81.06 158 ALA B C 1
ATOM 5902 O O . ALA B 1 158 ? -28.281 35.938 17.141 1 81.06 158 ALA B O 1
ATOM 5903 N N . PRO B 1 159 ? -29.328 37.812 16.469 1 82.5 159 PRO B N 1
ATOM 5904 C CA . PRO B 1 159 ? -28.828 38.531 17.625 1 82.5 159 PRO B CA 1
ATOM 5905 C C . PRO B 1 159 ? -29.25 37.906 18.953 1 82.5 159 PRO B C 1
ATOM 5907 O O . PRO B 1 159 ? -30.391 37.469 19.078 1 82.5 159 PRO B O 1
ATOM 5910 N N . LEU B 1 160 ? -28.344 37.812 19.766 1 84.38 160 LEU B N 1
ATOM 5911 C CA . LEU B 1 160 ? -28.562 37.219 21.078 1 84.38 160 LEU B CA 1
ATOM 5912 C C . LEU B 1 160 ? -28.469 38.25 22.188 1 84.38 160 LEU B C 1
ATOM 5914 O O . LEU B 1 160 ? -27.938 39.344 21.969 1 84.38 160 LEU B O 1
ATOM 5918 N N . ASN B 1 161 ? -29.078 37.844 23.312 1 82.19 161 ASN B N 1
ATOM 5919 C CA . ASN B 1 161 ? -28.922 38.688 24.516 1 82.19 161 ASN B CA 1
ATOM 5920 C C . ASN B 1 161 ? -28.094 37.969 25.562 1 82.19 161 ASN B C 1
ATOM 5922 O O . ASN B 1 161 ? -27.75 36.781 25.422 1 82.19 161 ASN B O 1
ATOM 5926 N N . THR B 1 162 ? -27.688 38.656 26.5 1 85.38 162 THR B N 1
ATOM 5927 C CA . THR B 1 162 ? -26.844 38.156 27.578 1 85.38 162 THR B CA 1
ATOM 5928 C C . THR B 1 162 ? -27.516 36.969 28.281 1 85.38 162 THR B C 1
ATOM 5930 O O . THR B 1 162 ? -26.844 36.031 28.719 1 85.38 162 THR B O 1
ATOM 5933 N N . SER B 1 163 ? -28.797 37.062 28.359 1 88.25 163 SER B N 1
ATOM 5934 C CA . SER B 1 163 ? -29.547 36 29.031 1 88.25 163 SER B CA 1
ATOM 5935 C C . SER B 1 163 ? -29.375 34.656 28.297 1 88.25 163 SER B C 1
ATOM 5937 O O . SER B 1 163 ? -29.391 33.594 28.922 1 88.25 163 SER B O 1
ATOM 5939 N N . ASP B 1 164 ? -29.297 34.812 27.016 1 90 164 ASP B N 1
ATOM 5940 C CA . ASP B 1 164 ? -29.062 33.594 26.219 1 90 164 ASP B CA 1
ATOM 5941 C C . ASP B 1 164 ? -27.719 32.969 26.562 1 90 164 ASP B C 1
ATOM 5943 O O . ASP B 1 164 ? -27.625 31.734 26.688 1 90 164 ASP B O 1
ATOM 5947 N N . LEU B 1 165 ? -26.688 33.719 26.656 1 91.31 165 LEU B N 1
ATOM 5948 C CA . LEU B 1 165 ? -25.359 33.25 27 1 91.31 165 LEU B CA 1
ATOM 5949 C C . LEU B 1 165 ? -25.328 32.656 28.406 1 91.31 165 LEU B C 1
ATOM 5951 O O . LEU B 1 165 ? -24.703 31.625 28.641 1 91.31 165 LEU B O 1
ATOM 5955 N N . ASP B 1 166 ? -26.094 33.312 29.297 1 91.94 166 ASP B N 1
ATOM 5956 C CA . ASP B 1 166 ? -26.188 32.812 30.656 1 91.94 166 ASP B CA 1
ATOM 5957 C C . ASP B 1 166 ? -26.891 31.469 30.703 1 91.94 166 ASP B C 1
ATOM 5959 O O . ASP B 1 166 ? -26.516 30.578 31.469 1 91.94 166 ASP B O 1
ATOM 5963 N N . ALA B 1 167 ? -27.859 31.391 29.938 1 91.88 167 ALA B N 1
ATOM 5964 C CA . ALA B 1 167 ? -28.609 30.141 29.875 1 91.88 167 ALA B CA 1
ATOM 5965 C C . ALA B 1 167 ? -27.734 29 29.344 1 91.88 167 ALA B C 1
ATOM 5967 O O . ALA B 1 167 ? -27.797 27.875 29.828 1 91.88 167 ALA B O 1
ATOM 5968 N N . PHE B 1 168 ? -27 29.297 28.312 1 92 168 PHE B N 1
ATOM 5969 C CA . PHE B 1 168 ? -26.078 28.297 27.781 1 92 168 PHE B CA 1
ATOM 5970 C C . PHE B 1 168 ? -25.031 27.906 28.812 1 92 168 PHE B C 1
ATOM 5972 O O . PHE B 1 168 ? -24.719 26.719 28.969 1 92 168 PHE B O 1
ATOM 5979 N N . GLU B 1 169 ? -24.484 28.828 29.484 1 91.75 169 GLU B N 1
ATOM 5980 C CA . GLU B 1 169 ? -23.5 28.547 30.531 1 91.75 169 GLU B CA 1
ATOM 5981 C C . GLU B 1 169 ? -24.078 27.641 31.609 1 91.75 169 GLU B C 1
ATOM 5983 O O . GLU B 1 169 ? -23.422 26.703 32.062 1 91.75 169 GLU B O 1
ATOM 5988 N N . ARG B 1 170 ? -25.281 27.922 32 1 92.19 170 ARG B N 1
ATOM 5989 C CA . ARG B 1 170 ? -25.969 27.094 33 1 92.19 170 ARG B CA 1
ATOM 5990 C C . ARG B 1 170 ? -26.156 25.672 32.469 1 92.19 170 ARG B C 1
ATOM 5992 O O . ARG B 1 170 ? -25.953 24.703 33.188 1 92.19 170 ARG B O 1
ATOM 5999 N N . TRP B 1 171 ? -26.547 25.672 31.297 1 89.25 171 TRP B N 1
ATOM 6000 C CA . TRP B 1 171 ? -26.75 24.359 30.672 1 89.25 171 TRP B CA 1
ATOM 6001 C C . TRP B 1 171 ? -25.453 23.547 30.672 1 89.25 171 TRP B C 1
ATOM 6003 O O . TRP B 1 171 ? -25.469 22.359 30.969 1 89.25 171 TRP B O 1
ATOM 6013 N N . THR B 1 172 ? -24.344 24.188 30.203 1 88.44 172 THR B N 1
ATOM 6014 C CA . THR B 1 172 ? -23.062 23.484 30.172 1 88.44 172 THR B CA 1
ATOM 6015 C C . THR B 1 172 ? -22.703 22.953 31.547 1 88.44 172 THR B C 1
ATOM 6017 O O . THR B 1 172 ? -22.125 21.859 31.672 1 88.44 172 THR B O 1
ATOM 6020 N N . GLN B 1 173 ? -23.031 23.641 32.594 1 86.38 173 GLN B N 1
A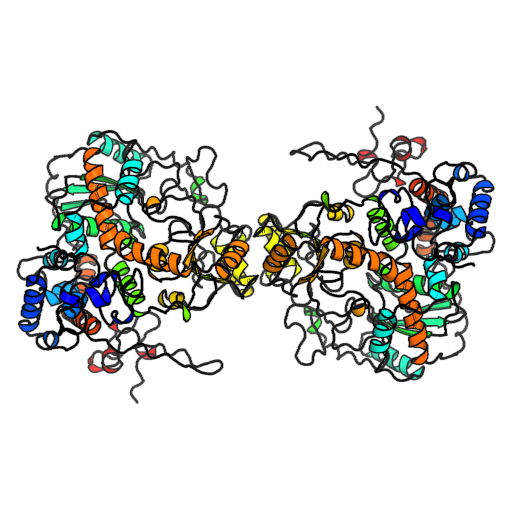TOM 6021 C CA . GLN B 1 173 ? -22.766 23.219 33.969 1 86.38 173 GLN B CA 1
ATOM 6022 C C . GLN B 1 173 ? -23.625 22.016 34.344 1 86.38 173 GLN B C 1
ATOM 6024 O O . GLN B 1 173 ? -23.125 21.031 34.938 1 86.38 173 GLN B O 1
ATOM 6029 N N . GLU B 1 174 ? -24.828 22.047 34 1 86.75 174 GLU B N 1
ATOM 6030 C CA . GLU B 1 174 ? -25.781 21 34.344 1 86.75 174 GLU B CA 1
ATOM 6031 C C . GLU B 1 174 ? -25.516 19.719 33.562 1 86.75 174 GLU B C 1
ATOM 6033 O O . GLU B 1 174 ? -25.688 18.609 34.062 1 86.75 174 GLU B O 1
ATOM 6038 N N . ALA B 1 175 ? -25.094 19.922 32.375 1 82.56 175 ALA B N 1
ATOM 6039 C CA . ALA B 1 175 ? -24.875 18.797 31.469 1 82.56 175 ALA B CA 1
ATOM 6040 C C . ALA B 1 175 ? -23.469 18.203 31.672 1 82.56 175 ALA B C 1
ATOM 6042 O O . ALA B 1 175 ? -23.141 17.188 31.062 1 82.56 175 ALA B O 1
ATOM 6043 N N . GLY B 1 176 ? -22.656 18.859 32.531 1 79 176 GLY B N 1
ATOM 6044 C CA . GLY B 1 176 ? -21.297 18.375 32.75 1 79 176 GLY B CA 1
ATOM 6045 C C . GLY B 1 176 ? -20.328 18.766 31.656 1 79 176 GLY B C 1
ATOM 6046 O O . GLY B 1 176 ? -19.328 18.078 31.438 1 79 176 GLY B O 1
ATOM 6047 N N . TYR B 1 177 ? -20.609 19.812 30.891 1 81.69 177 TYR B N 1
ATOM 6048 C CA . TYR B 1 177 ? -19.797 20.281 29.766 1 81.69 177 TYR B CA 1
ATOM 6049 C C . TYR B 1 177 ? -18.984 21.5 30.156 1 81.69 177 TYR B C 1
ATOM 6051 O O . TYR B 1 177 ? -18.438 22.188 29.297 1 81.69 177 TYR B O 1
ATOM 6059 N N . SER B 1 178 ? -18.922 21.781 31.438 1 78.38 178 SER B N 1
ATOM 6060 C CA . SER B 1 178 ? -18.312 23.031 31.891 1 78.38 178 SER B CA 1
ATOM 6061 C C . SER B 1 178 ? -16.844 23.094 31.484 1 78.38 178 SER B C 1
ATOM 6063 O O . SER B 1 178 ? -16.297 24.188 31.297 1 78.38 178 SER B O 1
ATOM 6065 N N . THR B 1 179 ? -16.219 21.984 31.266 1 82.62 179 THR B N 1
ATOM 6066 C CA . THR B 1 179 ? -14.805 21.984 30.922 1 82.62 179 THR B CA 1
ATOM 6067 C C . THR B 1 179 ? -14.609 21.984 29.422 1 82.62 179 THR B C 1
ATOM 6069 O O . THR B 1 179 ? -13.484 22.078 28.922 1 82.62 179 THR B O 1
ATOM 6072 N N . ARG B 1 180 ? -15.672 21.938 28.703 1 87.81 180 ARG B N 1
ATOM 6073 C CA . ARG B 1 180 ? -15.586 21.844 27.25 1 87.81 180 ARG B CA 1
ATOM 6074 C C . ARG B 1 180 ? -15.758 23.203 26.609 1 87.81 180 ARG B C 1
ATOM 6076 O O . ARG B 1 180 ? -15.438 23.375 25.422 1 87.81 180 ARG B O 1
ATOM 6083 N N . PHE B 1 181 ? -16.297 24.141 27.422 1 91.19 181 PHE B N 1
ATOM 6084 C CA . PHE B 1 181 ? -16.547 25.484 26.891 1 91.19 181 PHE B CA 1
ATOM 6085 C C . PHE B 1 181 ? -16 26.547 27.828 1 91.19 181 PHE B C 1
ATOM 6087 O O . PHE B 1 181 ? -16.094 26.422 29.047 1 91.19 181 PHE B O 1
ATOM 6094 N N . CYS B 1 182 ? -15.383 27.5 27.281 1 92.25 182 CYS B N 1
ATOM 6095 C CA . CYS B 1 182 ? -14.883 28.641 28.047 1 92.25 182 CYS B CA 1
ATOM 6096 C C . CYS B 1 182 ? -15.539 29.938 27.594 1 92.25 182 CYS B C 1
ATOM 6098 O O . CYS B 1 182 ? -15.539 30.25 26.406 1 92.25 182 CYS B O 1
ATOM 6100 N N . ARG B 1 183 ? -16.109 30.656 28.516 1 91.44 183 ARG B N 1
ATOM 6101 C CA . ARG B 1 183 ? -16.719 31.953 28.203 1 91.44 183 ARG B CA 1
ATOM 6102 C C . ARG B 1 183 ? -15.68 33.062 28.25 1 91.44 183 ARG B C 1
ATOM 6104 O O . ARG B 1 183 ? -14.875 33.156 29.188 1 91.44 183 ARG B O 1
ATOM 6111 N N . PHE B 1 184 ? -15.586 33.875 27.219 1 92.25 184 PHE B N 1
ATOM 6112 C CA . PHE B 1 184 ? -14.703 35.031 27.109 1 92.25 184 PHE B CA 1
ATOM 6113 C C . PHE B 1 184 ? -15.508 36.312 27.109 1 92.25 184 PHE B C 1
ATOM 6115 O O . PHE B 1 184 ? -16.578 36.406 26.484 1 92.25 184 PHE B O 1
ATOM 6122 N N . GLN B 1 185 ? -15.023 37.281 27.828 1 89.56 185 GLN B N 1
ATOM 6123 C CA . GLN B 1 185 ? -15.562 38.625 27.797 1 89.56 185 GLN B CA 1
ATOM 6124 C C . GLN B 1 185 ? -14.469 39.656 27.516 1 89.56 185 GLN B C 1
ATOM 6126 O O . GLN B 1 185 ? -13.453 39.688 28.219 1 89.56 185 GLN B O 1
ATOM 6131 N N . VAL B 1 186 ? -14.688 40.406 26.469 1 89 186 VAL B N 1
ATOM 6132 C CA . VAL B 1 186 ? -13.75 41.438 26.094 1 89 186 VAL B CA 1
ATOM 6133 C C . VAL B 1 186 ? -14.391 42.812 26.297 1 89 186 VAL B C 1
ATOM 6135 O O . VAL B 1 186 ? -15.477 43.094 25.766 1 89 186 VAL B O 1
ATOM 6138 N N . THR B 1 187 ? -13.812 43.625 27.062 1 83.38 187 THR B N 1
ATOM 6139 C CA . THR B 1 187 ? -14.273 44.969 27.312 1 83.38 187 THR B CA 1
ATOM 6140 C C . THR B 1 187 ? -13.125 45.969 27.203 1 83.38 187 THR B C 1
ATOM 6142 O O . THR B 1 187 ? -11.984 45.594 26.938 1 83.38 187 THR B O 1
ATOM 6145 N N . ARG B 1 188 ? -13.461 47.219 27.344 1 74.88 188 ARG B N 1
ATOM 6146 C CA . ARG B 1 188 ? -12.438 48.281 27.297 1 74.88 188 ARG B CA 1
ATOM 6147 C C . ARG B 1 188 ? -11.406 48.062 28.406 1 74.88 188 ARG B C 1
ATOM 6149 O O . ARG B 1 188 ? -10.242 48.406 28.25 1 74.88 188 ARG B O 1
ATOM 6156 N N . SER B 1 189 ? -11.852 47.406 29.453 1 71.62 189 SER B N 1
ATOM 6157 C CA . SER B 1 189 ? -10.992 47.25 30.625 1 71.62 189 SER B CA 1
ATOM 6158 C C . SER B 1 189 ? -10.109 46.031 30.516 1 71.62 189 SER B C 1
ATOM 6160 O O . SER B 1 189 ? -9.102 45.906 31.234 1 71.62 189 SER B O 1
ATOM 6162 N N . GLY B 1 190 ? -10.508 45.125 29.703 1 79.19 190 GLY B N 1
ATOM 6163 C CA . GLY B 1 190 ? -9.648 43.969 29.594 1 79.19 190 GLY B CA 1
ATOM 6164 C C . GLY B 1 190 ? -10.383 42.75 29.078 1 79.19 190 GLY B C 1
ATOM 6165 O O . GLY B 1 190 ? -11.398 42.875 28.391 1 79.19 190 GLY B O 1
ATOM 6166 N N . VAL B 1 191 ? -9.688 41.562 29.234 1 86 191 VAL B N 1
ATOM 6167 C CA . VAL B 1 191 ? -10.203 40.281 28.766 1 86 191 VAL B CA 1
ATOM 6168 C C . VAL B 1 191 ? -10.438 39.344 29.953 1 86 191 VAL B C 1
ATOM 6170 O O . VAL B 1 191 ? -9.547 39.156 30.797 1 86 191 VAL B O 1
ATOM 6173 N N . GLN B 1 192 ? -11.625 38.875 30.094 1 84.25 192 GLN B N 1
ATOM 6174 C CA . GLN B 1 192 ? -11.969 37.875 31.109 1 84.25 192 GLN B CA 1
ATOM 6175 C C . GLN B 1 192 ? -12.305 36.531 30.453 1 84.25 192 GLN B C 1
ATOM 6177 O O . GLN B 1 192 ? -12.938 36.469 29.406 1 84.25 192 GLN B O 1
ATOM 6182 N N . HIS B 1 193 ? -11.812 35.469 31.047 1 87.62 193 HIS B N 1
ATOM 6183 C CA . HIS B 1 193 ? -12.109 34.125 30.547 1 87.62 193 HIS B CA 1
ATOM 6184 C C . HIS B 1 193 ? -12.234 33.125 31.672 1 87.62 193 HIS B C 1
ATOM 6186 O O . HIS B 1 193 ? -12.016 33.438 32.844 1 87.62 193 HIS B O 1
ATOM 6192 N N . CYS B 1 194 ? -12.594 31.906 31.312 1 83.38 194 CYS B N 1
ATOM 6193 C CA . CYS B 1 194 ? -12.758 30.859 32.312 1 83.38 194 CYS B CA 1
ATOM 6194 C C . CYS B 1 194 ? -11.414 30.469 32.906 1 83.38 194 CYS B C 1
ATOM 6196 O O . CYS B 1 194 ? -10.367 30.781 32.375 1 83.38 194 CYS B O 1
ATOM 6198 N N . GLN B 1 195 ? -11.461 29.891 34.062 1 73 195 GLN B N 1
ATOM 6199 C CA . GLN B 1 195 ? -10.258 29.359 34.719 1 73 195 GLN B CA 1
ATOM 6200 C C . GLN B 1 195 ? -9.984 27.922 34.25 1 73 195 GLN B C 1
ATOM 6202 O O . GLN B 1 195 ? -10.883 27.078 34.25 1 73 195 GLN B O 1
ATOM 6207 N N . VAL B 1 196 ? -8.953 27.828 33.531 1 68.44 196 VAL B N 1
ATOM 6208 C CA . VAL B 1 196 ? -8.648 26.484 33.062 1 68.44 196 VAL B CA 1
ATOM 6209 C C . VAL B 1 196 ? -7.359 25.984 33.719 1 68.44 196 VAL B C 1
ATOM 6211 O O . VAL B 1 196 ? -6.422 26.766 33.906 1 68.44 196 VAL B O 1
ATOM 6214 N N . THR B 1 197 ? -7.328 24.828 34.438 1 57.72 197 THR B N 1
ATOM 6215 C CA . THR B 1 197 ? -6.148 24.297 35.094 1 57.72 197 THR B CA 1
ATOM 6216 C C . THR B 1 197 ? -5.59 23.094 34.344 1 57.72 197 THR B C 1
ATOM 6218 O O . THR B 1 197 ? -4.555 22.547 34.719 1 57.72 197 THR B O 1
ATOM 6221 N N . LYS B 1 198 ? -6.207 22.656 33.25 1 56.44 198 LYS B N 1
ATOM 6222 C CA . LYS B 1 198 ? -5.672 21.391 32.781 1 56.44 198 LYS B CA 1
ATOM 6223 C C . LYS B 1 198 ? -5.281 21.469 31.312 1 56.44 198 LYS B C 1
ATOM 6225 O O . LYS B 1 198 ? -6.074 21.906 30.469 1 56.44 198 LYS B O 1
ATOM 6230 N N . GLY B 1 199 ? -4.055 21.141 30.953 1 54.81 199 GLY B N 1
ATOM 6231 C CA . GLY B 1 199 ? -3.6 20.531 29.719 1 54.81 199 GLY B CA 1
ATOM 6232 C C . GLY B 1 199 ? -3.67 21.469 28.516 1 54.81 199 GLY B C 1
ATOM 6233 O O . GLY B 1 199 ? -3.385 22.656 28.641 1 54.81 199 GLY B O 1
ATOM 6234 N N . SER B 1 200 ? -3.924 20.859 27.25 1 56.66 200 SER B N 1
ATOM 6235 C CA . SER B 1 200 ? -4.062 21.531 25.969 1 56.66 200 SER B CA 1
ATOM 6236 C C . SER B 1 200 ? -5.117 22.625 26.031 1 56.66 200 SER B C 1
ATOM 6238 O O . SER B 1 200 ? -5.027 23.625 25.297 1 56.66 200 SER B O 1
ATOM 6240 N N . HIS B 1 201 ? -5.844 22.594 26.922 1 68.56 201 HIS B N 1
ATOM 6241 C CA . HIS B 1 201 ? -6.895 23.594 27.094 1 68.56 201 HIS B CA 1
ATOM 6242 C C . HIS B 1 201 ? -6.324 24.906 27.625 1 68.56 201 HIS B C 1
ATOM 6244 O O . HIS B 1 201 ? -6.77 26 27.234 1 68.56 201 HIS B O 1
ATOM 6250 N N . VAL B 1 202 ? -5.254 24.609 28.266 1 72.69 202 VAL B N 1
ATOM 6251 C CA . VAL B 1 202 ? -4.629 25.797 28.844 1 72.69 202 VAL B CA 1
ATOM 6252 C C . VAL B 1 202 ? -3.951 26.609 27.734 1 72.69 202 VAL B C 1
ATOM 6254 O O . VAL B 1 202 ? -4.074 27.844 27.703 1 72.69 202 VAL B O 1
ATOM 6257 N N . LEU B 1 203 ? -3.365 25.906 26.828 1 82.31 203 LEU B N 1
ATOM 6258 C CA . LEU B 1 203 ? -2.641 26.594 25.766 1 82.31 203 LEU B CA 1
ATOM 6259 C C . LEU B 1 203 ? -3.605 27.328 24.844 1 82.31 203 LEU B C 1
ATOM 6261 O O . LEU B 1 203 ? -3.322 28.453 24.406 1 82.31 203 LEU B O 1
ATOM 6265 N N . LEU B 1 204 ? -4.699 26.719 24.578 1 89.56 204 LEU B N 1
ATOM 6266 C CA . LEU B 1 204 ? -5.707 27.359 23.75 1 89.56 204 LEU B CA 1
ATOM 6267 C C . LEU B 1 204 ? -6.191 28.672 24.391 1 89.56 204 LEU B C 1
ATOM 6269 O O . LEU B 1 204 ? -6.215 29.703 23.734 1 89.56 204 LEU B O 1
ATOM 6273 N N . ILE B 1 205 ? -6.492 28.609 25.656 1 87.62 205 ILE B N 1
ATOM 6274 C CA . ILE B 1 205 ? -7.07 29.766 26.344 1 87.62 205 ILE B CA 1
ATOM 6275 C C . ILE B 1 205 ? -6.023 30.859 26.484 1 87.62 205 ILE B C 1
ATOM 6277 O O . ILE B 1 205 ? -6.316 32.031 26.234 1 87.62 205 ILE B O 1
ATOM 6281 N N . GLU B 1 206 ? -4.816 30.469 26.766 1 83.69 206 GLU B N 1
ATOM 6282 C CA . GLU B 1 206 ? -3.746 31.438 26.938 1 83.69 206 GLU B CA 1
ATOM 6283 C C . GLU B 1 206 ? -3.41 32.125 25.609 1 83.69 206 GLU B C 1
ATOM 6285 O O . GLU B 1 206 ? -3.201 33.344 25.562 1 83.69 206 GLU B O 1
ATOM 6290 N N . THR B 1 207 ? -3.375 31.375 24.656 1 89.81 207 THR B N 1
ATOM 6291 C CA . THR B 1 207 ? -3.018 31.906 23.359 1 89.81 207 THR B CA 1
ATOM 6292 C C . THR B 1 207 ? -4.113 32.812 22.828 1 89.81 207 THR B C 1
ATOM 6294 O O . THR B 1 207 ? -3.824 33.875 22.234 1 89.81 207 THR B O 1
ATOM 6297 N N . LEU B 1 208 ? -5.305 32.406 23 1 92.94 208 LEU B N 1
ATOM 6298 C CA . LEU B 1 208 ? -6.41 33.281 22.578 1 92.94 208 LEU B CA 1
ATOM 6299 C C . LEU B 1 208 ? -6.445 34.562 23.391 1 92.94 208 LEU B C 1
ATOM 6301 O O . LEU B 1 208 ? -6.684 35.625 22.859 1 92.94 208 LEU B O 1
ATOM 6305 N N . ARG B 1 209 ? -6.242 34.438 24.688 1 88.81 209 ARG B N 1
ATOM 6306 C CA . ARG B 1 209 ? -6.16 35.625 25.547 1 88.81 209 ARG B CA 1
ATOM 6307 C C . ARG B 1 209 ? -5.109 36.594 25.047 1 88.81 209 ARG B C 1
ATOM 6309 O O . ARG B 1 209 ? -5.379 37.781 24.906 1 88.81 209 ARG B O 1
ATOM 6316 N N . ASP B 1 210 ? -3.928 36.062 24.75 1 87.75 210 ASP B N 1
ATOM 6317 C CA . ASP B 1 210 ? -2.838 36.906 24.266 1 87.75 210 ASP B CA 1
ATOM 6318 C C . ASP B 1 210 ? -3.203 37.594 22.938 1 87.75 210 ASP B C 1
ATOM 6320 O O . ASP B 1 210 ? -2.906 38.75 22.734 1 87.75 210 ASP B O 1
ATOM 6324 N N . ALA B 1 211 ? -3.82 36.844 22.094 1 94 211 ALA B N 1
ATOM 6325 C CA . ALA B 1 211 ? -4.246 37.375 20.797 1 94 211 ALA B CA 1
ATOM 6326 C C . ALA B 1 211 ? -5.262 38.5 20.984 1 94 211 ALA B C 1
ATOM 6328 O O . ALA B 1 211 ? -5.195 39.531 20.297 1 94 211 ALA B O 1
ATOM 6329 N N . LEU B 1 212 ? -6.176 38.312 21.906 1 92.88 212 LEU B N 1
ATOM 6330 C CA . LEU B 1 212 ? -7.203 39.312 22.156 1 92.88 212 LEU B CA 1
ATOM 6331 C C . LEU B 1 212 ? -6.586 40.594 22.719 1 92.88 212 LEU B C 1
ATOM 6333 O O . LEU B 1 212 ? -7.02 41.719 22.375 1 92.88 212 LEU B O 1
ATOM 6337 N N . HIS B 1 213 ? -5.594 40.406 23.516 1 87.62 213 HIS B N 1
ATOM 6338 C CA . HIS B 1 213 ? -4.906 41.594 24.047 1 87.62 213 HIS B CA 1
ATOM 6339 C C . HIS B 1 213 ? -4.172 42.344 22.938 1 87.62 213 HIS B C 1
ATOM 6341 O O . HIS B 1 213 ? -4.188 43.562 22.906 1 87.62 213 HIS B O 1
ATOM 6347 N N . VAL B 1 214 ? -3.494 41.625 22.094 1 91.06 214 VAL B N 1
ATOM 6348 C CA . VAL B 1 214 ? -2.811 42.25 20.969 1 91.06 214 VAL B CA 1
ATOM 6349 C C . VAL B 1 214 ? -3.811 43.062 20.141 1 91.06 214 VAL B C 1
ATOM 6351 O O . VAL B 1 214 ? -3.568 44.25 19.828 1 91.06 214 VAL B O 1
ATOM 6354 N N . LEU B 1 215 ? -4.922 42.5 19.844 1 94.31 215 LEU B N 1
ATOM 6355 C CA . LEU B 1 215 ? -5.926 43.156 19.016 1 94.31 215 LEU B CA 1
ATOM 6356 C C . LEU B 1 215 ? -6.52 44.375 19.734 1 94.31 215 LEU B C 1
ATOM 6358 O O . LEU B 1 215 ? -6.684 45.438 19.125 1 94.31 215 LEU B O 1
ATOM 6362 N N . ARG B 1 216 ? -6.805 44.219 20.984 1 89 216 ARG B N 1
ATOM 6363 C CA . ARG B 1 216 ? -7.395 45.281 21.75 1 89 216 ARG B CA 1
ATOM 6364 C C . ARG B 1 216 ? -6.473 46.5 21.781 1 89 216 ARG B C 1
ATOM 6366 O O . ARG B 1 216 ? -6.941 47.656 21.797 1 89 216 ARG B O 1
ATOM 6373 N N . LEU B 1 217 ? -5.227 46.219 21.797 1 85.19 217 LEU B N 1
ATOM 6374 C CA . LEU B 1 217 ? -4.25 47.312 21.906 1 85.19 217 LEU B CA 1
ATOM 6375 C C . LEU B 1 217 ? -4.02 47.969 20.547 1 85.19 217 LEU B C 1
ATOM 6377 O O . LEU B 1 217 ? -3.689 49.156 20.484 1 85.19 217 LEU B O 1
ATOM 6381 N N . LEU B 1 218 ? -4.195 47.281 19.5 1 90.38 218 LEU B N 1
ATOM 6382 C CA . LEU B 1 218 ? -3.893 47.781 18.172 1 90.38 218 LEU B CA 1
ATOM 6383 C C . LEU B 1 218 ? -5.113 48.469 17.578 1 90.38 218 LEU B C 1
ATOM 6385 O O . LEU B 1 218 ? -4.973 49.375 16.75 1 90.38 218 LEU B O 1
ATOM 6389 N N . THR B 1 219 ? -6.262 48.031 17.922 1 90.12 219 THR B N 1
ATOM 6390 C CA . THR B 1 219 ? -7.488 48.594 17.344 1 90.12 219 THR B CA 1
ATOM 6391 C C . THR B 1 219 ? -8.648 48.469 18.312 1 90.12 219 THR B C 1
ATOM 6393 O O . THR B 1 219 ? -8.68 47.562 19.141 1 90.12 219 THR B O 1
ATOM 6396 N N . PRO B 1 220 ? -9.555 49.406 18.281 1 86 220 PRO B N 1
ATOM 6397 C CA . PRO B 1 220 ? -10.727 49.281 19.156 1 86 220 PRO B CA 1
ATOM 6398 C C . PRO B 1 220 ? -11.562 48.031 18.828 1 86 220 PRO B C 1
ATOM 6400 O O . PRO B 1 220 ? -11.898 47.812 17.656 1 86 220 PRO B O 1
ATOM 6403 N N . LEU B 1 221 ? -11.758 47.25 19.828 1 89.19 221 LEU B N 1
ATOM 6404 C CA . LEU B 1 221 ? -12.648 46.094 19.703 1 89.19 221 LEU B CA 1
ATOM 6405 C C . LEU B 1 221 ? -14 46.375 20.344 1 89.19 221 LEU B C 1
ATOM 6407 O O . LEU B 1 221 ? -14.07 47.094 21.344 1 89.19 221 LEU B O 1
ATOM 6411 N N . PRO B 1 222 ? -15 45.906 19.719 1 89.12 222 PRO B N 1
ATOM 6412 C CA . PRO B 1 222 ? -16.281 46 20.422 1 89.12 222 PRO B CA 1
ATOM 6413 C C . PRO B 1 222 ? -16.312 45.156 21.703 1 89.12 222 PRO B C 1
ATOM 6415 O O . PRO B 1 222 ? -15.469 44.25 21.875 1 89.12 222 PRO B O 1
ATOM 6418 N N . ASP B 1 223 ? -17.219 45.531 22.609 1 86.81 223 ASP B N 1
ATOM 6419 C CA . ASP B 1 223 ? -17.469 44.656 23.734 1 86.81 223 ASP B CA 1
ATOM 6420 C C . ASP B 1 223 ? -18 43.312 23.266 1 86.81 223 ASP B C 1
ATOM 6422 O O . ASP B 1 223 ? -18.875 43.25 22.391 1 86.81 223 ASP B O 1
ATOM 6426 N N . LEU B 1 224 ? -17.406 42.312 23.75 1 90.81 224 LEU B N 1
ATOM 6427 C CA . LEU B 1 224 ? -17.75 41 23.281 1 90.81 224 LEU B CA 1
ATOM 6428 C C . LEU B 1 224 ? -18 40.031 24.453 1 90.81 224 LEU B C 1
ATOM 6430 O O . LEU B 1 224 ? -17.406 40.188 25.516 1 90.81 224 LEU B O 1
ATOM 6434 N N . ASP B 1 225 ? -18.938 39.156 24.328 1 91.56 225 ASP B N 1
ATOM 6435 C CA . ASP B 1 225 ? -19.266 38.031 25.203 1 91.56 225 ASP B CA 1
ATOM 6436 C C . ASP B 1 225 ? -19.562 36.75 24.406 1 91.56 225 ASP B C 1
ATOM 6438 O O . ASP B 1 225 ? -20.547 36.719 23.672 1 91.56 225 ASP B O 1
ATOM 6442 N N . PHE B 1 226 ? -18.703 35.812 24.516 1 92.81 226 PHE B N 1
ATOM 6443 C CA . PHE B 1 226 ? -18.844 34.656 23.641 1 92.81 226 PHE B CA 1
ATOM 6444 C C . PHE B 1 226 ? -18.234 33.406 24.281 1 92.81 226 PHE B C 1
ATOM 6446 O O . PHE B 1 226 ? -17.516 33.5 25.281 1 92.81 226 PHE B O 1
ATOM 6453 N N . PHE B 1 227 ? -18.531 32.25 23.703 1 93.5 227 PHE B N 1
ATOM 6454 C CA . PHE B 1 227 ? -17.984 30.969 24.172 1 93.5 227 PHE B CA 1
ATOM 6455 C C . PHE B 1 227 ? -16.984 30.406 23.172 1 93.5 227 PHE B C 1
ATOM 6457 O O . PHE B 1 227 ? -17.125 30.594 21.969 1 93.5 227 PHE B O 1
ATOM 6464 N N . VAL B 1 228 ? -15.961 29.703 23.672 1 94.94 228 VAL B N 1
ATOM 6465 C CA . VAL B 1 228 ? -14.977 28.953 22.891 1 94.94 228 VAL B CA 1
ATOM 6466 C C . VAL B 1 228 ? -14.992 27.484 23.281 1 94.94 228 VAL B C 1
ATOM 6468 O O . VAL B 1 228 ? -14.969 27.156 24.469 1 94.94 228 VAL B O 1
ATOM 6471 N N . SER B 1 229 ? -15.109 26.656 22.266 1 93.12 229 SER B N 1
ATOM 6472 C CA . SER B 1 229 ? -14.969 25.234 22.547 1 93.12 229 SER B CA 1
ATOM 6473 C C . SER B 1 229 ? -13.523 24.875 22.875 1 93.12 229 SER B C 1
ATOM 6475 O O . SER B 1 229 ? -12.602 25.281 22.156 1 93.12 229 SER B O 1
ATOM 6477 N N . GLN B 1 230 ? -13.328 24.062 23.906 1 91.19 230 GLN B N 1
ATOM 6478 C CA . GLN B 1 230 ? -11.992 23.641 24.297 1 91.19 230 GLN B CA 1
ATOM 6479 C C . GLN B 1 230 ? -11.625 22.297 23.672 1 91.19 230 GLN B C 1
ATOM 6481 O O . GLN B 1 230 ? -10.484 21.844 23.766 1 91.19 230 GLN B O 1
ATOM 6486 N N . ASP B 1 231 ? -12.602 21.703 22.984 1 86.88 231 ASP B N 1
ATOM 6487 C CA . ASP B 1 231 ? -12.328 20.453 22.281 1 86.88 231 ASP B CA 1
ATOM 6488 C C . ASP B 1 231 ? -11.438 20.688 21.062 1 86.88 231 ASP B C 1
ATOM 6490 O O . ASP B 1 231 ? -11.547 21.719 20.391 1 86.88 231 ASP B O 1
ATOM 6494 N N . GLU B 1 232 ? -10.578 19.719 20.75 1 87.25 232 GLU B N 1
ATOM 6495 C CA . GLU B 1 232 ? -9.789 19.828 19.531 1 87.25 232 GLU B CA 1
ATOM 6496 C C . GLU B 1 232 ? -10.688 19.875 18.297 1 87.25 232 GLU B C 1
ATOM 6498 O O . GLU B 1 232 ? -10.375 20.562 17.312 1 87.25 232 GLU B O 1
ATOM 6503 N N . ALA B 1 233 ? -11.695 19.062 18.344 1 91.25 233 ALA B N 1
ATOM 6504 C CA . ALA B 1 233 ? -12.766 19.094 17.359 1 91.25 233 ALA B CA 1
ATOM 6505 C C . ALA B 1 233 ? -14.141 19.109 18.016 1 91.25 233 ALA B C 1
ATOM 6507 O O . ALA B 1 233 ? -14.555 18.125 18.625 1 91.25 233 ALA B O 1
ATOM 6508 N N . MET B 1 234 ? -14.805 20.219 17.859 1 91 234 MET B N 1
ATOM 6509 C CA . MET B 1 234 ? -16.125 20.328 18.469 1 91 234 MET B CA 1
ATOM 6510 C C . MET B 1 234 ? -17.109 19.359 17.828 1 91 234 MET B C 1
ATOM 6512 O O . MET B 1 234 ? -17.078 19.156 16.609 1 91 234 MET B O 1
ATOM 6516 N N . CYS B 1 235 ? -17.969 18.734 18.578 1 87.94 235 CYS B N 1
ATOM 6517 C CA . CYS B 1 235 ? -19.016 17.812 18.156 1 87.94 235 CYS B CA 1
ATOM 6518 C C . CYS B 1 235 ? -18.438 16.438 17.828 1 87.94 235 CYS B C 1
ATOM 6520 O O . CYS B 1 235 ? -19.062 15.648 17.125 1 87.94 235 CYS B O 1
ATOM 6522 N N . VAL B 1 236 ? -17.188 16.156 18.109 1 88.69 236 VAL B N 1
ATOM 6523 C CA . VAL B 1 236 ? -16.594 14.836 17.984 1 88.69 236 VAL B CA 1
ATOM 6524 C C . VAL B 1 236 ? -16.422 14.203 19.359 1 88.69 236 VAL B C 1
ATOM 6526 O O . VAL B 1 236 ? -15.812 14.797 20.25 1 88.69 236 VAL B O 1
ATOM 6529 N N . GLU B 1 237 ? -16.953 13.07 19.484 1 83.06 237 GLU B N 1
ATOM 6530 C CA . GLU B 1 237 ? -16.891 12.391 20.781 1 83.06 237 GLU B CA 1
ATOM 6531 C C . GLU B 1 237 ? -15.812 11.312 20.766 1 83.06 237 GLU B C 1
ATOM 6533 O O . GLU B 1 237 ? -15.531 10.711 19.734 1 83.06 237 GLU B O 1
ATOM 6538 N N . ASN B 1 238 ? -15.18 11.062 21.938 1 74 238 ASN B N 1
ATOM 6539 C CA . ASN B 1 238 ? -14.18 10 22.047 1 74 238 ASN B CA 1
ATOM 6540 C C . ASN B 1 238 ? -14.828 8.625 22.078 1 74 238 ASN B C 1
ATOM 6542 O O . ASN B 1 238 ? -15.953 8.477 22.562 1 74 238 ASN B O 1
ATOM 6546 N N . ALA B 1 239 ? -14.234 7.621 21.359 1 60.16 239 ALA B N 1
ATOM 6547 C CA . ALA B 1 239 ? -14.766 6.262 21.312 1 60.16 239 ALA B CA 1
ATOM 6548 C C . ALA B 1 239 ? -15.227 5.797 22.688 1 60.16 239 ALA B C 1
ATOM 6550 O O . ALA B 1 239 ? -16.297 5.199 22.828 1 60.16 239 ALA B O 1
ATOM 6551 N N . GLY B 1 240 ? -14.469 5.797 23.75 1 51.62 240 GLY B N 1
ATOM 6552 C CA . GLY B 1 240 ? -14.773 5.23 25.047 1 51.62 240 GLY B CA 1
ATOM 6553 C C . GLY B 1 240 ? -15.75 6.066 25.859 1 51.62 240 GLY B C 1
ATOM 6554 O O . GLY B 1 240 ? -16.234 5.629 26.906 1 51.62 240 GLY B O 1
ATOM 6555 N N . HIS B 1 241 ? -15.805 7.227 25.594 1 48.22 241 HIS B N 1
ATOM 6556 C CA . HIS B 1 241 ? -16.672 8.055 26.422 1 48.22 241 HIS B CA 1
ATOM 6557 C C . HIS B 1 241 ? -18.125 7.867 26.062 1 48.22 241 HIS B C 1
ATOM 6559 O O . HIS B 1 241 ? -19 8.562 26.594 1 48.22 241 HIS B O 1
ATOM 6565 N N . LEU B 1 242 ? -18.344 7.008 25.125 1 44.44 242 LEU B N 1
ATOM 6566 C CA . LEU B 1 242 ? -19.734 6.758 24.781 1 44.44 242 LEU B CA 1
ATOM 6567 C C . LEU B 1 242 ? -20.516 6.285 26.016 1 44.44 242 LEU B C 1
ATOM 6569 O O . LEU B 1 242 ? -21.734 6.129 25.953 1 44.44 242 LEU B O 1
ATOM 6573 N N . GLU B 1 243 ? -19.844 5.762 26.938 1 42.41 243 GLU B N 1
ATOM 6574 C CA . GLU B 1 243 ? -20.766 5.348 28 1 42.41 243 GLU B CA 1
ATOM 6575 C C . GLU B 1 243 ? -21.609 6.516 28.484 1 42.41 243 GLU B C 1
ATOM 6577 O O . GLU B 1 243 ? -22.75 6.324 28.906 1 42.41 243 GLU B O 1
ATOM 6582 N N . GLN B 1 244 ? -21.031 7.574 28.734 1 43.44 244 GLN B N 1
ATOM 6583 C CA . GLN B 1 244 ? -21.953 8.602 29.203 1 43.44 244 GLN B CA 1
ATOM 6584 C C . GLN B 1 244 ? -22.562 9.367 28.031 1 43.44 244 GLN B C 1
ATOM 6586 O O . GLN B 1 244 ? -21.844 9.898 27.188 1 43.44 244 GLN B O 1
ATOM 6591 N N . ALA B 1 245 ? -23.688 8.883 27.656 1 47.41 245 ALA B N 1
ATOM 6592 C CA . ALA B 1 245 ? -24.562 9.461 26.641 1 47.41 245 ALA B CA 1
ATOM 6593 C C . ALA B 1 245 ? -24.422 10.984 26.594 1 47.41 245 ALA B C 1
ATOM 6595 O O . ALA B 1 245 ? -24.953 11.68 27.469 1 47.41 245 ALA B O 1
ATOM 6596 N N . LEU B 1 246 ? -23.234 11.484 26.172 1 52.59 246 LEU B N 1
ATOM 6597 C CA . LEU B 1 246 ? -23.234 12.938 26.109 1 52.59 246 LEU B CA 1
ATOM 6598 C C . LEU B 1 246 ? -24.422 13.438 25.266 1 52.59 246 LEU B C 1
ATOM 6600 O O . LEU B 1 246 ? -24.812 12.789 24.297 1 52.59 246 LEU B O 1
ATOM 6604 N N . GLN B 1 247 ? -25.25 14.18 25.922 1 57.72 247 GLN B N 1
ATOM 6605 C CA . GLN B 1 247 ? -26.359 14.836 25.219 1 57.72 247 GLN B CA 1
ATOM 6606 C C . GLN B 1 247 ? -25.859 15.531 23.953 1 57.72 247 GLN B C 1
ATOM 6608 O O . GLN B 1 247 ? -24.719 15.961 23.875 1 57.72 247 GLN B O 1
ATOM 6613 N N . PRO B 1 248 ? -26.625 15.391 22.953 1 62.44 248 PRO B N 1
ATOM 6614 C CA . PRO B 1 248 ? -26.297 16.156 21.75 1 62.44 248 PRO B CA 1
ATOM 6615 C C . PRO B 1 248 ? -26.016 17.625 22.047 1 62.44 248 PRO B C 1
ATOM 6617 O O . PRO B 1 248 ? -26.656 18.219 22.922 1 62.44 248 PRO B O 1
ATOM 6620 N N . LEU B 1 249 ? -24.859 18.062 21.641 1 66.62 249 LEU B N 1
ATOM 6621 C CA . LEU B 1 249 ? -24.516 19.469 21.812 1 66.62 249 LEU B CA 1
ATOM 6622 C C . LEU B 1 249 ? -25.641 20.375 21.312 1 66.62 249 LEU B C 1
ATOM 6624 O O . LEU B 1 249 ? -26.094 20.219 20.172 1 66.62 249 LEU B O 1
ATOM 6628 N N . ASN B 1 250 ? -26.281 21.016 22.234 1 65.5 250 ASN B N 1
ATOM 6629 C CA . ASN B 1 250 ? -27.312 22.016 21.938 1 65.5 250 ASN B CA 1
ATOM 6630 C C . ASN B 1 250 ? -26.703 23.391 21.734 1 65.5 250 ASN B C 1
ATOM 6632 O O . ASN B 1 250 ? -26.594 24.188 22.672 1 65.5 250 ASN B O 1
ATOM 6636 N N . LEU B 1 251 ? -26.312 23.672 20.578 1 76.19 251 LEU B N 1
ATOM 6637 C CA . LEU B 1 251 ? -25.688 24.953 20.328 1 76.19 251 LEU B CA 1
ATOM 6638 C C . LEU B 1 251 ? -26.734 26.047 20.172 1 76.19 251 LEU B C 1
ATOM 6640 O O . LEU B 1 251 ? -27.188 26.328 19.062 1 76.19 251 LEU B O 1
ATOM 6644 N N . THR B 1 252 ? -27.109 26.609 21.375 1 83.06 252 THR B N 1
ATOM 6645 C CA . THR B 1 252 ? -28.125 27.656 21.375 1 83.06 252 THR B CA 1
ATOM 6646 C C . THR B 1 252 ? -27.453 29.031 21.219 1 83.06 252 THR B C 1
ATOM 6648 O O . THR B 1 252 ? -28.141 30.047 21.062 1 83.06 252 THR B O 1
ATOM 6651 N N . VAL B 1 253 ? -26.188 29.078 21.359 1 89.31 253 VAL B N 1
ATOM 6652 C CA . VAL B 1 253 ? -25.422 30.312 21.188 1 89.31 253 VAL B CA 1
ATOM 6653 C C . VAL B 1 253 ? -24.234 30.047 20.266 1 89.31 253 VAL B C 1
ATOM 6655 O O . VAL B 1 253 ? -23.797 28.906 20.109 1 89.31 253 VAL B O 1
ATOM 6658 N N . PRO B 1 254 ? -23.766 31.062 19.625 1 89.56 254 PRO B N 1
ATOM 6659 C CA . PRO B 1 254 ? -22.562 30.875 18.828 1 89.56 254 PRO B CA 1
ATOM 6660 C C . PRO B 1 254 ? -21.344 30.484 19.672 1 89.56 254 PRO B C 1
ATOM 6662 O O . PRO B 1 254 ? -21.094 31.109 20.703 1 89.56 254 PRO B O 1
ATOM 6665 N N . VAL B 1 255 ? -20.672 29.391 19.281 1 94 255 VAL B N 1
ATOM 6666 C CA . VAL B 1 255 ? -19.453 28.922 19.938 1 94 255 VAL B CA 1
ATOM 6667 C C . VAL B 1 255 ? -18.312 28.906 18.938 1 94 255 VAL B C 1
ATOM 6669 O O . VAL B 1 255 ? -18.453 28.406 17.812 1 94 255 VAL B O 1
ATOM 6672 N N . LEU B 1 256 ? -17.25 29.609 19.297 1 96.38 256 LEU B N 1
ATOM 6673 C CA . LEU B 1 256 ? -16.047 29.516 18.469 1 96.38 256 LEU B CA 1
ATOM 6674 C C . LEU B 1 256 ? -15.406 28.141 18.578 1 96.38 256 LEU B C 1
ATOM 6676 O O . LEU B 1 256 ? -15.297 27.594 19.672 1 96.38 256 LEU B O 1
ATOM 6680 N N . ALA B 1 257 ? -15.117 27.578 17.484 1 95.5 257 ALA B N 1
ATOM 6681 C CA . ALA B 1 257 ? -14.492 26.266 17.406 1 95.5 257 ALA B CA 1
ATOM 6682 C C . ALA B 1 257 ? -13.273 26.281 16.484 1 95.5 257 ALA B C 1
ATOM 6684 O O . ALA B 1 257 ? -13.234 27.047 15.508 1 95.5 257 ALA B O 1
ATOM 6685 N N . GLN B 1 258 ? -12.273 25.469 16.797 1 95.62 258 GLN B N 1
ATOM 6686 C CA . GLN B 1 258 ? -11.062 25.406 15.984 1 95.62 258 GLN B CA 1
ATOM 6687 C C . GLN B 1 258 ? -11.242 24.438 14.812 1 95.62 258 GLN B C 1
ATOM 6689 O O . GLN B 1 258 ? -10.672 24.641 13.742 1 95.62 258 GLN B O 1
ATOM 6694 N N . ALA B 1 259 ? -11.922 23.359 15.031 1 95.06 259 ALA B N 1
ATOM 6695 C CA . ALA B 1 259 ? -12.266 22.328 14.047 1 95.06 259 ALA B CA 1
ATOM 6696 C C . ALA B 1 259 ? -13.602 21.672 14.398 1 95.06 259 ALA B C 1
ATOM 6698 O O . ALA B 1 259 ? -13.961 21.562 15.57 1 95.06 259 ALA B O 1
ATOM 6699 N N . GLN B 1 260 ? -14.312 21.266 13.391 1 92.81 260 GLN B N 1
ATOM 6700 C CA . GLN B 1 260 ? -15.609 20.625 13.609 1 92.81 260 GLN B CA 1
ATOM 6701 C C . GLN B 1 260 ? -16.078 19.875 12.367 1 92.81 260 GLN B C 1
ATOM 6703 O O . GLN B 1 260 ? -15.672 20.203 11.25 1 92.81 260 GLN B O 1
ATOM 6708 N N . PRO B 1 261 ? -16.859 18.875 12.562 1 89.94 261 PRO B N 1
ATOM 6709 C CA . PRO B 1 261 ? -17.484 18.281 11.383 1 89.94 261 PRO B CA 1
ATOM 6710 C C . PRO B 1 261 ? -18.469 19.219 10.68 1 89.94 261 PRO B C 1
ATOM 6712 O O . PRO B 1 261 ? -18.875 20.234 11.258 1 89.94 261 PRO B O 1
ATOM 6715 N N . ALA B 1 262 ? -18.797 18.891 9.469 1 83.94 262 ALA B N 1
ATOM 6716 C CA . ALA B 1 262 ? -19.656 19.75 8.648 1 83.94 262 ALA B CA 1
ATOM 6717 C C . ALA B 1 262 ? -21.031 19.938 9.297 1 83.94 262 ALA B C 1
ATOM 6719 O O . ALA B 1 262 ? -21.688 20.953 9.102 1 83.94 262 ALA B O 1
ATOM 6720 N N . SER B 1 263 ? -21.406 19.016 10.094 1 81.44 263 SER B N 1
ATOM 6721 C CA . SER B 1 263 ? -22.75 19.031 10.68 1 81.44 263 SER B CA 1
ATOM 6722 C C . SER B 1 263 ? -22.797 19.922 11.922 1 81.44 263 SER B C 1
ATOM 6724 O O . SER B 1 263 ? -23.875 20.234 12.422 1 81.44 263 SER B O 1
ATOM 6726 N N . CYS B 1 264 ? -21.719 20.344 12.398 1 86.25 264 CYS B N 1
ATOM 6727 C CA . CYS B 1 264 ? -21.641 21.172 13.602 1 86.25 264 CYS B CA 1
ATOM 6728 C C . CYS B 1 264 ? -21.719 22.656 13.258 1 86.25 264 CYS B C 1
ATOM 6730 O O . CYS B 1 264 ? -21.125 23.109 12.273 1 86.25 264 CYS B O 1
ATOM 6732 N N . ALA B 1 265 ? -22.438 23.406 14.023 1 87.5 265 ALA B N 1
ATOM 6733 C CA . ALA B 1 265 ? -22.734 24.781 13.68 1 87.5 265 ALA B CA 1
ATOM 6734 C C . ALA B 1 265 ? -21.875 25.75 14.492 1 87.5 265 ALA B C 1
ATOM 6736 O O . ALA B 1 265 ? -22.359 26.797 14.938 1 87.5 265 ALA B O 1
ATOM 6737 N N . GLY B 1 266 ? -20.719 25.391 14.773 1 92.19 266 GLY B N 1
ATOM 6738 C CA . GLY B 1 266 ? -19.797 26.312 15.414 1 92.19 266 GLY B CA 1
ATOM 6739 C C . GLY B 1 266 ? -19.25 27.375 14.469 1 92.19 266 GLY B C 1
ATOM 6740 O O . GLY B 1 266 ? -19.531 27.328 13.266 1 92.19 266 GLY B O 1
ATOM 6741 N N . ILE B 1 267 ? -18.688 28.438 15.023 1 95.62 267 ILE B N 1
ATOM 6742 C CA . ILE B 1 267 ? -17.984 29.469 14.266 1 95.62 267 ILE B CA 1
ATOM 6743 C C . ILE B 1 267 ? -16.484 29.188 14.266 1 95.62 267 ILE B C 1
ATOM 6745 O O . ILE B 1 267 ? -15.859 29.188 15.32 1 95.62 267 ILE B O 1
ATOM 6749 N N . LEU B 1 268 ? -15.93 29.047 13.094 1 96.94 268 LEU B N 1
ATOM 6750 C CA . LEU B 1 268 ? -14.539 28.594 13.008 1 96.94 268 LEU B CA 1
ATOM 6751 C C . LEU B 1 268 ? -13.578 29.75 13.289 1 96.94 268 LEU B C 1
ATOM 6753 O O . LEU B 1 268 ? -13.68 30.812 12.672 1 96.94 268 LEU B O 1
ATOM 6757 N N . MET B 1 269 ? -12.727 29.578 14.234 1 97.44 269 MET B N 1
ATOM 6758 C CA . MET B 1 269 ? -11.641 30.484 14.555 1 97.44 269 MET B CA 1
ATOM 6759 C C . MET B 1 269 ? -10.281 29.859 14.227 1 97.44 269 MET B C 1
ATOM 6761 O O . MET B 1 269 ? -10.195 28.656 13.984 1 97.44 269 MET B O 1
ATOM 6765 N N . PRO B 1 270 ? -9.188 30.625 14.172 1 96.62 270 PRO B N 1
ATOM 6766 C CA . PRO B 1 270 ? -7.871 30.031 13.891 1 96.62 270 PRO B CA 1
ATOM 6767 C C . PRO B 1 270 ? -7.461 28.984 14.922 1 96.62 270 PRO B C 1
ATOM 6769 O O . PRO B 1 270 ? -7.793 29.125 16.109 1 96.62 270 PRO B O 1
ATOM 6772 N N . TRP B 1 271 ? -6.801 28 14.438 1 94.31 271 TRP B N 1
ATOM 6773 C CA . TRP B 1 271 ? -6.164 27.031 15.312 1 94.31 271 TRP B CA 1
ATOM 6774 C C . TRP B 1 271 ? -5.238 27.719 16.312 1 94.31 271 TRP B C 1
ATOM 6776 O O . TRP B 1 271 ? -4.527 28.656 15.961 1 94.31 271 TRP B O 1
ATOM 6786 N N . TRP B 1 272 ? -5.266 27.328 17.578 1 92.81 272 TRP B N 1
ATOM 6787 C CA . TRP B 1 272 ? -4.57 28.031 18.656 1 92.81 272 TRP B CA 1
ATOM 6788 C C . TRP B 1 272 ? -3.086 28.172 18.344 1 92.81 272 TRP B C 1
ATOM 6790 O O . TRP B 1 272 ? -2.482 29.219 18.625 1 92.81 272 TRP B O 1
ATOM 6800 N N . ALA B 1 273 ? -2.49 27.125 17.766 1 91.88 273 ALA B N 1
ATOM 6801 C CA . ALA B 1 273 ? -1.056 27.156 17.5 1 91.88 273 ALA B CA 1
ATOM 6802 C C . ALA B 1 273 ? -0.714 28.25 16.484 1 91.88 273 ALA B C 1
ATOM 6804 O O . ALA B 1 273 ? 0.37 28.844 16.547 1 91.88 273 ALA B O 1
ATOM 6805 N N . PHE B 1 274 ? -1.662 28.609 15.625 1 94.5 274 PHE B N 1
ATOM 6806 C CA . PHE B 1 274 ? -1.462 29.656 14.625 1 94.5 274 PHE B CA 1
ATOM 6807 C C . PHE B 1 274 ? -1.464 31.031 15.273 1 94.5 274 PHE B C 1
ATOM 6809 O O . PHE B 1 274 ? -1.034 32 14.656 1 94.5 274 PHE B O 1
ATOM 6816 N N . LEU B 1 275 ? -1.912 31.094 16.547 1 94.62 275 LEU B N 1
ATOM 6817 C CA . LEU B 1 275 ? -1.987 32.344 17.281 1 94.62 275 LEU B CA 1
ATOM 6818 C C . LEU B 1 275 ? -0.85 32.469 18.281 1 94.62 275 LEU B C 1
ATOM 6820 O O . LEU B 1 275 ? -0.663 33.531 18.906 1 94.62 275 LEU B O 1
ATOM 6824 N N . GLN B 1 276 ? -0.148 31.344 18.391 1 90.88 276 GLN B N 1
ATOM 6825 C CA . GLN B 1 276 ? 0.966 31.375 19.328 1 90.88 276 GLN B CA 1
ATOM 6826 C C . GLN B 1 276 ? 2.154 32.156 18.766 1 90.88 276 GLN B C 1
ATOM 6828 O O . GLN B 1 276 ? 2.797 31.688 17.812 1 90.88 276 GLN B O 1
ATOM 6833 N N . GLN B 1 277 ? 2.516 33.188 19.391 1 88.38 277 GLN B N 1
ATOM 6834 C CA . GLN B 1 277 ? 3.488 34.125 18.828 1 88.38 277 GLN B CA 1
ATOM 6835 C C . GLN B 1 277 ? 4.871 33.469 18.719 1 88.38 277 GLN B C 1
ATOM 6837 O O . GLN B 1 277 ? 5.516 33.531 17.672 1 88.38 277 GLN B O 1
ATOM 6842 N N . ASP B 1 278 ? 5.309 32.875 19.812 1 81.81 278 ASP B N 1
ATOM 6843 C CA . ASP B 1 278 ? 6.652 32.281 19.844 1 81.81 278 ASP B CA 1
ATOM 6844 C C . ASP B 1 278 ? 6.785 31.172 18.812 1 81.81 278 ASP B C 1
ATOM 6846 O O . ASP B 1 278 ? 7.738 31.156 18.031 1 81.81 278 ASP B O 1
ATOM 6850 N N . TRP B 1 279 ? 5.797 30.297 18.797 1 86.19 279 TRP B N 1
ATOM 6851 C CA . TRP B 1 279 ? 5.816 29.125 17.938 1 86.19 279 TRP B CA 1
ATOM 6852 C C . TRP B 1 279 ? 5.762 29.531 16.469 1 86.19 279 TRP B C 1
ATOM 6854 O O . TRP B 1 279 ? 6.582 29.094 15.656 1 86.19 279 TRP B O 1
ATOM 6864 N N . THR B 1 280 ? 4.855 30.422 16.047 1 90.56 280 THR B N 1
ATOM 6865 C CA . THR B 1 280 ? 4.664 30.844 14.664 1 90.56 280 THR B CA 1
ATOM 6866 C C . THR B 1 280 ? 5.883 31.609 14.156 1 90.56 280 THR B C 1
ATOM 6868 O O . THR B 1 280 ? 6.363 31.344 13.047 1 90.56 280 THR B O 1
ATOM 6871 N N . ARG B 1 281 ? 6.418 32.5 14.969 1 86.31 281 ARG B N 1
ATOM 6872 C CA . ARG B 1 281 ? 7.559 33.312 14.539 1 86.31 281 ARG B CA 1
ATOM 6873 C C . ARG B 1 281 ? 8.82 32.469 14.438 1 86.31 281 ARG B C 1
ATOM 6875 O O . ARG B 1 281 ? 9.617 32.656 13.508 1 86.31 281 ARG B O 1
ATOM 6882 N N . ARG B 1 282 ? 8.938 31.594 15.359 1 81.31 282 ARG B N 1
ATOM 6883 C CA . ARG B 1 282 ? 10.102 30.719 15.336 1 81.31 282 ARG B CA 1
ATOM 6884 C C . ARG B 1 282 ? 10.109 29.844 14.078 1 81.31 282 ARG B C 1
ATOM 6886 O O . ARG B 1 282 ? 11.125 29.75 13.398 1 81.31 282 ARG B O 1
ATOM 6893 N N . TYR B 1 283 ? 9.023 29.25 13.742 1 85.44 283 TYR B N 1
ATOM 6894 C CA . TYR B 1 283 ? 8.969 28.344 12.602 1 85.44 283 TYR B CA 1
ATOM 6895 C C . TYR B 1 283 ? 9.078 29.109 11.289 1 85.44 283 TYR B C 1
ATOM 6897 O O . TYR B 1 283 ? 9.719 28.641 10.344 1 85.44 283 TYR B O 1
ATOM 6905 N N . THR B 1 284 ? 8.43 30.25 11.258 1 86.5 284 THR B N 1
ATOM 6906 C CA . THR B 1 284 ? 8.531 31.047 10.039 1 86.5 284 THR B CA 1
ATOM 6907 C C . THR B 1 284 ? 9.969 31.469 9.781 1 86.5 284 THR B C 1
ATOM 6909 O O . THR B 1 284 ? 10.453 31.391 8.648 1 86.5 284 THR B O 1
ATOM 6912 N N . ASP B 1 285 ? 10.625 31.859 10.82 1 82 285 ASP B N 1
ATOM 6913 C CA . ASP B 1 285 ? 12.016 32.281 10.703 1 82 285 ASP B CA 1
ATOM 6914 C C . ASP B 1 285 ? 12.914 31.094 10.305 1 82 285 ASP B C 1
ATOM 6916 O O . ASP B 1 285 ? 13.742 31.219 9.406 1 82 285 ASP B O 1
ATOM 6920 N N . LYS B 1 286 ? 12.703 30.016 10.953 1 82.06 286 LYS B N 1
ATOM 6921 C CA . LYS B 1 286 ? 13.508 28.812 10.703 1 82.06 286 LYS B CA 1
ATOM 6922 C C . LYS B 1 286 ? 13.328 28.328 9.266 1 82.06 286 LYS B C 1
ATOM 6924 O O . LYS B 1 286 ? 14.297 27.969 8.602 1 82.06 286 LYS B O 1
ATOM 6929 N N . LEU B 1 287 ? 12.172 28.297 8.781 1 87.62 287 LEU B N 1
ATOM 6930 C CA . LEU B 1 287 ? 11.875 27.797 7.441 1 87.62 287 LEU B CA 1
ATOM 6931 C C . LEU B 1 287 ? 12.43 28.75 6.379 1 87.62 287 LEU B C 1
ATOM 6933 O O . LEU B 1 287 ? 12.922 28.297 5.34 1 87.62 287 LEU B O 1
ATOM 6937 N N . ALA B 1 288 ? 12.336 30.031 6.668 1 84.5 288 ALA B N 1
ATOM 6938 C CA . ALA B 1 288 ? 12.867 31 5.723 1 84.5 288 ALA B CA 1
ATOM 6939 C C . ALA B 1 288 ? 14.383 30.875 5.582 1 84.5 288 ALA B C 1
ATOM 6941 O O . ALA B 1 288 ? 14.922 31.016 4.48 1 84.5 288 ALA B O 1
ATOM 6942 N N . ARG B 1 289 ? 15.016 30.516 6.602 1 81.06 289 ARG B N 1
ATOM 6943 C CA . ARG B 1 289 ? 16.469 30.422 6.613 1 81.06 289 ARG B CA 1
ATOM 6944 C C . ARG B 1 289 ? 16.938 29.078 6.047 1 81.06 289 ARG B C 1
ATOM 6946 O O . ARG B 1 289 ? 18.078 28.953 5.605 1 81.06 289 ARG B O 1
ATOM 6953 N N . SER B 1 290 ? 16.094 28.125 6.102 1 86.75 290 SER B N 1
ATOM 6954 C CA . SER B 1 290 ? 16.469 26.766 5.699 1 86.75 290 SER B CA 1
ATOM 6955 C C . SER B 1 290 ? 15.93 26.438 4.312 1 86.75 290 SER B C 1
ATOM 6957 O O . SER B 1 290 ? 15.828 25.266 3.943 1 86.75 290 SER B O 1
ATOM 6959 N N . ARG B 1 291 ? 15.641 27.438 3.633 1 89.12 291 ARG B N 1
ATOM 6960 C CA . ARG B 1 291 ? 15.008 27.25 2.332 1 89.12 291 ARG B CA 1
ATOM 6961 C C . ARG B 1 291 ? 15.867 26.391 1.42 1 89.12 291 ARG B C 1
ATOM 6963 O O . ARG B 1 291 ? 17.094 26.562 1.372 1 89.12 291 ARG B O 1
ATOM 6970 N N . VAL B 1 292 ? 15.266 25.406 0.693 1 93.31 292 VAL B N 1
ATOM 6971 C CA . VAL B 1 292 ? 15.914 24.562 -0.3 1 93.31 292 VAL B CA 1
ATOM 6972 C C . VAL B 1 292 ? 15.305 24.812 -1.676 1 93.31 292 VAL B C 1
ATOM 6974 O O . VAL B 1 292 ? 14.086 24.734 -1.849 1 93.31 292 VAL B O 1
ATOM 6977 N N . PRO B 1 293 ? 16.156 25.188 -2.652 1 92.94 293 PRO B N 1
ATOM 6978 C CA . PRO B 1 293 ? 15.625 25.391 -4 1 92.94 293 PRO B CA 1
ATOM 6979 C C . PRO B 1 293 ? 14.914 24.156 -4.547 1 92.94 293 PRO B C 1
ATOM 6981 O O . PRO B 1 293 ? 15.328 23.031 -4.27 1 92.94 293 PRO B O 1
ATOM 6984 N N . TRP B 1 294 ? 13.93 24.359 -5.336 1 94.31 294 TRP B N 1
ATOM 6985 C CA . TRP B 1 294 ? 13.078 23.312 -5.891 1 94.31 294 TRP B CA 1
ATOM 6986 C C . TRP B 1 294 ? 13.906 22.234 -6.582 1 94.31 294 TRP B C 1
ATOM 6988 O O . TRP B 1 294 ? 13.648 21.047 -6.41 1 94.31 294 TRP B O 1
ATOM 6998 N N . GLU B 1 295 ? 14.938 22.625 -7.297 1 93.94 295 GLU B N 1
ATOM 6999 C CA . GLU B 1 295 ? 15.742 21.719 -8.117 1 93.94 295 GLU B CA 1
ATOM 7000 C C . GLU B 1 295 ? 16.594 20.797 -7.254 1 93.94 295 GLU B C 1
ATOM 7002 O O . GLU B 1 295 ? 17.031 19.734 -7.719 1 93.94 295 GLU B O 1
ATOM 7007 N N . LYS B 1 296 ? 16.781 21.172 -6.004 1 96.12 296 LYS B N 1
ATOM 7008 C CA . LYS B 1 296 ? 17.625 20.391 -5.113 1 96.12 296 LYS B CA 1
ATOM 7009 C C . LYS B 1 296 ? 16.797 19.453 -4.242 1 96.12 296 LYS B C 1
ATOM 7011 O O . LYS B 1 296 ? 17.328 18.609 -3.531 1 96.12 296 LYS B O 1
ATOM 7016 N N . LYS B 1 297 ? 15.531 19.578 -4.293 1 97.19 297 LYS B N 1
ATOM 7017 C CA . LYS B 1 297 ? 14.641 18.766 -3.479 1 97.19 297 LYS B CA 1
ATOM 7018 C C . LYS B 1 297 ? 14.477 17.375 -4.082 1 97.19 297 LYS B C 1
ATOM 7020 O O . LYS B 1 297 ? 14.414 17.219 -5.305 1 97.19 297 LYS B O 1
ATOM 7025 N N . ALA B 1 298 ? 14.344 16.359 -3.238 1 97.06 298 ALA B N 1
ATOM 7026 C CA . ALA B 1 298 ? 14.109 14.992 -3.674 1 97.06 298 ALA B CA 1
ATOM 7027 C C . ALA B 1 298 ? 12.664 14.781 -4.098 1 97.06 298 ALA B C 1
ATOM 7029 O O . ALA B 1 298 ? 11.742 15.289 -3.453 1 97.06 298 ALA B O 1
ATOM 7030 N N . SER B 1 299 ? 12.461 14.07 -5.164 1 96 299 SER B N 1
ATOM 7031 C CA . SER B 1 299 ? 11.125 13.734 -5.633 1 96 299 SER B CA 1
ATOM 7032 C C . SER B 1 299 ? 10.555 12.531 -4.887 1 96 299 SER B C 1
ATOM 7034 O O . SER B 1 299 ? 10.453 11.438 -5.449 1 96 299 SER B O 1
ATOM 7036 N N . LYS B 1 300 ? 10.195 12.68 -3.734 1 97.12 300 LYS B N 1
ATOM 7037 C CA . LYS B 1 300 ? 9.68 11.656 -2.826 1 97.12 300 LYS B CA 1
ATOM 7038 C C . LYS B 1 300 ? 8.703 12.266 -1.821 1 97.12 300 LYS B C 1
ATOM 7040 O O . LYS B 1 300 ? 8.906 13.383 -1.344 1 97.12 300 LYS B O 1
ATOM 7045 N N . LEU B 1 301 ? 7.59 11.547 -1.562 1 98.69 301 LEU B N 1
ATOM 7046 C CA . LEU B 1 301 ? 6.633 12 -0.557 1 98.69 301 LEU B CA 1
ATOM 7047 C C . LEU B 1 301 ? 7.148 11.711 0.85 1 98.69 301 LEU B C 1
ATOM 7049 O O . LEU B 1 301 ? 7.434 10.562 1.188 1 98.69 301 LEU B O 1
ATOM 7053 N N . PHE B 1 302 ? 7.352 12.766 1.602 1 98.44 302 PHE B N 1
ATOM 7054 C CA . PHE B 1 302 ? 7.984 12.656 2.91 1 98.44 302 PHE B CA 1
ATOM 7055 C C . PHE B 1 302 ? 7 13.016 4.02 1 98.44 302 PHE B C 1
ATOM 7057 O O . PHE B 1 302 ? 6.207 13.945 3.875 1 98.44 302 PHE B O 1
ATOM 7064 N N . TRP B 1 303 ? 7.035 12.25 5.191 1 97.94 303 TRP B N 1
ATOM 7065 C CA . TRP B 1 303 ? 6.176 12.523 6.34 1 97.94 303 TRP B CA 1
ATOM 7066 C C . TRP B 1 303 ? 6.742 11.883 7.605 1 97.94 303 TRP B C 1
ATOM 7068 O O . TRP B 1 303 ? 7.254 10.766 7.566 1 97.94 303 TRP B O 1
ATOM 7078 N N . ARG B 1 304 ? 6.676 12.562 8.734 1 95.88 304 ARG B N 1
ATOM 7079 C CA . ARG B 1 304 ? 6.887 12.07 10.094 1 95.88 304 ARG B CA 1
ATOM 7080 C C . ARG B 1 304 ? 5.777 12.547 11.031 1 95.88 304 ARG B C 1
ATOM 7082 O O . ARG B 1 304 ? 5.391 13.719 10.992 1 95.88 304 ARG B O 1
ATOM 7089 N N . GLY B 1 305 ? 5.227 11.703 11.781 1 92.81 305 GLY B N 1
ATOM 7090 C CA . GLY B 1 305 ? 4.191 12.117 12.719 1 92.81 305 GLY B CA 1
ATOM 7091 C C . GLY B 1 305 ? 3.807 11.016 13.695 1 92.81 305 GLY B C 1
ATOM 7092 O O . GLY B 1 305 ? 4.285 9.891 13.586 1 92.81 305 GLY B O 1
ATOM 7093 N N . SER B 1 306 ? 2.994 11.383 14.625 1 90.44 306 SER B N 1
ATOM 7094 C CA . SER B 1 306 ? 2.531 10.422 15.625 1 90.44 306 SER B CA 1
ATOM 7095 C C . SER B 1 306 ? 1.46 9.5 15.047 1 90.44 306 SER B C 1
ATOM 7097 O O . SER B 1 306 ? 0.929 9.758 13.969 1 90.44 306 SER B O 1
ATOM 7099 N N . ASP B 1 307 ? 1.157 8.383 15.836 1 91.62 307 ASP B N 1
ATOM 7100 C CA . ASP B 1 307 ? 0.109 7.453 15.422 1 91.62 307 ASP B CA 1
ATOM 7101 C C . ASP B 1 307 ? -1.251 7.887 15.961 1 91.62 307 ASP B C 1
ATOM 7103 O O . ASP B 1 307 ? -2.158 7.062 16.109 1 91.62 307 ASP B O 1
ATOM 7107 N N . THR B 1 308 ? -1.37 9.227 16.297 1 88.81 308 THR B N 1
ATOM 7108 C CA . THR B 1 308 ? -2.658 9.711 16.781 1 88.81 308 THR B CA 1
ATOM 7109 C C . THR B 1 308 ? -3.729 9.562 15.703 1 88.81 308 THR B C 1
ATOM 7111 O O . THR B 1 308 ? -3.43 9.625 14.508 1 88.81 308 THR B O 1
ATOM 7114 N N . HIS B 1 309 ? -4.945 9.352 16.156 1 85.12 309 HIS B N 1
ATOM 7115 C CA . HIS B 1 309 ? -6.059 9 15.281 1 85.12 309 HIS B CA 1
ATOM 7116 C C . HIS B 1 309 ? -7.391 9.398 15.906 1 85.12 309 HIS B C 1
ATOM 7118 O O . HIS B 1 309 ? -7.48 9.602 17.109 1 85.12 309 HIS B O 1
ATOM 7124 N N . CYS B 1 310 ? -8.383 9.516 14.977 1 90.25 310 CYS B N 1
ATOM 7125 C CA . CYS B 1 310 ? -9.719 9.672 15.547 1 90.25 310 CYS B CA 1
ATOM 7126 C C . CYS B 1 310 ? -10.789 9.188 14.57 1 90.25 310 CYS B C 1
ATOM 7128 O O . CYS B 1 310 ? -11.297 8.07 14.711 1 90.25 310 CYS B O 1
ATOM 7130 N N . LEU B 1 311 ? -10.906 9.867 13.477 1 88.31 311 LEU B N 1
ATOM 7131 C CA . LEU B 1 311 ? -12.07 9.625 12.633 1 88.31 311 LEU B CA 1
ATOM 7132 C C . LEU B 1 311 ? -11.734 8.664 11.5 1 88.31 311 LEU B C 1
ATOM 7134 O O . LEU B 1 311 ? -10.68 8.781 10.875 1 88.31 311 LEU B O 1
ATOM 7138 N N . LEU B 1 312 ? -12.57 7.629 11.359 1 87.38 312 LEU B N 1
ATOM 7139 C CA . LEU B 1 312 ? -12.57 6.719 10.227 1 87.38 312 LEU B CA 1
ATOM 7140 C C . LEU B 1 312 ? -13.82 6.918 9.375 1 87.38 312 LEU B C 1
ATOM 7142 O O . LEU B 1 312 ? -14.789 7.547 9.812 1 87.38 312 LEU B O 1
ATOM 7146 N N . PRO B 1 313 ? -13.633 6.441 8.125 1 74.5 313 PRO B N 1
ATOM 7147 C CA . PRO B 1 313 ? -14.883 6.488 7.367 1 74.5 313 PRO B CA 1
ATOM 7148 C C . PRO B 1 313 ? -16.047 5.844 8.117 1 74.5 313 PRO B C 1
ATOM 7150 O O . PRO B 1 313 ? -15.891 4.766 8.695 1 74.5 313 PRO B O 1
ATOM 7153 N N . GLY B 1 314 ? -17.156 6.531 8.234 1 73.62 314 GLY B N 1
ATOM 7154 C CA . GLY B 1 314 ? -18.344 6.016 8.906 1 73.62 314 GLY B CA 1
ATOM 7155 C C . GLY B 1 314 ? -18.438 6.453 10.352 1 73.62 314 GLY B C 1
ATOM 7156 O O . GLY B 1 314 ? -19.422 6.137 11.039 1 73.62 314 GLY B O 1
ATOM 7157 N N . SER B 1 315 ? -17.484 7.074 10.789 1 78.62 315 SER B N 1
ATOM 7158 C CA . SER B 1 315 ? -17.438 7.492 12.188 1 78.62 315 SER B CA 1
ATOM 7159 C C . SER B 1 315 ? -18.5 8.547 12.477 1 78.62 315 SER B C 1
ATOM 7161 O O . SER B 1 315 ? -18.828 8.82 13.633 1 78.62 315 SER B O 1
ATOM 7163 N N . CYS B 1 316 ? -19 9.164 11.391 1 77.38 316 CYS B N 1
ATOM 7164 C CA . CYS B 1 316 ? -20.016 10.203 11.602 1 77.38 316 CYS B CA 1
ATOM 7165 C C . CYS B 1 316 ? -21.406 9.68 11.242 1 77.38 316 CYS B C 1
ATOM 7167 O O . CYS B 1 316 ? -21.594 9.102 10.172 1 77.38 316 CYS B O 1
ATOM 7169 N N . GLY B 1 317 ? -22.188 9.172 12.344 1 62.81 317 GLY B N 1
ATOM 7170 C CA . GLY B 1 317 ? -23.516 8.602 12.164 1 62.81 317 GLY B CA 1
ATOM 7171 C C . GLY B 1 317 ? -24.344 9.344 11.125 1 62.81 317 GLY B C 1
ATOM 7172 O O . GLY B 1 317 ? -23.906 10.375 10.609 1 62.81 317 GLY B O 1
ATOM 7173 N N . GLU B 1 318 ? -25.531 8.562 10.875 1 56.53 318 GLU B N 1
ATOM 7174 C CA . GLU B 1 318 ? -26.516 9.156 9.977 1 56.53 318 GLU B CA 1
ATOM 7175 C C . GLU B 1 318 ? -27 10.5 10.508 1 56.53 318 GLU B C 1
ATOM 7177 O O . GLU B 1 318 ? -27.172 10.672 11.719 1 56.53 318 GLU B O 1
ATOM 7182 N N . GLY B 1 319 ? -27.094 11.516 9.742 1 51.22 319 GLY B N 1
ATOM 7183 C CA . GLY B 1 319 ? -27.516 12.875 10.039 1 51.22 319 GLY B CA 1
ATOM 7184 C C . GLY B 1 319 ? -26.375 13.766 10.508 1 51.22 319 GLY B C 1
ATOM 7185 O O . GLY B 1 319 ? -26.562 14.961 10.734 1 51.22 319 GLY B O 1
ATOM 7186 N N . GLY B 1 320 ? -25.172 13.195 10.594 1 52.16 320 GLY B N 1
ATOM 7187 C CA . GLY B 1 320 ? -23.953 13.977 10.734 1 52.16 320 GLY B CA 1
ATOM 7188 C C . GLY B 1 320 ? -23.812 14.617 12.102 1 52.16 320 GLY B C 1
ATOM 7189 O O . GLY B 1 320 ? -22.953 15.469 12.305 1 52.16 320 GLY B O 1
ATOM 7190 N N . LEU B 1 321 ? -24.797 14.422 13.039 1 54.69 321 LEU B N 1
ATOM 7191 C CA . LEU B 1 321 ? -24.859 15.242 14.242 1 54.69 321 LEU B CA 1
ATOM 7192 C C . LEU B 1 321 ? -23.797 14.82 15.25 1 54.69 321 LEU B C 1
ATOM 7194 O O . LEU B 1 321 ? -23.344 15.633 16.062 1 54.69 321 LEU B O 1
ATOM 7198 N N . ALA B 1 322 ? -23.375 13.539 15.172 1 67.38 322 ALA B N 1
ATOM 7199 C CA . ALA B 1 322 ? -22.312 13.289 16.156 1 67.38 322 ALA B CA 1
ATOM 7200 C C . ALA B 1 322 ? -21.266 12.328 15.602 1 67.38 322 ALA B C 1
ATOM 7202 O O . ALA B 1 322 ? -21.609 11.297 15.023 1 67.38 322 ALA B O 1
ATOM 7203 N N . CYS B 1 323 ? -20.062 12.844 15.414 1 83.31 323 CYS B N 1
ATOM 7204 C CA . CYS B 1 323 ? -18.922 12.031 15.031 1 83.31 323 CYS B CA 1
ATOM 7205 C C . CYS B 1 323 ? -18.219 11.469 16.266 1 83.31 323 CYS B C 1
ATOM 7207 O O . CYS B 1 323 ? -18.188 12.117 17.312 1 83.31 323 CYS B O 1
ATOM 7209 N N . SER B 1 324 ? -17.797 10.234 16.141 1 85.19 324 SER B N 1
ATOM 7210 C CA . SER B 1 324 ? -17.062 9.609 17.25 1 85.19 324 SER B CA 1
ATOM 7211 C C . SER B 1 324 ? -15.734 9.039 16.781 1 85.19 324 SER B C 1
ATOM 7213 O O . SER B 1 324 ? -15.648 8.461 15.688 1 85.19 324 SER B O 1
ATOM 7215 N N . CYS B 1 325 ? -14.75 9.195 17.609 1 88.56 325 CYS B N 1
ATOM 7216 C CA . CYS B 1 325 ? -13.445 8.617 17.297 1 88.56 325 CYS B CA 1
ATOM 7217 C C . CYS B 1 325 ? -13.508 7.09 17.328 1 88.56 325 CYS B C 1
ATOM 7219 O O . CYS B 1 325 ? -14.18 6.512 18.188 1 88.56 325 CYS B O 1
ATOM 7221 N N . ALA B 1 326 ? -12.805 6.48 16.422 1 85.5 326 ALA B N 1
ATOM 7222 C CA . ALA B 1 326 ? -12.711 5.023 16.391 1 85.5 326 ALA B CA 1
ATOM 7223 C C . ALA B 1 326 ? -11.594 4.535 17.312 1 85.5 326 ALA B C 1
ATOM 7225 O O . ALA B 1 326 ? -10.695 5.297 17.672 1 85.5 326 ALA B O 1
ATOM 7226 N N . ASN B 1 327 ? -11.742 3.256 17.656 1 82.5 327 ASN B N 1
ATOM 7227 C CA . ASN B 1 327 ? -10.727 2.656 18.516 1 82.5 327 ASN B CA 1
ATOM 7228 C C . ASN B 1 327 ? -9.461 2.328 17.734 1 82.5 327 ASN B C 1
ATOM 7230 O O . ASN B 1 327 ? -9.531 1.802 16.625 1 82.5 327 ASN B O 1
ATOM 7234 N N . PHE B 1 328 ? -8.344 2.668 18.281 1 87.5 328 PHE B N 1
ATOM 7235 C CA . PHE B 1 328 ? -7.043 2.301 17.734 1 87.5 328 PHE B CA 1
ATOM 7236 C C . PHE B 1 328 ? -6.504 1.055 18.438 1 87.5 328 PHE B C 1
ATOM 7238 O O . PHE B 1 328 ? -6.043 1.123 19.578 1 87.5 328 PHE B O 1
ATOM 7245 N N . SER B 1 329 ? -6.602 -0.091 17.766 1 87 329 SER B N 1
ATOM 7246 C CA . SER B 1 329 ? -6.246 -1.384 18.344 1 87 329 SER B CA 1
ATOM 7247 C C . SER B 1 329 ? -5.395 -2.203 17.375 1 87 329 SER B C 1
ATOM 7249 O O . SER B 1 329 ? -5.203 -1.81 16.219 1 87 329 SER B O 1
ATOM 7251 N N . ALA B 1 330 ? -4.902 -3.322 17.875 1 87.25 330 ALA B N 1
ATOM 7252 C CA . ALA B 1 330 ? -4.102 -4.234 17.062 1 87.25 330 ALA B CA 1
ATOM 7253 C C . ALA B 1 330 ? -4.902 -4.762 15.875 1 87.25 330 ALA B C 1
ATOM 7255 O O . ALA B 1 330 ? -4.328 -5.152 14.852 1 87.25 330 ALA B O 1
ATOM 7256 N N . GLN B 1 331 ? -6.266 -4.684 15.969 1 88.81 331 GLN B N 1
ATOM 7257 C CA . GLN B 1 331 ? -7.125 -5.266 14.945 1 88.81 331 GLN B CA 1
ATOM 7258 C C . GLN B 1 331 ? -7.66 -4.191 14 1 88.81 331 GLN B C 1
ATOM 7260 O O . GLN B 1 331 ? -8.328 -4.504 13.016 1 88.81 331 GLN B O 1
ATOM 7265 N N . GLN B 1 332 ? -7.227 -2.91 14.305 1 90.25 332 GLN B N 1
ATOM 7266 C CA . GLN B 1 332 ? -7.883 -1.897 13.484 1 90.25 332 GLN B CA 1
ATOM 7267 C C . GLN B 1 332 ? -6.914 -0.784 13.102 1 90.25 332 GLN B C 1
ATOM 7269 O O . GLN B 1 332 ? -7.227 0.057 12.258 1 90.25 332 GLN B O 1
ATOM 7274 N N . TRP B 1 333 ? -5.727 -0.757 13.586 1 93.19 333 TRP B N 1
ATOM 7275 C CA . TRP B 1 333 ? -4.828 0.387 13.477 1 93.19 333 TRP B CA 1
ATOM 7276 C C . TRP B 1 333 ? -4.496 0.675 12.016 1 93.19 333 TRP B C 1
ATOM 7278 O O . TRP B 1 333 ? -4.285 1.829 11.633 1 93.19 333 TRP B O 1
ATOM 7288 N N . MET B 1 334 ? -4.562 -0.328 11.133 1 95.38 334 MET B N 1
ATOM 7289 C CA . MET B 1 334 ? -4.125 -0.157 9.75 1 95.38 334 MET B CA 1
ATOM 7290 C C . MET B 1 334 ? -5.16 0.615 8.945 1 95.38 334 MET B C 1
ATOM 7292 O O . MET B 1 334 ? -4.883 1.048 7.824 1 95.38 334 MET B O 1
ATOM 7296 N N . GLN B 1 335 ? -6.336 0.815 9.531 1 93.75 335 GLN B N 1
ATOM 7297 C CA . GLN B 1 335 ? -7.414 1.46 8.797 1 93.75 335 GLN B CA 1
ATOM 7298 C C . GLN B 1 335 ? -7.293 2.979 8.859 1 93.75 335 GLN B C 1
ATOM 7300 O O . GLN B 1 335 ? -7.914 3.689 8.062 1 93.75 335 GLN B O 1
ATOM 7305 N N . PHE B 1 336 ? -6.566 3.473 9.758 1 94 336 PHE B N 1
ATOM 7306 C CA . PHE B 1 336 ? -6.477 4.914 9.961 1 94 336 PHE B CA 1
ATOM 7307 C C . PHE B 1 336 ? -5.562 5.551 8.922 1 94 336 PHE B C 1
ATOM 7309 O O . PHE B 1 336 ? -4.57 4.949 8.508 1 94 336 PHE B O 1
ATOM 7316 N N . PRO B 1 337 ? -5.82 6.762 8.531 1 95 337 PRO B N 1
ATOM 7317 C CA . PRO B 1 337 ? -5.113 7.395 7.414 1 95 337 PRO B CA 1
ATOM 7318 C C . PRO B 1 337 ? -3.605 7.484 7.645 1 95 337 PRO B C 1
ATOM 7320 O O . PRO B 1 337 ? -2.82 7.199 6.738 1 95 337 PRO B O 1
ATOM 7323 N N . ARG B 1 338 ? -3.121 7.891 8.82 1 95.75 338 ARG B N 1
ATOM 7324 C CA . ARG B 1 338 ? -1.687 8 9.07 1 95.75 338 ARG B CA 1
ATOM 7325 C C . ARG B 1 338 ? -1.017 6.629 9.008 1 95.75 338 ARG B C 1
ATOM 7327 O O . ARG B 1 338 ? 0.112 6.508 8.531 1 95.75 338 ARG B O 1
ATOM 7334 N N . SER B 1 339 ? -1.744 5.613 9.492 1 95.94 339 SER B N 1
ATOM 7335 C CA . SER B 1 339 ? -1.233 4.25 9.391 1 95.94 339 SER B CA 1
ATOM 7336 C C . SER B 1 339 ? -1.123 3.807 7.938 1 95.94 339 SER B C 1
ATOM 7338 O O . SER B 1 339 ? -0.129 3.193 7.543 1 95.94 339 SER B O 1
ATOM 7340 N N . ARG B 1 340 ? -2.139 4.07 7.191 1 97.25 340 ARG B N 1
ATOM 7341 C CA . ARG B 1 340 ? -2.127 3.725 5.773 1 97.25 340 ARG B CA 1
ATOM 7342 C C . ARG B 1 340 ? -0.957 4.391 5.059 1 97.25 340 ARG B C 1
ATOM 7344 O O . ARG B 1 340 ? -0.324 3.783 4.191 1 97.25 340 ARG B O 1
ATOM 7351 N N . LEU B 1 341 ? -0.693 5.633 5.422 1 98.12 341 LEU B N 1
ATOM 7352 C CA . LEU B 1 341 ? 0.438 6.352 4.844 1 98.12 341 LEU B CA 1
ATOM 7353 C C . LEU B 1 341 ? 1.749 5.633 5.148 1 98.12 341 LEU B C 1
ATOM 7355 O O . LEU B 1 341 ? 2.588 5.461 4.262 1 98.12 341 LEU B O 1
ATOM 7359 N N . VAL B 1 342 ? 1.939 5.25 6.336 1 97.56 342 VAL B N 1
ATOM 7360 C CA . VAL B 1 342 ? 3.16 4.566 6.754 1 97.56 342 VAL B CA 1
ATOM 7361 C C . VAL B 1 342 ? 3.26 3.213 6.059 1 97.56 342 VAL B C 1
ATOM 7363 O O . VAL B 1 342 ? 4.352 2.777 5.688 1 97.56 342 VAL B O 1
ATOM 7366 N N . LEU B 1 343 ? 2.154 2.551 5.887 1 98.06 343 LEU B N 1
ATOM 7367 C CA . LEU B 1 343 ? 2.143 1.28 5.168 1 98.06 343 LEU B CA 1
ATOM 7368 C C . LEU B 1 343 ? 2.541 1.476 3.709 1 98.06 343 LEU B C 1
ATOM 7370 O O . LEU B 1 343 ? 3.258 0.648 3.141 1 98.06 343 LEU B O 1
ATOM 7374 N N . TYR B 1 344 ? 2.037 2.508 3.061 1 98.56 344 TYR B N 1
ATOM 7375 C CA . TYR B 1 344 ? 2.494 2.812 1.71 1 98.56 344 TYR B CA 1
ATOM 7376 C C . TYR B 1 344 ? 4.012 2.953 1.665 1 98.56 344 TYR B C 1
ATOM 7378 O O . TYR B 1 344 ? 4.652 2.539 0.696 1 98.56 344 TYR B O 1
ATOM 7386 N N . SER B 1 345 ? 4.559 3.629 2.723 1 98.12 345 SER B N 1
ATOM 7387 C CA . SER B 1 345 ? 6.008 3.789 2.781 1 98.12 345 SER B CA 1
ATOM 7388 C C . SER B 1 345 ? 6.715 2.439 2.781 1 98.12 345 SER B C 1
ATOM 7390 O O . SER B 1 345 ? 7.758 2.277 2.143 1 98.12 345 SER B O 1
ATOM 7392 N N . MET B 1 346 ? 6.191 1.481 3.498 1 97.19 346 MET B N 1
ATOM 7393 C CA . MET B 1 346 ? 6.762 0.139 3.549 1 97.19 346 MET B CA 1
ATOM 7394 C C . MET B 1 346 ? 6.633 -0.56 2.201 1 97.19 346 MET B C 1
ATOM 7396 O O . MET B 1 346 ? 7.566 -1.222 1.747 1 97.19 346 MET B O 1
ATOM 7400 N N . LEU B 1 347 ? 5.555 -0.383 1.519 1 97.69 347 LEU B N 1
ATOM 7401 C CA . LEU B 1 347 ? 5.242 -1.102 0.288 1 97.69 347 LEU B CA 1
ATOM 7402 C C . LEU B 1 347 ? 5.926 -0.453 -0.91 1 97.69 347 LEU B C 1
ATOM 7404 O O . LEU B 1 347 ? 6.301 -1.141 -1.862 1 97.69 347 LEU B O 1
ATOM 7408 N N . MET B 1 348 ? 6.062 0.876 -0.901 1 97.38 348 MET B N 1
ATOM 7409 C CA . MET B 1 348 ? 6.668 1.639 -1.99 1 97.38 348 MET B CA 1
ATOM 7410 C C . MET B 1 348 ? 7.746 2.578 -1.463 1 97.38 348 MET B C 1
ATOM 7412 O O . MET B 1 348 ? 7.637 3.797 -1.604 1 97.38 348 MET B O 1
ATOM 7416 N N . PRO B 1 349 ? 8.844 2.08 -1.006 1 96.19 349 PRO B N 1
ATOM 7417 C CA . PRO B 1 349 ? 9.852 2.885 -0.308 1 96.19 349 PRO B CA 1
ATOM 7418 C C . PRO B 1 349 ? 10.547 3.887 -1.226 1 96.19 349 PRO B C 1
ATOM 7420 O O . PRO B 1 349 ? 11.102 4.879 -0.752 1 96.19 349 PRO B O 1
ATOM 7423 N N . ASP B 1 350 ? 10.484 3.703 -2.52 1 96.19 350 ASP B N 1
ATOM 7424 C CA . ASP B 1 350 ? 11.133 4.621 -3.447 1 96.19 350 ASP B CA 1
ATOM 7425 C C . ASP B 1 350 ? 10.289 5.871 -3.672 1 96.19 350 ASP B C 1
ATOM 7427 O O . ASP B 1 350 ? 10.789 6.902 -4.117 1 96.19 350 ASP B O 1
ATOM 7431 N N . LYS B 1 351 ? 8.961 5.82 -3.285 1 97.75 351 LYS B N 1
ATOM 7432 C CA . LYS B 1 351 ? 8.039 6.91 -3.592 1 97.75 351 LYS B CA 1
ATOM 7433 C C . LYS B 1 351 ? 7.582 7.621 -2.32 1 97.75 351 LYS B C 1
ATOM 7435 O O . LYS B 1 351 ? 7.191 8.789 -2.361 1 97.75 351 LYS B O 1
ATOM 7440 N N . VAL B 1 352 ? 7.508 6.871 -1.255 1 98.5 352 VAL B N 1
ATOM 7441 C CA . VAL B 1 352 ? 6.988 7.395 0.005 1 98.5 352 VAL B CA 1
ATOM 7442 C C . VAL B 1 352 ? 7.984 7.113 1.13 1 98.5 352 VAL B C 1
ATOM 7444 O O . VAL B 1 352 ? 8.5 6 1.247 1 98.5 352 VAL B O 1
ATOM 7447 N N . ASP B 1 353 ? 8.336 8.023 1.861 1 98 353 ASP B N 1
ATOM 7448 C CA . ASP B 1 353 ? 9.102 7.902 3.102 1 98 353 ASP B CA 1
ATOM 7449 C C . ASP B 1 353 ? 8.312 8.469 4.285 1 98 353 ASP B C 1
ATOM 7451 O O . ASP B 1 353 ? 8.477 9.641 4.637 1 98 353 ASP B O 1
ATOM 7455 N N . ALA B 1 354 ? 7.473 7.734 4.895 1 98.06 354 ALA B N 1
ATOM 7456 C CA . ALA B 1 354 ? 6.605 8.078 6.016 1 98.06 354 ALA B CA 1
ATOM 7457 C C . ALA B 1 354 ? 6.801 7.113 7.18 1 98.06 354 ALA B C 1
ATOM 7459 O O . ALA B 1 354 ? 6.703 5.898 7.008 1 98.06 354 ALA B O 1
ATOM 7460 N N . LYS B 1 355 ? 7.066 7.613 8.352 1 96.44 355 LYS B N 1
ATOM 7461 C CA . LYS B 1 355 ? 7.27 6.801 9.547 1 96.44 355 LYS B CA 1
ATOM 7462 C C . LYS B 1 355 ? 6.652 7.465 10.773 1 96.44 355 LYS B C 1
ATOM 7464 O O . LYS B 1 355 ? 6.543 8.695 10.836 1 96.44 355 LYS B O 1
ATOM 7469 N N . PHE B 1 356 ? 6.281 6.625 11.711 1 94.81 356 PHE B N 1
ATOM 7470 C CA . PHE B 1 356 ? 5.844 7.121 13.008 1 94.81 356 PHE B CA 1
ATOM 7471 C C . PHE B 1 356 ? 7.027 7.613 13.828 1 94.81 356 PHE B C 1
ATOM 7473 O O . PHE B 1 356 ? 8.125 7.055 13.75 1 94.81 356 PHE B O 1
ATOM 7480 N N . THR B 1 357 ? 6.707 8.641 14.539 1 88.31 357 THR B N 1
ATOM 7481 C CA . THR B 1 357 ? 7.711 9.047 15.516 1 88.31 357 THR B CA 1
ATOM 7482 C C . THR B 1 357 ? 7.734 8.078 16.703 1 88.31 357 THR B C 1
ATOM 7484 O O . THR B 1 357 ? 6.746 7.402 16.969 1 88.31 357 THR B O 1
ATOM 7487 N N . LYS B 1 358 ? 8.844 7.848 17.359 1 75.38 358 LYS B N 1
ATOM 7488 C CA . LYS B 1 358 ? 9.094 6.859 18.406 1 75.38 358 LYS B CA 1
ATOM 7489 C C . LYS B 1 358 ? 8.125 7.039 19.562 1 75.38 358 LYS B C 1
ATOM 7491 O O . LYS B 1 358 ? 7.93 6.113 20.359 1 75.38 358 LYS B O 1
ATOM 7496 N N . ASP B 1 359 ? 7.613 8.188 19.797 1 72.94 359 ASP B N 1
ATOM 7497 C CA . ASP B 1 359 ? 6.668 8.445 20.891 1 72.94 359 ASP B CA 1
ATOM 7498 C C . ASP B 1 359 ? 5.262 7.98 20.5 1 72.94 359 ASP B C 1
ATOM 7500 O O . ASP B 1 359 ? 4.336 8.789 20.438 1 72.94 359 ASP B O 1
ATOM 7504 N N . VAL B 1 360 ? 5.141 6.648 20.344 1 68.44 360 VAL B N 1
ATOM 7505 C CA . VAL B 1 360 ? 3.9 6.023 19.891 1 68.44 360 VAL B CA 1
ATOM 7506 C C . VAL B 1 360 ? 2.84 6.137 20.984 1 68.44 360 VAL B C 1
ATOM 7508 O O . VAL B 1 360 ? 3.145 5.988 22.172 1 68.44 360 VAL B O 1
ATOM 7511 N N . VAL B 1 361 ? 1.702 6.453 20.578 1 68.69 361 VAL B N 1
ATOM 7512 C CA . VAL B 1 361 ? 0.591 6.602 21.5 1 68.69 361 VAL B CA 1
ATOM 7513 C C . VAL B 1 361 ? 0.144 5.23 22 1 68.69 361 VAL B C 1
ATOM 7515 O O . VAL B 1 361 ? -0.107 5.043 23.188 1 68.69 361 VAL B O 1
ATOM 7518 N N . ASN B 1 362 ? 0.081 4.289 21.062 1 76.56 362 ASN B N 1
ATOM 7519 C CA . ASN B 1 362 ? -0.344 2.943 21.438 1 76.56 362 ASN B CA 1
ATOM 7520 C C . ASN B 1 362 ? 0.85 2.027 21.703 1 76.56 362 ASN B C 1
ATOM 7522 O O . ASN B 1 362 ? 1.365 1.403 20.766 1 76.56 362 ASN B O 1
ATOM 7526 N N . ARG B 1 363 ? 1.16 1.747 22.875 1 79.88 363 ARG B N 1
ATOM 7527 C CA . ARG B 1 363 ? 2.361 1.021 23.281 1 79.88 363 ARG B CA 1
ATOM 7528 C C . ARG B 1 363 ? 2.285 -0.44 22.859 1 79.88 363 ARG B C 1
ATOM 7530 O O . ARG B 1 363 ? 3.314 -1.078 22.625 1 79.88 363 ARG B O 1
ATOM 7537 N N . GLU B 1 364 ? 1.08 -0.967 22.766 1 82.31 364 GLU B N 1
ATOM 7538 C CA . GLU B 1 364 ? 0.905 -2.365 22.391 1 82.31 364 GLU B CA 1
ATOM 7539 C C . GLU B 1 364 ? 1.393 -2.613 20.969 1 82.31 364 GLU B C 1
ATOM 7541 O O . GLU B 1 364 ? 1.736 -3.742 20.609 1 82.31 364 GLU B O 1
ATOM 7546 N N . LEU B 1 365 ? 1.467 -1.598 20.234 1 89.94 365 LEU B N 1
ATOM 7547 C CA . LEU B 1 365 ? 1.828 -1.73 18.828 1 89.94 365 LEU B CA 1
ATOM 7548 C C . LEU B 1 365 ? 3.295 -1.378 18.609 1 89.94 365 LEU B C 1
ATOM 7550 O O . LEU B 1 365 ? 3.805 -1.494 17.484 1 89.94 365 LEU B O 1
ATOM 7554 N N . LEU B 1 366 ? 3.982 -1.017 19.703 1 89.69 366 LEU B N 1
ATOM 7555 C CA . LEU B 1 366 ? 5.363 -0.564 19.594 1 89.69 366 LEU B CA 1
ATOM 7556 C C . LEU B 1 366 ? 6.23 -1.631 18.938 1 89.69 366 LEU B C 1
ATOM 7558 O O . LEU B 1 366 ? 6.996 -1.334 18.016 1 89.69 366 LEU B O 1
ATOM 7562 N N . GLU B 1 367 ? 6.129 -2.91 19.359 1 89.56 367 GLU B N 1
ATOM 7563 C CA . GLU B 1 367 ? 6.957 -3.984 18.828 1 89.56 367 GLU B CA 1
ATOM 7564 C C . GLU B 1 367 ? 6.574 -4.309 17.391 1 89.56 367 GLU B C 1
ATOM 7566 O O . GLU B 1 367 ? 7.43 -4.668 16.578 1 89.56 367 GLU B O 1
ATOM 7571 N N . VAL B 1 368 ? 5.312 -4.219 17.094 1 91.38 368 VAL B N 1
ATOM 7572 C CA . VAL B 1 368 ? 4.84 -4.418 15.727 1 91.38 368 VAL B CA 1
ATOM 7573 C C . VAL B 1 368 ? 5.445 -3.359 14.805 1 91.38 368 VAL B C 1
ATOM 7575 O O . VAL B 1 368 ? 5.977 -3.682 13.742 1 91.38 368 VAL B O 1
ATOM 7578 N N . PHE B 1 369 ? 5.441 -2.088 15.258 1 93.62 369 PHE B N 1
ATOM 7579 C CA . PHE B 1 369 ? 5.984 -0.994 14.461 1 93.62 369 PHE B CA 1
ATOM 7580 C C . PHE B 1 369 ? 7.492 -1.138 14.297 1 93.62 369 PHE B C 1
ATOM 7582 O O . PHE B 1 369 ? 8.023 -0.931 13.203 1 93.62 369 PHE B O 1
ATOM 7589 N N . ARG B 1 370 ? 8.117 -1.496 15.383 1 90.94 370 ARG B N 1
ATOM 7590 C CA . ARG B 1 370 ? 9.57 -1.676 15.336 1 90.94 370 ARG B CA 1
ATOM 7591 C C . ARG B 1 370 ? 9.945 -2.826 14.406 1 90.94 370 ARG B C 1
ATOM 7593 O O . ARG B 1 370 ? 10.852 -2.691 13.586 1 90.94 370 ARG B O 1
ATOM 7600 N N . GLY B 1 371 ? 9.297 -3.945 14.57 1 90.62 371 GLY B N 1
ATOM 7601 C CA . GLY B 1 371 ? 9.594 -5.133 13.781 1 90.62 371 GLY B CA 1
ATOM 7602 C C . GLY B 1 371 ? 9.422 -4.91 12.289 1 90.62 371 GLY B C 1
ATOM 7603 O O . GLY B 1 371 ? 10.188 -5.453 11.484 1 90.62 371 GLY B O 1
ATOM 7604 N N . HIS B 1 372 ? 8.453 -4.133 11.93 1 93.12 372 HIS B N 1
ATOM 7605 C CA . HIS B 1 372 ? 8.188 -3.871 10.523 1 93.12 372 HIS B CA 1
ATOM 7606 C C . HIS B 1 372 ? 8.891 -2.605 10.047 1 93.12 372 HIS B C 1
ATOM 7608 O O . HIS B 1 372 ? 8.648 -2.131 8.938 1 93.12 372 HIS B O 1
ATOM 7614 N N . GLN B 1 373 ? 9.688 -1.96 10.945 1 91.44 373 GLN B N 1
ATOM 7615 C CA . GLN B 1 373 ? 10.492 -0.779 10.641 1 91.44 373 GLN B CA 1
ATOM 7616 C C . GLN B 1 373 ? 9.602 0.398 10.242 1 91.44 373 GLN B C 1
ATOM 7618 O O . GLN B 1 373 ? 9.875 1.073 9.242 1 91.44 373 GLN B O 1
ATOM 7623 N N . LEU B 1 374 ? 8.516 0.594 11.023 1 95.12 374 LEU B N 1
ATOM 7624 C CA . LEU B 1 374 ? 7.559 1.658 10.734 1 95.12 374 LEU B CA 1
ATOM 7625 C C . LEU B 1 374 ? 7.84 2.889 11.586 1 95.12 374 LEU B C 1
ATOM 7627 O O . LEU B 1 374 ? 7.113 3.883 11.516 1 95.12 374 LEU B O 1
ATOM 7631 N N . LEU B 1 375 ? 8.953 2.834 12.406 1 91.12 375 LEU B N 1
ATOM 7632 C CA . LEU B 1 375 ? 9.289 3.902 13.344 1 91.12 375 LEU B CA 1
ATOM 7633 C C . LEU B 1 375 ? 10.594 4.586 12.938 1 91.12 375 LEU B C 1
ATOM 7635 O O . LEU B 1 375 ? 11.461 3.957 12.32 1 91.12 375 LEU B O 1
ATOM 7639 N N . VAL B 1 376 ? 10.562 5.828 13.203 1 85.94 376 VAL B N 1
ATOM 7640 C CA . VAL B 1 376 ? 11.844 6.516 13.141 1 85.94 376 VAL B CA 1
ATOM 7641 C C . VAL B 1 376 ? 12.453 6.59 14.539 1 85.94 376 VAL B C 1
ATOM 7643 O O . VAL B 1 376 ? 11.742 6.742 15.531 1 85.94 376 VAL B O 1
ATOM 7646 N N . GLN B 1 377 ? 13.695 6.441 14.523 1 77.19 377 GLN B N 1
ATOM 7647 C CA . GLN B 1 377 ? 14.398 6.379 15.805 1 77.19 377 GLN B CA 1
ATOM 7648 C C . GLN B 1 377 ? 14.609 7.777 16.375 1 77.19 377 GLN B C 1
ATOM 7650 O O . GLN B 1 377 ? 14.578 7.957 17.609 1 77.19 377 GLN B O 1
ATOM 7655 N N . GLU B 1 378 ? 14.758 8.781 15.484 1 78.25 378 GLU B N 1
ATOM 7656 C CA . GLU B 1 378 ? 15.016 10.141 15.938 1 78.25 378 GLU B CA 1
ATOM 7657 C C . GLU B 1 378 ? 13.992 11.117 15.359 1 78.25 378 GLU B C 1
ATOM 7659 O O . GLU B 1 378 ? 13.484 10.914 14.25 1 78.25 378 GLU B O 1
ATOM 7664 N N . ILE B 1 379 ? 13.68 12.148 16.172 1 79.69 379 ILE B N 1
ATOM 7665 C CA . ILE B 1 379 ? 12.758 13.18 15.711 1 79.69 379 ILE B CA 1
ATOM 7666 C C . ILE B 1 379 ? 13.359 13.914 14.523 1 79.69 379 ILE B C 1
ATOM 7668 O O . ILE B 1 379 ? 14.531 14.281 14.539 1 79.69 379 ILE B O 1
ATOM 7672 N N . VAL B 1 380 ? 12.617 14.031 13.508 1 86.88 380 VAL B N 1
ATOM 7673 C CA . VAL B 1 380 ? 13.023 14.789 12.328 1 86.88 380 VAL B CA 1
ATOM 7674 C C . VAL B 1 380 ? 12.453 16.203 12.398 1 86.88 380 VAL B C 1
ATOM 7676 O O . VAL B 1 380 ? 11.227 16.391 12.406 1 86.88 380 VAL B O 1
ATOM 7679 N N . PRO B 1 381 ? 13.266 17.203 12.484 1 86.19 381 PRO B N 1
ATOM 7680 C CA . PRO B 1 381 ? 12.758 18.578 12.602 1 86.19 381 PRO B CA 1
ATOM 7681 C C . PRO B 1 381 ? 12.102 19.062 11.312 1 86.19 381 PRO B C 1
ATOM 7683 O O . PRO B 1 381 ? 12.375 18.531 10.234 1 86.19 381 PRO B O 1
ATOM 7686 N N . PRO B 1 382 ? 11.312 20.078 11.352 1 89.5 382 PRO B N 1
ATOM 7687 C CA . PRO B 1 382 ? 10.586 20.594 10.188 1 89.5 382 PRO B CA 1
ATOM 7688 C C . PRO B 1 382 ? 11.508 21.016 9.047 1 89.5 382 PRO B C 1
ATOM 7690 O O . PRO B 1 382 ? 11.156 20.844 7.875 1 89.5 382 PRO B O 1
ATOM 7693 N N . GLU B 1 383 ? 12.719 21.5 9.336 1 90 383 GLU B N 1
ATOM 7694 C CA . GLU B 1 383 ? 13.633 21.984 8.297 1 90 383 GLU B CA 1
ATOM 7695 C C . GLU B 1 383 ? 14.078 20.844 7.391 1 90 383 GLU B C 1
ATOM 7697 O O . GLU B 1 383 ? 14.32 21.047 6.199 1 90 383 GLU B O 1
ATOM 7702 N N . ALA B 1 384 ? 14.109 19.656 7.996 1 91.25 384 ALA B N 1
ATOM 7703 C CA . ALA B 1 384 ? 14.516 18.484 7.215 1 91.25 384 ALA B CA 1
ATOM 7704 C C . ALA B 1 384 ? 13.469 18.125 6.176 1 91.25 384 ALA B C 1
ATOM 7706 O O . ALA B 1 384 ? 13.773 17.484 5.168 1 91.25 384 ALA B O 1
ATOM 7707 N N . HIS B 1 385 ? 12.258 18.531 6.371 1 96.38 385 HIS B N 1
ATOM 7708 C CA . HIS B 1 385 ? 11.172 18.266 5.434 1 96.38 385 HIS B CA 1
ATOM 7709 C C . HIS B 1 385 ? 11.352 19.047 4.141 1 96.38 385 HIS B C 1
ATOM 7711 O O . HIS B 1 385 ? 10.812 18.672 3.098 1 96.38 385 HIS B O 1
ATOM 7717 N N . LEU B 1 386 ? 12.141 20.141 4.203 1 96.75 386 LEU B N 1
ATOM 7718 C CA . LEU B 1 386 ? 12.328 21.031 3.068 1 96.75 386 LEU B CA 1
ATOM 7719 C C . LEU B 1 386 ? 13.133 20.359 1.97 1 96.75 386 LEU B C 1
ATOM 7721 O O . LEU B 1 386 ? 13.18 20.844 0.836 1 96.75 386 LEU B O 1
ATOM 7725 N N . ASP B 1 387 ? 13.742 19.188 2.242 1 97.5 387 ASP B N 1
ATOM 7726 C CA . ASP B 1 387 ? 14.57 18.453 1.28 1 97.5 387 ASP B CA 1
ATOM 7727 C C . ASP B 1 387 ? 13.703 17.703 0.273 1 97.5 387 ASP B C 1
ATOM 7729 O O . ASP B 1 387 ? 14.219 17.125 -0.69 1 97.5 387 ASP B O 1
ATOM 7733 N N . TYR B 1 388 ? 12.406 17.766 0.45 1 98.12 388 TYR B N 1
ATOM 7734 C CA . TYR B 1 388 ? 11.523 16.938 -0.366 1 98.12 388 TYR B CA 1
ATOM 7735 C C . TYR B 1 388 ? 10.539 17.797 -1.151 1 98.12 388 TYR B C 1
ATOM 7737 O O . TYR B 1 388 ? 10.031 18.797 -0.636 1 98.12 388 TYR B O 1
ATOM 7745 N N . LYS B 1 389 ? 10.234 17.406 -2.334 1 97.88 389 LYS B N 1
ATOM 7746 C CA . LYS B 1 389 ? 9.281 18.125 -3.188 1 97.88 389 LYS B CA 1
ATOM 7747 C C . LYS B 1 389 ? 7.848 17.906 -2.713 1 97.88 389 LYS B C 1
ATOM 7749 O O . LYS B 1 389 ? 7 18.781 -2.879 1 97.88 389 LYS B O 1
ATOM 7754 N N . PHE B 1 390 ? 7.621 16.688 -2.16 1 98.56 390 PHE B N 1
ATOM 7755 C CA . PHE B 1 390 ? 6.266 16.312 -1.771 1 98.56 390 PHE B CA 1
ATOM 7756 C C . PHE B 1 390 ? 6.176 16.109 -0.264 1 98.56 390 PHE B C 1
ATOM 7758 O O . PHE B 1 390 ? 6.969 15.367 0.317 1 98.56 390 PHE B O 1
ATOM 7765 N N . LEU B 1 391 ? 5.25 16.781 0.343 1 98.62 391 LEU B N 1
ATOM 7766 C CA . LEU B 1 391 ? 4.98 16.609 1.767 1 98.62 391 LEU B CA 1
ATOM 7767 C C . LEU B 1 391 ? 3.525 16.219 2.004 1 98.62 391 LEU B C 1
ATOM 7769 O O . LEU B 1 391 ? 2.637 16.641 1.259 1 98.62 391 LEU B O 1
ATOM 7773 N N . MET B 1 392 ? 3.283 15.445 3.039 1 98.56 392 MET B N 1
ATOM 7774 C CA . MET B 1 392 ? 1.936 14.945 3.291 1 98.56 392 MET B CA 1
ATOM 7775 C C . MET B 1 392 ? 1.304 15.648 4.484 1 98.56 392 MET B C 1
ATOM 7777 O O . MET B 1 392 ? 1.961 15.859 5.504 1 98.56 392 MET B O 1
ATOM 7781 N N . TYR B 1 393 ? 0.097 16.062 4.289 1 97.94 393 TYR B N 1
ATOM 7782 C CA . TYR B 1 393 ? -0.747 16.469 5.41 1 97.94 393 TYR B CA 1
ATOM 7783 C C . TYR B 1 393 ? -1.902 15.484 5.594 1 97.94 393 TYR B C 1
ATOM 7785 O O . TYR B 1 393 ? -2.699 15.273 4.676 1 97.94 393 TYR B O 1
ATOM 7793 N N . VAL B 1 394 ? -1.986 14.93 6.738 1 96.38 394 VAL B N 1
ATOM 7794 C CA . VAL B 1 394 ? -3.049 14.016 7.156 1 96.38 394 VAL B CA 1
ATOM 7795 C C . VAL B 1 394 ? -3.457 14.328 8.594 1 96.38 394 VAL B C 1
ATOM 7797 O O . VAL B 1 394 ? -2.605 14.594 9.445 1 96.38 394 VAL B O 1
ATOM 7800 N N . ASP B 1 395 ? -4.785 14.273 8.852 1 94.12 395 ASP B N 1
ATOM 7801 C CA . ASP B 1 395 ? -5.297 14.555 10.188 1 94.12 395 ASP B CA 1
ATOM 7802 C C . ASP B 1 395 ? -4.777 13.531 11.195 1 94.12 395 ASP B C 1
ATOM 7804 O O . ASP B 1 395 ? -4.453 12.406 10.836 1 94.12 395 ASP B O 1
ATOM 7808 N N . GLY B 1 396 ? -4.602 13.977 12.422 1 91.38 396 GLY B N 1
ATOM 7809 C CA . GLY B 1 396 ? -4.48 13.078 13.562 1 91.38 396 GLY B CA 1
ATOM 7810 C C . GLY B 1 396 ? -5.789 12.867 14.305 1 91.38 396 GLY B C 1
ATOM 7811 O O . GLY B 1 396 ? -6.789 12.461 13.703 1 91.38 396 GLY B O 1
ATOM 7812 N N . VAL B 1 397 ? -5.762 13.352 15.516 1 88.31 397 VAL B N 1
ATOM 7813 C CA . VAL B 1 397 ? -7.031 13.391 16.234 1 88.31 397 VAL B CA 1
ATOM 7814 C C . VAL B 1 397 ? -7.953 14.438 15.609 1 88.31 397 VAL B C 1
ATOM 7816 O O . VAL B 1 397 ? -9.156 14.203 15.453 1 88.31 397 VAL B O 1
ATOM 7819 N N . SER B 1 398 ? -7.391 15.5 15.336 1 90.88 398 SER B N 1
ATOM 7820 C CA . SER B 1 398 ? -8.039 16.594 14.609 1 90.88 398 SER B CA 1
ATOM 7821 C C . SER B 1 398 ? -7.066 17.25 13.641 1 90.88 398 SER B C 1
ATOM 7823 O O . SER B 1 398 ? -6.277 16.578 12.977 1 90.88 398 SER B O 1
ATOM 7825 N N . LEU B 1 399 ? -7.152 18.562 13.586 1 91.5 399 LEU B N 1
ATOM 7826 C CA . LEU B 1 399 ? -6.215 19.328 12.766 1 91.5 399 LEU B CA 1
ATOM 7827 C C . LEU B 1 399 ? -4.809 19.266 13.344 1 91.5 399 LEU B C 1
ATOM 7829 O O . LEU B 1 399 ? -4.625 19.375 14.562 1 91.5 399 LEU B O 1
ATOM 7833 N N . SER B 1 400 ? -3.869 18.969 12.453 1 92.12 400 SER B N 1
ATOM 7834 C CA . SER B 1 400 ? -2.465 19 12.852 1 92.12 400 SER B CA 1
ATOM 7835 C C . SER B 1 400 ? -1.865 20.391 12.648 1 92.12 400 SER B C 1
ATOM 7837 O O . SER B 1 400 ? -2.018 20.984 11.578 1 92.12 400 SER B O 1
ATOM 7839 N N . ASP B 1 401 ? -1.108 20.859 13.648 1 91.19 401 ASP B N 1
ATOM 7840 C CA . ASP B 1 401 ? -0.481 22.172 13.602 1 91.19 401 ASP B CA 1
ATOM 7841 C C . ASP B 1 401 ? 0.539 22.25 12.469 1 91.19 401 ASP B C 1
ATOM 7843 O O . ASP B 1 401 ? 0.889 23.344 12.016 1 91.19 401 ASP B O 1
ATOM 7847 N N . ARG B 1 402 ? 0.93 21.062 11.977 1 93.31 402 ARG B N 1
ATOM 7848 C CA . ARG B 1 402 ? 1.983 21.047 10.969 1 93.31 402 ARG B CA 1
ATOM 7849 C C . ARG B 1 402 ? 1.511 21.703 9.68 1 93.31 402 ARG B C 1
ATOM 7851 O O . ARG B 1 402 ? 2.324 22.078 8.828 1 93.31 402 ARG B O 1
ATOM 7858 N N . LEU B 1 403 ? 0.168 21.797 9.562 1 94.5 403 LEU B N 1
ATOM 7859 C CA . LEU B 1 403 ? -0.342 22.438 8.352 1 94.5 403 LEU B CA 1
ATOM 7860 C C . LEU B 1 403 ? 0.23 23.844 8.203 1 94.5 403 LEU B C 1
ATOM 7862 O O . LEU B 1 403 ? 0.485 24.297 7.086 1 94.5 403 LEU B O 1
ATOM 7866 N N . PHE B 1 404 ? 0.491 24.531 9.352 1 92 404 PHE B N 1
ATOM 7867 C CA . PHE B 1 404 ? 1.06 25.875 9.344 1 92 404 PHE B CA 1
ATOM 7868 C C . PHE B 1 404 ? 2.395 25.891 8.609 1 92 404 PHE B C 1
ATOM 7870 O O . PHE B 1 404 ? 2.551 26.594 7.613 1 92 404 PHE B O 1
ATOM 7877 N N . TRP B 1 405 ? 3.285 25.062 9.055 1 93.44 405 TRP B N 1
ATOM 7878 C CA . TRP B 1 405 ? 4.633 25.203 8.508 1 93.44 405 TRP B CA 1
ATOM 7879 C C . TRP B 1 405 ? 4.766 24.438 7.191 1 93.44 405 TRP B C 1
ATOM 7881 O O . TRP B 1 405 ? 5.562 24.812 6.328 1 93.44 405 TRP B O 1
ATOM 7891 N N . LEU B 1 406 ? 3.926 23.422 6.93 1 96.44 406 LEU B N 1
ATOM 7892 C CA . LEU B 1 406 ? 3.959 22.719 5.648 1 96.44 406 LEU B CA 1
ATOM 7893 C C . LEU B 1 406 ? 3.701 23.688 4.496 1 96.44 406 LEU B C 1
ATOM 7895 O O . LEU B 1 406 ? 4.383 23.625 3.469 1 96.44 406 LEU B O 1
ATOM 7899 N N . LEU B 1 407 ? 2.758 24.609 4.699 1 95.38 407 LEU B N 1
ATOM 7900 C CA . LEU B 1 407 ? 2.355 25.516 3.635 1 95.38 407 LEU B CA 1
ATOM 7901 C C . LEU B 1 407 ? 3.432 26.562 3.381 1 95.38 407 LEU B C 1
ATOM 7903 O O . LEU B 1 407 ? 3.422 27.234 2.346 1 95.38 407 LEU B O 1
ATOM 7907 N N . HIS B 1 408 ? 4.406 26.688 4.285 1 93.75 408 HIS B N 1
ATOM 7908 C CA . HIS B 1 408 ? 5.469 27.688 4.16 1 93.75 408 HIS B CA 1
ATOM 7909 C C . HIS B 1 408 ? 6.711 27.078 3.518 1 93.75 408 HIS B C 1
ATOM 7911 O O . HIS B 1 408 ? 7.688 27.781 3.262 1 93.75 408 HIS B O 1
ATOM 7917 N N . THR B 1 409 ? 6.816 25.766 3.135 1 94.81 409 THR B N 1
ATOM 7918 C CA . THR B 1 409 ? 8.039 25.047 2.785 1 94.81 409 THR B CA 1
ATOM 7919 C C . THR B 1 409 ? 8.352 25.203 1.299 1 94.81 409 THR B C 1
ATOM 7921 O O . THR B 1 409 ? 9.438 24.859 0.849 1 94.81 409 THR B O 1
ATOM 7924 N N . GLU B 1 410 ? 7.52 25.75 0.451 1 94.94 410 GLU B N 1
ATOM 7925 C CA . GLU B 1 410 ? 7.641 25.781 -1.003 1 94.94 410 GLU B CA 1
ATOM 7926 C C . GLU B 1 410 ? 7.719 24.375 -1.589 1 94.94 410 GLU B C 1
ATOM 7928 O O . GLU B 1 410 ? 8.391 24.156 -2.596 1 94.94 410 GLU B O 1
ATOM 7933 N N . SER B 1 411 ? 7.27 23.375 -0.906 1 97.75 411 SER B N 1
ATOM 7934 C CA . SER B 1 411 ? 7.012 22.031 -1.391 1 97.75 411 SER B CA 1
ATOM 7935 C C . SER B 1 411 ? 5.535 21.828 -1.708 1 97.75 411 SER B C 1
ATOM 7937 O O . SER B 1 411 ? 4.695 22.641 -1.317 1 97.75 411 SER B O 1
ATOM 7939 N N . VAL B 1 412 ? 5.258 20.859 -2.477 1 98.44 412 VAL B N 1
ATOM 7940 C CA . VAL B 1 412 ? 3.865 20.531 -2.768 1 98.44 412 VAL B CA 1
ATOM 7941 C C . VAL B 1 412 ? 3.273 19.719 -1.616 1 98.44 412 VAL B C 1
ATOM 7943 O O . VAL B 1 412 ? 3.807 18.672 -1.248 1 98.44 412 VAL B O 1
ATOM 7946 N N . VAL B 1 413 ? 2.244 20.25 -1.104 1 98.56 413 VAL B N 1
ATOM 7947 C CA . VAL B 1 413 ? 1.577 19.547 -0.013 1 98.56 413 VAL B CA 1
ATOM 7948 C C . VAL B 1 413 ? 0.472 18.656 -0.572 1 98.56 413 VAL B C 1
ATOM 7950 O O . VAL B 1 413 ? -0.432 19.125 -1.261 1 98.56 413 VAL B O 1
ATOM 7953 N N . PHE B 1 414 ? 0.628 17.328 -0.384 1 98.75 414 PHE B N 1
ATOM 7954 C CA . PHE B 1 414 ? -0.506 16.422 -0.533 1 98.75 414 PHE B CA 1
ATOM 7955 C C . PHE B 1 414 ? -1.431 16.516 0.676 1 98.75 414 PHE B C 1
ATOM 7957 O O . PHE B 1 414 ? -1.003 16.281 1.809 1 98.75 414 PHE B O 1
ATOM 7964 N N . LYS B 1 415 ? -2.621 16.891 0.444 1 98.38 415 LYS B N 1
ATOM 7965 C CA . LYS B 1 415 ? -3.539 17.062 1.565 1 98.38 415 LYS B CA 1
ATOM 7966 C C . LYS B 1 415 ? -4.691 16.062 1.495 1 98.38 415 LYS B C 1
ATOM 7968 O O . LYS B 1 415 ? -5.465 16.062 0.537 1 98.38 415 LYS B O 1
ATOM 7973 N N . ALA B 1 416 ? -4.777 15.203 2.469 1 97.19 416 ALA B N 1
ATOM 7974 C CA . ALA B 1 416 ? -5.879 14.242 2.553 1 97.19 416 ALA B CA 1
ATOM 7975 C C . ALA B 1 416 ? -7.195 14.953 2.855 1 97.19 416 ALA B C 1
ATOM 7977 O O . ALA B 1 416 ? -7.234 15.891 3.656 1 97.19 416 ALA B O 1
ATOM 7978 N N . GLN B 1 417 ? -8.227 14.523 2.211 1 95.38 417 GLN B N 1
ATOM 7979 C CA . GLN B 1 417 ? -9.555 15.031 2.539 1 95.38 417 GLN B CA 1
ATOM 7980 C C . GLN B 1 417 ? -9.883 14.797 4.012 1 95.38 417 GLN B C 1
ATOM 7982 O O . GLN B 1 417 ? -9.562 13.742 4.566 1 95.38 417 GLN B O 1
ATOM 7987 N N . SER B 1 418 ? -10.445 15.766 4.617 1 92.94 418 SER B N 1
ATOM 7988 C CA . SER B 1 418 ? -10.781 15.711 6.039 1 92.94 418 SER B CA 1
ATOM 7989 C C . SER B 1 418 ? -12.289 15.781 6.258 1 92.94 418 SER B C 1
ATOM 7991 O O . SER B 1 418 ? -13 16.453 5.504 1 92.94 418 SER B O 1
ATOM 7993 N N . ARG B 1 419 ? -12.734 15.18 7.266 1 90.06 419 ARG B N 1
ATOM 7994 C CA . ARG B 1 419 ? -14.133 15.289 7.684 1 90.06 419 ARG B CA 1
ATOM 7995 C C . ARG B 1 419 ? -14.344 16.531 8.547 1 90.06 419 ARG B C 1
ATOM 7997 O O . ARG B 1 419 ? -15.484 16.922 8.805 1 90.06 419 ARG B O 1
ATOM 8004 N N . LEU B 1 420 ? -13.297 17.109 8.883 1 93.19 420 LEU B N 1
ATOM 8005 C CA . LEU B 1 420 ? -13.359 18.297 9.727 1 93.19 420 LEU B CA 1
ATOM 8006 C C . LEU B 1 420 ? -13.227 19.562 8.883 1 93.19 420 LEU B C 1
ATOM 8008 O O . LEU B 1 420 ? -12.461 19.594 7.914 1 93.19 420 LEU B O 1
ATOM 8012 N N . LYS B 1 421 ? -14 20.516 9.297 1 94.31 421 LYS B N 1
ATOM 8013 C CA . LYS B 1 421 ? -13.875 21.859 8.75 1 94.31 421 LYS B CA 1
ATOM 8014 C C . LYS B 1 421 ? -13.016 22.734 9.648 1 94.31 421 LYS B C 1
ATOM 8016 O O . LYS B 1 421 ? -13.078 22.641 10.875 1 94.31 421 LYS B O 1
ATOM 8021 N N . VAL B 1 422 ? -12.242 23.547 9.008 1 95.88 422 VAL B N 1
ATOM 8022 C CA . VAL B 1 422 ? -11.398 24.484 9.734 1 95.88 422 VAL B CA 1
ATOM 8023 C C . VAL B 1 422 ? -11.461 25.859 9.047 1 95.88 422 VAL B C 1
ATOM 8025 O O . VAL B 1 422 ? -11.977 25.984 7.938 1 95.88 422 VAL B O 1
ATOM 8028 N N . TRP B 1 423 ? -10.898 26.875 9.68 1 95.19 423 TRP B N 1
ATOM 8029 C CA . TRP B 1 423 ? -11.07 28.266 9.281 1 95.19 423 TRP B CA 1
ATOM 8030 C C . TRP B 1 423 ? -10.414 28.516 7.922 1 95.19 423 TRP B C 1
ATOM 8032 O O . TRP B 1 423 ? -10.82 29.422 7.195 1 95.19 423 TRP B O 1
ATOM 8042 N N . LEU B 1 424 ? -9.43 27.703 7.512 1 94 424 LEU B N 1
ATOM 8043 C CA . LEU B 1 424 ? -8.648 27.984 6.312 1 94 424 LEU B CA 1
ATOM 8044 C C . LEU B 1 424 ? -9.242 27.281 5.102 1 94 424 LEU B C 1
ATOM 8046 O O . LEU B 1 424 ? -8.711 27.391 3.992 1 94 424 LEU B O 1
ATOM 8050 N N . ASP B 1 425 ? -10.281 26.594 5.27 1 93.06 425 ASP B N 1
ATOM 8051 C CA . ASP B 1 425 ? -10.82 25.734 4.227 1 93.06 425 ASP B CA 1
ATOM 8052 C C . ASP B 1 425 ? -11.164 26.531 2.971 1 93.06 425 ASP B C 1
ATOM 8054 O O . ASP B 1 425 ? -10.969 26.047 1.852 1 93.06 425 ASP B O 1
ATOM 8058 N N . ARG B 1 426 ? -11.617 27.75 3.15 1 94.62 426 ARG B N 1
ATOM 8059 C CA . ARG B 1 426 ? -12.008 28.531 1.984 1 94.62 426 ARG B CA 1
ATOM 8060 C C . ARG B 1 426 ? -10.805 29.234 1.367 1 94.62 426 ARG B C 1
ATOM 8062 O O . ARG B 1 426 ? -10.875 29.719 0.234 1 94.62 426 ARG B O 1
ATOM 8069 N N . ALA B 1 427 ? -9.742 29.312 2.105 1 96.31 427 ALA B N 1
ATOM 8070 C CA . ALA B 1 427 ? -8.516 29.938 1.596 1 96.31 427 ALA B CA 1
ATOM 8071 C C . ALA B 1 427 ? -7.754 28.969 0.7 1 96.31 427 ALA B C 1
ATOM 8073 O O . ALA B 1 427 ? -7.207 29.359 -0.331 1 96.31 427 ALA B O 1
ATOM 8074 N N . LEU B 1 428 ? -7.68 27.688 1.067 1 97.06 428 LEU B N 1
ATOM 8075 C CA . LEU B 1 428 ? -6.891 26.672 0.386 1 97.06 428 LEU B CA 1
ATOM 8076 C C . LEU B 1 428 ? -7.711 25.984 -0.704 1 97.06 428 LEU B C 1
ATOM 8078 O O . LEU B 1 428 ? -8.68 25.281 -0.41 1 97.06 428 LEU B O 1
ATOM 8082 N N . ARG B 1 429 ? -7.289 26.141 -1.898 1 97.06 429 ARG B N 1
ATOM 8083 C CA . ARG B 1 429 ? -7.98 25.531 -3.033 1 97.06 429 ARG B CA 1
ATOM 8084 C C . ARG B 1 429 ? -7.191 24.344 -3.584 1 97.06 429 ARG B C 1
ATOM 8086 O O . ARG B 1 429 ? -5.992 24.453 -3.852 1 97.06 429 ARG B O 1
ATOM 8093 N N . PRO B 1 430 ? -7.891 23.203 -3.754 1 97.56 430 PRO B N 1
ATOM 8094 C CA . PRO B 1 430 ? -7.207 22.047 -4.344 1 97.56 430 PRO B CA 1
ATOM 8095 C C . PRO B 1 430 ? -6.641 22.344 -5.73 1 97.56 430 PRO B C 1
ATOM 8097 O O . PRO B 1 430 ? -7.254 23.078 -6.508 1 97.56 430 PRO B O 1
ATOM 8100 N N . TRP B 1 431 ? -5.449 21.797 -6.074 1 97.12 431 TRP B N 1
ATOM 8101 C CA . TRP B 1 431 ? -4.75 21.906 -7.352 1 97.12 431 TRP B CA 1
ATOM 8102 C C . TRP B 1 431 ? -4.16 23.297 -7.543 1 97.12 431 TRP B C 1
ATOM 8104 O O . TRP B 1 431 ? -3.408 23.531 -8.492 1 97.12 431 TRP B O 1
ATOM 8114 N N . GLU B 1 432 ? -4.535 24.188 -6.676 1 97.31 432 GLU B N 1
ATOM 8115 C CA . GLU B 1 432 ? -3.939 25.516 -6.707 1 97.31 432 GLU B CA 1
ATOM 8116 C C . GLU B 1 432 ? -2.916 25.688 -5.59 1 97.31 432 GLU B C 1
ATOM 8118 O O . GLU B 1 432 ? -1.844 26.266 -5.809 1 97.31 432 GLU B O 1
ATOM 8123 N N . HIS B 1 433 ? -3.307 25.203 -4.41 1 97.81 433 HIS B N 1
ATOM 8124 C CA . HIS B 1 433 ? -2.445 25.406 -3.252 1 97.81 433 HIS B CA 1
ATOM 8125 C C . HIS B 1 433 ? -1.939 24.078 -2.703 1 97.81 433 HIS B C 1
ATOM 8127 O O . HIS B 1 433 ? -1.007 24.047 -1.896 1 97.81 433 HIS B O 1
ATOM 8133 N N . TYR B 1 434 ? -2.588 23 -3.109 1 98.06 434 TYR B N 1
ATOM 8134 C CA . TYR B 1 434 ? -2.191 21.656 -2.678 1 98.06 434 TYR B CA 1
ATOM 8135 C C . TYR B 1 434 ? -2.754 20.594 -3.611 1 98.06 434 TYR B C 1
ATOM 8137 O O . TYR B 1 434 ? -3.605 20.891 -4.453 1 98.06 434 TYR B O 1
ATOM 8145 N N . LEU B 1 435 ? -2.23 19.438 -3.559 1 98.31 435 LEU B N 1
ATOM 8146 C CA . LEU B 1 435 ? -2.789 18.281 -4.27 1 98.31 435 LEU B CA 1
ATOM 8147 C C . LEU B 1 435 ? -3.713 17.484 -3.359 1 98.31 435 LEU B C 1
ATOM 8149 O O . LEU B 1 435 ? -3.275 16.953 -2.334 1 98.31 435 LEU B O 1
ATOM 8153 N N . PRO B 1 436 ? -4.992 17.406 -3.736 1 98.31 436 PRO B N 1
ATOM 8154 C CA . PRO B 1 436 ? -5.922 16.672 -2.885 1 98.31 436 PRO B CA 1
ATOM 8155 C C . PRO B 1 436 ? -5.777 15.156 -3.035 1 98.31 436 PRO B C 1
ATOM 8157 O O . PRO B 1 436 ? -5.52 14.664 -4.137 1 98.31 436 PRO B O 1
ATOM 8160 N N . VAL B 1 437 ? -5.852 14.406 -1.983 1 98 437 VAL B N 1
ATOM 8161 C CA . VAL B 1 437 ? -5.934 12.945 -1.983 1 98 437 VAL B CA 1
ATOM 8162 C C . VAL B 1 437 ? -7.125 12.5 -1.138 1 98 437 VAL B C 1
ATOM 8164 O O . VAL B 1 437 ? -7.633 13.266 -0.314 1 98 437 VAL B O 1
ATOM 8167 N N . ALA B 1 438 ? -7.574 11.328 -1.354 1 97.06 438 ALA B N 1
ATOM 8168 C CA . ALA B 1 438 ? -8.727 10.789 -0.634 1 97.06 438 ALA B CA 1
ATOM 8169 C C . ALA B 1 438 ? -8.438 10.68 0.86 1 97.06 438 ALA B C 1
ATOM 8171 O O . ALA B 1 438 ? -7.277 10.562 1.269 1 97.06 438 ALA B O 1
ATOM 8172 N N . GLU B 1 439 ? -9.5 10.719 1.673 1 94.31 439 GLU B N 1
ATOM 8173 C CA . GLU B 1 439 ? -9.383 10.617 3.125 1 94.31 439 GLU B CA 1
ATOM 8174 C C . GLU B 1 439 ? -8.656 9.336 3.531 1 94.31 439 GLU B C 1
ATOM 8176 O O . GLU B 1 439 ? -7.828 9.352 4.441 1 94.31 439 GLU B O 1
ATOM 8181 N N . ASP B 1 440 ? -8.977 8.242 2.854 1 94.94 440 ASP B N 1
ATOM 8182 C CA . ASP B 1 440 ? -8.398 6.945 3.201 1 94.94 440 ASP B CA 1
ATOM 8183 C C . ASP B 1 440 ? -7.121 6.688 2.398 1 94.94 440 ASP B C 1
ATOM 8185 O O . ASP B 1 440 ? -6.574 5.582 2.436 1 94.94 440 ASP B O 1
ATOM 8189 N N . LEU B 1 441 ? -6.695 7.613 1.511 1 97.56 441 LEU B N 1
ATOM 8190 C CA . LEU B 1 441 ? -5.457 7.609 0.738 1 97.56 441 LEU B CA 1
ATOM 8191 C C . LEU B 1 441 ? -5.492 6.531 -0.338 1 97.56 441 LEU B C 1
ATOM 8193 O O . LEU B 1 441 ? -4.445 6.105 -0.83 1 97.56 441 LEU B O 1
ATOM 8197 N N . SER B 1 442 ? -6.672 6.043 -0.717 1 97.12 442 SER B N 1
ATOM 8198 C CA . SER B 1 442 ? -6.781 4.977 -1.706 1 97.12 442 SER B CA 1
ATOM 8199 C C . SER B 1 442 ? -6.254 5.426 -3.064 1 97.12 442 SER B C 1
ATOM 8201 O O . SER B 1 442 ? -5.914 4.594 -3.91 1 97.12 442 SER B O 1
ATOM 8203 N N . ASP B 1 443 ? -6.176 6.703 -3.322 1 97.44 443 ASP B N 1
ATOM 8204 C CA . ASP B 1 443 ? -5.738 7.23 -4.613 1 97.44 443 ASP B CA 1
ATOM 8205 C C . ASP B 1 443 ? -4.312 7.77 -4.531 1 97.44 443 ASP B C 1
ATOM 8207 O O . ASP B 1 443 ? -3.826 8.391 -5.477 1 97.44 443 ASP B O 1
ATOM 8211 N N . LEU B 1 444 ? -3.613 7.578 -3.406 1 98.25 444 LEU B N 1
ATOM 8212 C CA . LEU B 1 444 ? -2.312 8.195 -3.17 1 98.25 444 LEU B CA 1
ATOM 8213 C C . LEU B 1 444 ? -1.302 7.754 -4.223 1 98.25 444 LEU B C 1
ATOM 8215 O O . LEU B 1 444 ? -0.606 8.586 -4.809 1 98.25 444 LEU B O 1
ATOM 8219 N N . PRO B 1 445 ? -1.17 6.383 -4.559 1 97.44 445 PRO B N 1
ATOM 8220 C CA . PRO B 1 445 ? -0.179 5.988 -5.562 1 97.44 445 PRO B CA 1
ATOM 8221 C C . PRO B 1 445 ? -0.421 6.645 -6.922 1 97.44 445 PRO B C 1
ATOM 8223 O O . PRO B 1 445 ? 0.524 7.113 -7.562 1 97.44 445 PRO B O 1
ATOM 8226 N N . ASP B 1 446 ? -1.698 6.73 -7.328 1 95.75 446 ASP B N 1
ATOM 8227 C CA . ASP B 1 446 ? -2.033 7.387 -8.586 1 95.75 446 ASP B CA 1
ATOM 8228 C C . ASP B 1 446 ? -1.69 8.875 -8.539 1 95.75 446 ASP B C 1
ATOM 8230 O O . ASP B 1 446 ? -1.218 9.438 -9.531 1 95.75 446 ASP B O 1
ATOM 8234 N N . ARG B 1 447 ? -1.979 9.5 -7.395 1 97.25 447 ARG B N 1
ATOM 8235 C CA . ARG B 1 447 ? -1.701 10.922 -7.234 1 97.25 447 ARG B CA 1
ATOM 8236 C C . ARG B 1 447 ? -0.203 11.203 -7.297 1 97.25 447 ARG B C 1
ATOM 8238 O O . ARG B 1 447 ? 0.229 12.18 -7.914 1 97.25 447 ARG B O 1
ATOM 8245 N N . ILE B 1 448 ? 0.615 10.336 -6.668 1 97.38 448 ILE B N 1
ATOM 8246 C CA . ILE B 1 448 ? 2.066 10.484 -6.691 1 97.38 448 ILE B CA 1
ATOM 8247 C C . ILE B 1 448 ? 2.572 10.359 -8.125 1 97.38 448 ILE B C 1
ATOM 8249 O O . ILE B 1 448 ? 3.371 11.18 -8.586 1 97.38 448 ILE B O 1
ATOM 8253 N N . ARG B 1 449 ? 2.104 9.391 -8.859 1 93.94 449 ARG B N 1
ATOM 8254 C CA . ARG B 1 449 ? 2.535 9.18 -10.234 1 93.94 449 ARG B CA 1
ATOM 8255 C C . ARG B 1 449 ? 2.178 10.383 -11.109 1 93.94 449 ARG B C 1
ATOM 8257 O O . ARG B 1 449 ? 2.994 10.836 -11.914 1 93.94 449 ARG B O 1
ATOM 8264 N N . SER B 1 450 ? 0.954 10.836 -10.93 1 94 450 SER B N 1
ATOM 8265 C CA . SER B 1 450 ? 0.516 12 -11.688 1 94 450 SER B CA 1
ATOM 8266 C C . SER B 1 450 ? 1.368 13.227 -11.367 1 94 450 SER B C 1
ATOM 8268 O O . SER B 1 450 ? 1.678 14.023 -12.25 1 94 450 SER B O 1
ATOM 8270 N N . ALA B 1 451 ? 1.721 13.359 -10.102 1 95.62 451 ALA B N 1
ATOM 8271 C CA . ALA B 1 451 ? 2.533 14.492 -9.672 1 95.62 451 ALA B CA 1
ATOM 8272 C C . ALA B 1 451 ? 3.934 14.43 -10.273 1 95.62 451 ALA B C 1
ATOM 8274 O O . ALA B 1 451 ? 4.5 15.453 -10.656 1 95.62 451 ALA B O 1
ATOM 8275 N N . GLU B 1 452 ? 4.484 13.219 -10.398 1 91.56 452 GLU B N 1
ATOM 8276 C CA . GLU B 1 452 ? 5.824 13.031 -10.953 1 91.56 452 GLU B CA 1
ATOM 8277 C C . GLU B 1 452 ? 5.879 13.461 -12.414 1 91.56 452 GLU B C 1
ATOM 8279 O O . GLU B 1 452 ? 6.934 13.859 -12.914 1 91.56 452 GLU B O 1
ATOM 8284 N N . GLU B 1 453 ? 4.777 13.469 -13.039 1 86.81 453 GLU B N 1
ATOM 8285 C CA . GLU B 1 453 ? 4.723 13.773 -14.469 1 86.81 453 GLU B CA 1
ATOM 8286 C C . GLU B 1 453 ? 4.215 15.195 -14.711 1 86.81 453 GLU B C 1
ATOM 8288 O O . GLU B 1 453 ? 4.188 15.664 -15.852 1 86.81 453 GLU B O 1
ATOM 8293 N N . ASP B 1 454 ? 3.807 15.844 -13.617 1 87.19 454 ASP B N 1
ATOM 8294 C CA . ASP B 1 454 ? 3.164 17.141 -13.742 1 87.19 454 ASP B CA 1
ATOM 8295 C C . ASP B 1 454 ? 4.199 18.266 -13.758 1 87.19 454 ASP B C 1
ATOM 8297 O O . ASP B 1 454 ? 4.836 18.547 -12.742 1 87.19 454 ASP B O 1
ATOM 8301 N N . VAL B 1 455 ? 4.23 19.062 -14.719 1 86 455 VAL B N 1
ATOM 8302 C CA . VAL B 1 455 ? 5.215 20.125 -14.906 1 86 455 VAL B CA 1
ATOM 8303 C C . VAL B 1 455 ? 4.801 21.375 -14.125 1 86 455 VAL B C 1
ATOM 8305 O O . VAL B 1 455 ? 5.605 22.281 -13.93 1 86 455 VAL B O 1
ATOM 8308 N N . HIS B 1 456 ? 3.611 21.422 -13.562 1 91.88 456 HIS B N 1
ATOM 8309 C CA . HIS B 1 456 ? 3.094 22.609 -12.898 1 91.88 456 HIS B CA 1
ATOM 8310 C C . HIS B 1 456 ? 3.215 22.5 -11.383 1 91.88 456 HIS B C 1
ATOM 8312 O O . HIS B 1 456 ? 2.742 23.359 -10.648 1 91.88 456 HIS B O 1
ATOM 8318 N N . LEU B 1 457 ? 3.857 21.516 -10.898 1 94.88 457 LEU B N 1
ATOM 8319 C CA . LEU B 1 457 ? 3.893 21.234 -9.469 1 94.88 457 LEU B CA 1
ATOM 8320 C C . LEU B 1 457 ? 4.57 22.359 -8.703 1 94.88 457 LEU B C 1
ATOM 8322 O O . LEU B 1 457 ? 4.141 22.719 -7.598 1 94.88 457 LEU B O 1
ATOM 8326 N N . HIS B 1 458 ? 5.617 22.875 -9.305 1 95.19 458 HIS B N 1
ATOM 8327 C CA . HIS B 1 458 ? 6.344 23.953 -8.633 1 95.19 458 HIS B CA 1
ATOM 8328 C C . HIS B 1 458 ? 5.449 25.156 -8.398 1 95.19 458 HIS B C 1
ATOM 8330 O O . HIS B 1 458 ? 5.523 25.797 -7.344 1 95.19 458 HIS B O 1
ATOM 8336 N N . GLU B 1 459 ? 4.621 25.469 -9.305 1 95.81 459 GLU B N 1
ATOM 8337 C CA . GLU B 1 459 ? 3.707 26.594 -9.188 1 95.81 459 GLU B CA 1
ATOM 8338 C C . GLU B 1 459 ? 2.715 26.391 -8.047 1 95.81 459 GLU B C 1
ATOM 8340 O O . GLU B 1 459 ? 2.357 27.344 -7.348 1 95.81 459 GLU B O 1
ATOM 8345 N N . ILE B 1 460 ? 2.252 25.203 -7.863 1 97.31 460 ILE B N 1
ATOM 8346 C CA . ILE B 1 460 ? 1.341 24.891 -6.77 1 97.31 460 ILE B CA 1
ATOM 8347 C C . ILE B 1 460 ? 2.029 25.156 -5.43 1 97.31 460 ILE B C 1
ATOM 8349 O O . ILE B 1 460 ? 1.447 25.781 -4.539 1 97.31 460 ILE B O 1
ATOM 8353 N N . ALA B 1 461 ? 3.289 24.734 -5.324 1 97.12 461 ALA B N 1
ATOM 8354 C CA . ALA B 1 461 ? 4.082 24.938 -4.117 1 97.12 461 ALA B CA 1
ATOM 8355 C C . ALA B 1 461 ? 4.27 26.422 -3.824 1 97.12 461 ALA B C 1
ATOM 8357 O O . ALA B 1 461 ? 4.105 26.875 -2.684 1 97.12 461 ALA B O 1
ATOM 8358 N N . LEU B 1 462 ? 4.551 27.203 -4.855 1 95.56 462 LEU B N 1
ATOM 8359 C CA . LEU B 1 462 ? 4.789 28.625 -4.707 1 95.56 462 LEU B CA 1
ATOM 8360 C C . LEU B 1 462 ? 3.504 29.359 -4.316 1 95.56 462 LEU B C 1
ATOM 8362 O O . LEU B 1 462 ? 3.527 30.25 -3.471 1 95.56 462 LEU B O 1
ATOM 8366 N N . ARG B 1 463 ? 2.406 28.969 -4.883 1 96.56 463 ARG B N 1
ATOM 8367 C CA . ARG B 1 463 ? 1.127 29.594 -4.562 1 96.56 463 ARG B CA 1
ATOM 8368 C C . ARG B 1 463 ? 0.733 29.312 -3.115 1 96.56 463 ARG B C 1
ATOM 8370 O O . ARG B 1 463 ? 0.178 30.188 -2.443 1 96.56 463 ARG B O 1
ATOM 8377 N N . ALA B 1 464 ? 0.997 28.094 -2.727 1 97.25 464 ALA B N 1
ATOM 8378 C CA . ALA B 1 464 ? 0.712 27.766 -1.334 1 97.25 464 ALA B CA 1
ATOM 8379 C C . ALA B 1 464 ? 1.555 28.609 -0.385 1 97.25 464 ALA B C 1
ATOM 8381 O O . ALA B 1 464 ? 1.037 29.172 0.584 1 97.25 464 ALA B O 1
ATOM 8382 N N . ALA B 1 465 ? 2.822 28.734 -0.645 1 95.88 465 ALA B N 1
ATOM 8383 C CA . ALA B 1 465 ? 3.729 29.516 0.199 1 95.88 465 ALA B CA 1
ATOM 8384 C C . ALA B 1 465 ? 3.371 30.984 0.168 1 95.88 465 ALA B C 1
ATOM 8386 O O . ALA B 1 465 ? 3.5 31.688 1.178 1 95.88 465 ALA B O 1
ATOM 8387 N N . HIS B 1 466 ? 2.979 31.422 -0.961 1 95.25 466 HIS B N 1
ATOM 8388 C CA . HIS B 1 466 ? 2.547 32.812 -1.108 1 95.25 466 HIS B CA 1
ATOM 8389 C C . HIS B 1 466 ? 1.321 33.094 -0.248 1 95.25 466 HIS B C 1
ATOM 8391 O O . HIS B 1 466 ? 1.305 34.062 0.508 1 95.25 466 HIS B O 1
ATOM 8397 N N . LEU B 1 467 ? 0.351 32.25 -0.334 1 96 467 LEU B N 1
ATOM 8398 C CA . LEU B 1 467 ? -0.852 32.406 0.479 1 96 467 LEU B CA 1
ATOM 8399 C C . LEU B 1 467 ? -0.515 32.312 1.965 1 96 467 LEU B C 1
ATOM 8401 O O . LEU B 1 467 ? -1.048 33.094 2.764 1 96 467 LEU B O 1
ATOM 8405 N N . ALA B 1 468 ? 0.328 31.406 2.312 1 95.44 468 ALA B N 1
ATOM 8406 C CA . ALA B 1 468 ? 0.726 31.219 3.705 1 95.44 468 ALA B CA 1
ATOM 8407 C C . ALA B 1 468 ? 1.408 32.469 4.25 1 95.44 468 ALA B C 1
ATOM 8409 O O . ALA B 1 468 ? 1.148 32.875 5.387 1 95.44 468 ALA B O 1
ATOM 8410 N N . SER B 1 469 ? 2.227 33.094 3.473 1 93.31 469 SER B N 1
ATOM 8411 C CA . SER B 1 469 ? 2.961 34.281 3.887 1 93.31 469 SER B CA 1
ATOM 8412 C C . SER B 1 469 ? 2.014 35.438 4.176 1 93.31 469 SER B C 1
ATOM 8414 O O . SER B 1 469 ? 2.262 36.25 5.082 1 93.31 469 SER B O 1
ATOM 8416 N N . PHE B 1 470 ? 0.941 35.438 3.518 1 89.81 470 PHE B N 1
ATOM 8417 C CA . PHE B 1 470 ? -0.017 36.531 3.684 1 89.81 470 PHE B CA 1
ATOM 8418 C C . PHE B 1 470 ? -1.028 36.188 4.773 1 89.81 470 PHE B C 1
ATOM 8420 O O . PHE B 1 470 ? -1.105 36.875 5.789 1 89.81 470 PHE B O 1
ATOM 8427 N N . ASP B 1 471 ? -1.636 35 4.535 1 90.56 471 ASP B N 1
ATOM 8428 C CA . ASP B 1 471 ? -2.898 34.781 5.234 1 90.56 471 ASP B CA 1
ATOM 8429 C C . ASP B 1 471 ? -2.727 33.75 6.359 1 90.56 471 ASP B C 1
ATOM 8431 O O . ASP B 1 471 ? -3.555 33.688 7.27 1 90.56 471 ASP B O 1
ATOM 8435 N N . LEU B 1 472 ? -1.7 33 6.332 1 88.06 472 LEU B N 1
ATOM 8436 C CA . LEU B 1 472 ? -1.589 31.922 7.312 1 88.06 472 LEU B CA 1
ATOM 8437 C C . LEU B 1 472 ? -0.373 32.125 8.211 1 88.06 472 LEU B C 1
ATOM 8439 O O . LEU B 1 472 ? 0.214 31.172 8.695 1 88.06 472 LEU B O 1
ATOM 8443 N N . SER B 1 473 ? 0.019 33.375 8.289 1 92.75 473 SER B N 1
ATOM 8444 C CA . SER B 1 473 ? 1.006 33.844 9.258 1 92.75 473 SER B CA 1
ATOM 8445 C C . SER B 1 473 ? 0.347 34.219 10.578 1 92.75 473 SER B C 1
ATOM 8447 O O . SER B 1 473 ? -0.881 34.25 10.688 1 92.75 473 SER B O 1
ATOM 8449 N N . LEU B 1 474 ? 1.19 34.469 11.562 1 95.06 474 LEU B N 1
ATOM 8450 C CA . LEU B 1 474 ? 0.664 34.969 12.828 1 95.06 474 LEU B CA 1
ATOM 8451 C C . LEU B 1 474 ? -0.24 36.188 12.609 1 95.06 474 LEU B C 1
ATOM 8453 O O . LEU B 1 474 ? -1.378 36.219 13.086 1 95.06 474 LEU B O 1
ATOM 8457 N N . GLU B 1 475 ? 0.229 37.188 11.867 1 95.94 475 GLU B N 1
ATOM 8458 C CA . GLU B 1 475 ? -0.514 38.406 11.672 1 95.94 475 GLU B CA 1
ATOM 8459 C C . GLU B 1 475 ? -1.739 38.188 10.789 1 95.94 475 GLU B C 1
ATOM 8461 O O . GLU B 1 475 ? -2.768 38.844 10.961 1 95.94 475 GLU B O 1
ATOM 8466 N N . GLY B 1 476 ? -1.6 37.219 9.805 1 95.94 476 GLY B N 1
ATOM 8467 C CA . GLY B 1 476 ? -2.779 36.812 9.047 1 95.94 476 GLY B CA 1
ATOM 8468 C C . GLY B 1 476 ? -3.844 36.156 9.898 1 95.94 476 GLY B C 1
ATOM 8469 O O . GLY B 1 476 ? -5.035 36.438 9.734 1 95.94 476 GLY B O 1
ATOM 8470 N N . SER B 1 477 ? -3.49 35.312 10.82 1 96.88 477 SER B N 1
ATOM 8471 C CA . SER B 1 477 ? -4.414 34.656 11.734 1 96.88 477 SER B CA 1
ATOM 8472 C C . SER B 1 477 ? -5.094 35.688 12.656 1 96.88 477 SER B C 1
ATOM 8474 O O . SER B 1 477 ? -6.293 35.562 12.93 1 96.88 477 SER B O 1
ATOM 8476 N N . LEU B 1 478 ? -4.301 36.656 13.117 1 97.44 478 LEU B N 1
ATOM 8477 C CA . LEU B 1 478 ? -4.848 37.688 13.961 1 97.44 478 LEU B CA 1
ATOM 8478 C C . LEU B 1 478 ? -5.844 38.562 13.188 1 97.44 478 LEU B C 1
ATOM 8480 O O . LEU B 1 478 ? -6.855 39 13.742 1 97.44 478 LEU B O 1
ATOM 8484 N N . LEU B 1 479 ? -5.512 38.781 11.93 1 97.44 479 LEU B N 1
ATOM 8485 C CA . LEU B 1 479 ? -6.434 39.562 11.094 1 97.44 479 LEU B CA 1
ATOM 8486 C C . LEU B 1 479 ? -7.777 38.844 10.977 1 97.44 479 LEU B C 1
ATOM 8488 O O . LEU B 1 479 ? -8.836 39.469 11.094 1 97.44 479 LEU B O 1
ATOM 8492 N N . TYR B 1 480 ? -7.758 37.531 10.695 1 97.81 480 TYR B N 1
ATOM 8493 C CA . TYR B 1 480 ? -8.984 36.75 10.633 1 97.81 480 TYR B CA 1
ATOM 8494 C C . TYR B 1 480 ? -9.766 36.844 11.938 1 97.81 480 TYR B C 1
ATOM 8496 O O . TYR B 1 480 ? -10.984 37.062 11.93 1 97.81 480 TYR B O 1
ATOM 8504 N N . LEU B 1 481 ? -9.023 36.625 13.039 1 97.88 481 LEU B N 1
ATOM 8505 C CA . LEU B 1 481 ? -9.664 36.688 14.344 1 97.88 481 LEU B CA 1
ATOM 8506 C C . LEU B 1 481 ? -10.328 38.031 14.555 1 97.88 481 LEU B C 1
ATOM 8508 O O . LEU B 1 481 ? -11.438 38.125 15.078 1 97.88 481 LEU B O 1
ATOM 8512 N N . HIS B 1 482 ? -9.688 39.156 14.188 1 97.38 482 HIS B N 1
ATOM 8513 C CA . HIS B 1 482 ? -10.242 40.5 14.312 1 97.38 482 HIS B CA 1
ATOM 8514 C C . HIS B 1 482 ? -11.57 40.594 13.578 1 97.38 482 HIS B C 1
ATOM 8516 O O . HIS B 1 482 ? -12.57 41.031 14.156 1 97.38 482 HIS B O 1
ATOM 8522 N N . HIS B 1 483 ? -11.523 40.219 12.336 1 96.81 483 HIS B N 1
ATOM 8523 C CA . HIS B 1 483 ? -12.734 40.344 11.531 1 96.81 483 HIS B CA 1
ATOM 8524 C C . HIS B 1 483 ? -13.836 39.438 12.055 1 96.81 483 HIS B C 1
ATOM 8526 O O . HIS B 1 483 ? -15.023 39.781 11.992 1 96.81 483 HIS B O 1
ATOM 8532 N N . LEU B 1 484 ? -13.461 38.281 12.523 1 96.94 484 LEU B N 1
ATOM 8533 C CA . LEU B 1 484 ? -14.414 37.375 13.141 1 96.94 484 LEU B CA 1
ATOM 8534 C C . LEU B 1 484 ? -15.078 38 14.352 1 96.94 484 LEU B C 1
ATOM 8536 O O . LEU B 1 484 ? -16.297 37.938 14.5 1 96.94 484 LEU B O 1
ATOM 8540 N N . LEU B 1 485 ? -14.281 38.656 15.234 1 95.81 485 LEU B N 1
ATOM 8541 C CA . LEU B 1 485 ? -14.781 39.25 16.453 1 95.81 485 LEU B CA 1
ATOM 8542 C C . LEU B 1 485 ? -15.703 40.438 16.141 1 95.81 485 LEU B C 1
ATOM 8544 O O . LEU B 1 485 ? -16.734 40.594 16.797 1 95.81 485 LEU B O 1
ATOM 8548 N N . VAL B 1 486 ? -15.336 41.188 15.195 1 94.31 486 VAL B N 1
ATOM 8549 C CA . VAL B 1 486 ? -16.156 42.312 14.781 1 94.31 486 VAL B CA 1
ATOM 8550 C C . VAL B 1 486 ? -17.5 41.812 14.258 1 94.31 486 VAL B C 1
ATOM 8552 O O . VAL B 1 486 ? -18.562 42.344 14.625 1 94.31 486 VAL B O 1
ATOM 8555 N N . ALA B 1 487 ? -17.453 40.781 13.445 1 93.88 487 ALA B N 1
ATOM 8556 C CA . ALA B 1 487 ? -18.688 40.219 12.914 1 93.88 487 ALA B CA 1
ATOM 8557 C C . ALA B 1 487 ? -19.516 39.594 14.031 1 93.88 487 ALA B C 1
ATOM 8559 O O . ALA B 1 487 ? -20.75 39.688 14.023 1 93.88 487 ALA B O 1
ATOM 8560 N N . LEU B 1 488 ? -18.875 38.906 14.922 1 93.56 488 LEU B N 1
ATOM 8561 C CA . LEU B 1 488 ? -19.547 38.25 16.047 1 93.56 488 LEU B CA 1
ATOM 8562 C C . LEU B 1 488 ? -20.281 39.281 16.906 1 93.56 488 LEU B C 1
ATOM 8564 O O . LEU B 1 488 ? -21.344 38.969 17.469 1 93.56 488 LEU B O 1
ATOM 8568 N N . SER B 1 489 ? -19.75 40.5 17.078 1 90.81 489 SER B N 1
ATOM 8569 C CA . SER B 1 489 ? -20.328 41.531 17.906 1 90.81 489 SER B CA 1
ATOM 8570 C C . SER B 1 489 ? -21.703 41.969 17.391 1 90.81 489 SER B C 1
ATOM 8572 O O . SER B 1 489 ? -22.5 42.531 18.141 1 90.81 489 SER B O 1
ATOM 8574 N N . GLN B 1 490 ? -21.938 41.656 16.141 1 86.62 490 GLN B N 1
ATOM 8575 C CA . GLN B 1 490 ? -23.234 42 15.555 1 86.62 490 GLN B CA 1
ATOM 8576 C C . GLN B 1 490 ? -24.297 40.969 15.922 1 86.62 490 GLN B C 1
ATOM 8578 O O . GLN B 1 490 ? -25.5 41.25 15.805 1 86.62 490 GLN B O 1
ATOM 8583 N N . VAL B 1 491 ? -23.906 39.844 16.344 1 85.12 491 VAL B N 1
ATOM 8584 C CA . VAL B 1 491 ? -24.812 38.781 16.703 1 85.12 491 VAL B CA 1
ATOM 8585 C C . VAL B 1 491 ? -24.953 38.688 18.234 1 85.12 491 VAL B C 1
ATOM 8587 O O . VAL B 1 491 ? -26.016 38.375 18.75 1 85.12 491 VAL B O 1
ATOM 8590 N N . SER B 1 492 ? -23.953 38.812 19.031 1 73.06 492 SER B N 1
ATOM 8591 C CA . SER B 1 492 ? -23.953 38.688 20.484 1 73.06 492 SER B CA 1
ATOM 8592 C C . SER B 1 492 ? -23.953 40.062 21.156 1 73.06 492 SER B C 1
ATOM 8594 O O . SER B 1 492 ? -23.266 40.969 20.703 1 73.06 492 SER B O 1
ATOM 8596 N N . PRO B 1 493 ? -25.031 40.156 22.203 1 61.5 493 PRO B N 1
ATOM 8597 C CA . PRO B 1 493 ? -25.234 41.469 22.844 1 61.5 493 PRO B CA 1
ATOM 8598 C C . PRO B 1 493 ? -24.016 41.906 23.641 1 61.5 493 PRO B C 1
ATOM 8600 O O . PRO B 1 493 ? -23.172 41.094 24.016 1 61.5 493 PRO B O 1
ATOM 8603 N N . THR B 1 494 ? -23.797 43.281 23.75 1 58.53 494 THR B N 1
ATOM 8604 C CA . THR B 1 494 ? -22.844 43.938 24.641 1 58.53 494 THR B CA 1
ATOM 8605 C C . THR B 1 494 ? -23.312 43.875 26.078 1 58.53 494 THR B C 1
ATOM 8607 O O . THR B 1 494 ? -24.453 44.219 26.375 1 58.53 494 THR B O 1
ATOM 8610 N N . SER B 1 495 ? -23.125 42.812 26.859 1 50.31 495 SER B N 1
ATOM 8611 C CA . SER B 1 495 ? -23.578 42.938 28.234 1 50.31 495 SER B CA 1
ATOM 8612 C C . SER B 1 495 ? -22.844 44.062 28.969 1 50.31 495 SER B C 1
ATOM 8614 O O . SER B 1 495 ? -21.609 44.031 29.047 1 50.31 495 SER B O 1
ATOM 8616 N N . ALA B 1 496 ? -23.328 45.25 28.953 1 44.59 496 ALA B N 1
ATOM 8617 C CA . ALA B 1 496 ? -22.797 46.281 29.859 1 44.59 496 ALA B CA 1
ATOM 8618 C C . ALA B 1 496 ? -22.859 45.844 31.312 1 44.59 496 ALA B C 1
ATOM 8620 O O . ALA B 1 496 ? -23.703 46.312 32.062 1 44.59 496 ALA B O 1
ATOM 8621 N N . ALA B 1 497 ? -23.078 44.594 31.812 1 42.47 497 ALA B N 1
ATOM 8622 C CA . ALA B 1 497 ? -23.219 44.594 33.281 1 42.47 497 ALA B CA 1
ATOM 8623 C C . ALA B 1 497 ? -21.953 45.031 33.969 1 42.47 497 ALA B C 1
ATOM 8625 O O . ALA B 1 497 ? -20.844 44.781 33.469 1 42.47 497 ALA B O 1
ATOM 8626 N N . PRO B 1 498 ? -22.141 45.844 35.156 1 37.44 498 PRO B N 1
ATOM 8627 C CA . PRO B 1 498 ? -21.047 46.344 36 1 37.44 498 PRO B CA 1
ATOM 8628 C C . PRO B 1 498 ? -20.141 45.219 36.5 1 37.44 498 PRO B C 1
ATOM 8630 O O . PRO B 1 498 ? -20.578 44.094 36.656 1 37.44 498 PRO B O 1
ATOM 8633 N N . ALA B 1 499 ? -18.844 45.344 36.469 1 36.69 499 ALA B N 1
ATOM 8634 C CA . ALA B 1 499 ? -17.797 44.469 36.969 1 36.69 499 ALA B CA 1
ATOM 8635 C C . ALA B 1 499 ? -18.141 43.938 38.375 1 36.69 499 ALA B C 1
ATOM 8637 O O . ALA B 1 499 ? -18.531 44.688 39.25 1 36.69 499 ALA B O 1
ATOM 8638 N N . PRO B 1 500 ? -18.656 42.781 38.656 1 34.56 500 PRO B N 1
ATOM 8639 C CA . PRO B 1 500 ? -18.75 42.438 40.094 1 34.56 500 PRO B CA 1
ATOM 8640 C C . PRO B 1 500 ? -17.562 43 40.875 1 34.56 500 PRO B C 1
ATOM 8642 O O . PRO B 1 500 ? -16.484 43.188 40.312 1 34.56 500 PRO B O 1
ATOM 8645 N N . GLU B 1 501 ? -17.797 43.5 42.188 1 31.78 501 GLU B N 1
ATOM 8646 C CA . GLU B 1 501 ? -16.797 44.031 43.094 1 31.78 501 GLU B CA 1
ATOM 8647 C C . GLU B 1 501 ? -15.562 43.125 43.125 1 31.78 501 GLU B C 1
ATOM 8649 O O . GLU B 1 501 ? -15.688 41.906 43.125 1 31.78 501 GLU B O 1
ATOM 8654 N N . ARG B 1 502 ? -14.398 43.625 43.188 1 35.22 502 ARG B N 1
ATOM 8655 C CA . ARG B 1 502 ? -13.008 43.156 43.25 1 35.22 502 ARG B CA 1
ATOM 8656 C C . ARG B 1 502 ? -12.828 42.125 44.344 1 35.22 502 ARG B C 1
ATOM 8658 O O . ARG B 1 502 ? -12.891 42.438 45.531 1 35.22 502 ARG B O 1
ATOM 8665 N N . ALA B 1 503 ? -13.32 40.938 44.344 1 34.78 503 ALA B N 1
ATOM 8666 C CA . ALA B 1 503 ? -12.688 40.25 45.438 1 34.78 503 ALA B CA 1
ATOM 8667 C C . ALA B 1 503 ? -11.172 40.344 45.375 1 34.78 503 ALA B C 1
ATOM 8669 O O . ALA B 1 503 ? -10.602 40.438 44.281 1 34.78 503 ALA B O 1
ATOM 8670 N N . ALA B 1 504 ? -10.461 40.688 46.531 1 31.23 504 ALA B N 1
ATOM 8671 C CA . ALA B 1 504 ? -9.008 40.812 46.656 1 31.23 504 ALA B CA 1
ATOM 8672 C C . ALA B 1 504 ? -8.297 39.625 46 1 31.23 504 ALA B C 1
ATOM 8674 O O . ALA B 1 504 ? -8.742 38.5 46.094 1 31.23 504 ALA B O 1
ATOM 8675 N N . PRO B 1 505 ? -7.562 39.938 45 1 31.23 505 PRO B N 1
ATOM 8676 C CA . PRO B 1 505 ? -6.84 38.844 44.312 1 31.23 505 PRO B CA 1
ATOM 8677 C C . PRO B 1 505 ? -6.34 37.781 45.281 1 31.23 505 PRO B C 1
ATOM 8679 O O . PRO B 1 505 ? -5.941 38.094 46.406 1 31.23 505 PRO B O 1
ATOM 8682 N N . PRO B 1 506 ? -6.891 36.625 45.281 1 33.16 506 PRO B N 1
ATOM 8683 C CA . PRO B 1 506 ? -6.223 35.781 46.281 1 33.16 506 PRO B CA 1
ATOM 8684 C C . PRO B 1 506 ? -4.707 35.969 46.281 1 33.16 506 PRO B C 1
ATOM 8686 O O . PRO B 1 506 ? -4.137 36.375 45.281 1 33.16 506 PRO B O 1
ATOM 8689 N N . ALA B 1 507 ? -3.961 35.938 47.438 1 31.3 507 ALA B N 1
ATOM 8690 C CA . ALA B 1 507 ? -2.518 36.062 47.625 1 31.3 507 ALA B CA 1
ATOM 8691 C C . ALA B 1 507 ? -1.757 35.219 46.594 1 31.3 507 ALA B C 1
ATOM 8693 O O . ALA B 1 507 ? -2.229 34.188 46.156 1 31.3 507 ALA B O 1
ATOM 8694 N N . PRO B 1 508 ? -0.886 35.906 45.812 1 31.2 508 PRO B N 1
ATOM 8695 C CA . PRO B 1 508 ? -0.043 35.156 44.844 1 31.2 508 PRO B CA 1
ATOM 8696 C C . PRO B 1 508 ? 0.32 33.781 45.312 1 31.2 508 PRO B C 1
ATOM 8698 O O . PRO B 1 508 ? 0.76 33.594 46.469 1 31.2 508 PRO B O 1
ATOM 8701 N N . SER B 1 509 ? -0.418 32.844 44.969 1 31.83 509 SER B N 1
ATOM 8702 C CA . SER B 1 509 ? 0.073 31.562 45.438 1 31.83 509 SER B CA 1
ATOM 8703 C C . SER B 1 509 ? 1.565 31.406 45.156 1 31.83 509 SER B C 1
ATOM 8705 O O . SER B 1 509 ? 2.131 32.125 44.344 1 31.83 509 SER B O 1
ATOM 8707 N N . ALA B 1 510 ? 2.365 30.625 45.938 1 33.53 510 ALA B N 1
ATOM 8708 C CA . ALA B 1 510 ? 3.797 30.344 45.906 1 33.53 510 ALA B CA 1
ATOM 8709 C C . ALA B 1 510 ? 4.234 30 44.469 1 33.53 510 ALA B C 1
ATOM 8711 O O . ALA B 1 510 ? 5.41 30.141 44.125 1 33.53 510 ALA B O 1
ATOM 8712 N N . ARG B 1 511 ? 3.404 29.484 43.688 1 33.28 511 ARG B N 1
ATOM 8713 C CA . ARG B 1 511 ? 3.789 28.984 42.375 1 33.28 511 ARG B CA 1
ATOM 8714 C C . ARG B 1 511 ? 4.035 30.141 41.406 1 33.28 511 ARG B C 1
ATOM 8716 O O . ARG B 1 511 ? 4.836 30.016 40.5 1 33.28 511 ARG B O 1
ATOM 8723 N N . TRP B 1 512 ? 3.346 31.25 41.5 1 31.69 512 TRP B N 1
ATOM 8724 C CA . TRP B 1 512 ? 3.508 32.406 40.656 1 31.69 512 TRP B CA 1
ATOM 8725 C C . TRP B 1 512 ? 4.855 33.094 40.906 1 31.69 512 TRP B C 1
ATOM 8727 O O . TRP B 1 512 ? 5.527 33.5 39.938 1 31.69 512 TRP B O 1
ATOM 8737 N N . GLU B 1 513 ? 5.27 33.25 42.188 1 32.44 513 GLU B N 1
ATOM 8738 C CA . GLU B 1 513 ? 6.59 33.781 42.531 1 32.44 513 GLU B CA 1
ATOM 8739 C C . GLU B 1 513 ? 7.691 32.969 41.875 1 32.44 513 GLU B C 1
ATOM 8741 O O . GLU B 1 513 ? 8.695 33.531 41.406 1 32.44 513 GLU B O 1
ATOM 8746 N N . ARG B 1 514 ? 7.48 31.672 41.656 1 33.56 514 ARG B N 1
ATOM 8747 C CA . ARG B 1 514 ? 8.508 30.844 41 1 33.56 514 ARG B CA 1
ATOM 8748 C C . ARG B 1 514 ? 8.578 31.141 39.531 1 33.56 514 ARG B C 1
ATOM 8750 O O . ARG B 1 514 ? 9.672 31.188 38.938 1 33.56 514 ARG B O 1
ATOM 8757 N N . GLN B 1 515 ? 7.512 31.375 38.812 1 32.78 515 GLN B N 1
ATOM 8758 C CA . GLN B 1 515 ? 7.523 31.641 37.375 1 32.78 515 GLN B CA 1
ATOM 8759 C C . GLN B 1 515 ? 8.031 33.062 37.094 1 32.78 515 GLN B C 1
ATOM 8761 O O . GLN B 1 515 ? 8.773 33.281 36.125 1 32.78 515 GLN B O 1
ATOM 8766 N N . ARG B 1 516 ? 7.609 34.156 37.781 1 33.94 516 ARG B N 1
ATOM 8767 C CA . ARG B 1 516 ? 8.133 35.531 37.656 1 33.94 516 ARG B CA 1
ATOM 8768 C C . ARG B 1 516 ? 9.633 35.562 37.938 1 33.94 516 ARG B C 1
ATOM 8770 O O . ARG B 1 516 ? 10.375 36.281 37.25 1 33.94 516 ARG B O 1
ATOM 8777 N N . GLN B 1 517 ? 10.062 34.938 39 1 33.22 517 GLN B N 1
ATOM 8778 C CA . GLN B 1 517 ? 11.492 34.844 39.312 1 33.22 517 GLN B CA 1
ATOM 8779 C C . GLN B 1 517 ? 12.25 34.219 38.156 1 33.22 517 GLN B C 1
ATOM 8781 O O . GLN B 1 517 ? 13.391 34.594 37.875 1 33.22 517 GLN B O 1
ATOM 8786 N N . GLN B 1 518 ? 11.625 33.375 37.312 1 35.09 518 GLN B N 1
ATOM 8787 C CA . GLN B 1 518 ? 12.203 32.75 36.125 1 35.09 518 GLN B CA 1
ATOM 8788 C C . GLN B 1 518 ? 12.203 33.719 34.938 1 35.09 518 GLN B C 1
ATOM 8790 O O . GLN B 1 518 ? 13.133 33.719 34.125 1 35.09 518 GLN B O 1
ATOM 8795 N N . GLN B 1 519 ? 11.234 34.562 34.688 1 35.47 519 GLN B N 1
ATOM 8796 C CA . GLN B 1 519 ? 11.125 35.531 33.594 1 35.47 519 GLN B CA 1
ATOM 8797 C C . GLN B 1 519 ? 12.094 36.688 33.781 1 35.47 519 GLN B C 1
ATOM 8799 O O . GLN B 1 519 ? 12.359 37.469 32.844 1 35.47 519 GLN B O 1
ATOM 8804 N N . MET B 1 520 ? 12.266 37.281 35 1 33.88 520 MET B N 1
ATOM 8805 C CA . MET B 1 520 ? 13 38.5 35.281 1 33.88 520 MET B CA 1
ATOM 8806 C C . MET B 1 520 ? 14.438 38.406 34.781 1 33.88 520 MET B C 1
ATOM 8808 O O . MET B 1 520 ? 15.219 39.344 34.938 1 33.88 520 MET B O 1
ATOM 8812 N N . ASN B 1 521 ? 14.953 37.25 34.594 1 36.19 521 ASN B N 1
ATOM 8813 C CA . ASN B 1 521 ? 16.328 37.625 34.281 1 36.19 521 ASN B CA 1
ATOM 8814 C C . ASN B 1 521 ? 16.469 38.281 32.938 1 36.19 521 ASN B C 1
ATOM 8816 O O . ASN B 1 521 ? 16.422 37.625 31.891 1 36.19 521 ASN B O 1
ATOM 8820 N N . ALA B 1 522 ? 16.172 39.531 32.719 1 37.66 522 ALA B N 1
ATOM 8821 C CA . ALA B 1 522 ? 16.203 40.562 31.688 1 37.66 522 ALA B CA 1
ATOM 8822 C C . ALA B 1 522 ? 17.422 40.406 30.781 1 37.66 522 ALA B C 1
ATOM 8824 O O . ALA B 1 522 ? 17.328 40.562 29.562 1 37.66 522 ALA B O 1
ATOM 8825 N N . ARG B 1 523 ? 18.562 40.188 31.328 1 39.19 523 ARG B N 1
ATOM 8826 C CA . ARG B 1 523 ? 19.828 40.125 30.609 1 39.19 523 ARG B CA 1
ATOM 8827 C C . ARG B 1 523 ? 19.859 38.969 29.625 1 39.19 523 ARG B C 1
ATOM 8829 O O . ARG B 1 523 ? 20.391 39.094 28.516 1 39.19 523 ARG B O 1
ATOM 8836 N N . GLN B 1 524 ? 19.172 37.906 29.953 1 40.12 524 GLN B N 1
ATOM 8837 C CA . GLN B 1 524 ? 19.172 36.688 29.156 1 40.12 524 GLN B CA 1
ATOM 8838 C C . GLN B 1 524 ? 18.297 36.812 27.922 1 40.12 524 GLN B C 1
ATOM 8840 O O . GLN B 1 524 ? 18.688 36.406 26.828 1 40.12 524 GLN B O 1
ATOM 8845 N N . TYR B 1 525 ? 17.375 37.562 27.922 1 40.81 525 TYR B N 1
ATOM 8846 C CA . TYR B 1 525 ? 16.484 37.844 26.797 1 40.81 525 TYR B CA 1
ATOM 8847 C C . TYR B 1 525 ? 17.156 38.781 25.797 1 40.81 525 TYR B C 1
ATOM 8849 O O . TYR B 1 525 ? 17.094 38.531 24.594 1 40.81 525 TYR B O 1
ATOM 8857 N N . LEU B 1 526 ? 17.906 39.75 26.156 1 38.72 526 LEU B N 1
ATOM 8858 C CA . LEU B 1 526 ? 18.516 40.75 25.266 1 38.72 526 LEU B CA 1
ATOM 8859 C C . LEU B 1 526 ? 19.656 40.125 24.469 1 38.72 526 LEU B C 1
ATOM 8861 O O . LEU B 1 526 ? 19.766 40.344 23.266 1 38.72 526 LEU B O 1
ATOM 8865 N N . ALA B 1 527 ? 20.375 39.25 24.938 1 43.12 527 ALA B N 1
ATOM 8866 C CA . ALA B 1 527 ? 21.469 38.594 24.266 1 43.12 527 ALA B CA 1
ATOM 8867 C C . ALA B 1 527 ? 20.953 37.656 23.156 1 43.12 527 ALA B C 1
ATOM 8869 O O . ALA B 1 527 ? 21.484 37.656 22.047 1 43.12 527 ALA B O 1
ATOM 8870 N N . HIS B 1 528 ? 19.812 37.156 23.297 1 43.62 528 HIS B N 1
ATOM 8871 C CA . HIS B 1 528 ? 19.188 36.25 22.359 1 43.62 528 HIS B CA 1
ATOM 8872 C C . HIS B 1 528 ? 18.672 37 21.125 1 43.62 528 HIS B C 1
ATOM 8874 O O . HIS B 1 528 ? 18.859 36.562 20 1 43.62 528 HIS B O 1
ATOM 8880 N N . ALA B 1 529 ? 18.188 38.188 21.156 1 40.22 529 ALA B N 1
ATOM 8881 C CA . ALA B 1 529 ? 17.672 39.031 20.078 1 40.22 529 ALA B CA 1
ATOM 8882 C C . ALA B 1 529 ? 18.797 39.531 19.172 1 40.22 529 ALA B C 1
ATOM 8884 O O . ALA B 1 529 ? 18.672 39.5 17.953 1 40.22 529 ALA B O 1
ATOM 8885 N N . LEU B 1 530 ? 19.922 39.844 19.609 1 41.66 530 LEU B N 1
ATOM 8886 C CA . LEU B 1 530 ? 21.016 40.406 18.828 1 41.66 530 LEU B CA 1
ATOM 8887 C C . LEU B 1 530 ? 21.703 39.344 17.984 1 41.66 530 LEU B C 1
ATOM 8889 O O . LEU B 1 530 ? 22.094 39.594 16.844 1 41.66 530 LEU B O 1
ATOM 8893 N N . GLU B 1 531 ? 21.844 38.125 18.312 1 44.44 531 GLU B N 1
ATOM 8894 C CA . GLU B 1 531 ? 22.453 37.031 17.594 1 44.44 531 GLU B CA 1
ATOM 8895 C C . GLU B 1 531 ? 21.641 36.656 16.344 1 44.44 531 GLU B C 1
ATOM 8897 O O . GLU B 1 531 ? 22.203 36.406 15.281 1 44.44 531 GLU B O 1
ATOM 8902 N N . MET B 1 532 ? 20.391 36.781 16.375 1 40.81 532 MET B N 1
ATOM 8903 C CA . MET B 1 532 ? 19.5 36.562 15.234 1 40.81 532 MET B CA 1
ATOM 8904 C C . MET B 1 532 ? 19.797 37.531 14.117 1 40.81 532 MET B C 1
ATOM 8906 O O . MET B 1 532 ? 19.672 37.188 12.938 1 40.81 532 MET B O 1
ATOM 8910 N N . LEU B 1 533 ? 20.172 38.812 14.352 1 36.31 533 LEU B N 1
ATOM 8911 C CA . LEU B 1 533 ? 20.391 39.812 13.32 1 36.31 533 LEU B CA 1
ATOM 8912 C C . LEU B 1 533 ? 21.734 39.594 12.633 1 36.31 533 LEU B C 1
ATOM 8914 O O . LEU B 1 533 ? 21.906 39.969 11.469 1 36.31 533 LEU B O 1
ATOM 8918 N N . SER B 1 534 ? 22.734 39.156 13.211 1 33.03 534 SER B N 1
ATOM 8919 C CA . SER B 1 534 ? 24.078 39.094 12.633 1 33.03 534 SER B CA 1
ATOM 8920 C C . SER B 1 534 ? 24.281 37.812 11.82 1 33.03 534 SER B C 1
ATOM 8922 O O . SER B 1 534 ? 25.312 37.625 11.188 1 33.03 534 SER B O 1
ATOM 8924 N N . SER B 1 535 ? 23.641 36.844 12.031 1 33.66 535 SER B N 1
ATOM 8925 C CA . SER B 1 535 ? 24.141 35.531 11.594 1 33.66 535 SER B CA 1
ATOM 8926 C C . SER B 1 535 ? 24 35.375 10.086 1 33.66 535 SER B C 1
ATOM 8928 O O . SER B 1 535 ? 22.875 35.375 9.555 1 33.66 535 SER B O 1
ATOM 8930 N N . LYS B 1 536 ? 24.891 36.031 9.258 1 35.78 536 LYS B N 1
ATOM 8931 C CA . LYS B 1 536 ? 25.094 35.688 7.855 1 35.78 536 LYS B CA 1
ATOM 8932 C C . LYS B 1 536 ? 25.188 34.156 7.676 1 35.78 536 LYS B C 1
ATOM 8934 O O . LYS B 1 536 ? 24.719 33.625 6.66 1 35.78 536 LYS B O 1
ATOM 8939 N N . GLU B 1 537 ? 26.203 33.5 8.258 1 28.91 537 GLU B N 1
ATOM 8940 C CA . GLU B 1 537 ? 27.109 32.438 7.859 1 28.91 537 GLU B CA 1
ATOM 8941 C C . GLU B 1 537 ? 26.469 31.078 8.008 1 28.91 537 GLU B C 1
ATOM 8943 O O . GLU B 1 537 ? 27.031 30.062 7.582 1 28.91 537 GLU B O 1
ATOM 8948 N N . ALA B 1 538 ? 25.688 30.641 8.992 1 26.8 538 ALA B N 1
ATOM 8949 C CA . ALA B 1 538 ? 26.078 29.328 9.539 1 26.8 538 ALA B CA 1
ATOM 8950 C C . ALA B 1 538 ? 25.828 28.219 8.523 1 26.8 538 ALA B C 1
ATOM 8952 O O . ALA B 1 538 ? 26.062 27.047 8.82 1 26.8 538 ALA B O 1
ATOM 8953 N N . LEU B 1 539 ? 25.219 28.141 7.352 1 25.28 539 LEU B N 1
ATOM 8954 C CA . LEU B 1 539 ? 24.672 26.812 7.094 1 25.28 539 LEU B CA 1
ATOM 8955 C C . LEU B 1 539 ? 25.734 25.891 6.516 1 25.28 539 LEU B C 1
ATOM 8957 O O . LEU B 1 539 ? 25.906 25.812 5.297 1 25.28 539 LEU B O 1
ATOM 8961 N N . VAL B 1 540 ? 26.938 25.828 7.047 1 23.92 540 VAL B N 1
ATOM 8962 C CA . VAL B 1 540 ? 27.797 24.875 6.363 1 23.92 540 VAL B CA 1
ATOM 8963 C C . VAL B 1 540 ? 27.281 23.453 6.582 1 23.92 540 VAL B C 1
ATOM 8965 O O . VAL B 1 540 ? 26.859 23.109 7.691 1 23.92 540 VAL B O 1
ATOM 8968 N N . PRO B 1 541 ? 27.266 22.516 5.547 1 22.39 541 PRO B N 1
ATOM 8969 C CA . PRO B 1 541 ? 26.812 21.141 5.355 1 22.39 541 PRO B CA 1
ATOM 8970 C C . PRO B 1 541 ? 27.656 20.125 6.141 1 22.39 541 PRO B C 1
ATOM 8972 O O . PRO B 1 541 ? 28.875 20.25 6.191 1 22.39 541 PRO B O 1
ATOM 8975 N N . GLU B 1 542 ? 27.219 19.469 7.223 1 23.75 542 GLU B N 1
ATOM 8976 C CA . GLU B 1 542 ? 27.875 18.359 7.922 1 23.75 542 GLU B CA 1
ATOM 8977 C C . GLU B 1 542 ? 28.141 17.188 6.98 1 23.75 542 GLU B C 1
ATOM 8979 O O . GLU B 1 542 ? 27.219 16.703 6.312 1 23.75 542 GLU B O 1
ATOM 8984 N N . ALA B 1 543 ? 29.312 16.734 6.754 1 26.55 543 ALA B N 1
ATOM 8985 C CA . ALA B 1 543 ? 29.766 15.547 6.027 1 26.55 543 ALA B CA 1
ATOM 8986 C C . ALA B 1 543 ? 29.469 14.273 6.809 1 26.55 543 ALA B C 1
ATOM 8988 O O . ALA B 1 543 ? 29.406 13.18 6.23 1 26.55 543 ALA B O 1
ATOM 8989 N N . PRO B 1 544 ? 29.016 13.945 8.219 1 24.77 544 PRO B N 1
ATOM 8990 C CA . PRO B 1 544 ? 29.828 12.82 8.711 1 24.77 544 PRO B CA 1
ATOM 8991 C C . PRO B 1 544 ? 29.688 11.578 7.836 1 24.77 544 PRO B C 1
ATOM 8993 O O . PRO B 1 544 ? 28.688 11.406 7.148 1 24.77 544 PRO B O 1
ATOM 8996 N N . ILE B 1 545 ? 30.578 10.602 8.031 1 25.77 545 ILE B N 1
ATOM 8997 C CA . ILE B 1 545 ? 31.438 9.461 7.715 1 25.77 545 ILE B CA 1
ATOM 8998 C C . ILE B 1 545 ? 30.625 8.172 7.809 1 25.77 545 ILE B C 1
ATOM 9000 O O . ILE B 1 545 ? 29.438 8.195 8.188 1 25.77 545 ILE B O 1
ATOM 9004 N N . GLN B 1 546 ? 31.172 6.848 8.477 1 24.42 546 GLN B N 1
ATOM 9005 C CA . GLN B 1 546 ? 31.125 5.48 7.969 1 24.42 546 GLN B CA 1
ATOM 9006 C C . GLN B 1 546 ? 29.719 4.887 8.117 1 24.42 546 GLN B C 1
ATOM 9008 O O . GLN B 1 546 ? 29.156 4.367 7.156 1 24.42 546 GLN B O 1
ATOM 9013 N N . ALA B 1 547 ? 29.312 3.395 8.906 1 28.64 547 ALA B N 1
ATOM 9014 C CA . ALA B 1 547 ? 28.609 3.322 10.188 1 28.64 547 ALA B CA 1
ATOM 9015 C C . ALA B 1 547 ? 28.75 4.629 10.961 1 28.64 547 ALA B C 1
ATOM 9017 O O . ALA B 1 547 ? 29.75 4.859 11.633 1 28.64 547 ALA B O 1
ATOM 9018 N N . SER B 1 548 ? 28.625 5.727 10.594 1 26.12 548 SER B N 1
ATOM 9019 C CA . SER B 1 548 ? 29.156 7.086 10.641 1 26.12 548 SER B CA 1
ATOM 9020 C C . SER B 1 548 ? 29 7.688 12.039 1 26.12 548 SER B C 1
ATOM 9022 O O . SER B 1 548 ? 28.125 7.285 12.797 1 26.12 548 SER B O 1
ATOM 9024 N N . VAL B 1 549 ? 29.922 8.656 12.57 1 25.48 549 VAL B N 1
ATOM 9025 C CA . VAL B 1 549 ? 30.141 9.453 13.766 1 25.48 549 VAL B CA 1
ATOM 9026 C C . VAL B 1 549 ? 28.797 9.953 14.305 1 25.48 549 VAL B C 1
ATOM 9028 O O . VAL B 1 549 ? 27.922 10.359 13.539 1 25.48 549 VAL B O 1
ATOM 9031 N N . PRO B 1 550 ? 28.672 9.594 15.68 1 29.67 550 PRO B N 1
ATOM 9032 C CA . PRO B 1 550 ? 27.562 10.164 16.453 1 29.67 550 PRO B CA 1
ATOM 9033 C C . PRO B 1 550 ? 27.156 11.562 15.977 1 29.67 550 PRO B C 1
ATOM 9035 O O . PRO B 1 550 ? 28.031 12.422 15.797 1 29.67 550 PRO B O 1
ATOM 9038 N N . ALA B 1 551 ? 26.406 11.594 15.086 1 31.69 551 ALA B N 1
ATOM 9039 C CA . ALA B 1 551 ? 26.016 12.945 14.695 1 31.69 551 ALA B CA 1
ATOM 9040 C C . ALA B 1 551 ? 26.172 13.922 15.859 1 31.69 551 ALA B C 1
ATOM 9042 O O . ALA B 1 551 ? 25.625 13.719 16.938 1 31.69 551 ALA B O 1
ATOM 9043 N N . LYS B 1 552 ? 27.438 14.484 16.094 1 39.06 552 LYS B N 1
ATOM 9044 C CA . LYS B 1 552 ? 27.812 15.508 17.062 1 39.06 552 LYS B CA 1
ATOM 9045 C C . LYS B 1 552 ? 26.625 16.406 17.406 1 39.06 552 LYS B C 1
ATOM 9047 O O . LYS B 1 552 ? 26 16.969 16.5 1 39.06 552 LYS B O 1
ATOM 9052 N N . LEU B 1 553 ? 26.094 16.047 18.484 1 42.47 553 LEU B N 1
ATOM 9053 C CA . LEU B 1 553 ? 25.078 17 18.938 1 42.47 553 LEU B CA 1
ATOM 9054 C C . LEU B 1 553 ? 25.469 18.422 18.578 1 42.47 553 LEU B C 1
ATOM 9056 O O . LEU B 1 553 ? 26.547 18.891 18.953 1 42.47 553 LEU B O 1
ATOM 9060 N N . ASP B 1 554 ? 25.312 18.75 17.453 1 44.41 554 ASP B N 1
ATOM 9061 C CA . ASP B 1 554 ? 25.625 20.141 17.094 1 44.41 554 ASP B CA 1
ATOM 9062 C C . ASP B 1 554 ? 25.109 21.109 18.141 1 44.41 554 ASP B C 1
ATOM 9064 O O . ASP B 1 554 ? 24.016 21.672 18 1 44.41 554 ASP B O 1
ATOM 9068 N N . CYS B 1 555 ? 25.891 20.984 19.203 1 50.06 555 CYS B N 1
ATOM 9069 C CA . CYS B 1 555 ? 25.547 21.703 20.438 1 50.06 555 CYS B CA 1
ATOM 9070 C C . CYS B 1 555 ? 25.375 23.188 20.156 1 50.06 555 CYS B C 1
ATOM 9072 O O . CYS B 1 555 ? 24.703 23.891 20.922 1 50.06 555 CYS B O 1
ATOM 9074 N N . TRP B 1 556 ? 26.078 23.422 19.031 1 53.44 556 TRP B N 1
ATOM 9075 C CA . TRP B 1 556 ? 26.203 24.844 18.797 1 53.44 556 TRP B CA 1
ATOM 9076 C C . TRP B 1 556 ? 25.359 25.266 17.594 1 53.44 556 TRP B C 1
ATOM 9078 O O . TRP B 1 556 ? 25.609 26.328 17 1 53.44 556 TRP B O 1
ATOM 9088 N N . THR B 1 557 ? 24.516 24.406 17.281 1 46.09 557 THR B N 1
ATOM 9089 C CA . THR B 1 557 ? 23.719 24.641 16.078 1 46.09 557 THR B CA 1
ATOM 9090 C C . THR B 1 557 ? 22.688 25.734 16.328 1 46.09 557 THR B C 1
ATOM 9092 O O . THR B 1 557 ? 22.312 26.469 15.406 1 46.09 557 THR B O 1
ATOM 9095 N N . LEU B 1 558 ? 22.297 25.812 17.562 1 41.91 558 LEU B N 1
ATOM 9096 C CA . LEU B 1 558 ? 21.188 26.719 17.844 1 41.91 558 LEU B CA 1
ATOM 9097 C C . LEU B 1 558 ? 21.703 28.016 18.484 1 41.91 558 LEU B C 1
ATOM 9099 O O . LEU B 1 558 ? 21.062 28.562 19.391 1 41.91 558 LEU B O 1
ATOM 9103 N N . GLY B 1 559 ? 22.922 28.453 17.969 1 42.78 559 GLY B N 1
ATOM 9104 C CA . GLY B 1 559 ? 23.562 29.688 18.422 1 42.78 559 GLY B CA 1
ATOM 9105 C C . GLY B 1 559 ? 24.297 29.516 19.75 1 42.78 559 GLY B C 1
ATOM 9106 O O . GLY B 1 559 ? 24.75 30.5 20.328 1 42.78 559 GLY B O 1
ATOM 9107 N N . PHE B 1 560 ? 24.328 28.297 20.062 1 53.56 560 PHE B N 1
ATOM 9108 C CA . PHE B 1 560 ? 25.141 28.031 21.25 1 53.56 560 PHE B CA 1
ATOM 9109 C C . PHE B 1 560 ? 26.609 27.844 20.875 1 53.56 560 PHE B C 1
ATOM 9111 O O . PHE B 1 560 ? 26.922 27.453 19.75 1 53.56 560 PHE B O 1
ATOM 9118 N N . SER B 1 561 ? 27.562 28.469 21.656 1 56.88 561 SER B N 1
ATOM 9119 C CA . SER B 1 561 ? 28.984 28.219 21.469 1 56.88 561 SER B CA 1
ATOM 9120 C C . SER B 1 561 ? 29.594 27.516 22.688 1 56.88 561 SER B C 1
ATOM 9122 O O . SER B 1 561 ? 29.016 27.562 23.781 1 56.88 561 SER B O 1
ATOM 9124 N N . GLU B 1 562 ? 30.688 27.047 22.469 1 66.06 562 GLU B N 1
ATOM 9125 C CA . GLU B 1 562 ? 31.422 26.359 23.531 1 66.06 562 GLU B CA 1
ATOM 9126 C C . GLU B 1 562 ? 31.781 27.328 24.656 1 66.06 562 GLU B C 1
ATOM 9128 O O . GLU B 1 562 ? 31.609 27 25.828 1 66.06 562 GLU B O 1
ATOM 9133 N N . ASP B 1 563 ? 32.344 28.484 24.375 1 62.47 563 ASP B N 1
ATOM 9134 C CA . ASP B 1 563 ? 32.781 29.469 25.359 1 62.47 563 ASP B CA 1
ATOM 9135 C C . ASP B 1 563 ? 31.625 29.938 26.234 1 62.47 563 ASP B C 1
ATOM 9137 O O . ASP B 1 563 ? 31.781 30.125 27.438 1 62.47 563 ASP B O 1
ATOM 9141 N N . LEU B 1 564 ? 30.5 30.047 25.594 1 59.25 564 LEU B N 1
ATOM 9142 C CA . LEU B 1 564 ? 29.281 30.422 26.281 1 59.25 564 LEU B CA 1
ATOM 9143 C C . LEU B 1 564 ? 28.75 29.281 27.141 1 59.25 564 LEU B C 1
ATOM 9145 O O . LEU B 1 564 ? 28.344 29.484 28.281 1 59.25 564 LEU B O 1
ATOM 9149 N N . CYS B 1 565 ? 28.672 28.188 26.516 1 65.12 565 CYS B N 1
ATOM 9150 C CA . CYS B 1 565 ? 28 27.047 27.156 1 65.12 565 CYS B CA 1
ATOM 9151 C C . CYS B 1 565 ? 28.953 26.312 28.094 1 65.12 565 CYS B C 1
ATOM 9153 O O . CYS B 1 565 ? 28.547 25.906 29.188 1 65.12 565 CYS B O 1
ATOM 9155 N N . CYS B 1 566 ? 30.062 26.375 27.688 1 67 566 CYS B N 1
ATOM 9156 C CA . CYS B 1 566 ? 31.016 25.531 28.422 1 67 566 CYS B CA 1
ATOM 9157 C C . CYS B 1 566 ? 31.875 26.375 29.359 1 67 566 CYS B C 1
ATOM 9159 O O . CYS B 1 566 ? 32.875 25.875 29.906 1 67 566 CYS B O 1
ATOM 9161 N N . ASN B 1 567 ? 31.641 27.656 29.5 1 61.78 567 ASN B N 1
ATOM 9162 C CA . ASN B 1 567 ? 32.375 28.547 30.391 1 61.78 567 ASN B CA 1
ATOM 9163 C C . ASN B 1 567 ? 32.125 28.219 31.859 1 61.78 567 ASN B C 1
ATOM 9165 O O . ASN B 1 567 ? 31.031 28.5 32.375 1 61.78 567 ASN B O 1
ATOM 9169 N N . LEU B 1 568 ? 33.125 27.672 32.5 1 64.56 568 LEU B N 1
ATOM 9170 C CA . LEU B 1 568 ? 33.031 27.156 33.875 1 64.56 568 LEU B CA 1
ATOM 9171 C C . LEU B 1 568 ? 32.844 28.297 34.844 1 64.56 568 LEU B C 1
ATOM 9173 O O . LEU B 1 568 ? 32.5 28.078 36.031 1 64.56 568 LEU B O 1
ATOM 9177 N N . ALA B 1 569 ? 33.156 29.516 34.5 1 63.19 569 ALA B N 1
ATOM 9178 C CA . ALA B 1 569 ? 32.875 30.656 35.375 1 63.19 569 ALA B CA 1
ATOM 9179 C C . ALA B 1 569 ? 31.375 30.828 35.594 1 63.19 569 ALA B C 1
ATOM 9181 O O . ALA B 1 569 ? 30.969 31.422 36.594 1 63.19 569 ALA B O 1
ATOM 9182 N N . LEU B 1 570 ? 30.578 30.156 34.75 1 61.84 570 LEU B N 1
ATOM 9183 C CA . LEU B 1 570 ? 29.125 30.312 34.844 1 61.84 570 LEU B CA 1
ATOM 9184 C C . LEU B 1 570 ? 28.5 29.141 35.594 1 61.84 570 LEU B C 1
ATOM 9186 O O . LEU B 1 570 ? 27.297 29.141 35.844 1 61.84 570 LEU B O 1
ATOM 9190 N N . GLY B 1 571 ? 29.344 28.141 35.875 1 65.38 571 GLY B N 1
ATOM 9191 C CA . GLY B 1 571 ? 28.969 27 36.688 1 65.38 571 GLY B CA 1
ATOM 9192 C C . GLY B 1 571 ? 29.766 25.75 36.375 1 65.38 571 GLY B C 1
ATOM 9193 O O . GLY B 1 571 ? 30.453 25.703 35.344 1 65.38 571 GLY B O 1
ATOM 9194 N N . PRO B 1 572 ? 29.672 24.766 37.25 1 72.25 572 PRO B N 1
ATOM 9195 C CA . PRO B 1 572 ? 30.469 23.562 37.062 1 72.25 572 PRO B CA 1
ATOM 9196 C C . PRO B 1 572 ? 30.094 22.797 35.812 1 72.25 572 PRO B C 1
ATOM 9198 O O . PRO B 1 572 ? 30.922 22.047 35.25 1 72.25 572 PRO B O 1
ATOM 9201 N N . GLU B 1 573 ? 29.016 22.984 35.375 1 70.81 573 GLU B N 1
ATOM 9202 C CA . GLU B 1 573 ? 28.562 22.359 34.125 1 70.81 573 GLU B CA 1
ATOM 9203 C C . GLU B 1 573 ? 28.25 23.406 33.062 1 70.81 573 GLU B C 1
ATOM 9205 O O . GLU B 1 573 ? 27.375 23.203 32.219 1 70.81 573 GLU B O 1
ATOM 9210 N N . GLY B 1 574 ? 29.125 24.422 33.156 1 66.44 574 GLY B N 1
ATOM 9211 C CA . GLY B 1 574 ? 28.984 25.516 32.219 1 66.44 574 GLY B CA 1
ATOM 9212 C C . GLY B 1 574 ? 27.672 26.25 32.344 1 66.44 574 GLY B C 1
ATOM 9213 O O . GLY B 1 574 ? 27.062 26.281 33.406 1 66.44 574 GLY B O 1
ATOM 9214 N N . ASN B 1 575 ? 27.328 26.719 31.375 1 59.62 575 ASN B N 1
ATOM 9215 C CA . ASN B 1 575 ? 26.078 27.469 31.297 1 59.62 575 ASN B CA 1
ATOM 9216 C C . ASN B 1 575 ? 24.875 26.547 31.203 1 59.62 575 ASN B C 1
ATOM 9218 O O . ASN B 1 575 ? 24.609 25.953 30.156 1 59.62 575 ASN B O 1
ATOM 9222 N N . ALA B 1 576 ? 24.281 26.219 32.25 1 64.38 576 ALA B N 1
ATOM 9223 C CA . ALA B 1 576 ? 23.203 25.25 32.375 1 64.38 576 ALA B CA 1
ATOM 9224 C C . ALA B 1 576 ? 22.062 25.562 31.406 1 64.38 576 ALA B C 1
ATOM 9226 O O . ALA B 1 576 ? 21.312 24.656 31.016 1 64.38 576 ALA B O 1
ATOM 9227 N N . ALA B 1 577 ? 21.938 26.734 30.953 1 57.5 577 ALA B N 1
ATOM 9228 C CA . ALA B 1 577 ? 20.875 27.188 30.062 1 57.5 577 ALA B CA 1
ATOM 9229 C C . ALA B 1 577 ? 21.062 26.625 28.656 1 57.5 577 ALA B C 1
ATOM 9231 O O . ALA B 1 577 ? 20.141 26.641 27.844 1 57.5 577 ALA B O 1
ATOM 9232 N N . CYS B 1 578 ? 22.25 26.188 28.547 1 58.28 578 CYS B N 1
ATOM 9233 C CA . CYS B 1 578 ? 22.625 25.641 27.234 1 58.28 578 CYS B CA 1
ATOM 9234 C C . CYS B 1 578 ? 22.109 24.219 27.078 1 58.28 578 CYS B C 1
ATOM 9236 O O . CYS B 1 578 ? 22.125 23.672 25.969 1 58.28 578 CYS B O 1
ATOM 9238 N N . TRP B 1 579 ? 21.688 23.703 28.203 1 62.44 579 TRP B N 1
ATOM 9239 C CA . TRP B 1 579 ? 21.484 22.25 28.172 1 62.44 579 TRP B CA 1
ATOM 9240 C C . TRP B 1 579 ? 20 21.906 28.156 1 62.44 579 TRP B C 1
ATOM 9242 O O . TRP B 1 579 ? 19.219 22.453 28.922 1 62.44 579 TRP B O 1
ATOM 9252 N N . ASP B 1 580 ? 19.406 21.359 27.047 1 52.41 580 ASP B N 1
ATOM 9253 C CA . ASP B 1 580 ? 18.062 20.844 26.891 1 52.41 580 ASP B CA 1
ATOM 9254 C C . ASP B 1 580 ? 18.062 19.469 26.234 1 52.41 580 ASP B C 1
ATOM 9256 O O . ASP B 1 580 ? 18.625 19.297 25.156 1 52.41 580 ASP B O 1
ATOM 9260 N N . GLU B 1 581 ? 17.359 18.688 26.766 1 54.44 581 GLU B N 1
ATOM 9261 C CA . GLU B 1 581 ? 17.188 17.312 26.344 1 54.44 581 GLU B CA 1
ATOM 9262 C C . GLU B 1 581 ? 18.531 16.609 26.141 1 54.44 581 GLU B C 1
ATOM 9264 O O . GLU B 1 581 ? 19.281 16.391 27.094 1 54.44 581 GLU B O 1
ATOM 9269 N N . GLU B 1 582 ? 18.891 16.625 24.828 1 55.97 582 GLU B N 1
ATOM 9270 C CA . GLU B 1 582 ? 20.109 15.883 24.5 1 55.97 582 GLU B CA 1
ATOM 9271 C C . GLU B 1 582 ? 21.344 16.781 24.594 1 55.97 582 GLU B C 1
ATOM 9273 O O . GLU B 1 582 ? 22.469 16.297 24.672 1 55.97 582 GLU B O 1
ATOM 9278 N N . TYR B 1 583 ? 21.062 18.094 24.766 1 58.97 583 TYR B N 1
ATOM 9279 C CA . TYR B 1 583 ? 22.188 19.016 24.938 1 58.97 583 TYR B CA 1
ATOM 9280 C C . TYR B 1 583 ? 22.5 19.219 26.406 1 58.97 583 TYR B C 1
ATOM 9282 O O . TYR B 1 583 ? 21.734 19.828 27.141 1 58.97 583 TYR B O 1
ATOM 9290 N N . THR B 1 584 ? 23.594 18.516 26.891 1 66.75 584 THR B N 1
ATOM 9291 C CA . THR B 1 584 ? 24.125 18.594 28.25 1 66.75 584 THR B CA 1
ATOM 9292 C C . THR B 1 584 ? 25.547 19.125 28.25 1 66.75 584 THR B C 1
ATOM 9294 O O . THR B 1 584 ? 26.219 19.109 27.219 1 66.75 584 THR B O 1
ATOM 9297 N N . PHE B 1 585 ? 25.875 19.688 29.422 1 67.94 585 PHE B N 1
ATOM 9298 C CA . PHE B 1 585 ? 27.281 20.094 29.578 1 67.94 585 PHE B CA 1
ATOM 9299 C C . PHE B 1 585 ? 28.203 18.938 29.188 1 67.94 585 PHE B C 1
ATOM 9301 O O . PHE B 1 585 ? 29.172 19.141 28.453 1 67.94 585 PHE B O 1
ATOM 9308 N N . ALA B 1 586 ? 27.844 17.766 29.547 1 71.81 586 ALA B N 1
ATOM 9309 C CA . ALA B 1 586 ? 28.688 16.594 29.312 1 71.81 586 ALA B CA 1
ATOM 9310 C C . ALA B 1 586 ? 28.719 16.219 27.844 1 71.81 586 ALA B C 1
ATOM 9312 O O . ALA B 1 586 ? 29.766 15.805 27.312 1 71.81 586 ALA B O 1
ATOM 9313 N N . ALA B 1 587 ? 27.641 16.594 27.141 1 66.88 587 ALA B N 1
ATOM 9314 C CA . ALA B 1 587 ? 27.5 16.188 25.75 1 66.88 587 ALA B CA 1
ATOM 9315 C C . ALA B 1 587 ? 28.109 17.219 24.797 1 66.88 587 ALA B C 1
ATOM 9317 O O . ALA B 1 587 ? 28.625 16.875 23.734 1 66.88 587 ALA B O 1
ATOM 9318 N N . CYS B 1 588 ? 28 18.469 25.172 1 68.44 588 CYS B N 1
ATOM 9319 C CA . CYS B 1 588 ? 28.312 19.547 24.25 1 68.44 588 CYS B CA 1
ATOM 9320 C C . CYS B 1 588 ? 29.672 20.172 24.578 1 68.44 588 CYS B C 1
ATOM 9322 O O . CYS B 1 588 ? 30.375 20.656 23.688 1 68.44 588 CYS B O 1
ATOM 9324 N N . CYS B 1 589 ? 30.062 20.219 25.938 1 68.69 589 CYS B N 1
ATOM 9325 C CA . CYS B 1 589 ? 31.266 20.938 26.344 1 68.69 589 CYS B CA 1
ATOM 9326 C C . CYS B 1 589 ? 32.469 20 26.484 1 68.69 589 CYS B C 1
ATOM 9328 O O . CYS B 1 589 ? 32.344 18.922 27.078 1 68.69 589 CYS B O 1
ATOM 9330 N N . PRO B 1 590 ? 33.469 20.281 25.719 1 61.38 590 PRO B N 1
ATOM 9331 C CA . PRO B 1 590 ? 34.625 19.406 25.812 1 61.38 590 PRO B CA 1
ATOM 9332 C C . PRO B 1 590 ? 35.156 19.281 27.234 1 61.38 590 PRO B C 1
ATOM 9334 O O . PRO B 1 590 ? 35 20.203 28.031 1 61.38 590 PRO B O 1
ATOM 9337 N N . GLU B 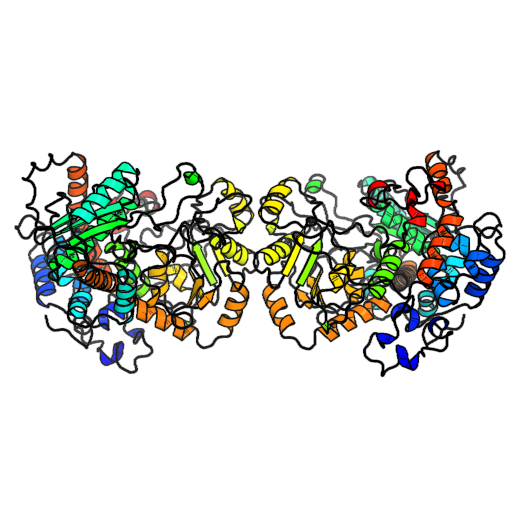1 591 ? 35.469 18.188 27.75 1 55.47 591 GLU B N 1
ATOM 9338 C CA . GLU B 1 591 ? 36.156 18.016 29.016 1 55.47 591 GLU B CA 1
ATOM 9339 C C . GLU B 1 591 ? 37.344 19 29.125 1 55.47 591 GLU B C 1
ATOM 9341 O O . GLU B 1 591 ? 38 19.281 28.141 1 55.47 591 GLU B O 1
ATOM 9346 N N . PRO B 1 592 ? 37.281 19.797 30.078 1 46.91 592 PRO B N 1
ATOM 9347 C CA . PRO B 1 592 ? 38.562 20.484 30.234 1 46.91 592 PRO B CA 1
ATOM 9348 C C . PRO B 1 592 ? 39.781 19.547 30.062 1 46.91 592 PRO B C 1
ATOM 9350 O O . PRO B 1 592 ? 39.781 18.469 30.641 1 46.91 592 PRO B O 1
ATOM 9353 N N . GLY B 1 593 ? 40.312 19.531 28.953 1 38.72 593 GLY B N 1
ATOM 9354 C CA . GLY B 1 593 ? 41.656 18.938 29.031 1 38.72 593 GLY B CA 1
ATOM 9355 C C . GLY B 1 593 ? 42.5 19.5 30.172 1 38.72 593 GLY B C 1
ATOM 9356 O O . GLY B 1 593 ? 42.281 20.641 30.594 1 38.72 593 GLY B O 1
#

InterPro domains:
  IPR006598 Glycosyl transferase CAP10 domain [PF05686] (148-308)
  IPR006598 Glycosyl transferase CAP10 domain [PF05686] (337-491)
  IPR006598 Glycosyl transferase CAP10 domain [SM00672] (220-492)
  IPR051091 Protein O-Glucosyltransferase/Glycosyltransferase 90 [PTHR12203] (133-509)

Solvent-accessible surface area (backbone atoms only — not comparable to full-atom values): 64342 Å² total; per-residue (Å²): 116,63,69,31,86,65,6,27,65,58,68,39,70,83,68,82,50,49,56,61,65,31,51,28,98,74,19,83,45,96,66,21,26,72,88,59,49,54,58,76,40,32,48,62,58,28,47,39,52,18,26,59,59,72,63,52,52,54,49,23,47,52,42,18,47,65,35,81,92,33,37,69,55,44,69,30,76,26,31,62,43,63,42,21,36,48,57,10,36,54,36,65,41,46,18,14,30,25,44,26,68,48,58,48,84,78,70,71,40,43,48,55,37,71,67,76,65,44,78,41,62,42,35,59,64,43,56,70,56,61,40,26,44,36,60,32,48,73,75,46,81,73,60,67,45,58,54,52,48,49,48,60,44,46,65,83,59,67,72,41,51,51,65,56,57,52,50,50,53,50,46,28,54,75,72,69,38,51,83,42,47,35,50,38,35,38,48,98,83,40,61,43,62,59,88,67,89,58,70,74,44,34,54,40,53,51,25,48,50,52,46,50,50,50,46,52,72,75,40,92,64,72,46,36,56,46,36,33,45,54,44,69,33,39,62,52,40,58,53,79,55,55,73,59,72,68,69,76,85,74,78,86,60,76,29,35,22,38,21,22,39,82,58,46,80,46,30,61,35,66,48,45,65,50,50,27,60,50,62,37,53,50,50,52,52,51,44,65,72,48,65,52,59,74,89,74,27,40,87,29,38,38,43,76,42,60,73,54,59,23,70,44,96,73,30,48,43,90,85,42,66,48,28,32,22,54,76,81,42,92,35,39,43,68,71,36,46,58,42,39,48,29,48,46,13,72,46,25,59,84,51,24,51,30,29,29,40,68,77,51,74,57,66,88,46,46,60,40,32,54,53,62,63,41,50,32,92,64,89,76,58,76,59,67,57,34,49,25,39,27,33,64,44,66,61,31,63,36,85,50,73,59,58,57,57,53,35,56,51,54,26,31,35,38,37,41,50,65,72,55,44,44,55,56,58,70,68,58,43,73,72,45,35,27,42,72,34,44,54,68,42,51,47,42,71,62,49,52,55,51,52,76,72,42,88,59,49,65,57,22,6,47,45,20,22,46,47,25,54,56,53,58,28,49,49,24,35,50,47,50,48,50,55,44,51,57,56,45,41,72,26,28,44,60,65,82,67,80,75,76,79,78,70,74,72,75,74,79,54,77,66,53,59,55,52,52,65,62,58,61,56,40,69,64,30,37,58,56,18,35,52,61,26,42,51,73,81,82,84,77,83,81,76,82,71,63,111,45,70,73,73,64,58,58,43,48,57,94,81,37,44,55,73,65,31,42,27,55,92,65,27,96,50,9,26,62,85,60,39,58,89,81,30,33,41,82,63,47,26,76,69,82,121,118,62,69,29,85,67,5,30,67,58,68,40,70,84,66,80,51,48,55,62,64,30,49,28,95,81,17,81,44,94,67,19,27,75,88,60,50,54,58,77,41,34,49,61,60,29,47,40,52,18,26,59,60,71,63,51,52,54,50,23,47,52,43,19,48,65,35,82,93,34,39,69,56,45,68,28,74,18,25,62,43,65,43,18,37,48,59,10,36,54,37,64,43,46,19,14,29,23,38,27,70,50,60,48,86,79,70,72,43,43,47,54,37,71,66,76,67,44,77,42,63,42,37,60,66,44,58,71,58,60,40,26,43,36,60,32,48,74,75,48,81,72,59,67,45,57,54,51,48,49,48,61,45,46,65,83,59,64,73,41,50,55,66,56,55,50,50,50,54,51,46,29,54,75,73,68,38,51,84,40,46,33,51,38,35,36,47,96,83,41,62,44,61,60,91,68,91,56,70,76,44,34,54,39,53,51,24,49,51,53,46,50,51,50,47,50,72,75,39,91,63,72,46,38,55,46,36,34,46,54,43,70,33,40,62,52,40,59,51,79,53,56,75,58,73,70,70,76,85,74,78,85,58,76,28,34,22,38,21,24,39,79,57,46,78,44,29,61,34,65,49,45,64,48,49,27,60,51,61,36,53,49,50,53,51,51,43,64,71,47,64,52,59,73,89,74,27,40,85,31,36,38,43,76,41,60,73,54,60,22,70,46,94,75,29,50,42,90,85,41,66,46,29,33,24,54,77,82,42,89,33,39,43,67,70,35,45,59,41,38,49,30,49,45,14,72,45,24,58,82,50,26,52,30,31,30,40,68,76,50,74,58,66,88,45,47,60,40,32,53,54,61,63,40,50,33,92,66,89,76,59,74,58,67,57,33,48,24,40,28,34,64,44,65,61,31,64,37,85,51,74,58,58,57,59,52,36,56,51,54,26,31,34,36,34,40,49,65,74,56,43,45,55,56,58,70,68,57,43,74,74,46,35,27,43,71,35,43,54,67,42,50,47,40,70,63,50,52,56,51,52,76,71,42,90,60,48,66,57,22,4,46,45,19,23,45,47,25,52,55,52,57,28,49,50,24,35,50,48,49,48,49,54,44,51,58,56,46,42,71,28,31,35,65,68,82,68,79,76,76,80,78,68,74,72,74,73,79,53,77,68,55,60,55,54,52,66,65,59,60,55,39,70,64,24,36,59,57,17,34,55,61,28,42,52,79,68,74,86,72,84,83,75,82,67,84,99,42,64,74,74,65,69,60,54,44,67,84,79,38,47,56,72,65,29,42,28,55,94,66,28,96,50,10,26,62,86,62,39,56,90,82,34,34,42,81,68,53,26,76,70,81,123